Protein AF-A0A4Z0F8N7-F1 (afdb_monomer_lite)

InterPro domains:
  IPR036844 Hint domain superfamily [SSF51294] (497-809)

pLDDT: mean 76.74, std 17.56, range [29.25, 98.38]

Foldseek 3Di:
DDLVVLQVVDQLVRLVVQQVVLVHLVSSCVVSVHDSVVSVVSNVVSVVVVVVPPPQDDAAEAAFDQAFKAKEKEAEEEFPFDADQLLVQLLLLVVLVQVVVPNYAYAYAYAYDDDDDDDDRDSVPTHDDPSCVVRYDQHWYQYNVAAIEHSVDHFHQLDQDSCFPVLPVSPNHAYEYHYQAWKKDWHWDWLPDFTHMYIYFHHSGAQDADPDPSSVLSNLRGFNWGWMWMQHNVRDIWIKIFTAFPSSWTDDQQWTGGSSDIDGNHAFAEWEFAQQQLVQFDQLLCCQAQNWHWDWDQDPVRDTDTDTDHDLVNHSCSRRVHQEYEYENLHLLQLCQPLPVPPVVSNVVCVVVVNNESLVRLLSSLVSLLSSDDPRYAYEYADYPSLVSVVVCLVDDDLVVVVRHNVVSVVLNVVVVVCVVVVPPPDRSSLVSSCVSPVSCVSHHYDDCPDWDFPQDDQQPTETENEQQCAFPPSAFGDLVRNLVRRHFYEHAWHDWWFFPKFFQWQLQFGHGLVPDAFQTWTWFQDLVQQAIDTWTFHGKDKHWDFWKFKWKDFFLQDTGTGHQAFWFAASNGATHRPSVCVVCVLPTHGQLFGAAYPDPADADPDDLLLLLLLLLCLFQWDADPVLLWTKGWDADVLNVVVCCVSQVVQFDPDQPQPDDPPTGIGIRGSPDPSSNVSCVQQVVHSHDRSCLSRGDLVSLVSNVVSQCSGQWVVDDVFQKIKHKDLDPSRLSSNQSSQRNNRWSKFWDQDDPVSSMIMIMTGHDPQSYPPDDDDPPPPPRSPRMDMDMDTDGTGMMIDTQTQLQGGWIQDSHIGGTGGGDIAFMDRNSYGHAFHSGDSCPVSDDTIDSGFRWMWTHRSSSDIIIFTDDRSDRHRDD

Radius of gyration: 33.96 Å; chains: 1; bounding box: 107×48×106 Å

Secondary structure (DSSP, 8-state):
--SSTTTTTS-HHHHHHHHHHTTSHHHHHHHHT--HHHHHHHHHHHHHHHHHT---PPPEEEPPPSSS-EEEEEEEEETT----HHHHHHHHHHHHHHHHHSSEEEEEEEE----SSS----STT----TTTGGGB--SEEEETTTEEEETT----TT-SSTTTT-TTTTTTSEEEE--SS--EEEE-B-TTSPPEEEEE--BSSPP---SSHHHHHHHHT--BEEEEEEE-TT--EEEEEEE--SSS-EEETTEEEETTEEE-SPPPSEEEPPB--GGGB-HHHHHHHH-EEEEEEE-TTS-EEEEEEE--TT-HHHHH--SEEEESS----GGG-TTTTT-HHHHHHHHHTT---HHHHHHHHHHHHHHH-BTTBEEEE---TTHHHHHHHHHH--GGG-TTTHHHHHHHHHHHHHHHHHT-TT--HHHHHHHHH-GGGGGEEE--TT---EESS-TTTSEE-S--SSSBGGGB---HHHHTTSSSEEEE-----EETT-EEEETTTEEEETTT--TT-EEEEE-TTTSBEEEEEEEE--EEEEEEEEEEEEETTTEEEEEETT-EEE-TTS-EEEHHHHHHHGGG----S--BPP---PPPPS--HHHHHHHHHHHHHEEEEGGGTEEEE---SHHHHHHHHHHHTTTB-SS-----BTTB--EEE-TT-HHHHHHHHHTTT-SS--GGGGG--HHHHHHHHHHHTTTTB----SSSEEEEEES-HHHHHHHHHHHHHTT--EEEEEEETTTTEEEEEEE--GGGSTTS---TT-TTSTT-EEEEEEEEEEEEEE--EETTS---EE-TTT----------EEETTEEE--BSB-S--SS--S-B----EEEEE-TTS-EEEEE-BTTBSS---

Sequence (877 aa):
MKSSDTLDRFDDTGLLNFVNKQGGQRAAARVLGVARTTLQSRVYSAQESIRTTAAIRNPLIQESPSKGVKTYIFSSAQDNTSLNERCLRFLENLKAYAAHLGNTEIHISGFTYQKGLFEDHSKEGGYYVPAVQPYLTLARMEIADKIAFCGEMNILPTAVRPLSGLETYTRHMWGVFPHPKIALESVATPKFAPAKQIMTTGCITPQNYVPKKAGLKAQFHHVIGALIVEVDADGDVFCRHLIADKKGDFQDLTTVVEEGVVQTGRRVHAVNWGDIHIEKMDPVSAKTCWGLTSVIETTPTNKPRERWEIDTKGSMLDTLRPYFQFFHDTSDFTPRNHHNISDPHFRFEMFSKDTDSVEDALYKAARFLQVTQRPWCESVVVESNHDLAYLKWLRTSDYRTDPVNALFFLESQQRVYQAIRDGDSDFSIFEWAMHRLVPETQECVFLREDDSFVILGDQATGIECAMHGHLGANGGRPSPASLAKIGPKLNVGHVHCFPAGYKANVRGKGFTDLAEIRKGDLVSAFNPDTQANEWTRVIDTPKGTYSGPLVSIRKADSLHQEVTDRHFLFLKDGSYLPISDAIVYRDSLDVPVCAEPMVCNDVELDISDTKLRQIVAAAADGSLSTTRNSIVFHLKKDRKKQRVVELFGASLTRNPTWQETAKAHKAMVSAYSEEAKYLSSVFADGKRLPSWFVNLSDRQAEVVLDEIRFWDGVYDTGSSGRQFSTSKEPEAYLVASLANRLGYRTTCKKIDSRDNRFHVSWCESDHFRPTRAWNINDKRRIDDWGVRTRQVEDETVFCLTTESQNFWVMSPVTGQVSLTGNSPYIRDGVYAAGIEGLLDQGYNKGASGWAQAEIITYDNSRRTLVTRVGEKWRAAR

Organism: NCBI:txid2305248

Structure (mmCIF, N/CA/C/O backbone):
data_AF-A0A4Z0F8N7-F1
#
_entry.id   AF-A0A4Z0F8N7-F1
#
loop_
_atom_site.group_PDB
_atom_site.id
_atom_site.type_symbol
_atom_site.label_atom_id
_atom_site.label_alt_id
_atom_site.label_comp_id
_atom_site.label_asym_id
_atom_site.label_entity_id
_atom_site.label_seq_id
_atom_site.pdbx_PDB_ins_code
_atom_site.Cartn_x
_atom_site.Cartn_y
_atom_site.Cartn_z
_atom_site.occupancy
_atom_site.B_iso_or_equiv
_atom_site.auth_seq_id
_atom_site.auth_comp_id
_atom_site.auth_asym_id
_atom_site.auth_atom_id
_atom_site.pdbx_PDB_model_num
ATOM 1 N N . MET A 1 1 ? 8.911 -17.892 68.446 1.00 45.28 1 MET A N 1
ATOM 2 C CA . MET A 1 1 ? 8.455 -18.091 67.050 1.00 45.28 1 MET A CA 1
ATOM 3 C C . MET A 1 1 ? 9.323 -17.233 66.151 1.00 45.28 1 MET A C 1
ATOM 5 O O . MET A 1 1 ? 9.747 -16.177 66.614 1.00 45.28 1 MET A O 1
ATOM 9 N N . LYS A 1 2 ? 9.658 -17.691 64.939 1.00 47.28 2 LYS A N 1
ATOM 10 C CA . LYS A 1 2 ? 10.441 -16.871 64.003 1.00 47.28 2 LYS A CA 1
ATOM 11 C C . LYS A 1 2 ? 9.522 -15.803 63.403 1.00 47.28 2 LYS A C 1
ATOM 13 O O . LYS A 1 2 ? 8.316 -16.004 63.312 1.00 47.28 2 LYS A O 1
ATOM 18 N N . SER A 1 3 ? 10.078 -14.656 63.016 1.00 54.56 3 SER A N 1
ATOM 19 C CA . SER A 1 3 ? 9.300 -13.534 62.464 1.00 54.56 3 SER A CA 1
ATOM 20 C C . SER A 1 3 ? 8.690 -13.809 61.080 1.00 54.56 3 SER A C 1
ATOM 22 O O . SER A 1 3 ? 7.823 -13.049 60.656 1.00 54.56 3 SER A O 1
ATOM 24 N N . SER A 1 4 ? 9.113 -14.883 60.402 1.00 56.12 4 SER A N 1
ATOM 25 C CA . SER A 1 4 ? 8.499 -15.435 59.184 1.00 56.12 4 SER A CA 1
ATOM 26 C C . SER A 1 4 ? 7.085 -15.962 59.440 1.00 56.12 4 SER A C 1
ATOM 28 O O . SER A 1 4 ? 6.129 -15.507 58.818 1.00 56.12 4 SER A O 1
ATOM 30 N N . ASP A 1 5 ? 6.939 -16.825 60.450 1.00 62.78 5 ASP A N 1
ATOM 31 C CA . ASP A 1 5 ? 5.770 -17.696 60.673 1.00 62.78 5 ASP A CA 1
ATOM 32 C C . ASP A 1 5 ? 4.462 -16.928 60.986 1.00 62.78 5 ASP A C 1
ATOM 34 O O . ASP A 1 5 ? 3.370 -17.505 61.037 1.00 62.78 5 ASP A O 1
ATOM 38 N N . THR A 1 6 ? 4.569 -15.623 61.253 1.00 74.88 6 THR A N 1
ATOM 39 C CA . THR A 1 6 ? 3.437 -14.709 61.469 1.00 74.88 6 THR A CA 1
ATOM 40 C C . THR A 1 6 ? 2.979 -14.032 60.174 1.00 74.88 6 THR A C 1
ATOM 42 O O . THR A 1 6 ? 1.793 -13.743 60.032 1.00 74.88 6 THR A O 1
ATOM 45 N N . LEU A 1 7 ? 3.898 -13.771 59.237 1.00 75.75 7 LEU A N 1
ATOM 46 C CA . LEU A 1 7 ? 3.608 -13.128 57.951 1.00 75.75 7 LEU A CA 1
ATOM 47 C C . LEU A 1 7 ? 3.074 -14.129 56.925 1.00 75.75 7 LEU A C 1
ATOM 49 O O . LEU A 1 7 ? 2.160 -13.790 56.181 1.00 75.75 7 LEU A O 1
ATOM 53 N N . ASP A 1 8 ? 3.557 -15.371 56.962 1.00 76.19 8 ASP A N 1
ATOM 54 C CA . ASP A 1 8 ? 3.141 -16.452 56.053 1.00 76.19 8 ASP A CA 1
ATOM 55 C C . ASP A 1 8 ? 1.697 -16.949 56.301 1.00 76.19 8 ASP A C 1
ATOM 57 O O . ASP A 1 8 ? 1.199 -17.832 55.610 1.00 76.19 8 ASP A O 1
ATOM 61 N N . ARG A 1 9 ? 0.996 -16.360 57.282 1.00 79.19 9 ARG A N 1
ATOM 62 C CA . ARG A 1 9 ? -0.443 -16.560 57.541 1.00 79.19 9 ARG A CA 1
ATOM 63 C C . ARG A 1 9 ? -1.346 -15.696 56.661 1.00 79.19 9 ARG A C 1
ATOM 65 O O . ARG A 1 9 ? -2.561 -15.870 56.699 1.00 79.19 9 ARG A O 1
ATOM 72 N N . PHE A 1 10 ? -0.768 -14.744 55.935 1.00 78.44 10 PHE A N 1
ATOM 73 C CA . PHE A 1 10 ? -1.468 -13.893 54.984 1.00 78.44 10 PHE A CA 1
ATOM 74 C C . PHE A 1 10 ? -1.047 -14.275 53.565 1.00 78.44 10 PHE A C 1
ATOM 76 O O . PHE A 1 10 ? 0.143 -14.420 53.280 1.00 78.44 10 PHE A O 1
ATOM 83 N N . ASP A 1 11 ? -2.023 -14.377 52.669 1.00 84.69 11 ASP A N 1
ATOM 84 C CA . ASP A 1 11 ? -1.771 -14.271 51.237 1.00 84.69 11 ASP A CA 1
ATOM 85 C C . ASP A 1 11 ? -1.383 -12.823 50.875 1.00 84.69 11 ASP A C 1
ATOM 87 O O . ASP A 1 11 ? -1.532 -11.891 51.674 1.00 84.69 11 ASP A O 1
ATOM 91 N N . ASP A 1 12 ? -0.859 -12.615 49.666 1.00 81.00 12 ASP A N 1
ATOM 92 C CA . ASP A 1 12 ? -0.345 -11.304 49.246 1.00 81.00 12 ASP A CA 1
ATOM 93 C C . ASP A 1 12 ? -1.424 -10.209 49.328 1.00 81.00 12 ASP A C 1
ATOM 95 O O . ASP A 1 12 ? -1.175 -9.110 49.830 1.00 81.00 12 ASP A O 1
ATOM 99 N N . THR A 1 13 ? -2.653 -10.535 48.923 1.00 77.75 13 THR A N 1
ATOM 100 C CA . THR A 1 13 ? -3.812 -9.632 48.960 1.00 77.75 13 THR A CA 1
ATOM 101 C C . THR A 1 13 ? -4.285 -9.358 50.391 1.00 77.75 13 THR A C 1
ATOM 103 O O . THR A 1 13 ? -4.510 -8.200 50.763 1.00 77.75 13 THR A O 1
ATOM 106 N N . GLY A 1 14 ? -4.405 -10.391 51.231 1.00 81.81 14 GLY A N 1
ATOM 107 C CA . GLY A 1 14 ? -4.785 -10.260 52.636 1.00 81.81 14 GLY A CA 1
ATOM 108 C C . GLY A 1 14 ? -3.770 -9.467 53.453 1.00 81.81 14 GLY A C 1
ATOM 109 O O . GLY A 1 14 ? -4.170 -8.680 54.314 1.00 81.81 14 GLY A O 1
ATOM 110 N N . LEU A 1 15 ? -2.473 -9.584 53.146 1.00 86.31 15 LEU A N 1
ATOM 111 C CA . LEU A 1 15 ? -1.419 -8.804 53.796 1.00 86.31 15 LEU A CA 1
ATOM 112 C C . LEU A 1 15 ? -1.556 -7.304 53.494 1.00 86.31 15 LEU A C 1
ATOM 114 O O . LEU A 1 15 ? -1.475 -6.482 54.410 1.00 86.31 15 LEU A O 1
ATOM 118 N N . LEU A 1 16 ? -1.803 -6.931 52.233 1.00 82.75 16 LEU A N 1
ATOM 119 C CA . LEU A 1 16 ? -2.006 -5.529 51.845 1.00 82.75 16 LEU A CA 1
ATOM 120 C C . LEU A 1 16 ? -3.283 -4.947 52.461 1.00 82.75 16 LEU A C 1
ATOM 122 O O . LEU A 1 16 ? -3.252 -3.854 53.034 1.00 82.75 16 LEU A O 1
ATOM 126 N N . ASN A 1 17 ? -4.382 -5.702 52.430 1.00 81.25 17 ASN A N 1
ATOM 127 C CA . ASN A 1 17 ? -5.641 -5.307 53.061 1.00 81.25 17 ASN A CA 1
ATOM 128 C C . ASN A 1 17 ? -5.498 -5.149 54.582 1.00 81.25 17 ASN A C 1
ATOM 130 O O . ASN A 1 17 ? -6.016 -4.187 55.154 1.00 81.25 17 ASN A O 1
ATOM 134 N N . PHE A 1 18 ? -4.742 -6.030 55.243 1.00 84.25 18 PHE A N 1
ATOM 135 C CA . PHE A 1 18 ? -4.417 -5.897 56.661 1.00 84.25 18 PHE A CA 1
ATOM 136 C C . PHE A 1 18 ? -3.593 -4.631 56.939 1.00 84.25 18 PHE A C 1
ATOM 138 O O . PHE A 1 18 ? -3.936 -3.863 57.837 1.00 84.25 18 PHE A O 1
ATOM 145 N N . VAL A 1 19 ? -2.546 -4.362 56.152 1.00 85.31 19 VA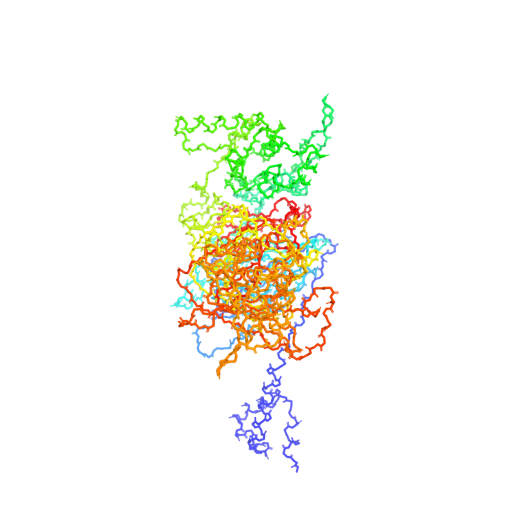L A N 1
ATOM 146 C CA . VAL A 1 19 ? -1.704 -3.162 56.311 1.00 85.31 19 VAL A CA 1
ATOM 147 C C . VAL A 1 19 ? -2.510 -1.871 56.140 1.00 85.31 19 VAL A C 1
ATOM 149 O O . VAL A 1 19 ? -2.334 -0.944 56.934 1.00 85.31 19 VAL A O 1
ATOM 152 N N . ASN A 1 20 ? -3.427 -1.826 55.170 1.00 78.06 20 ASN A N 1
ATOM 153 C CA . ASN A 1 20 ? -4.338 -0.696 54.975 1.00 78.06 20 ASN A CA 1
ATOM 154 C C . ASN A 1 20 ? -5.317 -0.546 56.151 1.00 78.06 20 ASN A C 1
ATOM 156 O O . ASN A 1 20 ? -5.447 0.547 56.702 1.00 78.06 20 ASN A O 1
ATOM 160 N N . LYS A 1 21 ? -5.935 -1.644 56.609 1.00 87.06 21 LYS A N 1
ATOM 161 C CA . LYS A 1 21 ? -6.877 -1.650 57.744 1.00 87.06 21 LYS A CA 1
ATOM 162 C C . LYS A 1 21 ? -6.246 -1.196 59.067 1.00 87.06 21 LYS A C 1
ATOM 164 O O . LYS A 1 21 ? -6.945 -0.645 59.910 1.00 87.06 21 LYS A O 1
ATOM 169 N N . GLN A 1 22 ? -4.939 -1.394 59.249 1.00 86.12 22 GLN A N 1
ATOM 170 C CA . GLN A 1 22 ? -4.195 -0.912 60.421 1.00 86.12 22 GLN A CA 1
ATOM 171 C C . GLN A 1 22 ? -3.707 0.547 60.297 1.00 86.12 22 GLN A C 1
ATOM 173 O O . GLN A 1 22 ? -3.043 1.037 61.206 1.00 86.12 22 GLN A O 1
ATOM 178 N N . GLY A 1 23 ? -3.982 1.254 59.195 1.00 79.25 23 GLY A N 1
ATOM 179 C CA . GLY A 1 23 ? -3.488 2.622 58.983 1.00 79.25 23 GLY A CA 1
ATOM 180 C C . GLY A 1 23 ? -2.003 2.701 58.599 1.00 79.25 23 GLY A C 1
ATOM 181 O O . GLY A 1 23 ? -1.350 3.721 58.823 1.00 79.25 23 GLY A O 1
ATOM 182 N N . GLY A 1 24 ? -1.448 1.628 58.025 1.00 79.44 24 GLY A N 1
ATOM 183 C CA . GLY A 1 24 ? -0.117 1.605 57.418 1.00 79.44 24 GLY A CA 1
ATOM 184 C C . GLY A 1 24 ? 0.922 0.727 58.125 1.00 79.44 24 GLY A C 1
ATOM 185 O O . GLY A 1 24 ? 0.767 0.269 59.260 1.00 79.44 24 GLY A O 1
ATOM 186 N N . GLN A 1 25 ? 2.048 0.513 57.435 1.00 85.44 25 GLN A N 1
ATOM 187 C CA . GLN A 1 25 ? 3.072 -0.489 57.783 1.00 85.44 25 GLN A CA 1
ATOM 188 C C . GLN A 1 25 ? 3.626 -0.377 59.217 1.00 85.44 25 GLN A C 1
ATOM 190 O O . GLN A 1 25 ? 3.983 -1.389 59.812 1.00 85.44 25 GLN A O 1
ATOM 195 N N . ARG A 1 26 ? 3.720 0.832 59.795 1.00 81.06 26 ARG A N 1
ATOM 196 C CA . ARG A 1 26 ? 4.217 1.024 61.175 1.00 81.06 26 ARG A CA 1
ATOM 197 C C . ARG A 1 26 ? 3.260 0.455 62.226 1.00 81.06 26 ARG A C 1
ATOM 199 O O . ARG A 1 26 ? 3.724 -0.144 63.192 1.00 81.06 26 ARG A O 1
ATOM 206 N N . ALA A 1 27 ? 1.956 0.648 62.042 1.00 82.06 27 ALA A N 1
ATOM 207 C CA . ALA A 1 27 ? 0.936 0.126 62.943 1.00 82.06 27 ALA A CA 1
ATOM 208 C C . ALA A 1 27 ? 0.774 -1.389 62.750 1.00 82.06 27 ALA A C 1
ATOM 210 O O . ALA A 1 27 ? 0.857 -2.140 63.719 1.00 82.06 27 ALA A O 1
ATOM 211 N N . ALA A 1 28 ? 0.694 -1.844 61.495 1.00 84.88 28 ALA A N 1
ATOM 212 C CA . ALA A 1 28 ? 0.632 -3.265 61.157 1.00 84.88 28 ALA A CA 1
ATOM 213 C C . ALA A 1 28 ? 1.818 -4.073 61.722 1.00 84.88 28 ALA A C 1
ATOM 215 O O . ALA A 1 28 ? 1.604 -5.118 62.330 1.00 84.88 28 ALA A O 1
ATOM 216 N N . ALA A 1 29 ? 3.057 -3.571 61.612 1.00 86.62 29 ALA A N 1
ATOM 217 C CA . ALA A 1 29 ? 4.238 -4.239 62.173 1.00 86.62 29 ALA A CA 1
ATOM 218 C C . ALA A 1 29 ? 4.166 -4.388 63.704 1.00 86.62 29 ALA A C 1
ATOM 220 O O . ALA A 1 29 ? 4.541 -5.430 64.239 1.00 86.62 29 ALA A O 1
ATOM 221 N N . ARG A 1 30 ? 3.639 -3.372 64.407 1.00 84.12 30 ARG A N 1
ATOM 222 C CA . ARG A 1 30 ? 3.448 -3.404 65.865 1.00 84.12 30 ARG A CA 1
ATOM 223 C C . ARG A 1 30 ? 2.395 -4.435 66.277 1.00 84.12 30 ARG A C 1
ATOM 225 O O . ARG A 1 30 ? 2.625 -5.157 67.238 1.00 84.12 30 ARG A O 1
ATOM 232 N N . VAL A 1 31 ? 1.278 -4.520 65.550 1.00 86.44 31 VAL A N 1
ATOM 233 C CA . VAL A 1 31 ? 0.202 -5.496 65.815 1.00 86.44 31 VAL A CA 1
ATOM 234 C C . VAL A 1 31 ? 0.656 -6.931 65.530 1.00 86.44 31 VAL A C 1
ATOM 236 O O . VAL A 1 31 ? 0.315 -7.840 66.278 1.00 86.44 31 VAL A O 1
ATOM 239 N N . LEU A 1 32 ? 1.463 -7.138 64.485 1.00 84.69 32 LEU A N 1
ATOM 240 C CA . LEU A 1 32 ? 1.993 -8.454 64.107 1.00 84.69 32 LEU A CA 1
ATOM 241 C C . LEU A 1 32 ? 3.237 -8.882 64.909 1.00 84.69 32 LEU A C 1
ATOM 243 O O . LEU A 1 32 ? 3.706 -10.004 64.744 1.00 84.69 32 LEU A O 1
ATOM 247 N N . GLY A 1 33 ? 3.800 -8.010 65.754 1.00 85.44 33 GLY A N 1
ATOM 248 C CA . GLY A 1 33 ? 5.002 -8.311 66.540 1.00 85.44 33 GLY A CA 1
ATOM 249 C C . GLY A 1 33 ? 6.270 -8.537 65.702 1.00 85.44 33 GLY A C 1
ATOM 250 O O . GLY A 1 33 ? 7.196 -9.202 66.164 1.00 85.44 33 GLY A O 1
ATOM 251 N N . VAL A 1 34 ? 6.326 -8.008 64.474 1.00 86.38 34 VAL A N 1
ATOM 252 C CA . VAL A 1 34 ? 7.451 -8.193 63.539 1.00 86.38 34 VAL A CA 1
ATOM 253 C C . VAL A 1 34 ? 8.242 -6.904 63.332 1.00 86.38 34 VAL A C 1
ATOM 255 O O . VAL A 1 34 ? 7.719 -5.794 63.448 1.00 86.38 34 VAL A O 1
ATOM 258 N N . ALA A 1 35 ? 9.519 -7.033 62.967 1.00 85.69 35 ALA A N 1
ATOM 259 C CA . ALA A 1 35 ? 10.324 -5.883 62.576 1.00 85.69 35 ALA A CA 1
ATOM 260 C C . ALA A 1 35 ? 9.722 -5.203 61.333 1.00 85.69 35 ALA A C 1
ATOM 262 O O . ALA A 1 35 ? 9.366 -5.862 60.352 1.00 85.69 35 ALA A O 1
ATOM 263 N N . ARG A 1 36 ? 9.638 -3.864 61.352 1.00 83.88 36 ARG A N 1
ATOM 264 C CA . ARG A 1 36 ? 9.051 -3.077 60.252 1.00 83.88 36 ARG A CA 1
ATOM 265 C C . ARG A 1 36 ? 9.709 -3.384 58.905 1.00 83.88 36 ARG A C 1
ATOM 267 O O . ARG A 1 36 ? 9.008 -3.451 57.906 1.00 83.88 36 ARG A O 1
ATOM 274 N N . THR A 1 37 ? 11.027 -3.566 58.882 1.00 80.88 37 THR A N 1
ATOM 275 C CA . THR A 1 37 ? 11.802 -3.897 57.677 1.00 80.88 37 THR A CA 1
ATOM 276 C C . THR A 1 37 ? 11.401 -5.248 57.081 1.00 80.88 37 THR A C 1
ATOM 278 O O . THR A 1 37 ? 11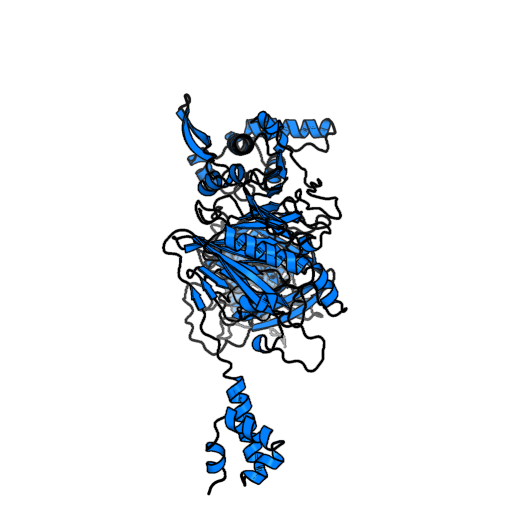.267 -5.353 55.866 1.00 80.88 37 THR A O 1
ATOM 281 N N . THR A 1 38 ? 11.117 -6.252 57.916 1.00 82.69 38 THR A N 1
ATOM 282 C CA . THR A 1 38 ? 10.619 -7.567 57.480 1.00 82.69 38 THR A CA 1
ATOM 283 C C . THR A 1 38 ? 9.224 -7.458 56.862 1.00 82.69 38 THR A C 1
ATOM 285 O O . THR A 1 38 ? 9.010 -7.948 55.755 1.00 82.69 38 THR A O 1
ATOM 288 N N . LEU A 1 39 ? 8.294 -6.744 57.514 1.00 86.69 39 LEU A N 1
ATOM 289 C CA . LEU A 1 39 ? 6.967 -6.484 56.937 1.00 86.69 39 LEU A CA 1
ATOM 290 C C . LEU A 1 39 ? 7.066 -5.672 55.637 1.00 86.69 39 LEU A C 1
ATOM 292 O O . LEU A 1 39 ? 6.385 -5.989 54.672 1.00 86.69 39 LEU A O 1
ATOM 296 N N . GLN A 1 40 ? 7.917 -4.645 55.595 1.00 86.06 40 GLN A N 1
ATOM 297 C CA . GLN A 1 40 ? 8.117 -3.802 54.415 1.00 86.06 40 GLN A CA 1
ATOM 298 C C . GLN A 1 40 ? 8.636 -4.614 53.222 1.00 86.06 40 GLN A C 1
ATOM 300 O O . GLN A 1 40 ? 8.136 -4.429 52.116 1.00 86.06 40 GLN A O 1
ATOM 305 N N . SER A 1 41 ? 9.578 -5.536 53.444 1.00 83.75 41 SER A N 1
ATOM 306 C CA . SER A 1 41 ? 10.067 -6.441 52.401 1.00 83.75 41 SER A CA 1
ATOM 307 C C . SER A 1 41 ? 8.962 -7.380 51.908 1.00 83.75 41 SER A C 1
ATOM 309 O O . SER A 1 41 ? 8.751 -7.466 50.704 1.00 83.75 41 SER A O 1
ATOM 311 N N . ARG A 1 42 ? 8.191 -8.013 52.808 1.00 86.56 42 ARG A N 1
ATOM 312 C CA . ARG A 1 42 ? 7.091 -8.912 52.412 1.00 86.56 42 ARG A CA 1
ATOM 313 C C . ARG A 1 42 ? 5.952 -8.177 51.694 1.00 86.56 42 ARG A C 1
ATOM 315 O O . ARG A 1 42 ? 5.395 -8.729 50.752 1.00 86.56 42 ARG A O 1
ATOM 322 N N . VAL A 1 43 ? 5.643 -6.941 52.100 1.00 85.25 43 VAL A N 1
ATOM 323 C CA . VAL A 1 43 ? 4.681 -6.044 51.431 1.00 85.25 43 VAL A CA 1
ATOM 324 C C . VAL A 1 43 ? 5.170 -5.637 50.044 1.00 85.25 43 VAL A C 1
ATOM 326 O O . VAL A 1 43 ? 4.373 -5.640 49.113 1.00 85.25 43 VAL A O 1
ATOM 329 N N . TYR A 1 44 ? 6.461 -5.331 49.887 1.00 82.62 44 TYR A N 1
ATOM 330 C CA . TYR A 1 44 ? 7.045 -5.042 48.577 1.00 82.62 44 TYR A CA 1
ATOM 331 C C . TYR A 1 44 ? 6.934 -6.262 47.651 1.00 82.62 44 TYR A C 1
ATOM 333 O O . TYR A 1 44 ? 6.379 -6.145 46.564 1.00 82.62 44 TYR A O 1
ATOM 341 N N . SER A 1 45 ? 7.331 -7.452 48.118 1.00 79.38 45 SER A N 1
ATOM 342 C CA . SER A 1 45 ? 7.184 -8.696 47.349 1.00 79.38 45 SER A CA 1
ATOM 343 C C . SER A 1 45 ? 5.723 -9.045 47.041 1.00 79.38 45 SER A C 1
ATOM 345 O O . SER A 1 45 ? 5.443 -9.528 45.953 1.00 79.38 45 SER A O 1
ATOM 347 N N . ALA A 1 46 ? 4.774 -8.760 47.941 1.00 80.19 46 ALA A N 1
ATOM 348 C CA . ALA A 1 46 ? 3.341 -8.934 47.678 1.00 80.19 46 ALA A CA 1
ATOM 349 C C . ALA A 1 46 ? 2.824 -7.958 46.601 1.00 80.19 46 ALA A C 1
ATOM 351 O O . ALA A 1 46 ? 2.062 -8.348 45.721 1.00 80.19 46 ALA A O 1
ATOM 352 N N . GLN A 1 47 ? 3.274 -6.698 46.622 1.00 77.12 47 GLN A N 1
ATOM 353 C CA . GLN A 1 47 ? 2.970 -5.719 45.569 1.00 77.12 47 GLN A CA 1
ATOM 354 C C . GLN A 1 47 ? 3.592 -6.110 44.221 1.00 77.12 47 GLN A C 1
ATOM 356 O O . GLN A 1 47 ? 2.975 -5.896 43.183 1.00 77.12 47 GLN A O 1
ATOM 361 N N . GLU A 1 48 ? 4.795 -6.680 44.226 1.00 65.31 48 GLU A N 1
ATOM 362 C CA . GLU A 1 48 ? 5.518 -7.145 43.036 1.00 65.31 48 GLU A CA 1
ATOM 363 C C . GLU A 1 48 ? 4.897 -8.428 42.445 1.00 65.31 48 GLU A C 1
ATOM 365 O O . GLU A 1 48 ? 4.711 -8.527 41.233 1.00 65.31 48 GLU A O 1
ATOM 370 N N . SER A 1 49 ? 4.461 -9.352 43.305 1.00 64.12 49 SER A N 1
ATOM 371 C CA . SER A 1 49 ? 3.681 -10.557 42.976 1.00 64.12 49 SER A CA 1
ATOM 372 C C . SER A 1 49 ? 2.335 -10.211 42.324 1.00 64.12 49 SER A C 1
ATOM 374 O O . SER A 1 49 ? 2.034 -10.660 41.218 1.00 64.12 49 SER A O 1
ATOM 376 N N . ILE A 1 50 ? 1.559 -9.305 42.932 1.00 61.00 50 ILE A N 1
ATOM 377 C CA . ILE A 1 50 ? 0.272 -8.847 42.379 1.00 61.00 50 ILE A CA 1
ATOM 378 C C . ILE A 1 50 ? 0.472 -8.063 41.069 1.00 61.00 50 ILE A C 1
ATOM 380 O O . ILE A 1 50 ? -0.305 -8.219 40.130 1.00 61.00 50 ILE A O 1
ATOM 384 N N . ARG A 1 51 ? 1.546 -7.268 40.948 1.00 55.06 51 ARG A N 1
ATOM 385 C CA . ARG A 1 51 ? 1.896 -6.580 39.689 1.00 55.06 51 ARG A CA 1
ATOM 386 C C . ARG A 1 51 ? 2.320 -7.531 38.571 1.00 55.06 51 ARG A C 1
ATOM 388 O O . ARG A 1 51 ? 2.092 -7.209 37.410 1.00 55.06 51 ARG A O 1
ATOM 395 N N . THR A 1 52 ? 2.922 -8.674 38.892 1.00 45.72 52 THR A N 1
ATOM 396 C CA . THR A 1 52 ? 3.313 -9.690 37.898 1.00 45.72 52 THR A CA 1
ATOM 397 C C . THR A 1 52 ? 2.186 -10.671 37.552 1.00 45.72 52 THR A C 1
ATOM 399 O O . THR A 1 52 ? 2.329 -11.432 36.599 1.00 45.72 52 THR A O 1
ATOM 402 N N . THR A 1 53 ? 1.040 -10.617 38.246 1.00 41.34 53 THR A N 1
ATOM 403 C CA . THR A 1 53 ? -0.131 -11.491 38.022 1.00 41.34 53 THR A CA 1
ATOM 404 C C . THR A 1 53 ? -1.423 -10.742 37.671 1.00 41.34 53 THR A C 1
ATOM 406 O O . THR A 1 53 ? -2.527 -11.220 37.935 1.00 41.34 53 THR A O 1
ATOM 409 N N . ALA A 1 54 ? -1.314 -9.614 36.961 1.00 45.56 54 ALA A N 1
ATOM 410 C CA . ALA A 1 54 ? -2.420 -9.108 36.146 1.00 45.56 54 ALA A CA 1
ATOM 411 C C . ALA A 1 54 ? -2.676 -10.091 34.985 1.00 45.56 54 ALA A C 1
ATOM 413 O O . ALA A 1 54 ? -2.132 -9.945 33.891 1.00 45.56 54 ALA A O 1
ATOM 414 N N . ALA A 1 55 ? -3.439 -11.151 35.262 1.00 44.75 55 ALA A N 1
ATOM 415 C CA . ALA A 1 55 ? -3.687 -12.229 34.318 1.00 44.75 55 ALA A CA 1
ATOM 416 C C . ALA A 1 55 ? -4.332 -11.685 33.037 1.00 44.75 55 ALA A C 1
ATOM 418 O O . ALA A 1 55 ? -5.415 -11.096 33.076 1.00 44.75 55 ALA A O 1
ATOM 419 N N . ILE A 1 56 ? -3.679 -11.922 31.895 1.00 51.59 56 ILE A N 1
ATOM 420 C CA . ILE A 1 56 ? -4.291 -11.717 30.581 1.00 51.59 56 ILE A CA 1
ATOM 421 C C . ILE A 1 56 ? -5.531 -12.612 30.550 1.00 51.59 56 ILE A C 1
ATOM 423 O O . ILE A 1 56 ? -5.413 -13.836 30.609 1.00 51.59 56 ILE A O 1
ATOM 427 N N . ARG A 1 57 ? -6.721 -12.001 30.530 1.00 60.69 57 ARG A N 1
ATOM 428 C CA . ARG A 1 57 ? -7.982 -12.746 30.479 1.00 60.69 57 ARG A CA 1
ATOM 429 C C . ARG A 1 57 ? -7.986 -13.597 29.209 1.00 60.69 57 ARG A C 1
ATOM 431 O O . ARG A 1 57 ? -7.644 -13.094 28.139 1.00 60.69 57 ARG A O 1
ATOM 438 N N . ASN A 1 58 ? -8.391 -14.862 29.327 1.00 73.06 58 ASN A N 1
ATOM 439 C CA . ASN A 1 58 ? -8.579 -15.722 28.159 1.00 73.06 58 ASN A CA 1
ATOM 440 C C . ASN A 1 58 ? -9.541 -15.041 27.165 1.00 73.06 58 ASN A C 1
ATOM 442 O O . ASN A 1 58 ? -10.517 -14.425 27.611 1.00 73.06 58 ASN A O 1
ATOM 446 N N . PRO A 1 59 ? -9.287 -15.137 25.848 1.00 82.94 59 PRO A N 1
ATOM 447 C CA . PRO A 1 59 ? -10.166 -14.550 24.850 1.00 82.94 59 PRO A CA 1
ATOM 448 C C . PRO A 1 59 ? -11.562 -15.178 24.910 1.00 82.94 59 PRO A C 1
ATOM 450 O O . PRO A 1 59 ? -11.723 -16.376 25.152 1.00 82.94 59 PRO A O 1
ATOM 453 N N . LEU A 1 60 ? -12.577 -14.355 24.667 1.00 88.75 60 LEU A N 1
ATOM 454 C CA . LEU A 1 60 ? -13.944 -14.795 24.428 1.00 88.75 60 LEU A CA 1
ATOM 455 C C . LEU A 1 60 ? -14.020 -15.345 23.000 1.00 88.75 60 LEU A C 1
ATOM 457 O O . LEU A 1 60 ? -14.072 -14.578 22.040 1.00 88.75 60 LEU A O 1
ATOM 461 N N . ILE A 1 61 ? -13.993 -16.668 22.867 1.00 90.19 61 ILE A N 1
ATOM 462 C CA . ILE A 1 61 ? -14.061 -17.344 21.568 1.00 90.19 61 ILE A CA 1
ATOM 463 C C . ILE A 1 61 ? -15.517 -17.368 21.084 1.00 90.19 61 ILE A C 1
ATOM 465 O O . ILE A 1 61 ? -16.428 -17.725 21.832 1.00 90.19 61 ILE A O 1
ATOM 469 N N . GLN A 1 62 ? -15.725 -16.980 19.829 1.00 90.25 62 GLN A N 1
ATOM 470 C CA . GLN A 1 62 ? -16.992 -17.005 19.108 1.00 90.25 62 GLN A CA 1
ATOM 471 C C . GLN A 1 62 ? -16.803 -17.811 17.821 1.00 90.25 62 GLN A C 1
ATOM 473 O O . GLN A 1 62 ? -16.039 -17.418 16.938 1.00 90.25 62 GLN A O 1
ATOM 478 N N . GLU A 1 63 ? -17.494 -18.939 17.703 1.00 88.44 63 GLU A N 1
ATOM 479 C CA . GLU A 1 63 ? -17.456 -19.769 16.496 1.00 88.44 63 GLU A CA 1
ATOM 480 C C . GLU A 1 63 ? -18.242 -19.127 15.336 1.00 88.44 63 GLU A C 1
ATOM 482 O O . GLU A 1 63 ? -19.087 -18.247 15.538 1.00 88.44 63 GLU A O 1
ATOM 487 N N . SER A 1 64 ? -17.962 -19.571 14.107 1.00 87.38 64 SER A N 1
ATOM 488 C CA . SER A 1 64 ? -18.732 -19.190 12.917 1.00 87.38 64 SER A CA 1
ATOM 489 C C . SER A 1 64 ? -20.210 -19.592 13.064 1.00 87.38 64 SER A C 1
ATOM 491 O O . SER A 1 64 ? -20.506 -20.638 13.648 1.00 87.38 64 SER A O 1
ATOM 493 N N . PRO A 1 65 ? -21.167 -18.812 12.532 1.00 88.81 65 PRO A N 1
ATOM 494 C CA . PRO A 1 65 ? -22.573 -19.199 12.557 1.00 88.81 65 PRO A CA 1
ATOM 495 C C . PRO A 1 65 ? -22.806 -20.466 11.726 1.00 88.81 65 PRO A C 1
ATOM 497 O O . PRO A 1 65 ? -22.372 -20.561 10.586 1.00 88.81 65 PRO A O 1
ATOM 500 N N . SER A 1 66 ? -23.573 -21.425 12.246 1.00 84.75 66 SER A N 1
ATOM 501 C CA . SER A 1 66 ? -23.893 -22.662 11.511 1.00 84.75 66 SER A CA 1
ATOM 502 C C . SER A 1 66 ? -24.851 -22.460 10.326 1.00 84.75 66 SER A C 1
ATOM 504 O O . SER A 1 66 ? -25.002 -23.353 9.492 1.00 84.75 66 SER A O 1
ATOM 506 N N . LYS A 1 67 ? -25.527 -21.305 10.251 1.00 86.50 67 LYS A N 1
ATOM 507 C CA . LYS A 1 67 ? -26.373 -20.889 9.126 1.00 86.50 67 LYS A CA 1
ATOM 508 C C . LYS A 1 67 ? -26.572 -19.371 9.123 1.00 86.50 67 LYS A C 1
ATOM 510 O O . LYS A 1 67 ? -26.798 -18.775 10.175 1.00 86.50 67 LYS A O 1
ATOM 515 N N . GLY A 1 68 ? -26.617 -18.782 7.929 1.00 89.12 68 GLY A N 1
ATOM 516 C CA . GLY A 1 68 ? -26.893 -17.357 7.736 1.00 89.12 68 GLY A CA 1
ATOM 517 C C . GLY A 1 68 ? -25.707 -16.483 8.136 1.00 89.12 68 GLY A C 1
ATOM 518 O O . GLY A 1 68 ? -24.559 -16.904 8.023 1.00 89.12 68 GLY A O 1
ATOM 519 N N . VAL A 1 69 ? -25.999 -15.269 8.599 1.00 93.62 69 VAL A N 1
ATOM 520 C CA . VAL A 1 69 ? -24.995 -14.270 8.986 1.00 93.62 69 VAL A CA 1
ATOM 521 C C . VAL A 1 69 ? -25.082 -14.009 10.488 1.00 93.62 69 VAL A C 1
ATOM 523 O O . VAL A 1 69 ? -26.180 -13.878 11.039 1.00 93.62 69 VAL A O 1
ATOM 526 N N . LYS A 1 70 ? -23.932 -13.889 11.154 1.00 95.56 70 LYS A N 1
ATOM 527 C CA . LYS A 1 70 ? -23.812 -13.265 12.475 1.00 95.56 70 LYS A CA 1
ATOM 528 C C . LYS A 1 70 ? -23.088 -11.935 12.321 1.00 95.56 70 LYS A C 1
ATOM 530 O O . LYS A 1 70 ? -22.067 -11.850 11.649 1.00 95.56 70 LYS A O 1
ATOM 535 N N . THR A 1 71 ? -23.647 -10.887 12.908 1.00 96.69 71 THR A N 1
ATOM 536 C CA . THR A 1 71 ? -23.138 -9.520 12.786 1.00 96.69 71 THR A CA 1
ATOM 537 C C . THR A 1 71 ? -22.641 -9.032 14.144 1.00 96.69 71 THR A C 1
ATOM 539 O O . THR A 1 71 ? -23.255 -9.300 15.174 1.00 96.69 71 THR A O 1
ATOM 542 N N . TYR A 1 72 ? -21.555 -8.273 14.150 1.00 97.75 72 TYR A N 1
ATOM 543 C CA . TYR A 1 72 ? -21.040 -7.590 15.329 1.00 97.75 72 TYR A CA 1
ATOM 544 C C . TYR A 1 72 ? -20.809 -6.116 15.001 1.00 97.75 72 TYR A C 1
ATOM 546 O O . TYR A 1 72 ? -20.302 -5.787 13.930 1.00 97.75 72 TYR A O 1
ATOM 554 N N . ILE A 1 73 ? -21.168 -5.221 15.916 1.00 98.38 73 ILE A N 1
ATOM 555 C CA . ILE A 1 73 ? -20.920 -3.781 15.804 1.00 98.38 73 ILE A CA 1
ATOM 556 C C . ILE A 1 73 ? -19.972 -3.380 16.934 1.00 98.38 73 ILE A C 1
ATOM 558 O O . ILE A 1 73 ? -20.360 -3.352 18.101 1.00 98.38 73 ILE A O 1
ATOM 562 N N . PHE A 1 74 ? -18.731 -3.055 16.579 1.00 98.38 74 PHE A N 1
ATOM 563 C CA . PHE A 1 74 ? -17.670 -2.656 17.499 1.00 98.38 74 PHE A CA 1
ATOM 564 C C . PHE A 1 74 ? -17.514 -1.138 17.539 1.00 98.38 74 PHE A C 1
ATOM 566 O O . PHE A 1 74 ? -17.204 -0.510 16.530 1.00 98.38 74 PHE A O 1
ATOM 573 N N . SER A 1 75 ? -17.656 -0.530 18.712 1.00 98.00 75 SER A N 1
ATOM 574 C CA . SER A 1 75 ? -17.315 0.882 18.931 1.00 98.00 75 SER A CA 1
ATOM 575 C C . SER A 1 75 ? -16.375 1.038 20.129 1.00 98.00 75 SER A C 1
ATOM 577 O O . SER A 1 75 ? -16.011 0.070 20.804 1.00 98.00 75 SER A O 1
ATOM 579 N N . SER A 1 76 ? -15.965 2.272 20.401 1.00 96.50 76 SER A N 1
ATOM 580 C CA . SER A 1 76 ? -15.181 2.620 21.582 1.00 96.50 76 SER A CA 1
ATOM 581 C C . SER A 1 76 ? -15.844 3.736 22.387 1.00 96.50 76 SER A C 1
ATOM 583 O O . SER A 1 76 ? -16.647 4.494 21.852 1.00 96.50 76 SER A O 1
ATOM 585 N N . ALA A 1 77 ? -15.548 3.836 23.680 1.00 95.31 77 ALA A N 1
ATOM 586 C CA . ALA A 1 77 ? -16.075 4.887 24.548 1.00 95.31 77 ALA A CA 1
ATOM 587 C C . ALA A 1 77 ? -14.960 5.490 25.401 1.00 95.31 77 ALA A C 1
ATOM 589 O O . ALA A 1 77 ? -14.199 4.761 26.036 1.00 95.31 77 ALA A O 1
ATOM 590 N N . GLN A 1 78 ? -14.893 6.816 25.463 1.00 92.38 78 GLN A N 1
ATOM 591 C CA . GLN A 1 78 ? -14.021 7.492 26.410 1.00 92.38 78 GLN A CA 1
ATOM 592 C C . GLN A 1 78 ? -14.624 7.404 27.818 1.00 92.38 78 GLN A C 1
ATOM 594 O O . GLN A 1 78 ? -15.821 7.633 28.012 1.00 92.38 78 GLN A O 1
ATOM 599 N N . ASP A 1 79 ? -13.791 7.095 28.806 1.00 88.12 79 ASP A N 1
ATOM 600 C CA . ASP A 1 79 ? -14.156 7.199 30.217 1.00 88.12 79 ASP A CA 1
ATOM 601 C C . ASP A 1 79 ? -14.563 8.635 30.597 1.00 88.12 79 ASP A C 1
ATOM 603 O O . ASP A 1 79 ? -14.238 9.607 29.908 1.00 88.12 79 ASP A O 1
ATOM 607 N N . ASN A 1 80 ? -15.299 8.787 31.700 1.00 86.62 80 ASN A N 1
ATOM 608 C CA . ASN A 1 80 ? -15.643 10.086 32.287 1.00 86.62 80 ASN A CA 1
ATOM 609 C C . ASN A 1 80 ? -16.277 11.083 31.283 1.00 86.62 80 ASN A C 1
ATOM 611 O O . ASN A 1 80 ? -16.099 12.301 31.383 1.00 86.62 80 ASN A O 1
ATOM 615 N N . THR A 1 81 ? -17.013 10.561 30.293 1.00 88.56 81 THR A N 1
ATOM 616 C CA . THR A 1 81 ? -17.564 11.328 29.167 1.00 88.56 81 THR A CA 1
ATOM 617 C C . THR A 1 81 ? -19.054 11.035 28.971 1.00 88.56 81 THR A C 1
ATOM 619 O O . THR A 1 81 ? -19.445 9.919 28.632 1.00 88.56 81 THR A O 1
ATOM 622 N N . SER A 1 82 ? -19.898 12.052 29.159 1.00 89.88 82 SER A N 1
ATOM 623 C CA . SER A 1 82 ? -21.340 11.975 28.881 1.00 89.88 82 SER A CA 1
ATOM 624 C C . SER A 1 82 ? -21.627 11.981 27.378 1.00 89.88 82 SER A C 1
ATOM 626 O O . SER A 1 82 ? -20.927 12.641 26.611 1.00 89.88 82 SER A O 1
ATOM 628 N N . LEU A 1 83 ? -22.698 11.306 26.951 1.00 92.88 83 LEU A N 1
ATOM 629 C CA . LEU A 1 83 ? -23.189 11.405 25.574 1.00 92.88 83 LEU A CA 1
ATOM 630 C C . LEU A 1 83 ? -23.895 12.752 25.362 1.00 92.88 83 LEU A C 1
ATOM 632 O O . LEU A 1 83 ? -24.668 13.188 26.214 1.00 92.88 83 LEU A O 1
ATOM 636 N N . ASN A 1 84 ? -23.646 13.394 24.220 1.00 93.81 84 ASN A N 1
ATOM 637 C CA . ASN A 1 84 ? -24.475 14.495 23.728 1.00 93.81 84 ASN A CA 1
ATOM 638 C C . ASN A 1 84 ? -25.571 13.961 22.786 1.00 93.81 84 ASN A C 1
ATOM 640 O O . ASN A 1 84 ? -25.574 12.776 22.456 1.00 93.81 84 ASN A O 1
ATOM 644 N N . GLU A 1 85 ? -26.471 14.832 22.325 1.00 95.06 85 GLU A N 1
ATOM 645 C CA . GLU A 1 85 ? -27.582 14.481 21.424 1.00 95.06 85 GLU A CA 1
ATOM 646 C C . GLU A 1 85 ? -27.133 13.659 20.202 1.00 95.06 85 GLU A C 1
ATOM 648 O O . GLU A 1 85 ? -27.673 12.585 19.953 1.00 95.06 85 GLU A O 1
ATOM 653 N N . ARG A 1 86 ? -26.068 14.090 19.511 1.00 96.12 86 ARG A N 1
ATOM 654 C CA . ARG A 1 86 ? -25.496 13.375 18.355 1.00 96.12 86 ARG A CA 1
ATOM 655 C C . ARG A 1 86 ? -25.050 11.951 18.693 1.00 96.12 86 ARG A C 1
ATOM 657 O O . ARG A 1 86 ? -25.220 11.032 17.898 1.00 96.12 86 ARG A O 1
ATOM 664 N N . CYS A 1 87 ? -24.445 11.777 19.863 1.00 96.69 87 CYS A N 1
ATOM 665 C CA . CYS A 1 87 ? -23.941 10.490 20.334 1.00 96.69 87 CYS A CA 1
ATOM 666 C C . CYS A 1 87 ? -25.070 9.565 20.811 1.00 96.69 87 CYS A C 1
ATOM 668 O O . CYS A 1 87 ? -25.005 8.358 20.588 1.00 96.69 87 CYS A O 1
ATOM 670 N N . LEU A 1 88 ? -26.114 10.130 21.429 1.00 95.94 88 LEU A N 1
ATOM 671 C CA . LEU A 1 88 ? -27.340 9.413 21.787 1.00 95.94 88 LEU A CA 1
ATOM 672 C C . LEU A 1 88 ? -28.059 8.920 20.528 1.00 95.94 88 LEU A C 1
ATOM 674 O O . LEU A 1 88 ? -28.273 7.717 20.402 1.00 95.94 88 LEU A O 1
ATOM 678 N N . ARG A 1 89 ? -28.304 9.813 19.558 1.00 96.75 89 ARG A N 1
ATOM 679 C CA . ARG A 1 89 ? -28.925 9.465 18.275 1.00 96.75 89 ARG A CA 1
ATOM 680 C C . ARG A 1 89 ? -28.136 8.385 17.537 1.00 96.75 89 ARG A C 1
ATOM 682 O O . ARG A 1 89 ? -28.724 7.418 17.068 1.00 96.75 89 ARG A O 1
ATOM 689 N N . PHE A 1 90 ? -26.806 8.492 17.476 1.00 98.06 90 PHE A N 1
ATOM 690 C CA . PHE A 1 90 ? -25.991 7.455 16.839 1.00 98.06 90 PHE A CA 1
ATOM 691 C C . PHE A 1 90 ? -26.109 6.099 17.553 1.00 98.06 90 PHE A C 1
ATOM 693 O O . PHE A 1 90 ? -26.267 5.076 16.893 1.00 98.06 90 PHE A O 1
ATOM 700 N N . LEU A 1 91 ? -26.119 6.073 18.890 1.00 97.56 91 LEU A N 1
ATOM 701 C CA . LEU A 1 91 ? -26.337 4.842 19.656 1.00 97.56 91 LEU A CA 1
ATOM 702 C C . LEU A 1 91 ? -27.746 4.252 19.438 1.00 97.56 91 LEU A C 1
ATOM 704 O O . LEU A 1 91 ? -27.895 3.033 19.387 1.00 97.56 91 LEU A O 1
ATOM 708 N N . GLU A 1 92 ? -28.775 5.085 19.294 1.00 97.75 92 GLU A N 1
ATOM 709 C CA . GLU A 1 92 ? -30.144 4.662 18.963 1.00 97.75 92 GLU A CA 1
ATOM 710 C C . GLU A 1 92 ? -30.235 4.102 17.536 1.00 97.75 92 GLU A C 1
ATOM 712 O O . GLU A 1 92 ? -30.772 3.011 17.340 1.00 97.75 92 GLU A O 1
ATOM 717 N N . ASN A 1 93 ? -29.607 4.772 16.567 1.00 98.38 93 ASN A N 1
ATOM 718 C CA . ASN A 1 93 ? -29.480 4.305 15.188 1.00 98.38 93 ASN A CA 1
ATOM 719 C C . ASN A 1 93 ? -28.747 2.953 15.113 1.00 98.38 93 ASN A C 1
ATOM 721 O O . ASN A 1 93 ? -29.213 2.048 14.427 1.00 98.38 93 ASN A O 1
ATOM 725 N N . LEU A 1 94 ? -27.654 2.751 15.864 1.00 98.19 94 LEU A N 1
ATOM 726 C CA . LEU A 1 94 ? -26.971 1.449 15.921 1.00 98.19 94 LEU A CA 1
ATOM 727 C C . LEU A 1 94 ? -27.874 0.332 16.473 1.00 98.19 94 LEU A C 1
ATOM 729 O O . LEU A 1 94 ? -27.813 -0.790 15.974 1.00 98.19 94 LEU A O 1
ATOM 733 N N . LYS A 1 95 ? -28.742 0.616 17.457 1.00 98.00 95 LYS A N 1
ATOM 734 C CA . LYS A 1 95 ? -29.717 -0.365 17.978 1.00 98.00 95 LYS A CA 1
ATOM 735 C C . LYS A 1 95 ? -30.806 -0.688 16.960 1.00 98.00 95 LYS A C 1
ATOM 737 O O . LYS A 1 95 ? -31.114 -1.861 16.764 1.00 98.00 95 LYS A O 1
ATOM 742 N N . ALA A 1 96 ? -31.369 0.331 16.309 1.00 98.12 96 ALA A N 1
ATOM 743 C CA . ALA A 1 96 ? -32.354 0.152 15.246 1.00 98.12 96 ALA A CA 1
ATOM 744 C C . ALA A 1 96 ? -31.773 -0.669 14.085 1.00 98.12 96 ALA A C 1
ATOM 746 O O . ALA A 1 96 ? -32.422 -1.586 13.579 1.00 98.12 96 ALA A O 1
ATOM 747 N N . TYR A 1 97 ? -30.517 -0.398 13.723 1.00 98.00 97 TYR A N 1
ATOM 748 C CA . TYR A 1 97 ? -29.814 -1.143 12.691 1.00 98.00 97 TYR A CA 1
ATOM 749 C C . TYR A 1 97 ? -29.551 -2.591 13.108 1.00 98.00 97 TYR A C 1
ATOM 751 O O . TYR A 1 97 ? -29.936 -3.499 12.382 1.00 98.00 97 TYR A O 1
ATOM 759 N N . ALA A 1 98 ? -29.009 -2.832 14.306 1.00 97.31 98 ALA A N 1
ATOM 760 C CA . ALA A 1 98 ? -28.807 -4.184 14.831 1.00 97.31 98 ALA A CA 1
ATOM 761 C C . ALA A 1 98 ? -30.107 -5.013 14.841 1.00 97.31 98 ALA A C 1
ATOM 763 O O . ALA A 1 98 ? -30.099 -6.165 14.406 1.00 97.31 98 ALA A O 1
ATOM 764 N N . ALA A 1 99 ? -31.228 -4.408 15.252 1.00 97.06 99 ALA A N 1
ATOM 765 C CA . ALA A 1 99 ? -32.545 -5.042 15.230 1.00 97.06 99 ALA A CA 1
ATOM 766 C C . ALA A 1 99 ? -33.036 -5.358 13.803 1.00 97.06 99 ALA A C 1
ATOM 768 O O . ALA A 1 99 ? -33.586 -6.433 13.575 1.00 97.06 99 ALA A O 1
ATOM 769 N N . HIS A 1 100 ? -32.807 -4.463 12.835 1.00 95.81 100 HIS A N 1
ATOM 770 C CA . HIS A 1 100 ? -33.122 -4.706 11.422 1.00 95.81 100 HIS A CA 1
ATOM 771 C C . HIS A 1 100 ? -32.256 -5.815 10.803 1.00 95.81 100 HIS A C 1
ATOM 773 O O . HIS A 1 100 ? -32.756 -6.637 10.039 1.00 95.81 100 HIS A O 1
ATOM 779 N N . LEU A 1 101 ? -30.963 -5.857 11.138 1.00 93.38 101 LEU A N 1
ATOM 780 C CA . LEU A 1 101 ? -30.023 -6.861 10.634 1.00 93.38 101 LEU A CA 1
ATOM 781 C C . LEU A 1 101 ? -30.215 -8.251 11.263 1.00 93.38 101 LEU A C 1
ATOM 783 O O . LEU A 1 101 ? -29.670 -9.224 10.735 1.00 93.38 101 LEU A O 1
ATOM 787 N N . GLY A 1 102 ? -30.974 -8.353 12.359 1.00 90.50 102 GLY A N 1
ATOM 788 C CA . GLY A 1 102 ? -31.312 -9.604 13.032 1.00 90.50 102 GLY A CA 1
ATOM 789 C C . GLY A 1 102 ? -30.243 -10.049 14.028 1.00 90.50 102 GLY A C 1
ATOM 790 O O . GLY A 1 102 ? -30.110 -9.466 15.100 1.00 90.50 102 GLY A O 1
ATOM 791 N N . ASN A 1 103 ? -29.511 -11.114 13.691 1.00 92.06 103 ASN A N 1
ATOM 792 C CA . ASN A 1 103 ? -28.508 -11.780 14.533 1.00 92.06 103 ASN A CA 1
ATOM 793 C C . ASN A 1 103 ? -27.255 -10.901 14.744 1.00 92.06 103 ASN A C 1
ATOM 795 O O . ASN A 1 103 ? -26.205 -11.147 14.144 1.00 92.06 103 ASN A O 1
ATOM 799 N N . THR A 1 104 ? -27.400 -9.844 15.550 1.00 96.31 104 THR A N 1
ATOM 800 C CA . THR A 1 104 ? -26.427 -8.754 15.688 1.00 96.31 104 THR A CA 1
ATOM 801 C C . THR A 1 104 ? -26.119 -8.436 17.147 1.00 96.31 104 THR A C 1
ATOM 803 O O . THR A 1 104 ? -27.023 -8.115 17.917 1.00 96.31 104 THR A O 1
ATOM 806 N N . GLU A 1 105 ? -24.838 -8.438 17.512 1.00 96.19 105 GLU A N 1
ATOM 807 C CA . GLU A 1 105 ? -24.358 -8.016 18.833 1.00 96.19 105 GLU A CA 1
ATOM 808 C C . GLU A 1 105 ? -23.668 -6.640 18.750 1.00 96.19 105 GLU A C 1
ATOM 810 O O . GLU A 1 105 ? -22.994 -6.327 17.768 1.00 96.19 105 GLU A O 1
ATOM 815 N N . ILE A 1 106 ? -23.833 -5.794 19.774 1.00 97.88 106 ILE A N 1
ATOM 816 C CA . ILE A 1 106 ? -23.149 -4.493 19.881 1.00 97.88 106 ILE A CA 1
ATOM 817 C C . ILE A 1 106 ? -22.151 -4.573 21.037 1.00 97.88 106 ILE A C 1
ATOM 819 O O . ILE A 1 106 ? -22.546 -4.816 22.177 1.00 97.88 106 ILE A O 1
ATOM 823 N N . HIS A 1 107 ? -20.880 -4.300 20.749 1.00 97.62 107 HIS A N 1
ATOM 824 C CA . HIS A 1 107 ? -19.791 -4.300 21.720 1.00 97.62 107 HIS A CA 1
ATOM 825 C C . HIS A 1 107 ? -19.081 -2.950 21.714 1.00 97.62 107 HIS A C 1
ATOM 827 O O . HIS A 1 107 ? -18.681 -2.428 20.673 1.00 97.62 107 HIS A O 1
ATOM 833 N N . ILE A 1 108 ? -18.894 -2.376 22.896 1.00 96.62 108 ILE A N 1
ATOM 834 C CA . ILE A 1 108 ? -18.239 -1.086 23.075 1.00 96.62 108 ILE A CA 1
ATOM 835 C C . ILE A 1 108 ? -17.100 -1.279 24.069 1.00 96.62 108 ILE A C 1
ATOM 837 O O . ILE A 1 108 ? -17.325 -1.688 25.204 1.00 96.62 108 ILE A O 1
ATOM 841 N N . SER A 1 109 ? -15.865 -0.997 23.662 1.00 93.12 109 SER A N 1
ATOM 842 C CA . SER A 1 109 ? -14.722 -1.050 24.579 1.00 93.12 109 SER A CA 1
ATOM 843 C C . SER A 1 109 ? -14.347 0.342 25.074 1.00 93.12 109 SER A C 1
ATOM 845 O O . SER A 1 109 ? -14.273 1.306 24.311 1.00 93.12 109 SER A O 1
ATOM 847 N N . GLY A 1 110 ? -14.093 0.448 26.373 1.00 84.44 110 GLY A N 1
ATOM 848 C CA . GLY A 1 110 ? -13.618 1.678 26.982 1.00 84.44 110 GLY A CA 1
ATOM 849 C C . GLY A 1 110 ? -12.168 2.011 26.614 1.00 84.44 110 GLY A C 1
ATOM 850 O O . GLY A 1 110 ? -11.355 1.110 26.419 1.00 84.44 110 GLY A O 1
ATOM 851 N N . PHE A 1 111 ? -11.808 3.291 26.599 1.00 86.19 111 PHE A N 1
ATOM 852 C CA . PHE A 1 111 ? -10.421 3.762 26.701 1.00 86.19 111 PHE A CA 1
ATOM 853 C C . PHE A 1 111 ? -10.330 4.897 27.723 1.00 86.19 111 PHE A C 1
ATOM 855 O O . PHE A 1 111 ? -11.295 5.637 27.918 1.00 86.19 111 PHE A O 1
ATOM 862 N N . THR A 1 112 ? -9.183 5.021 28.392 1.00 82.75 112 THR A N 1
ATOM 863 C CA . THR A 1 112 ? -8.985 6.009 29.466 1.00 82.75 112 THR A CA 1
ATOM 864 C C . THR A 1 112 ? -8.252 7.255 28.974 1.00 82.75 112 THR A C 1
ATOM 866 O O . THR A 1 112 ? -7.202 7.140 28.333 1.00 82.75 112 THR A O 1
ATOM 869 N N . TYR A 1 113 ? -8.726 8.447 29.335 1.00 78.06 113 TYR A N 1
ATOM 870 C CA . TYR A 1 113 ? -8.051 9.714 29.057 1.00 78.06 113 TYR A CA 1
ATOM 871 C C . TYR A 1 113 ? -8.169 10.696 30.226 1.00 78.06 113 TYR A C 1
ATOM 873 O O . TYR A 1 113 ? -9.047 11.559 30.294 1.00 78.06 113 TYR A O 1
ATOM 881 N N . GLN A 1 114 ? -7.212 10.558 31.137 1.00 70.06 114 GLN A N 1
ATOM 882 C CA . GLN A 1 114 ? -7.107 11.346 32.355 1.00 70.06 114 GLN A CA 1
ATOM 883 C C . GLN A 1 114 ? -6.808 12.821 32.099 1.00 70.06 114 GLN A C 1
ATOM 885 O O . GLN A 1 114 ? -6.094 13.196 31.160 1.00 70.06 114 GLN A O 1
ATOM 890 N N . LYS A 1 115 ? -7.312 13.661 33.004 1.00 58.19 115 LYS A N 1
ATOM 891 C CA . LYS A 1 115 ? -7.056 15.110 33.009 1.00 58.19 115 LYS A CA 1
ATOM 892 C C . LYS A 1 115 ? -6.324 15.570 34.273 1.00 58.19 115 LYS A C 1
ATOM 894 O O . LYS A 1 115 ? -5.783 16.678 34.272 1.00 58.19 115 LYS A O 1
ATOM 899 N N . GLY A 1 116 ? -6.300 14.739 35.320 1.00 48.16 116 GLY A N 1
ATOM 900 C CA . GLY A 1 116 ? -5.587 14.971 36.576 1.00 48.16 116 GLY A CA 1
ATOM 901 C C . GLY A 1 116 ? -4.178 14.360 36.627 1.00 48.16 116 GLY A C 1
ATOM 902 O O . GLY A 1 116 ? -3.689 13.777 35.666 1.00 48.16 116 GLY A O 1
ATOM 903 N N . LEU A 1 117 ? -3.514 14.518 37.778 1.00 40.44 117 LEU A N 1
ATOM 904 C CA . LEU A 1 117 ? -2.159 14.002 38.060 1.00 40.44 117 LEU A CA 1
ATOM 905 C C . LEU A 1 117 ? -2.142 12.696 38.885 1.00 40.44 117 LEU A C 1
ATOM 907 O O . LEU A 1 117 ? -1.065 12.156 39.123 1.00 40.44 117 LEU A O 1
ATOM 911 N N . PHE A 1 118 ? -3.304 12.219 39.353 1.00 40.19 118 PHE A N 1
ATOM 912 C CA . PHE A 1 118 ? -3.435 11.119 40.325 1.00 40.19 118 PHE A CA 1
ATOM 913 C C . PHE A 1 118 ? -4.719 10.287 40.115 1.00 40.19 118 PHE A C 1
ATOM 915 O O . PHE A 1 118 ? -5.448 10.009 41.065 1.00 40.19 118 PHE A O 1
ATOM 922 N N . GLU A 1 119 ? -5.029 9.923 38.872 1.00 46.62 119 GLU A N 1
ATOM 923 C CA . GLU A 1 119 ? -6.168 9.056 38.526 1.00 46.62 119 GLU A CA 1
ATOM 924 C C . GLU A 1 119 ? -5.669 7.623 38.222 1.00 46.62 119 GLU A C 1
ATOM 926 O O . GLU A 1 119 ? -4.513 7.433 37.837 1.00 46.62 119 GLU A O 1
ATOM 931 N N . ASP A 1 120 ? -6.513 6.598 38.390 1.00 49.09 120 ASP A N 1
ATOM 932 C CA . ASP A 1 120 ? -6.171 5.221 37.990 1.00 49.09 120 ASP A CA 1
ATOM 933 C C . ASP A 1 120 ? -6.273 5.059 36.461 1.00 49.09 120 ASP A C 1
ATOM 935 O O . ASP A 1 120 ? -7.193 5.575 35.825 1.00 49.09 120 ASP A O 1
ATOM 939 N N . HIS A 1 121 ? -5.294 4.384 35.854 1.00 58.09 121 HIS A N 1
ATOM 940 C CA . HIS A 1 121 ? -5.207 4.154 34.406 1.00 58.09 121 HIS A CA 1
ATOM 941 C C . HIS A 1 121 ? -5.940 2.874 33.958 1.00 58.09 121 HIS A C 1
ATOM 943 O O . HIS A 1 121 ? -5.894 2.517 32.777 1.00 58.09 121 HIS A O 1
ATOM 949 N N . SER A 1 122 ? -6.574 2.143 34.880 1.00 62.38 122 SER A N 1
ATOM 950 C CA . SER A 1 122 ? -7.294 0.911 34.562 1.00 62.38 122 SER A CA 1
ATOM 951 C C . SER A 1 122 ? -8.592 1.187 33.784 1.00 62.38 122 SER A C 1
ATOM 953 O O . SER A 1 122 ? -9.422 2.002 34.184 1.00 62.38 122 SER A O 1
ATOM 955 N N . LYS A 1 123 ? -8.815 0.460 32.675 1.00 64.88 123 LYS A N 1
ATOM 956 C CA . LYS A 1 123 ? -10.126 0.456 31.991 1.00 64.88 123 LYS A CA 1
ATOM 957 C C . LYS A 1 123 ? -11.242 -0.033 32.917 1.00 64.88 123 LYS A C 1
ATOM 959 O O . LYS A 1 123 ? -12.373 0.419 32.817 1.00 64.88 123 LYS A O 1
ATOM 964 N N . GLU A 1 124 ? -10.917 -0.980 33.795 1.00 61.19 124 GLU A N 1
ATOM 965 C CA . GLU A 1 124 ? -11.868 -1.639 34.693 1.00 61.19 124 GLU A CA 1
ATOM 966 C C . GLU A 1 124 ? -12.358 -0.710 35.819 1.00 61.19 124 GLU A C 1
ATOM 968 O O . GLU A 1 124 ? -13.496 -0.847 36.260 1.00 61.19 124 GLU A O 1
ATOM 973 N N . GLY A 1 125 ? -11.538 0.260 36.246 1.00 58.88 125 GLY A N 1
ATOM 974 C CA . GLY A 1 125 ? -11.921 1.322 37.183 1.00 58.88 125 GLY A CA 1
ATOM 975 C C . GLY A 1 125 ? -12.537 2.566 36.526 1.00 58.88 125 GLY A C 1
ATOM 976 O O . GLY A 1 125 ? -12.943 3.490 37.232 1.00 58.88 125 GLY A O 1
ATOM 977 N N . GLY A 1 126 ? -12.609 2.618 35.191 1.00 69.44 126 GLY A N 1
ATOM 978 C CA . GLY A 1 126 ? -13.143 3.756 34.443 1.00 69.44 126 GLY A CA 1
ATOM 979 C C . GLY A 1 126 ? -14.664 3.899 34.568 1.00 69.44 126 GLY A C 1
ATOM 980 O O . GLY A 1 126 ? -15.412 2.931 34.428 1.00 69.44 126 GLY A O 1
ATOM 981 N N . TYR A 1 127 ? -15.151 5.126 34.779 1.00 80.06 127 TYR A N 1
ATOM 982 C CA . TYR A 1 127 ? -16.587 5.408 34.737 1.00 80.06 127 TYR A CA 1
ATOM 983 C C . TYR A 1 127 ? -17.066 5.561 33.289 1.00 80.06 127 TYR A C 1
ATOM 985 O O . TYR A 1 127 ? -16.662 6.490 32.588 1.00 80.06 127 TYR A O 1
ATOM 993 N N . TYR A 1 128 ? -17.984 4.693 32.866 1.00 85.38 128 TYR A N 1
ATOM 994 C CA . TYR A 1 128 ? -18.674 4.789 31.579 1.00 85.38 128 TYR A CA 1
ATOM 995 C C . TYR A 1 128 ? -20.160 5.085 31.786 1.00 85.38 128 TYR A C 1
ATOM 997 O O . TYR A 1 128 ? -20.805 4.543 32.688 1.00 85.38 128 TYR A O 1
ATOM 1005 N N . VAL A 1 129 ? -20.705 5.943 30.923 1.00 86.12 129 VAL A N 1
ATOM 1006 C CA . VAL A 1 129 ? -22.102 6.398 30.955 1.00 86.12 129 VAL A CA 1
ATOM 1007 C C . VAL A 1 129 ? -23.097 5.216 30.932 1.00 86.12 129 VAL A C 1
ATOM 1009 O O . VAL A 1 129 ? -22.917 4.297 30.128 1.00 86.12 129 VAL A O 1
ATOM 1012 N N . PRO A 1 130 ? -24.177 5.221 31.748 1.00 89.62 130 PRO A N 1
ATOM 1013 C CA . PRO A 1 130 ? -25.103 4.085 31.864 1.00 89.62 130 PRO A CA 1
ATOM 1014 C C . PRO A 1 130 ? -25.695 3.575 30.544 1.00 89.62 130 PRO A C 1
ATOM 1016 O O . PRO A 1 130 ? -25.926 2.381 30.404 1.00 89.62 130 PRO A O 1
ATOM 1019 N N . ALA A 1 131 ? -25.882 4.447 29.547 1.00 89.81 131 ALA A N 1
ATOM 1020 C CA . ALA A 1 131 ? -26.384 4.069 28.223 1.00 89.81 131 ALA A CA 1
ATOM 1021 C C . ALA A 1 131 ? -25.451 3.118 27.438 1.00 89.81 131 ALA A C 1
ATOM 1023 O O . ALA A 1 131 ? -25.921 2.400 26.557 1.00 89.81 131 ALA A O 1
ATOM 1024 N N . VAL A 1 132 ? -24.149 3.116 27.754 1.00 91.31 132 VAL A N 1
ATOM 1025 C CA . VAL A 1 132 ? -23.115 2.277 27.120 1.00 91.31 132 VAL A CA 1
ATOM 1026 C C . VAL A 1 132 ? -22.846 0.996 27.918 1.00 91.31 132 VAL A C 1
ATOM 1028 O O . VAL A 1 132 ? -22.443 -0.004 27.330 1.00 91.31 132 VAL A O 1
ATOM 1031 N N . GLN A 1 133 ? -23.111 0.989 29.230 1.00 89.69 133 GLN A N 1
ATOM 1032 C CA . GLN A 1 133 ? -22.807 -0.141 30.122 1.00 89.69 133 GLN A CA 1
ATOM 1033 C C . GLN A 1 133 ? -23.336 -1.513 29.650 1.00 89.69 133 GLN A C 1
ATOM 1035 O O . GLN A 1 133 ? -22.564 -2.467 29.739 1.00 89.69 133 GLN A O 1
ATOM 1040 N N . PRO A 1 134 ? -24.559 -1.652 29.086 1.00 93.94 134 PRO A N 1
ATOM 1041 C CA . PRO A 1 134 ? -25.058 -2.936 28.575 1.00 93.94 134 PRO A CA 1
ATOM 1042 C C . PRO A 1 134 ? -24.239 -3.545 27.428 1.00 93.94 134 PRO A C 1
ATOM 1044 O O . PRO A 1 134 ? -24.394 -4.725 27.138 1.00 93.94 134 PRO A O 1
ATOM 1047 N N . TYR A 1 135 ? -23.393 -2.747 26.773 1.00 95.50 135 TYR A N 1
ATOM 1048 C CA . TYR A 1 135 ? -22.588 -3.138 25.614 1.00 95.50 135 TYR A CA 1
ATOM 1049 C C . TYR A 1 135 ? -21.090 -3.239 25.948 1.00 95.50 135 TYR A C 1
ATOM 1051 O O . TYR A 1 135 ? -20.278 -3.514 25.063 1.00 95.50 135 TYR A O 1
ATOM 1059 N N . LEU A 1 136 ? -20.685 -2.983 27.201 1.00 93.00 136 LEU A N 1
ATOM 1060 C CA . LEU A 1 136 ? -19.269 -2.905 27.562 1.00 93.00 136 LEU A CA 1
ATOM 1061 C C . LEU A 1 136 ? -18.555 -4.248 27.405 1.00 93.00 136 LEU A C 1
ATOM 1063 O O . LEU A 1 136 ? -18.872 -5.225 28.077 1.00 93.00 136 LEU A O 1
ATOM 1067 N N . THR A 1 137 ? -17.526 -4.266 26.560 1.00 92.38 137 THR A N 1
ATOM 1068 C CA . THR A 1 137 ? -16.668 -5.433 26.331 1.00 92.38 137 THR A CA 1
ATOM 1069 C C . THR A 1 137 ? -15.204 -5.026 26.485 1.00 92.38 137 THR A C 1
ATOM 1071 O O . THR A 1 137 ? -14.624 -4.380 25.614 1.00 92.38 137 THR A O 1
ATOM 1074 N N . LEU A 1 138 ? -14.613 -5.376 27.633 1.00 88.44 138 LEU A N 1
ATOM 1075 C CA . LEU A 1 138 ? -13.231 -5.030 28.009 1.00 88.44 138 LEU A CA 1
ATOM 1076 C C . LEU A 1 138 ? -12.233 -6.189 27.835 1.00 88.44 138 LEU A C 1
ATOM 1078 O O . LEU A 1 138 ? -11.060 -6.038 28.160 1.00 88.44 138 LEU A O 1
ATOM 1082 N N . ALA A 1 139 ? -12.694 -7.348 27.365 1.00 89.00 139 ALA A N 1
ATOM 1083 C CA . ALA A 1 139 ? -11.860 -8.507 27.065 1.00 89.00 139 ALA A CA 1
ATOM 1084 C C . ALA A 1 139 ? -11.664 -8.655 25.550 1.00 89.00 139 ALA A C 1
ATOM 1086 O O . ALA A 1 139 ? -12.459 -8.134 24.763 1.00 89.00 139 ALA A O 1
ATOM 1087 N N . ARG A 1 140 ? -10.639 -9.417 25.165 1.00 92.69 140 ARG A N 1
ATOM 1088 C CA . ARG A 1 140 ? -10.433 -9.868 23.788 1.00 92.69 140 ARG A CA 1
ATOM 1089 C C . ARG A 1 140 ? -11.596 -10.754 23.358 1.00 92.69 140 ARG A C 1
ATOM 1091 O O . ARG A 1 140 ? -11.964 -11.660 24.104 1.00 92.69 140 ARG A O 1
ATOM 1098 N N . MET A 1 141 ? -12.131 -10.539 22.163 1.00 95.12 141 MET A N 1
ATOM 1099 C CA . MET A 1 141 ? -12.996 -11.507 21.483 1.00 95.12 141 MET A CA 1
ATOM 1100 C C . MET A 1 141 ? -12.269 -12.044 20.256 1.00 95.12 141 MET A C 1
ATOM 1102 O O . MET A 1 141 ? -11.698 -11.258 19.507 1.00 95.12 141 MET A O 1
ATOM 1106 N N . GLU A 1 142 ? -12.311 -13.353 20.039 1.00 95.12 142 GLU A N 1
ATOM 1107 C CA . GLU A 1 142 ? -11.789 -14.011 18.835 1.00 95.12 142 GLU A CA 1
ATOM 1108 C C . GLU A 1 142 ? -12.962 -14.652 18.102 1.00 95.12 142 GLU A C 1
ATOM 1110 O O . GLU A 1 142 ? -13.733 -15.395 18.704 1.00 95.12 142 GLU A O 1
ATOM 1115 N N . ILE A 1 143 ? -13.142 -14.309 16.829 1.00 93.75 143 ILE A N 1
ATOM 1116 C CA . ILE A 1 143 ? -14.371 -14.564 16.080 1.00 93.75 143 ILE A CA 1
ATOM 1117 C C . ILE A 1 143 ? -14.018 -15.308 14.793 1.00 93.75 143 ILE A C 1
ATOM 1119 O O . ILE A 1 143 ? -13.211 -14.831 13.989 1.00 93.75 143 ILE A O 1
ATOM 1123 N N . ALA A 1 144 ? -14.623 -16.486 14.623 1.00 89.81 144 ALA A N 1
ATOM 1124 C CA . ALA A 1 144 ? -14.447 -17.384 13.478 1.00 89.81 144 ALA A CA 1
ATOM 1125 C C . ALA A 1 144 ? -12.981 -17.760 13.155 1.00 89.81 144 ALA A C 1
ATOM 1127 O O . ALA A 1 144 ? -12.682 -18.121 12.022 1.00 89.81 144 ALA A O 1
ATOM 1128 N N . ASP A 1 145 ? -12.058 -17.625 14.121 1.00 88.12 145 ASP A N 1
ATOM 1129 C CA . ASP A 1 145 ? -10.593 -17.732 13.937 1.00 88.12 145 ASP A CA 1
ATOM 1130 C C . ASP A 1 145 ? -10.021 -16.840 12.802 1.00 88.12 145 ASP A C 1
ATOM 1132 O O . ASP A 1 145 ? -8.894 -17.022 12.342 1.00 88.12 145 ASP A O 1
ATOM 1136 N N . LYS A 1 146 ? -10.783 -15.828 12.355 1.00 88.25 146 LYS A N 1
ATOM 1137 C CA . LYS A 1 146 ? -10.381 -14.888 11.292 1.00 88.25 146 LYS A CA 1
ATOM 1138 C C . LYS A 1 146 ? -10.260 -13.441 11.767 1.00 88.25 146 LYS A C 1
ATOM 1140 O O . LYS A 1 146 ? -9.493 -12.691 11.166 1.00 88.25 146 LYS A O 1
ATOM 1145 N N . ILE A 1 147 ? -10.942 -13.026 12.840 1.00 94.31 147 ILE A N 1
ATOM 1146 C CA . ILE A 1 147 ? -10.871 -11.646 13.352 1.00 94.31 147 ILE A CA 1
ATOM 1147 C C . ILE A 1 147 ? -10.900 -11.574 14.881 1.00 94.31 147 ILE A C 1
ATOM 1149 O O . ILE A 1 147 ? -11.655 -12.288 15.536 1.00 94.31 147 ILE A O 1
ATOM 1153 N N . ALA A 1 148 ? -10.094 -10.679 15.454 1.00 96.31 148 ALA A N 1
ATOM 1154 C CA . ALA A 1 148 ? -10.060 -10.415 16.887 1.00 96.31 148 ALA A CA 1
ATOM 1155 C C . ALA A 1 148 ? -10.454 -8.963 17.208 1.00 96.31 148 ALA A C 1
ATOM 1157 O O . ALA A 1 148 ? -9.855 -8.016 16.692 1.00 96.31 148 ALA A O 1
ATOM 1158 N N . PHE A 1 149 ? -11.429 -8.786 18.103 1.00 97.19 149 PHE A N 1
ATOM 1159 C CA . PHE A 1 149 ? -11.726 -7.499 18.732 1.00 97.19 149 PHE A CA 1
ATOM 1160 C C . PHE A 1 149 ? -10.924 -7.369 20.023 1.00 97.19 149 PHE A C 1
ATOM 1162 O O . PHE A 1 149 ? -11.180 -8.061 21.009 1.00 97.19 149 PHE A O 1
ATOM 1169 N N . CYS A 1 150 ? -9.951 -6.463 20.016 1.00 95.25 150 CYS A N 1
ATOM 1170 C CA . CYS A 1 150 ? -8.985 -6.273 21.092 1.00 95.25 150 CYS A CA 1
ATOM 1171 C C . CYS A 1 150 ? -9.548 -5.328 22.171 1.00 95.25 150 CYS A C 1
ATOM 1173 O O . CYS A 1 150 ? -9.001 -4.249 22.428 1.00 95.25 150 CYS A O 1
ATOM 1175 N N . GLY A 1 151 ? -10.685 -5.701 22.775 1.00 91.31 151 GLY A N 1
ATOM 1176 C CA . GLY A 1 151 ? -11.396 -4.916 23.791 1.00 91.31 151 GLY A CA 1
ATOM 1177 C C . GLY A 1 151 ? -10.560 -4.580 25.036 1.00 91.31 151 GLY A C 1
ATOM 1178 O O . GLY A 1 151 ? -10.806 -3.570 25.697 1.00 91.31 151 GLY A O 1
ATOM 1179 N N . GLU A 1 152 ? -9.518 -5.354 25.314 1.00 89.00 152 GLU A N 1
ATOM 1180 C CA . GLU A 1 152 ? -8.506 -5.146 26.350 1.00 89.00 152 GLU A CA 1
ATOM 1181 C C . GLU A 1 152 ? -7.576 -3.950 26.068 1.00 89.00 152 GLU A C 1
ATOM 1183 O O . GLU A 1 152 ? -7.085 -3.303 26.995 1.00 89.00 152 GLU A O 1
ATOM 1188 N N . MET A 1 153 ? -7.358 -3.596 24.796 1.00 87.19 153 MET A N 1
ATOM 1189 C CA . MET A 1 153 ? -6.290 -2.680 24.383 1.00 87.19 153 MET A CA 1
ATOM 1190 C C . MET A 1 153 ? -6.586 -1.220 24.762 1.00 87.19 153 MET A C 1
ATOM 1192 O O . MET A 1 153 ? -7.514 -0.609 24.228 1.00 87.19 153 MET A O 1
ATOM 1196 N N . ASN A 1 154 ? -5.811 -0.629 25.680 1.00 87.38 154 ASN A N 1
ATOM 1197 C CA . ASN A 1 154 ? -6.016 0.749 26.157 1.00 87.38 154 ASN A CA 1
ATOM 1198 C C . ASN A 1 154 ? -5.146 1.765 25.393 1.00 87.38 154 ASN A C 1
ATOM 1200 O O . ASN A 1 154 ? -4.133 2.247 25.898 1.00 87.38 154 ASN A O 1
ATOM 1204 N N . ILE A 1 155 ? -5.528 2.064 24.149 1.00 88.50 155 ILE A N 1
ATOM 1205 C CA . ILE A 1 155 ? -4.812 3.021 23.293 1.00 88.50 155 ILE A CA 1
ATOM 1206 C C . ILE A 1 155 ? -5.184 4.453 23.698 1.00 88.50 155 ILE A C 1
ATOM 1208 O O . ILE A 1 155 ? -6.362 4.808 23.738 1.00 88.50 155 ILE A O 1
ATOM 1212 N N . LEU A 1 156 ? -4.184 5.306 23.949 1.00 88.75 156 LEU A N 1
ATOM 1213 C CA . LEU A 1 156 ? -4.418 6.726 24.229 1.00 88.75 156 LEU A CA 1
ATOM 1214 C C . LEU A 1 156 ? -5.135 7.399 23.043 1.00 88.75 156 LEU A C 1
ATOM 1216 O O . LEU A 1 156 ? -4.582 7.396 21.943 1.00 88.75 156 LEU A O 1
ATOM 1220 N N . PRO A 1 157 ? -6.267 8.101 23.244 1.00 88.25 157 PRO A N 1
ATOM 1221 C CA . PRO A 1 157 ? -7.038 8.709 22.153 1.00 88.25 157 PRO A CA 1
ATOM 1222 C C . PRO A 1 157 ? -6.346 9.904 21.480 1.00 88.25 157 PRO A C 1
ATOM 1224 O O . PRO A 1 157 ? -6.900 10.504 20.560 1.00 88.25 157 PRO A O 1
ATOM 1227 N N . THR A 1 158 ? -5.155 10.282 21.955 1.00 87.56 158 THR A N 1
ATOM 1228 C CA . THR A 1 158 ? -4.257 11.265 21.336 1.00 87.56 158 THR A CA 1
ATOM 1229 C C . THR A 1 158 ? -3.123 10.626 20.525 1.00 87.56 158 THR A C 1
ATOM 1231 O O . THR A 1 158 ? -2.203 11.336 20.113 1.00 87.56 158 THR A O 1
ATOM 1234 N N . ALA A 1 159 ? -3.142 9.306 20.307 1.00 83.25 159 ALA A N 1
ATOM 1235 C CA . ALA A 1 159 ? -2.156 8.612 19.487 1.00 83.25 159 ALA A CA 1
ATOM 1236 C C . ALA A 1 159 ? -2.190 9.117 18.033 1.00 83.25 159 ALA A C 1
ATOM 1238 O O . ALA A 1 159 ? -3.242 9.192 17.393 1.00 83.25 159 ALA A O 1
ATOM 1239 N N . VAL A 1 160 ? -1.018 9.465 17.490 1.00 75.00 160 VAL A N 1
ATOM 1240 C CA . VAL A 1 160 ? -0.908 9.952 16.104 1.00 75.00 160 VAL A CA 1
ATOM 1241 C C . VAL A 1 160 ? -1.151 8.808 15.115 1.00 75.00 160 VAL A C 1
ATOM 1243 O O . VAL A 1 160 ? -1.948 8.977 14.196 1.00 75.00 160 VAL A O 1
ATOM 1246 N N . ARG A 1 161 ? -0.536 7.640 15.343 1.00 77.19 161 ARG A N 1
ATOM 1247 C CA . ARG A 1 161 ? -0.853 6.367 14.675 1.00 77.19 161 ARG A CA 1
ATOM 1248 C C . ARG A 1 161 ? -1.340 5.372 15.738 1.00 77.19 161 ARG A C 1
ATOM 1250 O O . ARG A 1 161 ? -0.502 4.904 16.503 1.00 77.19 161 ARG A O 1
ATOM 1257 N N . PRO A 1 162 ? -2.646 5.067 15.832 1.00 82.31 162 PRO A N 1
ATOM 1258 C CA . PRO A 1 162 ? -3.154 4.132 16.839 1.00 82.31 162 PRO A CA 1
ATOM 1259 C C . PRO A 1 162 ? -2.807 2.665 16.547 1.00 82.31 162 PRO A C 1
ATOM 1261 O O . PRO A 1 162 ? -2.776 1.869 17.473 1.00 82.31 162 PRO A O 1
ATOM 1264 N N . LEU A 1 163 ? -2.532 2.314 15.286 1.00 80.94 163 LEU A N 1
ATOM 1265 C CA . LEU A 1 163 ? -2.252 0.941 14.844 1.00 80.94 163 LEU A CA 1
ATOM 1266 C C . LEU A 1 163 ? -0.764 0.546 14.888 1.00 80.94 163 LEU A C 1
ATOM 1268 O O . LEU A 1 163 ? -0.439 -0.615 14.676 1.00 80.94 163 LEU A O 1
ATOM 1272 N N . SER A 1 164 ? 0.133 1.496 15.168 1.00 74.44 164 SER A N 1
ATOM 1273 C CA . SER A 1 164 ? 1.583 1.284 15.086 1.00 74.44 164 SER A CA 1
ATOM 1274 C C . SER A 1 164 ? 2.067 0.261 16.119 1.00 74.44 164 SER A C 1
ATOM 1276 O O . SER A 1 164 ? 1.900 0.486 17.319 1.00 74.44 164 SER A O 1
ATOM 1278 N N . GLY A 1 165 ? 2.735 -0.802 15.671 1.00 63.78 165 GLY A N 1
ATOM 1279 C CA . GLY A 1 165 ? 3.225 -1.885 16.532 1.00 63.78 165 GLY A CA 1
ATOM 1280 C C . GLY A 1 165 ? 2.166 -2.940 16.887 1.00 63.78 165 GLY A C 1
ATOM 1281 O O . GLY A 1 165 ? 2.389 -3.734 17.803 1.00 63.78 165 GLY A O 1
ATOM 1282 N N . LEU A 1 166 ? 1.007 -2.936 16.216 1.00 75.56 166 LEU A N 1
ATOM 1283 C CA . LEU A 1 166 ? -0.088 -3.901 16.395 1.00 75.56 166 LEU A CA 1
ATOM 1284 C C . LEU A 1 166 ? -0.229 -4.884 15.217 1.00 75.56 166 LEU A C 1
ATOM 1286 O O . LEU A 1 166 ? -1.077 -5.778 15.257 1.00 75.56 166 LEU A O 1
ATOM 1290 N N . GLU A 1 167 ? 0.633 -4.764 14.207 1.00 74.50 167 GLU A N 1
ATOM 1291 C CA . GLU A 1 167 ? 0.673 -5.527 12.956 1.00 74.50 167 GLU A CA 1
ATOM 1292 C C . GLU A 1 167 ? 0.694 -7.044 13.214 1.00 74.50 167 GLU A C 1
ATOM 1294 O O . GLU A 1 167 ? 0.021 -7.810 12.525 1.00 74.50 167 GLU A O 1
ATOM 1299 N N . THR A 1 168 ? 1.364 -7.502 14.274 1.00 71.19 168 THR A N 1
ATOM 1300 C CA . THR A 1 168 ? 1.466 -8.923 14.660 1.00 71.19 168 THR A CA 1
ATOM 1301 C C . THR A 1 168 ? 0.556 -9.334 15.827 1.00 71.19 168 THR A C 1
ATOM 1303 O O . THR A 1 168 ? 0.427 -10.528 16.104 1.00 71.19 168 THR A O 1
ATOM 1306 N N . TYR A 1 169 ? -0.114 -8.390 16.502 1.00 83.38 169 TYR A N 1
ATOM 1307 C CA . TYR A 1 169 ? -0.814 -8.615 17.782 1.00 83.38 169 TYR A CA 1
ATOM 1308 C C . TYR A 1 169 ? -1.921 -9.684 17.712 1.00 83.38 169 TYR A C 1
ATOM 1310 O O . TYR A 1 169 ? -2.173 -10.438 18.658 1.00 83.38 169 TYR A O 1
ATOM 1318 N N . THR A 1 170 ? -2.580 -9.768 16.560 1.00 85.12 170 THR A N 1
ATOM 1319 C CA . THR A 1 170 ? -3.659 -10.719 16.268 1.00 85.12 170 THR A CA 1
ATOM 1320 C C . THR A 1 170 ? -3.187 -11.958 15.502 1.00 85.12 170 THR A C 1
ATOM 1322 O O . THR A 1 170 ? -4.005 -12.789 15.126 1.00 85.12 170 THR A O 1
ATOM 1325 N N . ARG A 1 171 ? -1.869 -12.136 15.314 1.00 83.12 171 ARG A N 1
ATOM 1326 C CA . ARG A 1 171 ? -1.256 -13.240 14.550 1.00 83.12 171 ARG A CA 1
ATOM 1327 C C . ARG A 1 171 ? -1.793 -13.305 13.116 1.00 83.12 171 ARG A C 1
ATOM 1329 O O . ARG A 1 171 ? -1.587 -12.342 12.385 1.00 83.12 171 ARG A O 1
ATOM 1336 N N . HIS A 1 172 ? -2.452 -14.390 12.714 1.00 78.75 172 HIS A N 1
ATOM 1337 C CA . HIS A 1 172 ? -3.086 -14.556 11.402 1.00 78.75 172 HIS A CA 1
ATOM 1338 C C . HIS A 1 172 ? -4.418 -13.805 11.281 1.00 78.75 172 HIS A C 1
ATOM 1340 O O . HIS A 1 172 ? -4.774 -13.381 10.185 1.00 78.75 172 HIS A O 1
ATOM 1346 N N . MET A 1 173 ? -5.125 -13.588 12.394 1.00 89.12 173 MET A N 1
ATOM 1347 C CA . MET A 1 173 ? -6.415 -12.901 12.398 1.00 89.12 173 MET A CA 1
ATOM 1348 C C . MET A 1 173 ? -6.287 -11.414 12.057 1.00 89.12 173 MET A C 1
ATOM 1350 O O . MET A 1 173 ? -5.306 -10.744 12.401 1.00 89.12 173 MET A O 1
ATOM 1354 N N . TRP A 1 174 ? -7.345 -10.873 11.466 1.00 92.44 174 TRP A N 1
ATOM 1355 C CA . TRP A 1 174 ? -7.602 -9.439 11.382 1.00 92.44 174 TRP A CA 1
ATOM 1356 C C . TRP A 1 174 ? -7.744 -8.843 12.792 1.00 92.44 174 TRP A C 1
ATOM 1358 O O . TRP A 1 174 ? -8.088 -9.553 13.741 1.00 92.44 174 TRP A O 1
ATOM 1368 N N . GLY A 1 175 ? -7.463 -7.549 12.957 1.00 95.44 175 GLY A N 1
ATOM 1369 C CA . GLY A 1 175 ? -7.445 -6.909 14.277 1.00 95.44 175 GLY A CA 1
ATOM 1370 C C . GLY A 1 175 ? -8.271 -5.638 14.362 1.00 95.44 175 GLY A C 1
ATOM 1371 O O . GLY A 1 175 ? -8.038 -4.698 13.609 1.00 95.44 175 GLY A O 1
ATOM 1372 N N . VAL A 1 176 ? -9.199 -5.590 15.318 1.00 97.44 176 VAL A N 1
ATOM 1373 C CA . VAL A 1 176 ? -10.069 -4.436 15.573 1.00 97.44 176 VAL A CA 1
ATOM 1374 C C . VAL A 1 176 ? -9.705 -3.805 16.912 1.00 97.44 176 VAL A C 1
ATOM 1376 O O . VAL A 1 176 ? -9.858 -4.421 17.968 1.00 97.44 176 VAL A O 1
ATOM 1379 N N . PHE A 1 177 ? -9.239 -2.558 16.871 1.00 96.81 177 PHE A N 1
ATOM 1380 C CA . PHE A 1 177 ? -8.700 -1.849 18.029 1.00 96.81 177 PHE A CA 1
ATOM 1381 C C . PHE A 1 177 ? -9.603 -0.674 18.462 1.00 96.81 177 PHE A C 1
ATOM 1383 O O . PHE A 1 177 ? -9.885 0.217 17.653 1.00 96.81 177 PHE A O 1
ATOM 1390 N N . PRO A 1 178 ? -10.052 -0.620 19.732 1.00 96.56 178 PRO A N 1
ATOM 1391 C CA . PRO A 1 178 ? -10.901 0.463 20.233 1.00 96.56 178 PRO A CA 1
ATOM 1392 C C . PRO A 1 178 ? -10.174 1.814 20.214 1.00 96.56 178 PRO A C 1
ATOM 1394 O O . PRO A 1 178 ? -9.227 2.022 20.974 1.00 96.56 178 PRO A O 1
ATOM 1397 N N . HIS A 1 179 ? -10.594 2.741 19.347 1.00 96.19 179 HIS A N 1
ATOM 1398 C CA . HIS A 1 179 ? -9.971 4.066 19.245 1.00 96.19 179 HIS A CA 1
ATOM 1399 C C . HIS A 1 179 ? -10.861 5.080 18.488 1.00 96.19 179 HIS A C 1
ATOM 1401 O O . HIS A 1 179 ? -11.482 4.704 17.491 1.00 96.19 179 HIS A O 1
ATOM 1407 N N . PRO A 1 180 ? -10.891 6.378 18.871 1.00 94.06 180 PRO A N 1
ATOM 1408 C CA . PRO A 1 180 ? -11.755 7.385 18.239 1.00 94.06 180 PRO A CA 1
ATOM 1409 C C . PRO A 1 180 ? -11.314 7.867 16.850 1.00 94.06 180 PRO A C 1
ATOM 1411 O O . PRO A 1 180 ? -12.144 8.360 16.092 1.00 94.06 180 PRO A O 1
ATOM 1414 N N . LYS A 1 181 ? -10.028 7.755 16.497 1.00 93.31 181 LYS A N 1
ATOM 1415 C CA . LYS A 1 181 ? -9.557 7.983 15.117 1.00 93.31 181 LYS A CA 1
ATOM 1416 C C . LYS A 1 181 ? -9.778 6.723 14.287 1.00 93.31 181 LYS A C 1
ATOM 1418 O O . LYS A 1 181 ? -9.295 5.674 14.711 1.00 93.31 181 LYS A O 1
ATOM 1423 N N . ILE A 1 182 ? -10.385 6.860 13.105 1.00 92.38 182 ILE A N 1
ATOM 1424 C CA . ILE A 1 182 ? -10.450 5.815 12.066 1.00 92.38 182 ILE A CA 1
ATOM 1425 C C . ILE A 1 182 ? -9.086 5.663 11.382 1.00 92.38 182 ILE A C 1
ATOM 1427 O O . ILE A 1 182 ? -8.512 6.642 10.900 1.00 92.38 182 ILE A O 1
ATOM 1431 N N . ALA A 1 183 ? -8.586 4.435 11.345 1.00 88.56 183 ALA A N 1
ATOM 1432 C CA . ALA A 1 183 ? -7.390 4.013 10.637 1.00 88.56 183 ALA A CA 1
ATOM 1433 C C . ALA A 1 183 ? -7.558 2.553 10.196 1.00 88.56 183 ALA A C 1
ATOM 1435 O O . ALA A 1 183 ? -8.273 1.787 10.848 1.00 88.56 183 ALA A O 1
ATOM 1436 N N . LEU A 1 184 ? -6.881 2.182 9.113 1.00 88.44 184 LEU A N 1
ATOM 1437 C CA . LEU A 1 184 ? -6.772 0.812 8.617 1.00 88.44 184 LEU A CA 1
ATOM 1438 C C . LEU A 1 184 ? -5.397 0.659 7.972 1.00 88.44 184 LEU A C 1
ATOM 1440 O O . LEU A 1 184 ? -4.975 1.533 7.217 1.00 88.44 184 LEU A O 1
ATOM 1444 N N . GLU A 1 185 ? -4.699 -0.427 8.272 1.00 78.56 185 GLU A N 1
ATOM 1445 C CA . GLU A 1 185 ? -3.427 -0.776 7.644 1.00 78.56 185 GLU A CA 1
ATOM 1446 C C . GLU A 1 185 ? -3.491 -2.257 7.231 1.00 78.56 185 GLU A C 1
ATOM 1448 O O . GLU A 1 185 ? -3.882 -3.118 8.027 1.00 78.56 185 GLU A O 1
ATOM 1453 N N . SER A 1 186 ? -3.169 -2.548 5.967 1.00 67.62 186 SER A N 1
ATOM 1454 C CA . SER A 1 186 ? -3.041 -3.922 5.475 1.00 67.62 186 SER A CA 1
ATOM 1455 C C . SER A 1 186 ? -1.666 -4.476 5.847 1.00 67.62 186 SER A C 1
ATOM 1457 O O . SER A 1 186 ? -0.651 -3.800 5.672 1.00 67.62 186 SER A O 1
ATOM 1459 N N . VAL A 1 187 ? -1.625 -5.692 6.388 1.00 60.47 187 VAL A N 1
ATOM 1460 C CA . VAL A 1 187 ? -0.411 -6.342 6.893 1.00 60.47 187 VAL A CA 1
ATOM 1461 C C . VAL A 1 187 ? -0.040 -7.490 5.965 1.00 60.47 187 VAL A C 1
ATOM 1463 O O . VAL A 1 187 ? -0.874 -8.344 5.658 1.00 60.47 187 VAL A O 1
ATOM 1466 N N . ALA A 1 188 ? 1.225 -7.514 5.546 1.00 52.69 188 ALA A N 1
ATOM 1467 C CA . ALA A 1 188 ? 1.713 -8.483 4.580 1.00 52.69 188 ALA A CA 1
ATOM 1468 C C . ALA A 1 188 ? 1.626 -9.934 5.078 1.00 52.69 188 ALA A C 1
ATOM 1470 O O . ALA A 1 188 ? 2.009 -10.258 6.205 1.00 52.69 188 ALA A O 1
ATOM 1471 N N . THR A 1 189 ? 1.162 -10.811 4.194 1.00 47.38 189 THR A N 1
ATOM 1472 C CA . THR A 1 189 ? 1.050 -12.264 4.378 1.00 47.38 189 THR A CA 1
ATOM 1473 C C . THR A 1 189 ? 1.829 -12.989 3.273 1.00 47.38 189 THR A C 1
ATOM 1475 O O . THR A 1 189 ? 2.178 -12.369 2.266 1.00 47.38 189 THR A O 1
ATOM 1478 N N . PRO A 1 190 ? 2.156 -14.290 3.422 1.00 49.94 190 PRO A N 1
ATOM 1479 C CA . PRO A 1 190 ? 2.812 -15.065 2.362 1.00 49.94 190 PRO A CA 1
ATOM 1480 C C . PRO A 1 190 ? 2.081 -14.939 1.017 1.00 49.94 190 PRO A C 1
ATOM 1482 O O . PRO A 1 190 ? 0.859 -14.877 1.016 1.00 49.94 190 PRO A O 1
ATOM 1485 N N . LYS A 1 191 ? 2.805 -14.945 -0.116 1.00 47.41 191 LYS A N 1
ATOM 1486 C CA . LYS A 1 191 ? 2.316 -14.511 -1.449 1.00 47.41 191 LYS A CA 1
ATOM 1487 C C . LYS A 1 191 ? 0.900 -14.969 -1.851 1.00 47.41 191 LYS A C 1
ATOM 1489 O O . LYS A 1 191 ? 0.183 -14.212 -2.491 1.00 47.41 191 LYS A O 1
ATOM 1494 N N . PHE A 1 192 ? 0.515 -16.200 -1.507 1.00 53.28 192 PHE A N 1
ATOM 1495 C CA . PHE A 1 192 ? -0.773 -16.804 -1.884 1.00 53.28 192 PHE A CA 1
ATOM 1496 C C . PHE A 1 192 ? -1.814 -16.836 -0.748 1.00 53.28 192 PHE A C 1
ATOM 1498 O O . PHE A 1 192 ? -2.897 -17.387 -0.920 1.00 53.28 192 PHE A O 1
ATOM 1505 N N . ALA A 1 193 ? -1.493 -16.279 0.421 1.00 55.69 193 ALA A N 1
ATOM 1506 C CA . ALA A 1 193 ? -2.413 -16.108 1.538 1.00 55.69 193 ALA A CA 1
ATOM 1507 C C . ALA A 1 193 ? -2.999 -14.683 1.506 1.00 55.69 193 ALA A C 1
ATOM 1509 O O . ALA A 1 193 ? -2.219 -13.738 1.368 1.00 55.69 193 ALA A O 1
ATOM 1510 N N . PRO A 1 194 ? -4.322 -14.494 1.682 1.00 63.34 194 PRO A N 1
ATOM 1511 C CA . PRO A 1 194 ? -4.932 -13.165 1.703 1.00 63.34 194 PRO A CA 1
ATOM 1512 C C . PRO A 1 194 ? -4.291 -12.250 2.750 1.00 63.34 194 PRO A C 1
ATOM 1514 O O . PRO A 1 194 ? -4.100 -12.672 3.894 1.00 63.34 194 PRO A O 1
ATOM 1517 N N . ALA A 1 195 ? -4.002 -11.002 2.372 1.00 63.28 195 ALA A N 1
ATOM 1518 C CA . ALA A 1 195 ? -3.511 -9.993 3.303 1.00 63.28 195 ALA A CA 1
ATOM 1519 C C . ALA A 1 195 ? -4.504 -9.799 4.454 1.00 63.28 195 ALA A C 1
ATOM 1521 O O . ALA A 1 195 ? -5.721 -9.717 4.252 1.00 63.28 195 ALA A O 1
ATOM 1522 N N . LYS A 1 196 ? -3.987 -9.722 5.682 1.00 79.81 196 LYS A N 1
ATOM 1523 C CA . LYS A 1 196 ? -4.818 -9.462 6.860 1.00 79.81 196 LYS A CA 1
ATOM 1524 C C . LYS A 1 196 ? -4.885 -7.963 7.125 1.00 79.81 196 LYS A C 1
ATOM 1526 O O . LYS A 1 196 ? -3.906 -7.252 6.911 1.00 79.81 196 LYS A O 1
ATOM 1531 N N . GLN A 1 197 ? -5.995 -7.481 7.668 1.00 84.31 197 GLN A N 1
ATOM 1532 C CA . GLN A 1 197 ? -6.155 -6.055 7.960 1.00 84.31 197 GLN A CA 1
ATOM 1533 C C . GLN A 1 197 ? -6.221 -5.791 9.463 1.00 84.31 197 GLN A C 1
ATOM 1535 O O . GLN A 1 197 ? -6.864 -6.524 10.221 1.00 84.31 197 GLN A O 1
ATOM 1540 N N . ILE A 1 198 ? -5.565 -4.716 9.899 1.00 90.44 198 ILE A N 1
ATOM 1541 C CA . ILE A 1 198 ? -5.754 -4.139 11.231 1.00 90.44 198 ILE A CA 1
ATOM 1542 C C . ILE A 1 198 ? -6.434 -2.778 11.105 1.00 90.44 198 ILE A C 1
ATOM 1544 O O . ILE A 1 198 ? -6.132 -2.002 10.203 1.00 90.44 198 ILE A O 1
ATOM 1548 N N . MET A 1 199 ? -7.381 -2.486 11.990 1.00 96.12 199 MET A N 1
ATOM 1549 C CA . MET A 1 199 ? -8.250 -1.316 11.885 1.00 96.12 199 MET A CA 1
ATOM 1550 C C . MET A 1 199 ? -8.754 -0.842 13.245 1.00 96.12 199 MET A C 1
ATOM 1552 O O . MET A 1 199 ? -8.765 -1.587 14.225 1.00 96.12 199 MET A O 1
ATOM 1556 N N . THR A 1 200 ? -9.184 0.414 13.315 1.00 96.94 200 THR A N 1
ATOM 1557 C CA . THR A 1 200 ? -9.807 0.989 14.514 1.00 96.94 200 THR A CA 1
ATOM 1558 C C . THR A 1 200 ? -11.313 1.172 14.358 1.00 96.94 200 THR A C 1
ATOM 1560 O O . THR A 1 200 ? -11.834 1.203 13.247 1.00 96.94 200 THR A O 1
ATOM 1563 N N . THR A 1 201 ? -12.030 1.304 15.476 1.00 96.81 201 THR A N 1
ATOM 1564 C CA . THR A 1 201 ? -13.504 1.333 15.491 1.00 96.81 201 THR A CA 1
ATOM 1565 C C . THR A 1 201 ? -14.150 2.686 15.181 1.00 96.81 201 THR A C 1
ATOM 1567 O O . THR A 1 201 ? -15.220 2.725 14.585 1.00 96.81 201 THR A O 1
ATOM 1570 N N . GLY A 1 202 ? -13.574 3.799 15.646 1.00 95.12 202 GLY A N 1
ATOM 1571 C CA . GLY A 1 202 ? -14.353 5.014 15.932 1.00 95.12 202 GLY A CA 1
ATOM 1572 C C . GLY A 1 202 ? -14.982 4.968 17.332 1.00 95.12 202 GLY A C 1
ATOM 1573 O O . GLY A 1 202 ? -14.777 4.006 18.081 1.00 95.12 202 GLY A O 1
ATOM 1574 N N . CYS A 1 203 ? -15.692 6.028 17.724 1.00 96.06 203 CYS A N 1
ATOM 1575 C CA . CYS A 1 203 ? -16.153 6.248 19.101 1.00 96.06 203 CYS A CA 1
ATOM 1576 C C . CYS A 1 203 ? -17.661 6.533 19.210 1.00 96.06 203 CYS A C 1
ATOM 1578 O O . CYS A 1 203 ? -18.245 7.145 18.319 1.00 96.06 203 CYS A O 1
ATOM 1580 N N . ILE A 1 204 ? -18.281 6.156 20.330 1.00 96.25 204 ILE A N 1
ATOM 1581 C CA . ILE A 1 204 ? -19.668 6.494 20.679 1.00 96.25 204 ILE A CA 1
ATOM 1582 C C . ILE A 1 204 ? -19.770 7.767 21.534 1.00 96.25 204 ILE A C 1
ATOM 1584 O O . ILE A 1 204 ? -20.812 8.409 21.549 1.00 96.25 204 ILE A O 1
ATOM 1588 N N . THR A 1 205 ? -18.719 8.146 22.268 1.00 95.31 205 THR A N 1
ATOM 1589 C CA . THR A 1 205 ? -18.713 9.334 23.144 1.00 95.31 205 THR A CA 1
ATOM 1590 C C . THR A 1 205 ? -18.159 10.561 22.414 1.00 95.31 205 THR A C 1
ATOM 1592 O O . THR A 1 205 ? -17.275 10.395 21.578 1.00 95.31 205 THR A O 1
ATOM 1595 N N . PRO A 1 206 ? -18.583 11.794 22.752 1.00 93.81 206 PRO A N 1
ATOM 1596 C CA . PRO A 1 206 ? -18.084 13.009 22.110 1.00 93.81 206 PRO A CA 1
ATOM 1597 C C . PRO A 1 206 ? -16.602 13.303 22.399 1.00 93.81 206 PRO A C 1
ATOM 1599 O O . PRO A 1 206 ? -15.990 12.762 23.319 1.00 93.81 206 PRO A O 1
ATOM 1602 N N . GLN A 1 207 ? -16.046 14.244 21.631 1.00 90.88 207 GLN A N 1
ATOM 1603 C CA . GLN A 1 207 ? -14.714 14.820 21.837 1.00 90.88 207 GLN A CA 1
ATOM 1604 C C . GLN A 1 207 ? -14.543 15.351 23.270 1.00 90.88 207 GLN A C 1
ATOM 1606 O O . GLN A 1 207 ? -15.230 16.294 23.661 1.00 90.88 207 GLN A O 1
ATOM 1611 N N . ASN A 1 208 ? -13.587 14.808 24.030 1.00 89.44 208 ASN A N 1
ATOM 1612 C CA . ASN A 1 208 ? -13.376 15.197 25.426 1.00 89.44 208 ASN A CA 1
ATOM 1613 C C . ASN A 1 208 ? -11.878 15.325 25.783 1.00 89.44 208 ASN A C 1
ATOM 1615 O O . ASN A 1 208 ? -11.340 14.604 26.625 1.00 89.44 208 ASN A O 1
ATOM 1619 N N . TYR A 1 209 ? -11.190 16.261 25.123 1.00 87.94 209 TYR A N 1
ATOM 1620 C CA . TYR A 1 209 ? -9.729 16.405 25.161 1.00 87.94 209 TYR A CA 1
ATOM 1621 C C . TYR A 1 209 ? -9.223 17.541 26.068 1.00 87.94 209 TYR A C 1
ATOM 1623 O O . TYR A 1 209 ? -9.923 18.520 26.320 1.00 87.94 209 TYR A O 1
ATOM 1631 N N . VAL A 1 210 ? -7.971 17.444 26.535 1.00 84.56 210 VAL A N 1
ATOM 1632 C CA . VAL A 1 210 ? -7.272 18.563 27.195 1.00 84.56 210 VAL A CA 1
ATOM 1633 C C . VAL A 1 210 ? -6.855 19.588 26.124 1.00 84.56 210 VAL A C 1
ATOM 1635 O O . VAL A 1 210 ? -6.288 19.170 25.110 1.00 84.56 210 VAL A O 1
ATOM 1638 N N . PRO A 1 211 ? -7.042 20.912 26.327 1.00 82.94 211 PRO A N 1
ATOM 1639 C CA . PRO A 1 211 ? -6.691 21.961 25.356 1.00 82.94 211 PRO A CA 1
ATOM 1640 C C . PRO A 1 211 ? -5.169 22.210 25.272 1.00 82.94 211 PRO A C 1
ATOM 1642 O O . PRO A 1 211 ? -4.652 23.285 25.559 1.00 82.94 211 PRO A O 1
ATOM 1645 N N . LYS A 1 212 ? -4.425 21.173 24.881 1.00 81.94 212 LYS A N 1
ATOM 1646 C CA . LYS A 1 212 ? -2.989 21.170 24.564 1.00 81.94 212 LYS A CA 1
ATOM 1647 C C . LYS A 1 212 ? -2.811 20.656 23.134 1.00 81.94 212 LYS A C 1
ATOM 1649 O O . LYS A 1 212 ? -3.676 19.947 22.628 1.00 81.94 212 LYS A O 1
ATOM 1654 N N . LYS A 1 213 ? -1.662 20.929 22.499 1.00 78.81 213 LYS A N 1
ATOM 1655 C CA . LYS A 1 213 ? -1.348 20.550 21.098 1.00 78.81 213 LYS A CA 1
ATOM 1656 C C . LYS A 1 213 ? -1.769 19.119 20.714 1.00 78.81 213 LYS A C 1
ATOM 1658 O O . LYS A 1 213 ? -2.325 18.928 19.639 1.00 78.81 213 LYS A O 1
ATOM 1663 N N . ALA A 1 214 ? -1.530 18.131 21.581 1.00 77.88 214 ALA A N 1
ATOM 1664 C CA . ALA A 1 214 ? -1.923 16.739 21.340 1.00 77.88 214 ALA A CA 1
ATOM 1665 C C . ALA A 1 214 ? -3.451 16.529 21.362 1.00 77.88 214 ALA A C 1
ATOM 1667 O O . ALA A 1 214 ? -3.984 15.887 20.464 1.00 77.88 214 ALA A O 1
ATOM 1668 N N . GLY A 1 215 ? -4.155 17.107 22.341 1.00 81.19 215 GLY A N 1
ATOM 1669 C CA . GLY A 1 215 ? -5.614 17.025 22.446 1.00 81.19 215 GLY A CA 1
ATOM 1670 C C . GLY A 1 215 ? -6.338 17.790 21.337 1.00 81.19 215 GLY A C 1
ATOM 1671 O O . GLY A 1 215 ? -7.261 17.251 20.745 1.00 81.19 215 GLY A O 1
ATOM 1672 N N . LEU A 1 216 ? -5.860 18.986 20.972 1.00 81.38 216 LEU A N 1
ATOM 1673 C CA . LEU A 1 216 ? -6.408 19.769 19.854 1.00 81.38 216 LEU A CA 1
ATOM 1674 C C . LEU A 1 216 ? -6.243 19.048 18.505 1.00 81.38 216 LEU A C 1
ATOM 1676 O O . LEU A 1 216 ? -7.167 19.028 17.697 1.00 81.38 216 LEU A O 1
ATOM 1680 N N . LYS A 1 217 ? -5.093 18.397 18.267 1.00 78.00 217 LYS A N 1
ATOM 1681 C CA . LYS A 1 217 ? -4.909 17.542 17.082 1.00 78.00 217 LYS A CA 1
ATOM 1682 C C . LYS A 1 217 ? -5.820 16.314 17.110 1.00 78.00 217 LYS A C 1
ATOM 1684 O O . LYS A 1 217 ? -6.418 15.979 16.095 1.00 78.00 217 LYS A O 1
ATOM 1689 N N . ALA A 1 218 ? -5.933 15.645 18.255 1.00 82.00 218 ALA A N 1
ATOM 1690 C CA . ALA A 1 218 ? -6.789 14.472 18.402 1.00 82.00 218 ALA A CA 1
ATOM 1691 C C . ALA A 1 218 ? -8.274 14.801 18.194 1.00 82.00 218 ALA A C 1
ATOM 1693 O O . ALA A 1 218 ? -8.982 14.034 17.551 1.00 82.00 218 ALA A O 1
ATOM 1694 N N . GLN A 1 219 ? -8.713 15.972 18.661 1.00 81.81 219 GLN A N 1
ATOM 1695 C CA . GLN A 1 219 ? -10.071 16.477 18.494 1.00 81.81 219 GLN A CA 1
ATOM 1696 C C . GLN A 1 219 ? -10.500 16.522 17.020 1.00 81.81 219 GLN A C 1
ATOM 1698 O O . GLN A 1 219 ? -11.595 16.069 16.698 1.00 81.81 219 GLN A O 1
ATOM 1703 N N . PHE A 1 220 ? -9.631 17.003 16.123 1.00 77.88 220 PHE A N 1
ATOM 1704 C CA . PHE A 1 220 ? -9.908 17.059 14.682 1.00 77.88 220 PHE A CA 1
ATOM 1705 C C . PHE A 1 220 ? -10.126 15.669 14.059 1.00 77.88 220 PHE A C 1
ATOM 1707 O O . PHE A 1 220 ? -11.006 15.497 13.220 1.00 77.88 220 PHE A O 1
ATOM 1714 N N . HIS A 1 221 ? -9.369 14.662 14.505 1.00 81.69 221 HIS A N 1
ATOM 1715 C CA . HIS A 1 221 ? -9.462 13.289 13.998 1.00 81.69 221 HIS A CA 1
ATOM 1716 C C . HIS A 1 221 ? -10.419 12.385 14.798 1.00 81.69 221 HIS A C 1
ATOM 1718 O O . HIS A 1 221 ? -10.450 11.179 14.562 1.00 81.69 221 HIS A O 1
ATOM 1724 N N . HIS A 1 222 ? -11.176 12.927 15.754 1.00 91.06 222 HIS A N 1
ATOM 1725 C CA . HIS A 1 222 ? -12.127 12.159 16.553 1.00 91.06 222 HIS A CA 1
ATOM 1726 C C . HIS A 1 222 ? -13.419 11.929 15.762 1.00 91.06 222 HIS A C 1
ATOM 1728 O O . HIS A 1 222 ? -14.166 12.870 15.475 1.00 91.06 222 HIS A O 1
ATOM 1734 N N . VAL A 1 223 ? -13.706 10.668 15.451 1.00 93.81 223 VAL A N 1
ATOM 1735 C CA . VAL A 1 223 ? -14.843 10.255 14.630 1.00 93.81 223 VAL A CA 1
ATOM 1736 C C . VAL A 1 223 ? -15.887 9.552 15.490 1.00 93.81 223 VAL A C 1
ATOM 1738 O O . VAL A 1 223 ? -15.599 8.552 16.147 1.00 93.81 223 VAL A O 1
ATOM 1741 N N . ILE A 1 224 ? -17.120 10.065 15.440 1.00 97.38 224 ILE A N 1
ATOM 1742 C CA . ILE A 1 224 ? -18.284 9.347 15.963 1.00 97.38 224 ILE A CA 1
ATOM 1743 C C . ILE A 1 224 ? -18.610 8.224 14.979 1.00 97.38 224 ILE A C 1
ATOM 1745 O O . ILE A 1 224 ? -18.916 8.504 13.816 1.00 97.38 224 ILE A O 1
ATOM 1749 N N . GLY A 1 225 ? -18.465 6.978 15.418 1.00 97.00 225 GLY A N 1
ATOM 1750 C CA . GLY A 1 225 ? -18.521 5.821 14.535 1.00 97.00 225 GLY A CA 1
ATOM 1751 C C . GLY A 1 225 ? -18.347 4.469 15.228 1.00 97.00 225 GLY A C 1
ATOM 1752 O O . GLY A 1 225 ? -18.073 4.374 16.428 1.00 97.00 225 GLY A O 1
ATOM 1753 N N . ALA A 1 226 ? -18.522 3.421 14.437 1.00 98.06 226 ALA A N 1
ATOM 1754 C CA . ALA A 1 226 ? -18.315 2.026 14.790 1.00 98.06 226 ALA A CA 1
ATOM 1755 C C . ALA A 1 226 ? -17.733 1.268 13.583 1.00 98.06 226 ALA A C 1
ATOM 1757 O O . ALA A 1 226 ? -17.749 1.762 12.456 1.00 98.06 226 ALA A O 1
ATOM 1758 N N . LEU A 1 227 ? -17.264 0.047 13.805 1.00 98.00 227 LEU A N 1
ATOM 1759 C CA . LEU A 1 227 ? -16.957 -0.931 12.770 1.00 98.00 227 LEU A CA 1
ATOM 1760 C C . LEU A 1 227 ? -18.031 -2.021 12.815 1.00 98.00 227 LEU A C 1
ATOM 1762 O O . LEU A 1 227 ? -18.233 -2.625 13.867 1.00 98.00 227 LEU A O 1
ATOM 1766 N N . ILE A 1 228 ? -18.698 -2.287 11.696 1.00 97.75 228 ILE A N 1
ATOM 1767 C CA . ILE A 1 228 ? -19.532 -3.482 11.546 1.00 97.75 228 ILE A CA 1
ATOM 1768 C C . ILE A 1 228 ? -18.690 -4.610 10.950 1.00 97.75 228 ILE A C 1
ATOM 1770 O O . ILE A 1 228 ? -17.889 -4.395 10.038 1.00 97.75 228 ILE A O 1
ATOM 1774 N N . VAL A 1 229 ? -18.867 -5.802 11.508 1.00 97.06 229 VAL A N 1
ATOM 1775 C CA . VAL A 1 229 ? -18.207 -7.046 11.123 1.00 97.06 229 VAL A CA 1
ATOM 1776 C C . VAL A 1 229 ? -19.302 -8.074 10.881 1.00 97.06 229 VAL A C 1
ATOM 1778 O O . VAL A 1 229 ? -20.003 -8.473 11.810 1.00 97.06 229 VAL A O 1
ATOM 1781 N N . GLU A 1 230 ? -19.473 -8.489 9.634 1.00 96.31 230 GLU A N 1
ATOM 1782 C CA . GLU A 1 230 ? -20.357 -9.596 9.274 1.00 96.31 230 GLU A CA 1
ATOM 1783 C C . GLU A 1 230 ? -19.531 -10.869 9.116 1.00 96.31 230 GLU A C 1
ATOM 1785 O O . GLU A 1 230 ? -18.478 -10.847 8.482 1.00 96.31 230 GLU A O 1
ATOM 1790 N N . VAL A 1 231 ? -20.026 -11.966 9.683 1.00 94.94 231 VAL A N 1
ATOM 1791 C CA . VAL A 1 231 ? -19.461 -13.309 9.557 1.00 94.94 231 VAL A CA 1
ATOM 1792 C C . VAL A 1 231 ? -20.531 -14.209 8.958 1.00 94.94 231 VAL A C 1
ATOM 1794 O O . VAL A 1 231 ? -21.630 -14.302 9.513 1.00 94.94 231 VAL A O 1
ATOM 1797 N N . ASP A 1 232 ? -20.243 -14.847 7.828 1.00 92.88 232 ASP A N 1
ATOM 1798 C CA . ASP A 1 232 ? -21.158 -15.808 7.205 1.00 92.88 232 ASP A CA 1
ATOM 1799 C C . ASP A 1 232 ? -20.895 -17.258 7.652 1.00 92.88 232 ASP A C 1
ATOM 1801 O O . ASP A 1 232 ? -20.039 -17.529 8.498 1.00 92.88 232 ASP A O 1
ATOM 1805 N N . ALA A 1 233 ? -21.672 -18.201 7.115 1.00 89.62 233 ALA A N 1
ATOM 1806 C CA . ALA A 1 233 ? -21.585 -19.613 7.484 1.00 89.62 233 ALA A CA 1
ATOM 1807 C C . ALA A 1 233 ? -20.293 -20.314 7.019 1.00 89.62 233 ALA A C 1
ATOM 1809 O O . ALA A 1 233 ? -19.917 -21.329 7.604 1.00 89.62 233 ALA A O 1
ATOM 1810 N N . ASP A 1 234 ? -19.582 -19.753 6.035 1.00 87.12 234 ASP A N 1
ATOM 1811 C CA . ASP A 1 234 ? -18.247 -20.211 5.621 1.00 87.12 234 ASP A CA 1
ATOM 1812 C C . ASP A 1 234 ? -17.144 -19.604 6.522 1.00 87.12 234 ASP A C 1
ATOM 1814 O O . ASP A 1 234 ? -15.944 -19.854 6.362 1.00 87.12 234 ASP A O 1
ATOM 1818 N N . GLY A 1 235 ? -17.553 -18.783 7.497 1.00 87.19 235 GLY A N 1
ATOM 1819 C CA . GLY A 1 235 ? -16.684 -18.017 8.375 1.00 87.19 235 GLY A CA 1
ATOM 1820 C C . GLY A 1 235 ? -15.983 -16.868 7.660 1.00 87.19 235 GLY A C 1
ATOM 1821 O O . GLY A 1 235 ? -14.962 -16.406 8.159 1.00 87.19 235 GLY A O 1
ATOM 1822 N N . ASP A 1 236 ? -16.417 -16.444 6.469 1.00 90.75 236 ASP A N 1
ATOM 1823 C CA . ASP A 1 236 ? -15.842 -15.275 5.796 1.00 90.75 236 ASP A CA 1
ATOM 1824 C C . ASP A 1 236 ? -16.250 -13.991 6.516 1.00 90.75 236 ASP A C 1
ATOM 1826 O O . ASP A 1 236 ? -17.364 -13.876 7.028 1.00 90.75 236 ASP A O 1
ATOM 1830 N N . VAL A 1 237 ? -15.310 -13.045 6.595 1.00 92.19 237 VAL A N 1
ATOM 1831 C CA . VAL A 1 237 ? -15.421 -11.849 7.434 1.00 92.19 237 VAL A CA 1
ATOM 1832 C C . VAL A 1 237 ? -15.426 -10.599 6.565 1.00 92.19 237 VAL A C 1
ATOM 1834 O O . VAL A 1 237 ? -14.481 -10.353 5.820 1.00 92.19 237 VAL A O 1
ATOM 1837 N N . PHE A 1 238 ? -16.455 -9.770 6.727 1.00 94.44 238 PHE A N 1
ATOM 1838 C CA . PHE A 1 238 ? -16.633 -8.523 5.985 1.00 94.44 238 PHE A CA 1
ATOM 1839 C C . PHE A 1 238 ? -16.675 -7.349 6.962 1.00 94.44 238 PHE A C 1
ATOM 1841 O O . PHE A 1 238 ? -17.603 -7.232 7.765 1.00 94.44 238 PHE A O 1
ATOM 1848 N N . CYS A 1 239 ? -15.664 -6.482 6.899 1.00 94.75 239 CYS A N 1
ATOM 1849 C CA . CYS A 1 239 ? -15.508 -5.332 7.792 1.00 94.75 239 CYS A CA 1
ATOM 1850 C C . CYS A 1 239 ? -15.771 -4.020 7.050 1.00 94.75 239 CYS A C 1
ATOM 1852 O O . CYS A 1 239 ? -15.298 -3.850 5.927 1.00 94.75 239 CYS A O 1
ATOM 1854 N N . ARG A 1 240 ? -16.476 -3.079 7.686 1.00 95.25 240 ARG A N 1
ATOM 1855 C CA . ARG A 1 240 ? -16.687 -1.714 7.165 1.00 95.25 240 ARG A CA 1
ATOM 1856 C C . ARG A 1 240 ? -17.021 -0.725 8.285 1.00 95.25 240 ARG A C 1
ATOM 1858 O O . ARG A 1 240 ? -17.534 -1.107 9.338 1.00 95.25 240 ARG A O 1
ATOM 1865 N N . HIS A 1 241 ? -16.713 0.554 8.088 1.00 97.12 241 HIS A N 1
ATOM 1866 C CA . HIS A 1 241 ? -16.930 1.607 9.086 1.00 97.12 241 HIS A CA 1
ATOM 1867 C C . HIS A 1 241 ? -18.322 2.235 8.970 1.00 97.12 241 HIS A C 1
ATOM 1869 O O . HIS A 1 241 ? -18.672 2.831 7.954 1.00 97.12 241 HIS A O 1
ATOM 1875 N N . LEU A 1 242 ? -19.083 2.184 10.064 1.00 97.69 242 LEU A N 1
ATOM 1876 C CA . LEU A 1 242 ? -20.321 2.931 10.267 1.00 97.69 242 LEU A CA 1
ATOM 1877 C C . LEU A 1 242 ? -19.972 4.304 10.848 1.00 97.69 242 LEU A C 1
ATOM 1879 O O . LEU A 1 242 ? -19.680 4.420 12.039 1.00 97.69 242 LEU A O 1
ATOM 1883 N N . ILE A 1 243 ? -19.970 5.355 10.028 1.00 96.69 243 ILE A N 1
ATOM 1884 C CA . ILE A 1 243 ? -19.573 6.702 10.467 1.00 96.69 243 ILE A CA 1
ATOM 1885 C C . ILE A 1 243 ? -20.789 7.629 10.519 1.00 96.69 243 ILE A C 1
ATOM 1887 O O . ILE A 1 243 ? -21.477 7.825 9.519 1.00 96.69 243 ILE A O 1
ATOM 1891 N N . ALA A 1 244 ? -21.005 8.266 11.671 1.00 94.94 244 ALA A N 1
ATOM 1892 C CA . ALA A 1 244 ? -22.114 9.189 11.876 1.00 94.94 244 ALA A CA 1
ATOM 1893 C C . ALA A 1 244 ? -21.903 10.534 11.159 1.00 94.94 244 ALA A C 1
ATOM 1895 O O . ALA A 1 244 ? -20.815 11.130 11.201 1.00 94.94 244 ALA A O 1
ATOM 1896 N N . ASP A 1 245 ? -22.963 11.076 10.570 1.00 92.25 245 ASP A N 1
ATOM 1897 C CA . ASP A 1 245 ? -23.066 12.441 10.048 1.00 92.25 245 ASP A CA 1
ATOM 1898 C C . ASP A 1 245 ? -23.014 13.491 11.195 1.00 92.25 245 ASP A C 1
ATOM 1900 O O . ASP A 1 245 ? -22.549 13.196 12.300 1.00 92.25 245 ASP A O 1
ATOM 1904 N N . LYS A 1 246 ? -23.431 14.743 10.962 1.00 89.56 246 LYS A N 1
ATOM 1905 C CA . LYS A 1 246 ? -23.495 15.781 12.008 1.00 89.56 246 LYS A CA 1
ATOM 1906 C C . LYS A 1 246 ? -24.627 15.560 13.025 1.00 89.56 246 LYS A C 1
ATOM 1908 O O . LYS A 1 246 ? -24.451 15.978 14.167 1.00 89.56 246 LYS A O 1
ATOM 1913 N N . LYS A 1 247 ? -25.734 14.915 12.647 1.00 91.75 247 LYS A N 1
ATOM 1914 C CA . LYS A 1 247 ? -26.884 14.623 13.519 1.00 91.75 247 LYS A CA 1
ATOM 1915 C C . LYS A 1 247 ? -26.694 13.366 14.368 1.00 91.75 247 LYS A C 1
ATOM 1917 O O . LYS A 1 247 ? -27.160 13.338 15.497 1.00 91.75 247 LYS A O 1
ATOM 1922 N N . GLY A 1 248 ? -25.985 12.361 13.856 1.00 93.81 248 GLY A N 1
ATOM 1923 C CA . GLY A 1 248 ? -25.898 11.013 14.440 1.00 93.81 248 GLY A CA 1
ATOM 1924 C C . GLY A 1 248 ? -26.387 9.910 13.493 1.00 93.81 248 GLY A C 1
ATOM 1925 O O . GLY A 1 248 ? -26.376 8.737 13.855 1.00 93.81 248 GLY A O 1
ATOM 1926 N N . ASP A 1 249 ? -26.805 10.280 12.288 1.00 97.44 249 ASP A N 1
ATOM 1927 C CA . ASP A 1 249 ? -27.375 9.412 11.265 1.00 97.44 249 ASP A CA 1
ATOM 1928 C C . ASP A 1 249 ? -26.261 8.832 10.378 1.00 97.44 249 ASP A C 1
ATOM 1930 O O . ASP A 1 249 ? -25.193 9.435 10.223 1.00 97.44 249 ASP A O 1
ATOM 1934 N N . PHE A 1 250 ? -26.449 7.632 9.829 1.00 97.56 250 PHE A N 1
ATOM 1935 C CA . PHE A 1 250 ? -25.413 6.973 9.026 1.00 97.56 250 PHE A CA 1
ATOM 1936 C C . PHE A 1 250 ? -25.984 6.181 7.852 1.00 97.56 250 PHE A C 1
ATOM 1938 O O . PHE A 1 250 ? -27.164 5.843 7.809 1.00 97.56 250 PHE A O 1
ATOM 1945 N N . GLN A 1 251 ? -25.107 5.878 6.901 1.00 97.00 251 GLN A N 1
ATOM 1946 C CA . GLN A 1 251 ? -25.379 4.978 5.793 1.00 97.00 251 GLN A CA 1
ATOM 1947 C C . GLN A 1 251 ? -24.415 3.797 5.870 1.00 97.00 251 GLN A C 1
ATOM 1949 O O . GLN A 1 251 ? -23.244 3.965 6.213 1.00 97.00 251 GLN A O 1
ATOM 1954 N N . ASP A 1 252 ? -24.928 2.617 5.550 1.00 96.75 252 ASP A N 1
ATOM 1955 C CA . ASP A 1 252 ? -24.166 1.400 5.350 1.00 96.75 252 ASP A CA 1
ATOM 1956 C C . ASP A 1 252 ? -24.613 0.724 4.052 1.00 96.75 252 ASP A C 1
ATOM 1958 O O . ASP A 1 252 ? -25.731 0.209 3.950 1.00 96.75 252 ASP A O 1
ATOM 1962 N N . LEU A 1 253 ? -23.749 0.757 3.037 1.00 95.94 253 LEU A N 1
ATOM 1963 C CA . LEU A 1 253 ? -24.040 0.278 1.686 1.00 95.94 253 LEU A CA 1
ATOM 1964 C C . LEU A 1 253 ? -25.369 0.870 1.165 1.00 95.94 253 LEU A C 1
ATOM 1966 O O . LEU A 1 253 ? -25.507 2.086 1.029 1.00 95.94 253 LEU A O 1
ATOM 1970 N N . THR A 1 254 ? -26.366 0.022 0.905 1.00 96.12 254 THR A N 1
ATOM 1971 C CA . THR A 1 254 ? -27.699 0.407 0.415 1.00 96.12 254 THR A CA 1
ATOM 1972 C C . THR A 1 254 ? -28.696 0.785 1.514 1.00 96.12 254 THR A C 1
ATOM 1974 O O . THR A 1 254 ? -29.892 0.906 1.235 1.00 96.12 254 THR A O 1
ATOM 1977 N N . THR A 1 255 ? -28.257 0.898 2.768 1.00 97.00 255 THR A N 1
ATOM 1978 C CA . THR A 1 255 ? -29.140 1.081 3.923 1.00 97.00 255 THR A CA 1
ATOM 1979 C C . THR A 1 255 ? -28.803 2.361 4.674 1.00 97.00 255 THR A C 1
ATOM 1981 O O . THR A 1 255 ? -27.688 2.535 5.151 1.00 97.00 255 THR A O 1
ATOM 1984 N N . VAL A 1 256 ? -29.775 3.259 4.796 1.00 98.00 256 VAL A N 1
ATOM 1985 C CA . VAL A 1 256 ? -29.675 4.502 5.573 1.00 98.00 256 VAL A CA 1
ATOM 1986 C C . VAL A 1 256 ? -30.407 4.319 6.899 1.00 98.00 256 VAL A C 1
ATOM 1988 O O . VAL A 1 256 ? -31.465 3.687 6.944 1.00 98.00 256 VAL A O 1
ATOM 1991 N N . VAL A 1 257 ? -29.833 4.856 7.974 1.00 98.06 257 VAL A N 1
ATOM 1992 C CA . VAL A 1 257 ? -30.402 4.823 9.322 1.00 98.06 257 VAL A CA 1
ATOM 1993 C C . VAL A 1 257 ? -30.470 6.243 9.871 1.00 98.06 257 VAL A C 1
ATOM 1995 O O . VAL A 1 257 ? -29.441 6.863 10.151 1.00 98.06 257 VAL A O 1
ATOM 1998 N N . GLU A 1 258 ? -31.698 6.737 10.004 1.00 97.06 258 GLU A N 1
ATOM 1999 C CA . GLU A 1 258 ? -32.033 8.104 10.404 1.00 97.06 258 GLU A CA 1
ATOM 2000 C C . GLU A 1 258 ? -33.097 8.073 11.503 1.00 97.06 258 GLU A C 1
ATOM 2002 O O . GLU A 1 258 ? -34.151 7.472 11.317 1.00 97.06 258 GLU A O 1
ATOM 2007 N N . GLU A 1 259 ? -32.847 8.721 12.643 1.00 95.56 259 GLU A N 1
ATOM 2008 C CA . GLU A 1 259 ? -33.830 8.862 13.742 1.00 95.56 259 GLU A CA 1
ATOM 2009 C C . GLU A 1 259 ? -34.466 7.531 14.212 1.00 95.56 259 GLU A C 1
ATOM 2011 O O . GLU A 1 259 ? -35.648 7.455 14.546 1.00 95.56 259 GLU A O 1
ATOM 2016 N N . GLY A 1 260 ? -33.675 6.454 14.231 1.00 94.88 260 GLY A N 1
ATOM 2017 C CA . GLY A 1 260 ? -34.113 5.098 14.576 1.00 94.88 260 GLY A CA 1
ATOM 2018 C C . GLY A 1 260 ? -34.886 4.370 13.467 1.00 94.88 260 GLY A C 1
ATOM 2019 O O . GLY A 1 260 ? -35.316 3.235 13.669 1.00 94.88 260 GLY A O 1
ATOM 2020 N N . VAL A 1 261 ? -35.054 4.982 12.292 1.00 97.19 261 VAL A N 1
ATOM 2021 C CA . VAL A 1 261 ? -35.726 4.403 11.122 1.00 97.19 261 VAL A CA 1
ATOM 2022 C C . VAL A 1 261 ? -34.687 3.849 10.152 1.00 97.19 261 VAL A C 1
ATOM 2024 O O . VAL A 1 261 ? -33.769 4.551 9.735 1.00 97.19 261 VAL A O 1
ATOM 2027 N N . VAL A 1 262 ? -34.852 2.585 9.754 1.00 97.88 262 VAL A N 1
ATOM 2028 C CA . VAL A 1 262 ? -33.968 1.909 8.794 1.00 97.88 262 VAL A CA 1
ATOM 2029 C C . VAL A 1 262 ? -34.624 1.868 7.414 1.00 97.88 262 VAL A C 1
ATOM 2031 O O . VAL A 1 262 ? -35.753 1.401 7.271 1.00 97.88 262 VAL A O 1
ATOM 2034 N N . GLN A 1 263 ? -33.911 2.341 6.392 1.00 97.31 263 GLN A N 1
ATOM 2035 C CA . GLN A 1 263 ? -34.389 2.442 5.012 1.00 97.31 263 GLN A CA 1
ATOM 2036 C C . GLN A 1 263 ? -33.414 1.754 4.053 1.00 97.31 263 GLN A C 1
ATOM 2038 O O . GLN A 1 263 ? -32.269 2.178 3.921 1.00 97.31 263 GLN A O 1
ATOM 2043 N N . THR A 1 264 ? -33.864 0.712 3.358 1.00 96.00 264 THR A N 1
ATOM 2044 C CA . THR A 1 264 ? -33.054 -0.055 2.398 1.00 96.00 264 THR A CA 1
ATOM 2045 C C . THR A 1 264 ? -33.257 0.428 0.955 1.00 96.00 264 THR A C 1
ATOM 2047 O O . THR A 1 264 ? -34.129 1.250 0.673 1.00 96.00 264 THR A O 1
ATOM 2050 N N . GLY A 1 265 ? -32.435 -0.064 0.020 1.00 92.75 265 GLY A N 1
ATOM 2051 C CA . GLY A 1 265 ? -32.521 0.292 -1.403 1.00 92.75 265 GLY A CA 1
ATOM 2052 C C . GLY A 1 265 ? -32.054 1.717 -1.729 1.00 92.75 265 GLY A C 1
ATOM 2053 O O . GLY A 1 265 ? -32.391 2.251 -2.786 1.00 92.75 265 GLY A O 1
ATOM 2054 N N . ARG A 1 266 ? -31.298 2.351 -0.826 1.00 95.44 266 ARG A N 1
ATOM 2055 C CA . ARG A 1 266 ? -30.654 3.646 -1.063 1.00 95.44 266 ARG A CA 1
ATOM 2056 C C . ARG A 1 266 ? -29.402 3.471 -1.925 1.00 95.44 266 ARG A C 1
ATOM 2058 O O . ARG A 1 266 ? -28.761 2.423 -1.894 1.00 95.44 266 ARG A O 1
ATOM 2065 N N . ARG A 1 267 ? -29.080 4.498 -2.711 1.00 96.50 267 ARG A N 1
ATOM 2066 C CA . ARG A 1 267 ? -27.872 4.556 -3.545 1.00 96.50 267 ARG A CA 1
ATOM 2067 C C . ARG A 1 267 ? -26.674 4.958 -2.686 1.00 96.50 267 ARG A C 1
ATOM 2069 O O . ARG A 1 267 ? -26.858 5.639 -1.680 1.00 96.50 267 ARG A O 1
ATOM 2076 N N . VAL A 1 268 ? -25.464 4.572 -3.077 1.00 96.88 268 VAL A N 1
ATOM 2077 C CA . VAL A 1 268 ? -24.236 5.215 -2.568 1.00 96.88 268 VAL A CA 1
ATOM 2078 C C . VAL A 1 268 ? -23.895 6.433 -3.428 1.00 96.88 268 VAL A C 1
ATOM 2080 O O . VAL A 1 268 ? -24.431 6.579 -4.527 1.00 96.88 268 VAL A O 1
ATOM 2083 N N . HIS A 1 269 ? -22.996 7.297 -2.958 1.00 96.88 269 HIS A N 1
ATOM 2084 C CA . HIS A 1 269 ? -22.592 8.454 -3.746 1.00 96.88 269 HIS A CA 1
ATOM 2085 C C . HIS A 1 269 ? -21.624 8.071 -4.864 1.00 96.88 269 HIS A C 1
ATOM 2087 O O . HIS A 1 269 ? -21.870 8.351 -6.037 1.00 96.88 269 HIS A O 1
ATOM 2093 N N . ALA A 1 270 ? -20.536 7.394 -4.495 1.00 97.12 270 ALA A N 1
ATOM 2094 C CA . ALA A 1 270 ? -19.494 6.999 -5.429 1.00 97.12 270 ALA A CA 1
ATOM 2095 C C . ALA A 1 270 ? -18.768 5.716 -5.013 1.00 97.12 270 ALA A C 1
ATOM 2097 O O . ALA A 1 270 ? -18.779 5.346 -3.835 1.00 97.12 270 ALA A O 1
ATOM 2098 N N . VAL A 1 271 ? -18.098 5.090 -5.979 1.00 97.12 271 VAL A N 1
ATOM 2099 C CA . VAL A 1 271 ? -17.120 4.014 -5.765 1.00 97.12 271 VAL A CA 1
ATOM 2100 C C . VAL A 1 271 ? -15.803 4.409 -6.432 1.00 97.12 271 VAL A C 1
ATOM 2102 O O . VAL A 1 271 ? -15.804 4.735 -7.616 1.00 97.12 271 VAL A O 1
ATOM 2105 N N . ASN A 1 272 ? -14.688 4.382 -5.700 1.00 94.00 272 ASN A N 1
ATOM 2106 C CA . ASN A 1 272 ? -13.360 4.325 -6.313 1.00 94.00 272 ASN A CA 1
ATOM 2107 C C . ASN A 1 272 ? -12.918 2.868 -6.309 1.00 94.00 272 ASN A C 1
ATOM 2109 O O . ASN A 1 272 ? -12.791 2.273 -5.232 1.00 94.00 272 ASN A O 1
ATOM 2113 N N . TRP A 1 273 ? -12.717 2.330 -7.506 1.00 93.00 273 TRP A N 1
ATOM 2114 C CA . TRP A 1 273 ? -12.209 0.984 -7.710 1.00 93.00 273 TRP A CA 1
ATOM 2115 C C . TRP A 1 273 ? -10.701 0.935 -7.409 1.00 93.00 273 TRP A C 1
ATOM 2117 O O . TRP A 1 273 ? -10.009 1.948 -7.553 1.00 93.00 273 TRP A O 1
ATOM 2127 N N . GLY A 1 274 ? -10.193 -0.221 -6.983 1.00 81.62 274 GLY A N 1
ATOM 2128 C CA . GLY A 1 274 ? -8.751 -0.489 -6.945 1.00 81.62 274 GLY A CA 1
ATOM 2129 C C . GLY A 1 274 ? -8.095 -0.453 -8.331 1.00 81.62 274 GLY A C 1
ATOM 2130 O O . GLY A 1 274 ? -8.784 -0.420 -9.353 1.00 81.62 274 GLY A O 1
ATOM 2131 N N . ASP A 1 275 ? -6.759 -0.482 -8.365 1.00 79.31 275 ASP A N 1
ATOM 2132 C CA . ASP A 1 275 ? -5.981 -0.437 -9.613 1.00 79.31 275 ASP A CA 1
ATOM 2133 C C . ASP A 1 275 ? -6.421 -1.582 -10.552 1.00 79.31 275 ASP A C 1
ATOM 2135 O O . ASP A 1 275 ? -6.365 -2.768 -10.201 1.00 79.31 275 ASP A O 1
ATOM 2139 N N . ILE A 1 276 ? -6.948 -1.220 -11.725 1.00 86.38 276 ILE A N 1
ATOM 2140 C CA . ILE A 1 276 ? -7.783 -2.107 -12.554 1.00 86.38 276 ILE A CA 1
ATOM 2141 C C . ILE A 1 276 ? -6.946 -3.153 -13.290 1.00 86.38 276 ILE A C 1
ATOM 2143 O O . ILE A 1 276 ? -7.290 -4.335 -13.271 1.00 86.38 276 ILE A O 1
ATOM 2147 N N . HIS A 1 277 ? -5.866 -2.716 -13.947 1.00 78.12 277 HIS A N 1
ATOM 2148 C CA . HIS A 1 277 ? -4.914 -3.556 -14.678 1.00 78.12 277 HIS A CA 1
ATOM 2149 C C . HIS A 1 277 ? -5.622 -4.584 -15.584 1.00 78.12 277 HIS A C 1
ATOM 2151 O O . HIS A 1 277 ? -5.452 -5.790 -15.402 1.00 78.12 277 HIS A O 1
ATOM 2157 N N . ILE A 1 278 ? -6.454 -4.132 -16.535 1.00 88.31 278 ILE A N 1
ATOM 2158 C CA . ILE A 1 278 ? -7.407 -4.998 -17.265 1.00 88.31 278 ILE A CA 1
ATOM 2159 C C . ILE A 1 278 ? -6.769 -6.229 -17.936 1.00 88.31 278 ILE A C 1
ATOM 2161 O O . ILE A 1 278 ? -7.385 -7.291 -18.006 1.00 88.31 278 ILE A O 1
ATOM 2165 N N . GLU A 1 279 ? -5.518 -6.132 -18.387 1.00 82.00 279 GLU A N 1
ATOM 2166 C CA . GLU A 1 279 ? -4.746 -7.233 -18.979 1.00 82.00 279 GLU A CA 1
ATOM 2167 C C . GLU A 1 279 ? -4.417 -8.363 -17.986 1.00 82.00 279 GLU A C 1
ATOM 2169 O O . GLU A 1 279 ? -4.090 -9.478 -18.395 1.00 82.00 279 GLU A O 1
ATOM 2174 N N . LYS A 1 280 ? -4.503 -8.066 -16.687 1.00 79.62 280 LYS A N 1
ATOM 2175 C CA . LYS A 1 280 ? -4.269 -8.946 -15.535 1.00 79.62 280 LYS A CA 1
ATOM 2176 C C . LYS A 1 280 ? -5.467 -8.929 -14.572 1.00 79.62 280 LYS A C 1
ATOM 2178 O O . LYS A 1 280 ? -5.298 -9.215 -13.386 1.00 79.62 280 LYS A O 1
ATOM 2183 N N . MET A 1 281 ? -6.658 -8.578 -15.065 1.00 86.12 281 MET A N 1
ATOM 2184 C CA . MET A 1 281 ? -7.908 -8.571 -14.304 1.00 86.12 281 MET A CA 1
ATOM 2185 C C . MET A 1 281 ? -8.156 -9.941 -13.665 1.00 86.12 281 MET A C 1
ATOM 2187 O O . MET A 1 281 ? -8.085 -10.965 -14.346 1.00 86.12 281 MET A O 1
ATOM 2191 N N . ASP A 1 282 ? -8.482 -9.973 -12.372 1.00 83.62 282 ASP A N 1
ATOM 2192 C CA . ASP A 1 282 ? -8.998 -11.195 -11.756 1.00 83.62 282 ASP A CA 1
ATOM 2193 C C . ASP A 1 282 ? -10.470 -11.388 -12.197 1.00 83.62 282 ASP A C 1
ATOM 2195 O O . ASP A 1 282 ? -11.299 -10.498 -11.984 1.00 83.62 282 ASP A O 1
ATOM 2199 N N . PRO A 1 283 ? -10.841 -12.526 -12.822 1.00 86.88 283 PRO A N 1
ATOM 2200 C CA . PRO A 1 283 ? -12.219 -12.780 -13.245 1.00 86.88 283 PRO A CA 1
ATOM 2201 C C . PRO A 1 283 ? -13.237 -12.705 -12.100 1.00 86.88 283 PRO A C 1
ATOM 2203 O O . PRO A 1 283 ? -14.398 -12.360 -12.330 1.00 86.88 283 PRO A O 1
ATOM 2206 N N . VAL A 1 284 ? -12.813 -12.998 -10.865 1.00 88.75 284 VAL A N 1
ATOM 2207 C CA . VAL A 1 284 ? -13.666 -12.864 -9.682 1.00 88.75 284 VAL A CA 1
ATOM 2208 C C . VAL A 1 284 ? -13.957 -11.391 -9.397 1.00 88.75 284 VAL A C 1
ATOM 2210 O O . VAL A 1 284 ? -15.108 -11.066 -9.108 1.00 88.75 284 VAL A O 1
ATOM 2213 N N . SER A 1 285 ? -12.985 -10.489 -9.554 1.00 89.25 285 SER A N 1
ATOM 2214 C CA . SER A 1 285 ? -13.183 -9.030 -9.518 1.00 89.25 285 SER A CA 1
ATOM 2215 C C . SER A 1 285 ? -14.189 -8.574 -10.569 1.00 89.25 285 SER A C 1
ATOM 2217 O O . SER A 1 285 ? -15.213 -7.980 -10.232 1.00 89.25 285 SER A O 1
ATOM 2219 N N . ALA A 1 286 ? -13.954 -8.935 -11.836 1.00 91.50 286 ALA A N 1
ATOM 2220 C CA . ALA A 1 286 ? -14.800 -8.547 -12.966 1.00 91.50 286 ALA A CA 1
ATOM 2221 C C . ALA A 1 286 ? -16.284 -8.894 -12.723 1.00 91.50 286 ALA A C 1
ATOM 2223 O O . ALA A 1 286 ? -17.177 -8.050 -12.879 1.00 91.50 286 ALA A O 1
ATOM 2224 N N . LYS A 1 287 ? -16.535 -10.119 -12.246 1.00 91.81 287 LYS A N 1
ATOM 2225 C CA . LYS A 1 287 ? -17.865 -10.627 -11.892 1.00 91.81 287 LYS A CA 1
ATOM 2226 C C . LYS A 1 287 ? -18.437 -9.952 -10.641 1.00 91.81 287 LYS A C 1
ATOM 2228 O O . LYS A 1 287 ? -19.580 -9.502 -10.659 1.00 91.81 287 LYS A O 1
ATOM 2233 N N . THR A 1 288 ? -17.660 -9.858 -9.563 1.00 91.38 288 THR A N 1
ATOM 2234 C CA . THR A 1 288 ? -18.133 -9.367 -8.255 1.00 91.38 288 THR A CA 1
ATOM 2235 C C . THR A 1 288 ? -18.428 -7.868 -8.274 1.00 91.38 288 THR A C 1
ATOM 2237 O O . THR A 1 288 ? -19.424 -7.427 -7.698 1.00 91.38 288 THR A O 1
ATOM 2240 N N . CYS A 1 289 ? -17.603 -7.077 -8.958 1.00 94.31 289 CYS A N 1
ATOM 2241 C CA . CYS A 1 289 ? -17.703 -5.622 -8.961 1.00 94.31 289 CYS A CA 1
ATOM 2242 C C . CYS A 1 289 ? -18.664 -5.112 -10.046 1.00 94.31 289 CYS A C 1
ATOM 2244 O O . CYS A 1 289 ? -19.563 -4.327 -9.733 1.00 94.31 289 CYS A O 1
ATOM 2246 N N . TRP A 1 290 ? -18.581 -5.636 -11.277 1.00 95.31 290 TRP A N 1
ATOM 2247 C CA . TRP A 1 290 ? -19.344 -5.132 -12.436 1.00 95.31 290 TRP A CA 1
ATOM 2248 C C . TRP A 1 290 ? -20.330 -6.126 -13.069 1.00 95.31 290 TRP A C 1
ATOM 2250 O O . TRP A 1 290 ? -21.061 -5.749 -13.990 1.00 95.31 290 TRP A O 1
ATOM 2260 N N . GLY A 1 291 ? -20.376 -7.377 -12.598 1.00 93.38 291 GLY A N 1
ATOM 2261 C CA . GLY A 1 291 ? -21.221 -8.427 -13.180 1.00 93.38 291 GLY A CA 1
ATOM 2262 C C . GLY A 1 291 ? -20.662 -9.029 -14.472 1.00 93.38 291 GLY A C 1
ATOM 2263 O O . GLY A 1 291 ? -21.412 -9.604 -15.254 1.00 93.38 291 GLY A O 1
ATOM 2264 N N . LEU A 1 292 ? -19.365 -8.862 -14.742 1.00 92.31 292 LEU A N 1
ATOM 2265 C CA . LEU A 1 292 ? -18.748 -9.227 -16.015 1.00 92.31 292 LEU A CA 1
ATOM 2266 C C . LEU A 1 292 ? -18.140 -10.633 -15.974 1.00 92.31 292 LEU A C 1
ATOM 2268 O O . LEU A 1 292 ? -17.286 -10.924 -15.141 1.00 92.31 292 LEU A O 1
ATOM 2272 N N . THR A 1 293 ? -18.532 -11.490 -16.916 1.00 89.00 293 THR A N 1
ATOM 2273 C CA . THR A 1 293 ? -17.914 -12.807 -17.142 1.00 89.00 293 THR A CA 1
ATOM 2274 C C . THR A 1 293 ? -17.271 -12.845 -18.524 1.00 89.00 293 THR A C 1
ATOM 2276 O O . THR A 1 293 ? -17.912 -12.501 -19.517 1.00 89.00 293 THR A O 1
ATOM 2279 N N . SER A 1 294 ? -15.999 -13.244 -18.593 1.00 82.69 294 SER A N 1
ATOM 2280 C CA . SER A 1 294 ? -15.271 -13.400 -19.857 1.00 82.69 294 SER A CA 1
ATOM 2281 C C . SER A 1 294 ? -15.667 -14.710 -20.543 1.00 82.69 294 SER A C 1
ATOM 2283 O O . SER A 1 294 ? -15.632 -15.781 -19.933 1.00 82.69 294 SER A O 1
ATOM 2285 N N . VAL A 1 295 ? -16.042 -14.620 -21.818 1.00 80.38 295 VAL A N 1
ATOM 2286 C CA . VAL A 1 295 ? -16.390 -15.747 -22.688 1.00 80.38 295 VAL A CA 1
ATOM 2287 C C . VAL A 1 295 ? -15.568 -15.647 -23.969 1.00 80.38 295 VAL A C 1
ATOM 2289 O O . VAL A 1 295 ? -15.479 -14.588 -24.591 1.00 80.38 295 VAL A O 1
ATOM 2292 N N . ILE A 1 296 ? -14.955 -16.757 -24.380 1.00 76.56 296 ILE A N 1
ATOM 2293 C CA . ILE A 1 296 ? -14.161 -16.822 -25.609 1.00 76.56 296 ILE A CA 1
ATOM 2294 C C . ILE A 1 296 ? -15.078 -17.207 -26.774 1.00 76.56 296 ILE A C 1
ATOM 2296 O O . ILE A 1 296 ? -15.579 -18.328 -26.830 1.00 76.56 296 ILE A O 1
ATOM 2300 N N . GLU A 1 297 ? -15.267 -16.289 -27.721 1.00 67.38 297 GLU A N 1
ATOM 2301 C CA . GLU A 1 297 ? -16.039 -16.515 -28.945 1.00 67.38 297 GLU A CA 1
ATOM 2302 C C . GLU A 1 297 ? -15.098 -16.775 -30.137 1.00 67.38 297 GLU A C 1
ATOM 2304 O O . GLU A 1 297 ? -14.126 -16.044 -30.367 1.00 67.38 297 GLU A O 1
ATOM 2309 N N . THR A 1 298 ? -15.375 -17.825 -30.917 1.00 59.75 298 THR A N 1
ATOM 2310 C CA . THR A 1 298 ? -14.621 -18.134 -32.142 1.00 59.75 298 THR A CA 1
ATOM 2311 C C . THR A 1 298 ? -15.108 -17.243 -33.278 1.00 59.75 298 THR A C 1
ATOM 2313 O O . THR A 1 298 ? -16.210 -17.420 -33.794 1.00 59.75 298 THR A O 1
ATOM 2316 N N . THR A 1 299 ? -14.288 -16.277 -33.688 1.00 57.56 299 THR A N 1
ATOM 2317 C CA . THR A 1 299 ? -14.662 -15.342 -34.760 1.00 57.56 299 THR A CA 1
ATOM 2318 C C . THR A 1 299 ? -14.514 -15.955 -36.163 1.00 57.56 299 THR A C 1
ATOM 2320 O O . THR A 1 299 ? -13.756 -16.912 -36.336 1.00 57.56 299 THR A O 1
ATOM 2323 N N . PRO A 1 300 ? -15.145 -15.381 -37.212 1.00 49.44 300 PRO A N 1
ATOM 2324 C CA . PRO A 1 300 ? -14.983 -15.839 -38.599 1.00 49.44 300 PRO A CA 1
ATOM 2325 C C . PRO A 1 300 ? -13.542 -15.806 -39.140 1.00 49.44 300 PRO A C 1
ATOM 2327 O O . PRO A 1 300 ? -13.269 -16.395 -40.182 1.00 49.44 300 PRO A O 1
ATOM 2330 N N . THR A 1 301 ? -12.616 -15.125 -38.457 1.00 56.19 301 THR A N 1
ATOM 2331 C CA . THR A 1 301 ? -11.179 -15.108 -38.781 1.00 56.19 301 THR A CA 1
ATOM 2332 C C . THR A 1 301 ? -10.382 -16.187 -38.034 1.00 56.19 301 THR A C 1
ATOM 2334 O O . THR A 1 301 ? -9.153 -16.169 -38.070 1.00 56.19 301 THR A O 1
ATOM 2337 N N . ASN A 1 302 ? -11.059 -17.120 -37.350 1.00 56.75 302 ASN A N 1
ATOM 2338 C CA . ASN A 1 302 ? -10.487 -18.170 -36.495 1.00 56.75 302 ASN A CA 1
ATOM 2339 C C . ASN A 1 302 ? -9.610 -17.671 -35.329 1.00 56.75 302 ASN A C 1
ATOM 2341 O O . ASN A 1 302 ? -8.976 -18.484 -34.657 1.00 56.75 302 ASN A O 1
ATOM 2345 N N . LYS A 1 303 ? -9.603 -16.365 -35.032 1.00 56.81 303 LYS A N 1
ATOM 2346 C CA . LYS A 1 303 ? -8.999 -15.846 -33.800 1.00 56.81 303 LYS A CA 1
ATOM 2347 C C . LYS A 1 303 ? -10.016 -15.908 -32.650 1.00 56.81 303 LYS A C 1
ATOM 2349 O O . LYS A 1 303 ? -11.147 -15.438 -32.841 1.00 56.81 303 LYS A O 1
ATOM 2354 N N . PRO A 1 304 ? -9.655 -16.450 -31.473 1.00 60.22 304 PRO A N 1
ATOM 2355 C CA . PRO A 1 304 ? -10.485 -16.322 -30.282 1.00 60.22 304 PRO A CA 1
ATOM 2356 C C . PRO A 1 304 ? -10.594 -14.840 -29.912 1.00 60.22 304 PRO A C 1
ATOM 2358 O O . PRO A 1 304 ? -9.583 -14.140 -29.853 1.00 60.22 304 PRO A O 1
ATOM 2361 N N . ARG A 1 305 ? -11.812 -14.347 -29.672 1.00 66.38 305 ARG A N 1
ATOM 2362 C CA . ARG A 1 305 ? -12.021 -13.025 -29.073 1.00 66.38 305 ARG A CA 1
ATOM 2363 C C . ARG A 1 305 ? -12.719 -13.156 -27.735 1.00 66.38 305 ARG A C 1
ATOM 2365 O O . ARG A 1 305 ? -13.699 -13.879 -27.595 1.00 66.38 305 ARG A O 1
ATOM 2372 N N . GLU A 1 306 ? -12.196 -12.415 -26.775 1.00 71.50 306 GLU A N 1
ATOM 2373 C CA . GLU A 1 306 ? -12.806 -12.220 -25.472 1.00 71.50 306 GLU A CA 1
ATOM 2374 C C . GLU A 1 306 ? -14.030 -11.312 -25.606 1.00 71.50 306 GLU A C 1
ATOM 2376 O O . GLU A 1 306 ? -13.952 -10.193 -26.123 1.00 71.50 306 GLU A O 1
ATOM 2381 N N . ARG A 1 307 ? -15.170 -11.818 -25.146 1.00 81.06 307 ARG A N 1
ATOM 2382 C CA . ARG A 1 307 ? -16.441 -11.116 -25.061 1.00 81.06 307 ARG A CA 1
ATOM 2383 C C . ARG A 1 307 ? -16.901 -11.136 -23.612 1.00 81.06 307 ARG A C 1
ATOM 2385 O O . ARG A 1 307 ? -16.886 -12.177 -22.968 1.00 81.06 307 ARG A O 1
ATOM 2392 N N . TRP A 1 308 ? -17.357 -9.991 -23.125 1.00 85.19 308 TRP A N 1
ATOM 2393 C CA . TRP A 1 308 ? -17.956 -9.891 -21.801 1.00 85.19 308 TRP A CA 1
ATOM 2394 C C . TRP A 1 308 ? -19.456 -10.172 -21.874 1.00 85.19 308 TRP A C 1
ATOM 2396 O O . TRP A 1 308 ? -20.190 -9.493 -22.598 1.00 85.19 308 TRP A O 1
ATOM 2406 N N . GLU A 1 309 ? -19.906 -11.169 -21.120 1.00 87.88 309 GLU A N 1
ATOM 2407 C CA . GLU A 1 309 ? -21.307 -11.334 -20.743 1.00 87.88 309 GLU A CA 1
ATOM 2408 C C . GLU A 1 309 ? -21.569 -10.581 -19.436 1.00 87.88 309 GLU A C 1
ATOM 2410 O O . GLU A 1 309 ? -20.699 -10.516 -18.566 1.00 87.88 309 GLU A O 1
ATOM 2415 N N . ILE A 1 310 ? -22.757 -9.982 -19.315 1.00 89.81 310 ILE A N 1
ATOM 2416 C CA . ILE A 1 310 ? -23.129 -9.141 -18.173 1.00 89.81 310 ILE A CA 1
ATOM 2417 C C . ILE A 1 310 ? -24.265 -9.824 -17.405 1.00 89.81 310 ILE A C 1
ATOM 2419 O O . ILE A 1 310 ? -25.409 -9.821 -17.862 1.00 89.81 310 ILE A O 1
ATOM 2423 N N . ASP A 1 311 ? -23.958 -10.364 -16.226 1.00 89.81 311 ASP A N 1
ATOM 2424 C CA . ASP A 1 311 ? -24.943 -10.724 -15.203 1.00 89.81 311 ASP A CA 1
ATOM 2425 C C . ASP A 1 311 ? -24.855 -9.716 -14.051 1.00 89.81 311 ASP A C 1
ATOM 2427 O O . ASP A 1 311 ? -23.998 -9.790 -13.171 1.00 89.81 311 ASP A O 1
ATOM 2431 N N . THR A 1 312 ? -25.767 -8.746 -14.052 1.00 87.38 312 THR A N 1
ATOM 2432 C CA . THR A 1 312 ? -25.838 -7.689 -13.033 1.00 87.38 312 THR A CA 1
ATOM 2433 C C . THR A 1 312 ? -26.341 -8.187 -11.672 1.00 87.38 312 THR A C 1
ATOM 2435 O O . THR A 1 312 ? -26.430 -7.413 -10.714 1.00 87.38 312 THR A O 1
ATOM 2438 N N . LYS A 1 313 ? -26.710 -9.468 -11.540 1.00 86.06 313 LYS A N 1
ATOM 2439 C CA . LYS A 1 313 ? -27.347 -10.003 -10.336 1.00 86.06 313 LYS A CA 1
ATOM 2440 C C . LYS A 1 313 ? -26.362 -10.143 -9.171 1.00 86.06 313 LYS A C 1
ATOM 2442 O O . LYS A 1 313 ? -25.710 -11.165 -8.990 1.00 86.06 313 LYS A O 1
ATOM 2447 N N . GLY A 1 314 ? -26.355 -9.136 -8.301 1.00 82.12 314 GLY A N 1
ATOM 2448 C CA . GLY A 1 314 ? -25.559 -9.129 -7.068 1.00 82.12 314 GLY A CA 1
ATOM 2449 C C . GLY A 1 314 ? -24.163 -8.522 -7.218 1.00 82.12 314 GLY A C 1
ATOM 2450 O O . GLY A 1 314 ? -23.429 -8.475 -6.227 1.00 82.12 314 GLY A O 1
ATOM 2451 N N . SER A 1 315 ? -23.830 -8.000 -8.406 1.00 93.50 315 SER A N 1
ATOM 2452 C CA . SER A 1 315 ? -22.630 -7.183 -8.608 1.00 93.50 315 SER A CA 1
ATOM 2453 C C . SER A 1 315 ? -22.646 -5.971 -7.670 1.00 93.50 315 SER A C 1
ATOM 2455 O O . SER A 1 315 ? -23.713 -5.464 -7.290 1.00 93.50 315 SER A O 1
ATOM 2457 N N . MET A 1 316 ? -21.469 -5.486 -7.280 1.00 95.44 316 MET A N 1
ATOM 2458 C CA . MET A 1 316 ? -21.359 -4.315 -6.416 1.00 95.44 316 MET A CA 1
ATOM 2459 C C . MET A 1 316 ? -21.944 -3.067 -7.095 1.00 95.44 316 MET A C 1
ATOM 2461 O O . MET A 1 316 ? -22.760 -2.375 -6.483 1.00 95.44 316 MET A O 1
ATOM 2465 N N . LEU A 1 317 ? -21.609 -2.815 -8.365 1.00 96.62 317 LEU A N 1
ATOM 2466 C CA . LEU A 1 317 ? -22.077 -1.652 -9.125 1.00 96.62 317 LEU A CA 1
ATOM 2467 C C . LEU A 1 317 ? -23.610 -1.602 -9.244 1.00 96.62 317 LEU A C 1
ATOM 2469 O O . LEU A 1 317 ? -24.223 -0.570 -8.957 1.00 96.62 317 LEU A O 1
ATOM 2473 N N . ASP A 1 318 ? -24.249 -2.709 -9.629 1.00 95.81 318 ASP A N 1
ATOM 2474 C CA . ASP A 1 318 ? -25.701 -2.748 -9.839 1.00 95.81 318 ASP A CA 1
ATOM 2475 C C . ASP A 1 318 ? -26.486 -2.850 -8.518 1.00 95.81 318 ASP A C 1
ATOM 2477 O O . ASP A 1 318 ? -27.643 -2.424 -8.455 1.00 95.81 318 ASP A O 1
ATOM 2481 N N . THR A 1 319 ? -25.850 -3.324 -7.438 1.00 95.44 319 THR A N 1
ATOM 2482 C CA . THR A 1 319 ? -26.414 -3.290 -6.078 1.00 95.44 319 THR A CA 1
ATOM 2483 C C . THR A 1 319 ? -26.345 -1.893 -5.459 1.00 95.44 319 THR A C 1
ATOM 2485 O O . THR A 1 319 ? -27.350 -1.397 -4.954 1.00 95.44 319 THR A O 1
ATOM 2488 N N . LEU A 1 320 ? -25.163 -1.267 -5.450 1.00 96.62 320 LEU A N 1
ATOM 2489 C CA . LEU A 1 320 ? -24.926 0.016 -4.778 1.00 96.62 320 LEU A CA 1
ATOM 2490 C C . LEU A 1 320 ? -25.447 1.211 -5.583 1.00 96.62 320 LEU A C 1
ATOM 2492 O O . LEU A 1 320 ? -25.772 2.249 -5.001 1.00 96.62 320 LEU A O 1
ATOM 2496 N N . ARG A 1 321 ? -25.523 1.066 -6.913 1.00 97.06 321 ARG A N 1
ATOM 2497 C CA . ARG A 1 321 ? -25.973 2.087 -7.869 1.00 97.06 321 ARG A CA 1
ATOM 2498 C C . ARG A 1 321 ? -25.370 3.480 -7.594 1.00 97.06 321 ARG A C 1
ATOM 2500 O O . ARG A 1 321 ? -26.149 4.427 -7.456 1.00 97.06 321 ARG A O 1
ATOM 2507 N N . PRO A 1 322 ? -24.034 3.632 -7.503 1.00 97.62 322 PRO A N 1
ATOM 2508 C CA . PRO A 1 322 ? -23.377 4.930 -7.316 1.00 97.62 322 PRO A CA 1
ATOM 2509 C C . PRO A 1 322 ? -23.831 5.987 -8.334 1.00 97.62 322 PRO A C 1
ATOM 2511 O O . PRO A 1 322 ? -24.346 5.632 -9.397 1.00 97.62 322 PRO A O 1
ATOM 2514 N N . TYR A 1 323 ? -23.671 7.277 -8.016 1.00 96.38 323 TYR A N 1
ATOM 2515 C CA . TYR A 1 323 ? -23.751 8.351 -9.019 1.00 96.38 323 TYR A CA 1
ATOM 2516 C C . TYR A 1 323 ? -22.447 8.463 -9.820 1.00 96.38 323 TYR A C 1
ATOM 2518 O O . TYR A 1 323 ? -22.520 8.751 -11.008 1.00 96.38 323 TYR A O 1
ATOM 2526 N N . PHE A 1 324 ? -21.295 8.183 -9.196 1.00 96.94 324 PHE A N 1
ATOM 2527 C CA . PHE A 1 324 ? -19.972 8.212 -9.833 1.00 96.94 324 PHE A CA 1
ATOM 2528 C C . PHE A 1 324 ? -19.192 6.915 -9.599 1.00 96.94 324 PHE A C 1
ATOM 2530 O O . PHE A 1 324 ? -19.180 6.383 -8.486 1.00 96.94 324 PHE A O 1
ATOM 2537 N N . GLN A 1 325 ? -18.472 6.441 -10.611 1.00 97.38 325 GLN A N 1
ATOM 2538 C CA . GLN A 1 325 ? -17.448 5.412 -10.449 1.00 97.38 325 GLN A CA 1
ATOM 2539 C C . GLN A 1 325 ? -16.101 5.913 -10.971 1.00 97.38 325 GLN A C 1
ATOM 2541 O O . GLN A 1 325 ? -16.054 6.491 -12.052 1.00 97.38 325 GLN A O 1
ATOM 2546 N N . PHE A 1 326 ? -15.032 5.698 -10.204 1.00 95.62 326 PHE A N 1
ATOM 2547 C CA . PHE A 1 326 ? -13.678 6.146 -10.534 1.00 95.62 326 PHE A CA 1
ATOM 2548 C C . PHE A 1 326 ? -12.777 4.952 -10.854 1.00 95.62 326 PHE A C 1
ATOM 2550 O O . PHE A 1 326 ? -12.672 4.028 -10.044 1.00 95.62 326 PHE A O 1
ATOM 2557 N N . PHE A 1 327 ? -12.124 4.991 -12.014 1.00 94.00 327 PHE A N 1
ATOM 2558 C CA . PHE A 1 327 ? -11.160 3.991 -12.476 1.00 94.00 327 PHE A CA 1
ATOM 2559 C C . PHE A 1 327 ? -9.728 4.528 -12.361 1.00 94.00 327 PHE A C 1
ATOM 2561 O O . PHE A 1 327 ? -9.459 5.653 -12.785 1.00 94.00 327 PHE A O 1
ATOM 2568 N N . HIS A 1 328 ? -8.824 3.709 -11.823 1.00 84.25 328 HIS A N 1
ATOM 2569 C CA . HIS A 1 328 ? -7.395 3.990 -11.654 1.00 84.25 328 HIS A CA 1
ATOM 2570 C C . HIS A 1 328 ? -6.570 2.870 -12.321 1.00 84.25 328 HIS A C 1
ATOM 2572 O O . HIS A 1 328 ? -6.991 1.714 -12.273 1.00 84.25 328 HIS A O 1
ATOM 2578 N N . ASP A 1 329 ? -5.441 3.206 -12.966 1.00 81.50 329 ASP A N 1
ATOM 2579 C CA . ASP A 1 329 ? -4.592 2.279 -13.745 1.00 81.50 329 ASP A CA 1
ATOM 2580 C C . ASP A 1 329 ? -5.434 1.306 -14.612 1.00 81.50 329 ASP A C 1
ATOM 2582 O O . ASP A 1 329 ? -5.393 0.081 -14.464 1.00 81.50 329 ASP A O 1
ATOM 2586 N N . THR A 1 330 ? -6.266 1.862 -15.508 1.00 86.62 330 THR A N 1
ATOM 2587 C CA . THR A 1 330 ? -7.254 1.091 -16.303 1.00 86.62 330 THR A CA 1
ATOM 2588 C C . THR A 1 330 ? -6.585 -0.011 -17.137 1.00 86.62 330 THR A C 1
ATOM 2590 O O . THR A 1 330 ? -7.112 -1.117 -17.270 1.00 86.62 330 THR A O 1
ATOM 2593 N N . SER A 1 331 ? -5.402 0.286 -17.674 1.00 86.19 331 SER A N 1
ATOM 2594 C CA . SER A 1 331 ? -4.519 -0.637 -18.386 1.00 86.19 331 SER A CA 1
ATOM 2595 C C . SER A 1 331 ? -3.183 -0.687 -17.650 1.00 86.19 331 SER A C 1
ATOM 2597 O O . SER A 1 331 ? -2.620 0.358 -17.361 1.00 86.19 331 SER A O 1
ATOM 2599 N N . ASP A 1 332 ? -2.628 -1.880 -17.411 1.00 75.94 332 ASP A N 1
ATOM 2600 C CA . ASP A 1 332 ? -1.233 -2.050 -16.954 1.00 75.94 332 ASP A CA 1
ATOM 2601 C C . ASP A 1 332 ? -0.232 -1.705 -18.082 1.00 75.94 332 ASP A C 1
ATOM 2603 O O . ASP A 1 332 ? 0.982 -1.649 -17.870 1.00 75.94 332 ASP A O 1
ATOM 2607 N N . PHE A 1 333 ? -0.729 -1.476 -19.300 1.00 86.19 333 PHE A N 1
ATOM 2608 C CA . PHE A 1 333 ? 0.023 -1.308 -20.540 1.00 86.19 333 PHE A CA 1
ATOM 2609 C C . PHE A 1 333 ? 0.891 -2.537 -20.873 1.00 86.19 333 PHE A C 1
ATOM 2611 O O . PHE A 1 333 ? 1.933 -2.437 -21.527 1.00 86.19 333 PHE A O 1
ATOM 2618 N N . THR A 1 334 ? 0.474 -3.725 -20.414 1.00 80.50 334 THR A N 1
ATOM 2619 C CA . THR A 1 334 ? 1.285 -4.954 -20.320 1.00 80.50 334 THR A CA 1
ATOM 2620 C C . THR A 1 334 ? 2.107 -5.304 -21.572 1.00 80.50 334 THR A C 1
ATOM 2622 O O . THR A 1 334 ? 3.286 -5.627 -21.402 1.00 80.50 334 THR A O 1
ATOM 2625 N N . PRO A 1 335 ? 1.591 -5.219 -22.822 1.00 84.00 335 PRO A N 1
ATOM 2626 C CA . PRO A 1 335 ? 2.348 -5.619 -24.013 1.00 84.00 335 PRO A CA 1
ATOM 2627 C C . PRO A 1 335 ? 3.664 -4.871 -24.189 1.00 84.00 335 PRO A C 1
ATOM 2629 O O . PRO A 1 335 ? 4.645 -5.453 -24.654 1.00 84.00 335 PRO A O 1
ATOM 2632 N N . ARG A 1 336 ? 3.703 -3.585 -23.830 1.00 85.44 336 ARG A N 1
ATOM 2633 C CA . ARG A 1 336 ? 4.891 -2.731 -23.957 1.00 85.44 336 ARG A CA 1
ATOM 2634 C C . ARG A 1 336 ? 5.148 -1.935 -22.675 1.00 85.44 336 ARG A C 1
ATOM 2636 O O . ARG A 1 336 ? 5.759 -0.865 -22.718 1.00 85.44 336 ARG A O 1
ATOM 2643 N N . ASN A 1 337 ? 4.739 -2.485 -21.526 1.00 72.44 337 ASN A N 1
ATOM 2644 C CA . ASN A 1 337 ? 5.013 -1.895 -20.224 1.00 72.44 337 ASN A CA 1
ATOM 2645 C C . ASN A 1 337 ? 6.533 -1.784 -20.057 1.00 72.44 337 ASN A C 1
ATOM 2647 O O . ASN A 1 337 ? 7.291 -2.733 -20.261 1.00 72.44 337 ASN A O 1
ATOM 2651 N N . HIS A 1 338 ? 6.972 -0.590 -19.687 1.00 61.44 338 HIS A N 1
ATOM 2652 C CA . HIS A 1 338 ? 8.361 -0.226 -19.479 1.00 61.44 338 HIS A CA 1
ATOM 2653 C C . HIS A 1 338 ? 9.139 -1.089 -18.467 1.00 61.44 338 HIS A C 1
ATOM 2655 O O . HIS A 1 338 ? 10.366 -1.019 -18.481 1.00 61.44 338 HIS A O 1
ATOM 2661 N N . HIS A 1 339 ? 8.467 -1.874 -17.618 1.00 57.44 339 HIS A N 1
ATOM 2662 C CA . HIS A 1 339 ? 9.100 -2.898 -16.778 1.00 57.44 339 HIS A CA 1
ATOM 2663 C C . HIS A 1 339 ? 9.616 -4.093 -17.598 1.00 57.44 339 HIS A C 1
ATOM 2665 O O . HIS A 1 339 ? 10.708 -4.588 -17.343 1.00 57.44 339 HIS A O 1
ATOM 2671 N N . ASN A 1 340 ? 8.863 -4.529 -18.615 1.00 63.59 340 ASN A N 1
ATOM 2672 C CA . ASN A 1 340 ? 9.085 -5.815 -19.285 1.00 63.59 340 ASN A CA 1
ATOM 2673 C C . ASN A 1 340 ? 9.394 -5.683 -20.790 1.00 63.59 340 ASN A C 1
ATOM 2675 O O . ASN A 1 340 ? 9.807 -6.650 -21.423 1.00 63.59 340 ASN A O 1
ATOM 2679 N N . ILE A 1 341 ? 9.257 -4.491 -21.386 1.00 73.88 341 ILE A N 1
ATOM 2680 C CA . ILE A 1 341 ? 9.507 -4.235 -22.821 1.00 73.88 341 ILE A CA 1
ATOM 2681 C C . ILE A 1 341 ? 10.921 -4.636 -23.288 1.00 73.88 341 ILE A C 1
ATOM 2683 O O . ILE A 1 341 ? 11.134 -4.902 -24.473 1.00 73.88 341 ILE A O 1
ATOM 2687 N N . SER A 1 342 ? 11.889 -4.681 -22.366 1.00 73.00 342 SER A N 1
ATOM 2688 C CA . SER A 1 342 ? 13.278 -5.068 -22.643 1.00 73.00 342 SER A CA 1
ATOM 2689 C C . SER A 1 342 ? 13.601 -6.545 -22.378 1.00 73.00 342 SER A C 1
ATOM 2691 O O . SER A 1 342 ? 14.701 -6.978 -22.714 1.00 73.00 342 SER A O 1
ATOM 2693 N N . ASP A 1 343 ? 12.664 -7.315 -21.815 1.00 74.56 343 ASP A N 1
ATOM 2694 C CA . ASP A 1 343 ? 12.831 -8.744 -21.546 1.00 74.56 343 ASP A CA 1
ATOM 2695 C C . ASP A 1 343 ? 12.432 -9.573 -22.789 1.00 74.56 343 ASP A C 1
ATOM 2697 O O . ASP A 1 343 ? 11.261 -9.576 -23.190 1.00 74.56 343 ASP A O 1
ATOM 2701 N N . PRO A 1 344 ? 13.378 -10.289 -23.432 1.00 76.81 344 PRO A N 1
ATOM 2702 C CA . PRO A 1 344 ? 13.082 -11.106 -24.603 1.00 76.81 344 PRO A CA 1
ATOM 2703 C C . PRO A 1 344 ? 12.235 -12.343 -24.276 1.00 76.81 344 PRO A C 1
ATOM 2705 O O . PRO A 1 344 ? 11.507 -12.801 -25.154 1.00 76.81 344 PRO A O 1
ATOM 2708 N N . HIS A 1 345 ? 12.295 -12.882 -23.053 1.00 78.88 345 HIS A N 1
ATOM 2709 C CA . HIS A 1 345 ? 11.476 -14.024 -22.648 1.00 78.88 345 HIS A CA 1
ATOM 2710 C C . HIS A 1 345 ? 10.025 -13.598 -22.453 1.00 78.88 345 HIS A C 1
ATOM 2712 O O . HIS A 1 345 ? 9.142 -14.221 -23.034 1.00 78.88 345 HIS A O 1
ATOM 2718 N N . PHE A 1 346 ? 9.783 -12.489 -21.748 1.00 79.06 346 PHE A N 1
ATOM 2719 C CA . PHE A 1 346 ? 8.446 -11.903 -21.645 1.00 79.06 346 PHE A CA 1
ATOM 2720 C C . PHE A 1 346 ? 7.881 -11.526 -23.023 1.00 79.06 346 PHE A C 1
ATOM 2722 O O . PHE A 1 346 ? 6.741 -11.859 -23.343 1.00 79.06 346 PHE A O 1
ATOM 2729 N N . ARG A 1 347 ? 8.680 -10.892 -23.895 1.00 82.44 347 ARG A N 1
ATOM 2730 C CA . ARG A 1 347 ? 8.247 -10.598 -25.274 1.00 82.44 347 ARG A CA 1
ATOM 2731 C C . ARG A 1 347 ? 7.909 -11.858 -26.072 1.00 82.44 347 ARG A C 1
ATOM 2733 O O . ARG A 1 347 ? 6.941 -11.838 -26.827 1.00 82.44 347 ARG A O 1
ATOM 2740 N N . PHE A 1 348 ? 8.680 -12.935 -25.920 1.00 84.31 348 PHE A N 1
ATOM 2741 C CA . PHE A 1 348 ? 8.409 -14.205 -26.594 1.00 84.31 348 PHE A CA 1
ATOM 2742 C C . PHE A 1 348 ? 7.182 -14.925 -26.015 1.00 84.31 348 PHE A C 1
ATOM 2744 O O . PHE A 1 348 ? 6.406 -15.505 -26.769 1.00 84.31 348 PHE A O 1
ATOM 2751 N N . GLU A 1 349 ? 6.961 -14.843 -24.703 1.00 82.75 349 GLU A N 1
ATOM 2752 C CA . GLU A 1 349 ? 5.753 -15.340 -24.043 1.00 82.75 349 GLU A CA 1
ATOM 2753 C C . GLU A 1 349 ? 4.504 -14.615 -24.561 1.00 82.75 349 GLU A C 1
ATOM 2755 O O . GLU A 1 349 ? 3.537 -15.269 -24.943 1.00 82.75 349 GLU A O 1
ATOM 2760 N N . MET A 1 350 ? 4.546 -13.281 -24.643 1.00 83.75 350 MET A N 1
ATOM 2761 C CA . MET A 1 350 ? 3.448 -12.470 -25.178 1.00 83.75 350 MET A CA 1
ATOM 2762 C C . MET A 1 350 ? 3.184 -12.776 -26.660 1.00 83.75 350 MET A C 1
ATOM 2764 O O . MET A 1 350 ? 2.033 -12.936 -27.054 1.00 83.75 350 MET A O 1
ATOM 2768 N N . PHE A 1 351 ? 4.236 -12.939 -27.472 1.00 86.06 351 PHE A N 1
ATOM 2769 C CA . PHE A 1 351 ? 4.115 -13.386 -28.865 1.00 86.06 351 PHE A CA 1
ATOM 2770 C C . PHE A 1 351 ? 3.477 -14.785 -28.970 1.00 86.06 351 PHE A C 1
ATOM 2772 O O . PHE A 1 351 ? 2.547 -14.987 -29.742 1.00 86.06 351 PHE A O 1
ATOM 2779 N N . SER A 1 352 ? 3.916 -15.747 -28.150 1.00 84.31 352 SER A N 1
ATOM 2780 C CA . SER A 1 352 ? 3.372 -17.114 -28.135 1.00 84.31 352 SER A CA 1
ATOM 2781 C C . SER A 1 352 ? 1.942 -17.215 -27.587 1.00 84.31 352 SER A C 1
ATOM 2783 O O . SER A 1 352 ? 1.329 -18.278 -27.709 1.00 84.31 352 SER A O 1
ATOM 2785 N N . LYS A 1 353 ? 1.433 -16.153 -26.955 1.00 81.25 353 LYS A N 1
ATOM 2786 C CA . LYS A 1 353 ? 0.064 -16.029 -26.438 1.00 81.25 353 LYS A CA 1
ATOM 2787 C C . LYS A 1 353 ? -0.833 -15.141 -27.314 1.00 81.25 353 LYS A C 1
ATOM 2789 O O . LYS A 1 353 ? -1.988 -14.949 -26.949 1.00 81.25 353 LYS A O 1
ATOM 2794 N N . ASP A 1 354 ? -0.326 -14.601 -28.430 1.00 83.94 354 ASP A N 1
ATOM 2795 C CA . ASP A 1 354 ? -1.000 -13.582 -29.257 1.00 83.94 354 ASP A CA 1
ATOM 2796 C C . ASP A 1 354 ? -1.427 -12.322 -28.453 1.00 83.94 354 ASP A C 1
ATOM 2798 O O . ASP A 1 354 ? -2.433 -11.680 -28.759 1.00 83.94 354 ASP A O 1
ATOM 2802 N N . THR A 1 355 ? -0.672 -11.947 -27.410 1.00 86.06 355 THR A N 1
ATOM 2803 C CA . THR A 1 355 ? -0.962 -10.799 -26.520 1.00 86.06 355 THR A CA 1
ATOM 2804 C C . THR A 1 355 ? 0.024 -9.635 -26.662 1.00 86.06 355 THR A C 1
ATOM 2806 O O . THR A 1 355 ? 0.004 -8.710 -25.854 1.00 86.06 355 THR A O 1
ATOM 2809 N N . ASP A 1 356 ? 0.904 -9.633 -27.665 1.00 89.19 356 ASP A N 1
ATOM 2810 C CA . ASP A 1 356 ? 1.966 -8.628 -27.824 1.00 89.19 356 ASP A CA 1
ATOM 2811 C C . ASP A 1 356 ? 1.541 -7.327 -28.546 1.00 89.19 356 ASP A C 1
ATOM 2813 O O . ASP A 1 356 ? 2.379 -6.443 -28.769 1.00 89.19 356 ASP A O 1
ATOM 2817 N N . SER A 1 357 ? 0.246 -7.197 -28.843 1.00 92.00 357 SER A N 1
ATOM 2818 C CA . SER A 1 357 ? -0.416 -6.044 -29.466 1.00 92.00 357 SER A CA 1
ATOM 2819 C C . SER A 1 357 ? -0.899 -5.016 -28.430 1.00 92.00 357 SER A C 1
ATOM 2821 O O . SER A 1 357 ? -1.728 -5.308 -27.566 1.00 92.00 357 SER A O 1
ATOM 2823 N N . VAL A 1 358 ? -0.392 -3.785 -28.534 1.00 92.88 358 VAL A N 1
ATOM 2824 C CA . VAL A 1 358 ? -0.816 -2.610 -27.753 1.00 92.88 358 VAL A CA 1
ATOM 2825 C C . VAL A 1 358 ? -2.216 -2.159 -28.166 1.00 92.88 358 VAL A C 1
ATOM 2827 O O . VAL A 1 358 ? -3.002 -1.783 -27.301 1.00 92.88 358 VAL A O 1
ATOM 2830 N N . GLU A 1 359 ? -2.547 -2.227 -29.460 1.00 94.12 359 GLU A N 1
ATOM 2831 C CA . GLU A 1 359 ? -3.879 -1.860 -29.960 1.00 94.12 359 GLU A CA 1
ATOM 2832 C C . GLU A 1 359 ? -4.955 -2.775 -29.361 1.00 94.12 359 GLU A C 1
ATOM 2834 O O . GLU A 1 359 ? -5.963 -2.285 -28.858 1.00 94.12 359 GLU A O 1
ATOM 2839 N N . ASP A 1 360 ? -4.712 -4.091 -29.313 1.00 90.00 360 ASP A N 1
ATOM 2840 C CA . ASP A 1 360 ? -5.652 -5.044 -28.710 1.00 90.00 360 ASP A CA 1
ATOM 2841 C C . ASP A 1 360 ? -5.759 -4.872 -27.181 1.00 90.00 360 ASP A C 1
ATOM 2843 O O . ASP A 1 360 ? -6.853 -4.995 -26.630 1.00 90.00 360 ASP A O 1
ATOM 2847 N N . ALA A 1 361 ? -4.667 -4.544 -26.478 1.00 89.88 361 ALA A N 1
ATOM 2848 C CA . ALA A 1 361 ? -4.707 -4.280 -25.034 1.00 89.88 361 ALA A CA 1
ATOM 2849 C C . ALA A 1 361 ? -5.468 -2.987 -24.688 1.00 89.88 361 ALA A C 1
ATOM 2851 O O . ALA A 1 361 ? -6.338 -2.999 -23.815 1.00 89.88 361 ALA A O 1
ATOM 2852 N N . LEU A 1 362 ? -5.225 -1.893 -25.417 1.00 93.81 362 LEU A N 1
ATOM 2853 C CA . LEU A 1 362 ? -6.000 -0.659 -25.256 1.00 93.81 362 LEU A CA 1
ATOM 2854 C C . LEU A 1 362 ? -7.454 -0.836 -25.716 1.00 93.81 362 LEU A C 1
ATOM 2856 O O . LEU A 1 362 ? -8.353 -0.250 -25.120 1.00 93.81 362 LEU A O 1
ATOM 2860 N N . TYR A 1 363 ? -7.722 -1.696 -26.704 1.00 92.44 363 TYR A N 1
ATOM 2861 C CA . TYR A 1 363 ? -9.088 -2.063 -27.082 1.00 92.44 363 TYR A CA 1
ATOM 2862 C C . TYR A 1 363 ? -9.792 -2.826 -25.952 1.00 92.44 363 TYR A C 1
ATOM 2864 O O . TYR A 1 363 ? -10.959 -2.551 -25.680 1.00 92.44 363 TYR A O 1
ATOM 2872 N N . LYS A 1 364 ? -9.101 -3.726 -25.231 1.00 89.75 364 LYS A N 1
ATOM 2873 C CA . LYS A 1 364 ? -9.652 -4.361 -24.018 1.00 89.75 364 LYS A CA 1
ATOM 2874 C C . LYS A 1 364 ? -9.989 -3.332 -22.937 1.00 89.75 364 LYS A C 1
ATOM 2876 O O . LYS A 1 364 ? -11.083 -3.411 -22.384 1.00 89.75 364 LYS A O 1
ATOM 2881 N N . ALA A 1 365 ? -9.114 -2.356 -22.682 1.00 92.44 365 ALA A N 1
ATOM 2882 C CA . ALA A 1 365 ? -9.379 -1.263 -21.739 1.00 92.44 365 ALA A CA 1
ATOM 2883 C C . ALA A 1 365 ? -10.601 -0.422 -22.156 1.00 92.44 365 ALA A C 1
ATOM 2885 O O . ALA A 1 365 ? -11.533 -0.244 -21.373 1.00 92.44 365 ALA A O 1
ATOM 2886 N N . ALA A 1 366 ? -10.662 0.000 -23.420 1.00 94.44 366 ALA A N 1
ATOM 2887 C CA . ALA A 1 366 ? -11.774 0.777 -23.965 1.00 94.44 366 ALA A CA 1
ATOM 2888 C C . ALA A 1 366 ? -13.106 0.000 -23.923 1.00 94.44 366 ALA A C 1
ATOM 2890 O O . ALA A 1 366 ? -14.149 0.540 -23.550 1.00 94.44 366 ALA A O 1
ATOM 2891 N N . ARG A 1 367 ? -13.076 -1.302 -24.241 1.00 92.06 367 ARG A N 1
ATOM 2892 C CA . ARG A 1 367 ? -14.241 -2.192 -24.134 1.00 92.06 367 ARG A CA 1
ATOM 2893 C C . ARG A 1 367 ? -14.662 -2.426 -22.690 1.00 92.06 367 ARG A C 1
ATOM 2895 O O . ARG A 1 367 ? -15.863 -2.505 -22.453 1.00 92.06 367 ARG A O 1
ATOM 2902 N N . PHE A 1 368 ? -13.723 -2.531 -21.751 1.00 93.44 368 PHE A N 1
ATOM 2903 C CA . PHE A 1 368 ? -14.022 -2.624 -20.323 1.00 93.44 368 PHE A CA 1
ATOM 2904 C C . PHE A 1 368 ? -14.750 -1.367 -19.839 1.00 93.44 368 PHE A C 1
ATOM 2906 O O . PHE A 1 368 ? -15.842 -1.489 -19.290 1.00 93.44 368 PHE A O 1
ATOM 2913 N N . LEU A 1 369 ? -14.225 -0.172 -20.137 1.00 95.00 369 LEU A N 1
ATOM 2914 C CA . LEU A 1 369 ? -14.894 1.097 -19.826 1.00 95.00 369 LEU A CA 1
ATOM 2915 C C . LEU A 1 369 ? -16.314 1.154 -20.411 1.00 95.00 369 LEU A C 1
ATOM 2917 O O . LEU A 1 369 ? -17.247 1.537 -19.715 1.00 95.00 369 LEU A O 1
ATOM 2921 N N . GLN A 1 370 ? -16.517 0.701 -21.652 1.00 94.81 370 GLN A N 1
ATOM 2922 C CA . GLN A 1 370 ? -17.854 0.639 -22.249 1.00 94.81 370 GLN A CA 1
ATOM 2923 C C . GLN A 1 370 ? -18.812 -0.313 -21.508 1.00 94.81 370 GLN A C 1
ATOM 2925 O O . GLN A 1 370 ? -19.956 0.055 -21.251 1.00 94.81 370 GLN A O 1
ATOM 2930 N N . VAL A 1 371 ? -18.405 -1.550 -21.189 1.00 92.50 371 VAL A N 1
ATOM 2931 C CA . VAL A 1 371 ? -19.326 -2.539 -20.579 1.00 92.50 371 VAL A CA 1
ATOM 2932 C C . VAL A 1 371 ? -19.573 -2.302 -19.082 1.00 92.50 371 VAL A C 1
ATOM 2934 O O . VAL A 1 371 ? -20.544 -2.828 -18.527 1.00 92.50 371 VAL A O 1
ATOM 2937 N N . THR A 1 372 ? -18.733 -1.500 -18.422 1.00 93.75 372 THR A N 1
ATOM 2938 C CA . THR A 1 372 ? -18.921 -1.074 -17.026 1.00 93.75 372 THR A CA 1
ATOM 2939 C C . THR A 1 372 ? -19.792 0.176 -16.876 1.00 93.75 372 THR A C 1
ATOM 2941 O O . THR A 1 372 ? -20.289 0.420 -15.775 1.00 93.75 372 THR A O 1
ATOM 2944 N N . GLN A 1 373 ? -20.056 0.937 -17.946 1.00 94.25 373 GLN A N 1
ATOM 2945 C CA . GLN A 1 373 ? -21.006 2.057 -17.913 1.00 94.25 373 GLN A CA 1
ATOM 2946 C C . GLN A 1 373 ? -22.419 1.608 -17.507 1.00 94.25 373 GLN A C 1
ATOM 2948 O O . GLN A 1 373 ? -22.855 0.479 -17.770 1.00 94.25 373 GLN A O 1
ATOM 2953 N N . ARG A 1 374 ? -23.171 2.527 -16.887 1.00 94.12 374 ARG A N 1
ATOM 2954 C CA . ARG A 1 374 ? -24.597 2.375 -16.563 1.00 94.12 374 ARG A CA 1
ATOM 2955 C C . ARG A 1 374 ? -25.311 3.729 -16.693 1.00 94.12 374 ARG A C 1
ATOM 2957 O O . ARG A 1 374 ? -24.802 4.696 -16.142 1.00 94.12 374 ARG A O 1
ATOM 2964 N N . PRO A 1 375 ? -26.535 3.816 -17.256 1.00 94.56 375 PRO A N 1
ATOM 2965 C CA . PRO A 1 375 ? -27.291 5.076 -17.403 1.00 94.56 375 PRO A CA 1
ATOM 2966 C C . PRO A 1 375 ? -27.589 5.888 -16.125 1.00 94.56 375 PRO A C 1
ATOM 2968 O O . PRO A 1 375 ? -28.204 6.946 -16.201 1.00 94.56 375 PRO A O 1
ATOM 2971 N N . TRP A 1 376 ? -27.247 5.376 -14.941 1.00 95.19 376 TRP A N 1
ATOM 2972 C CA . TRP A 1 376 ? -27.404 6.062 -13.655 1.00 95.19 376 TRP A CA 1
ATOM 2973 C C . TRP A 1 376 ? -26.071 6.408 -12.979 1.00 95.19 376 TRP A C 1
ATOM 2975 O O . TRP A 1 376 ? -26.119 7.047 -11.928 1.00 95.19 376 TRP A O 1
ATOM 2985 N N . CYS A 1 377 ? -24.931 5.982 -13.531 1.00 97.12 377 CYS A N 1
ATOM 2986 C CA . CYS A 1 377 ? -23.601 6.193 -12.966 1.00 97.12 377 CYS A CA 1
ATOM 2987 C C . CYS A 1 377 ? -22.669 6.816 -14.008 1.00 97.12 377 CYS A C 1
ATOM 2989 O O . CYS A 1 377 ? -22.330 6.185 -15.009 1.00 97.12 377 CYS A O 1
ATOM 2991 N N . GLU A 1 378 ? -22.213 8.029 -13.726 1.00 97.38 378 GLU A N 1
ATOM 2992 C CA . GLU A 1 378 ? -21.133 8.671 -14.460 1.00 97.38 378 GLU A CA 1
ATOM 2993 C C . GLU A 1 378 ? -19.833 7.886 -14.236 1.00 97.38 378 GLU A C 1
ATOM 2995 O O . GLU A 1 378 ? -19.571 7.378 -13.140 1.00 97.38 378 GLU A O 1
ATOM 3000 N N . SER A 1 379 ? -19.055 7.714 -15.301 1.00 97.44 379 SER A N 1
ATOM 3001 C CA . SER A 1 379 ? -17.854 6.876 -15.310 1.00 97.44 379 SER A CA 1
ATOM 3002 C C . SER A 1 379 ? -16.639 7.767 -15.519 1.00 97.44 379 SER A C 1
ATOM 3004 O O . SER A 1 379 ? -16.493 8.363 -16.582 1.00 97.44 379 SER A O 1
ATOM 3006 N N . VAL A 1 380 ? -15.802 7.883 -14.491 1.00 96.38 380 VAL A N 1
ATOM 3007 C CA . VAL A 1 380 ? -14.681 8.822 -14.427 1.00 96.38 380 VAL A CA 1
ATOM 3008 C C . VAL A 1 380 ? -13.369 8.041 -14.463 1.00 96.38 380 VAL A C 1
ATOM 3010 O O . VAL A 1 380 ? -13.129 7.172 -13.626 1.00 96.38 380 VAL A O 1
ATOM 3013 N N . VAL A 1 381 ? -12.511 8.335 -15.432 1.00 95.19 381 VAL A N 1
ATOM 3014 C CA . VAL A 1 381 ? -11.177 7.746 -15.571 1.00 95.19 381 VAL A CA 1
ATOM 3015 C C . VAL A 1 381 ? -10.160 8.737 -15.023 1.00 95.19 381 VAL A C 1
ATOM 3017 O O . VAL A 1 381 ? -10.097 9.884 -15.470 1.00 95.19 381 VAL A O 1
ATOM 3020 N N . VAL A 1 382 ? -9.389 8.301 -14.030 1.00 87.81 382 VAL A N 1
ATOM 3021 C CA . VAL A 1 382 ? -8.409 9.130 -13.328 1.00 87.81 382 VAL A CA 1
ATOM 3022 C C . VAL A 1 382 ? -7.019 8.844 -13.883 1.00 87.81 382 VAL A C 1
ATOM 3024 O O . VAL A 1 382 ? -6.518 7.733 -13.714 1.00 87.81 382 VAL A O 1
ATOM 3027 N N . GLU A 1 383 ? -6.394 9.848 -14.506 1.00 82.38 383 GLU A N 1
ATOM 3028 C CA . GLU A 1 383 ? -5.084 9.698 -15.149 1.00 82.38 383 GLU A CA 1
ATOM 3029 C C . GLU A 1 383 ? -4.017 9.202 -14.159 1.00 82.38 383 GLU A C 1
ATOM 3031 O O . GLU A 1 383 ? -3.821 9.725 -13.054 1.00 82.38 383 GLU A O 1
ATOM 3036 N N . SER A 1 384 ? -3.357 8.121 -14.559 1.00 74.06 384 SER A N 1
ATOM 3037 C CA . SER A 1 384 ? -2.517 7.294 -13.698 1.00 74.06 384 SER A CA 1
ATOM 3038 C C . SER A 1 384 ? -1.146 7.019 -14.320 1.00 74.06 384 SER A C 1
ATOM 3040 O O . SER A 1 384 ? -0.891 7.303 -15.496 1.00 74.06 384 SER A O 1
ATOM 3042 N N . ASN A 1 385 ? -0.213 6.467 -13.538 1.00 60.94 385 ASN A N 1
ATOM 3043 C CA . ASN A 1 385 ? 1.144 6.246 -14.042 1.00 60.94 385 ASN A CA 1
ATOM 3044 C C . ASN A 1 385 ? 1.231 5.148 -15.114 1.00 60.94 385 ASN A C 1
ATOM 3046 O O . ASN A 1 385 ? 2.200 5.167 -15.886 1.00 60.94 385 ASN A O 1
ATOM 3050 N N . HIS A 1 386 ? 0.266 4.222 -15.198 1.00 66.06 386 HIS A N 1
ATOM 3051 C CA . HIS A 1 386 ? 0.192 3.298 -16.330 1.00 66.06 386 HIS A CA 1
ATOM 3052 C C . HIS A 1 386 ? -0.467 3.928 -17.571 1.00 66.06 386 HIS A C 1
ATOM 3054 O O . HIS A 1 386 ? 0.032 3.694 -18.673 1.00 66.06 386 HIS A O 1
ATOM 3060 N N . ASP A 1 387 ? -1.445 4.833 -17.441 1.00 74.25 387 ASP A N 1
ATOM 3061 C CA . ASP A 1 387 ? -1.977 5.581 -18.600 1.00 74.25 387 ASP A CA 1
ATOM 3062 C C . ASP A 1 387 ? -0.864 6.429 -19.260 1.00 74.25 387 ASP A C 1
ATOM 3064 O O . ASP A 1 387 ? -0.638 6.387 -20.476 1.00 74.25 387 ASP A O 1
ATOM 3068 N N . LEU A 1 388 ? -0.050 7.104 -18.438 1.00 78.06 388 LEU A N 1
ATOM 3069 C CA . LEU A 1 388 ? 1.144 7.841 -18.876 1.00 78.06 388 LEU A CA 1
ATOM 3070 C C . LEU A 1 388 ? 2.242 6.931 -19.469 1.00 78.06 388 LEU A C 1
ATOM 3072 O O . LEU A 1 388 ? 3.129 7.412 -20.193 1.00 78.06 388 LEU A O 1
ATOM 3076 N N . ALA A 1 389 ? 2.209 5.615 -19.216 1.00 76.94 389 ALA A N 1
ATOM 3077 C CA . ALA A 1 389 ? 3.147 4.668 -19.820 1.00 76.94 389 ALA A CA 1
ATOM 3078 C C . ALA A 1 389 ? 2.956 4.564 -21.343 1.00 76.94 389 ALA A C 1
ATOM 3080 O O . ALA A 1 389 ? 3.946 4.385 -22.057 1.00 76.94 389 ALA A O 1
ATOM 3081 N N . TYR A 1 390 ? 1.738 4.777 -21.847 1.00 90.12 390 TYR A N 1
ATOM 3082 C CA . TYR A 1 390 ? 1.443 4.816 -23.279 1.00 90.12 390 TYR A CA 1
ATOM 3083 C C . TYR A 1 390 ? 2.104 6.021 -23.970 1.00 90.12 390 TYR A C 1
ATOM 3085 O O . TYR A 1 390 ? 2.832 5.863 -24.954 1.00 90.12 390 TYR A O 1
ATOM 3093 N N . LEU A 1 391 ? 1.969 7.224 -23.399 1.00 87.31 391 LEU A N 1
ATOM 3094 C CA . LEU A 1 391 ? 2.649 8.424 -23.905 1.00 87.31 391 LEU A CA 1
ATOM 3095 C C . LEU A 1 391 ? 4.182 8.289 -23.831 1.00 87.31 391 LEU A C 1
ATOM 3097 O O . LEU A 1 391 ? 4.912 8.729 -24.723 1.00 87.31 391 LEU A O 1
ATOM 3101 N N . LYS A 1 392 ? 4.685 7.640 -22.778 1.00 83.31 392 LYS A N 1
ATOM 3102 C CA . LYS A 1 392 ? 6.102 7.290 -22.605 1.00 83.31 392 LYS A CA 1
ATOM 3103 C C . LYS A 1 392 ? 6.583 6.282 -23.654 1.00 83.31 392 LYS A C 1
ATOM 3105 O O . LYS A 1 392 ? 7.677 6.476 -24.172 1.00 83.31 392 LYS A O 1
ATOM 3110 N N . TRP A 1 393 ? 5.780 5.283 -24.025 1.00 91.50 393 TRP A N 1
ATOM 3111 C CA . TRP A 1 393 ? 6.102 4.322 -25.088 1.00 91.50 393 TRP A CA 1
ATOM 3112 C C . TRP A 1 393 ? 6.305 5.008 -26.441 1.00 91.50 393 TRP A C 1
ATOM 3114 O O . TRP A 1 393 ? 7.338 4.764 -27.070 1.00 91.50 393 TRP A O 1
ATOM 3124 N N . LEU A 1 394 ? 5.405 5.924 -26.824 1.00 92.19 394 LEU A N 1
ATOM 3125 C CA . LEU A 1 394 ? 5.536 6.744 -28.039 1.00 92.19 394 LEU A CA 1
ATOM 3126 C C . LEU A 1 394 ? 6.830 7.579 -28.035 1.00 92.19 394 LEU A C 1
ATOM 3128 O O . LEU A 1 394 ? 7.542 7.645 -29.032 1.00 92.19 394 LEU A O 1
ATOM 3132 N N . ARG A 1 395 ? 7.199 8.155 -26.883 1.00 88.62 395 ARG A N 1
ATOM 3133 C CA . ARG A 1 395 ? 8.431 8.954 -26.734 1.00 88.62 395 ARG A CA 1
ATOM 3134 C C . ARG A 1 395 ? 9.734 8.145 -26.787 1.00 88.62 395 ARG A C 1
ATOM 3136 O O . ARG A 1 395 ? 10.778 8.750 -27.023 1.00 88.62 395 ARG A O 1
ATOM 3143 N N . THR A 1 396 ? 9.723 6.839 -26.496 1.00 86.50 396 THR A N 1
ATOM 3144 C CA . THR A 1 396 ? 10.966 6.072 -26.245 1.00 86.50 396 THR A CA 1
ATOM 3145 C C . THR A 1 396 ? 11.167 4.809 -27.079 1.00 86.50 396 THR A C 1
ATOM 3147 O O . THR A 1 396 ? 12.246 4.225 -26.999 1.00 86.50 396 THR A O 1
ATOM 3150 N N . SER A 1 397 ? 10.171 4.356 -27.841 1.00 87.75 397 SER A N 1
ATOM 3151 C CA . SER A 1 397 ? 10.222 3.069 -28.558 1.00 87.75 397 SER A CA 1
ATOM 3152 C C . SER A 1 397 ? 10.364 3.253 -30.069 1.00 87.75 397 SER A C 1
ATOM 3154 O O . SER A 1 397 ? 9.936 4.261 -30.623 1.00 87.75 397 SER A O 1
ATOM 3156 N N . ASP A 1 398 ? 10.957 2.269 -30.751 1.00 88.75 398 ASP A N 1
ATOM 3157 C CA . ASP A 1 398 ? 11.160 2.298 -32.204 1.00 88.75 398 ASP A CA 1
ATOM 3158 C C . ASP A 1 398 ? 10.235 1.299 -32.910 1.00 88.75 398 ASP A C 1
ATOM 3160 O O . ASP A 1 398 ? 10.495 0.091 -32.923 1.00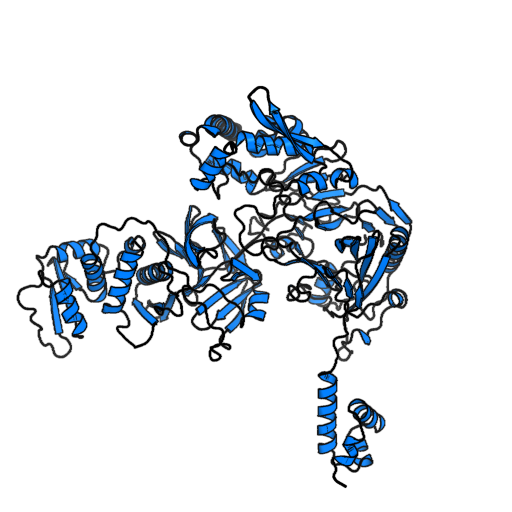 88.75 398 ASP A O 1
ATOM 3164 N N . TYR A 1 399 ? 9.180 1.819 -33.540 1.00 91.19 399 TYR A N 1
ATOM 3165 C CA . TYR A 1 399 ? 8.179 1.049 -34.285 1.00 91.19 399 TYR A CA 1
ATOM 3166 C C . TYR A 1 399 ? 8.775 0.124 -35.360 1.00 91.19 399 TYR A C 1
ATOM 3168 O O . TYR A 1 399 ? 8.200 -0.915 -35.672 1.00 91.19 399 TYR A O 1
ATOM 3176 N N . ARG A 1 400 ? 9.958 0.440 -35.907 1.00 92.19 400 ARG A N 1
ATOM 3177 C CA . ARG A 1 400 ? 10.634 -0.390 -36.924 1.00 92.19 400 ARG A CA 1
ATOM 3178 C C . ARG A 1 400 ? 11.122 -1.725 -36.357 1.00 92.19 400 ARG A C 1
ATOM 3180 O O . ARG A 1 400 ? 11.352 -2.664 -37.111 1.00 92.19 400 ARG A O 1
ATOM 3187 N N . THR A 1 401 ? 11.281 -1.802 -35.035 1.00 88.50 401 THR A N 1
ATOM 3188 C CA . THR A 1 401 ? 11.669 -3.011 -34.285 1.00 88.50 401 THR A CA 1
ATOM 3189 C C . THR A 1 401 ? 10.471 -3.750 -33.677 1.00 88.50 401 THR A C 1
ATOM 3191 O O . THR A 1 401 ? 10.637 -4.757 -32.982 1.00 88.50 401 THR A O 1
ATOM 3194 N N . ASP A 1 402 ? 9.260 -3.253 -33.937 1.00 89.25 402 ASP A N 1
ATOM 3195 C CA . ASP A 1 402 ? 8.014 -3.743 -33.362 1.00 89.25 402 ASP A CA 1
ATOM 3196 C C . ASP A 1 402 ? 6.889 -3.771 -34.418 1.00 89.25 402 ASP A C 1
ATOM 3198 O O . ASP A 1 402 ? 5.936 -2.991 -34.347 1.00 89.25 402 ASP A O 1
ATOM 3202 N N . PRO A 1 403 ? 7.002 -4.645 -35.440 1.00 91.25 403 PRO A N 1
ATOM 3203 C CA . PRO A 1 403 ? 6.118 -4.629 -36.606 1.00 91.25 403 PRO A CA 1
ATOM 3204 C C . PRO A 1 403 ? 4.645 -4.892 -36.269 1.00 91.25 403 PRO A C 1
ATOM 3206 O O . PRO A 1 403 ? 3.781 -4.416 -36.998 1.00 91.25 403 PRO A O 1
ATOM 3209 N N . VAL A 1 404 ? 4.358 -5.596 -35.166 1.00 92.00 404 VAL A N 1
ATOM 3210 C CA . VAL A 1 404 ? 2.991 -5.848 -34.674 1.00 92.00 404 VAL A CA 1
ATOM 3211 C C . VAL A 1 404 ? 2.294 -4.539 -34.300 1.00 92.00 404 VAL A C 1
ATOM 3213 O O . VAL A 1 404 ? 1.141 -4.334 -34.658 1.00 92.00 404 VAL A O 1
ATOM 3216 N N . ASN A 1 405 ? 3.013 -3.617 -33.656 1.00 94.81 405 ASN A N 1
ATOM 3217 C CA . ASN A 1 405 ? 2.457 -2.348 -33.183 1.00 94.81 405 ASN A CA 1
ATOM 3218 C C . ASN A 1 405 ? 2.732 -1.163 -34.117 1.00 94.81 405 ASN A C 1
ATOM 3220 O O . ASN A 1 405 ? 2.306 -0.045 -33.829 1.00 94.81 405 ASN A O 1
ATOM 3224 N N . ALA A 1 406 ? 3.460 -1.368 -35.218 1.00 94.94 406 ALA A N 1
ATOM 3225 C CA . ALA A 1 406 ? 4.046 -0.273 -35.983 1.00 94.94 406 ALA A CA 1
ATOM 3226 C C . ALA A 1 406 ? 3.020 0.698 -36.590 1.00 94.94 406 ALA A C 1
ATOM 3228 O O . ALA A 1 406 ? 3.251 1.906 -36.591 1.00 94.94 406 ALA A O 1
ATOM 3229 N N . LEU A 1 407 ? 1.886 0.190 -37.084 1.00 96.25 407 LEU A N 1
ATOM 3230 C CA . LEU A 1 407 ? 0.831 1.028 -37.667 1.00 96.25 407 LEU A CA 1
ATOM 3231 C C . LEU A 1 407 ? 0.119 1.858 -36.592 1.00 96.25 407 LEU A C 1
ATOM 3233 O O . LEU A 1 407 ? 0.033 3.078 -36.722 1.00 96.25 407 LEU A O 1
ATOM 3237 N N . PHE A 1 408 ? -0.305 1.212 -35.503 1.00 96.06 408 PHE A N 1
ATOM 3238 C CA . PHE A 1 408 ? -0.967 1.875 -34.381 1.00 96.06 408 PHE A CA 1
ATOM 3239 C C . PHE A 1 408 ? -0.050 2.895 -33.685 1.00 96.06 408 PHE A C 1
ATOM 3241 O O . PHE A 1 408 ? -0.484 4.002 -33.367 1.00 96.06 408 PHE A O 1
ATOM 3248 N N . PHE A 1 409 ? 1.245 2.584 -33.532 1.00 96.94 409 PHE A N 1
ATOM 3249 C CA . PHE A 1 409 ? 2.257 3.533 -33.053 1.00 96.94 409 PHE A CA 1
ATOM 3250 C C . PHE A 1 409 ? 2.304 4.787 -33.932 1.00 96.94 409 PHE A C 1
ATOM 3252 O O . PHE A 1 409 ? 2.287 5.899 -33.411 1.00 96.94 409 PHE A O 1
ATOM 3259 N N . LEU A 1 410 ? 2.360 4.628 -35.260 1.00 97.44 410 LEU A N 1
ATOM 3260 C CA . LEU A 1 410 ? 2.456 5.754 -36.194 1.00 97.44 410 LEU A CA 1
ATOM 3261 C C . LEU A 1 410 ? 1.184 6.614 -36.206 1.00 97.44 410 LEU A C 1
ATOM 3263 O O . LEU A 1 410 ? 1.301 7.839 -36.203 1.00 97.44 410 LEU A O 1
ATOM 3267 N N . GLU A 1 411 ? -0.004 6.002 -36.157 1.00 97.50 411 GLU A N 1
ATOM 3268 C CA . GLU A 1 411 ? -1.282 6.720 -36.031 1.00 97.50 411 GLU A CA 1
ATOM 3269 C C . GLU A 1 411 ? -1.318 7.558 -34.740 1.00 97.50 411 GLU A C 1
ATOM 3271 O O . GLU A 1 411 ? -1.550 8.770 -34.768 1.00 97.50 411 GLU A O 1
ATOM 3276 N N . SER A 1 412 ? -0.981 6.929 -33.613 1.00 96.88 412 SER A N 1
ATOM 3277 C CA . SER A 1 412 ? -0.943 7.560 -32.290 1.00 96.88 412 SER A CA 1
ATOM 3278 C C . SER A 1 412 ? 0.085 8.692 -32.225 1.00 96.88 412 SER A C 1
ATOM 3280 O O . SER A 1 412 ? -0.207 9.797 -31.765 1.00 96.88 412 SER A O 1
ATOM 3282 N N . GLN A 1 413 ? 1.288 8.454 -32.752 1.00 96.69 413 GLN A N 1
ATOM 3283 C CA . GLN A 1 413 ? 2.369 9.435 -32.783 1.00 96.69 413 GLN A CA 1
ATOM 3284 C C . GLN A 1 413 ? 2.025 10.639 -33.671 1.00 96.69 413 GLN A C 1
ATOM 3286 O O . GLN A 1 413 ? 2.339 11.777 -33.306 1.00 96.69 413 GLN A O 1
ATOM 3291 N N . GLN A 1 414 ? 1.346 10.409 -34.800 1.00 97.19 414 GLN A N 1
ATOM 3292 C CA . GLN A 1 414 ? 0.815 11.473 -35.648 1.00 97.19 414 GLN A CA 1
ATOM 3293 C C . GLN A 1 414 ? -0.231 12.308 -34.899 1.00 97.19 414 GLN A C 1
ATOM 3295 O O . GLN A 1 414 ? -0.168 13.537 -34.972 1.00 97.19 414 GLN A O 1
ATOM 3300 N N . ARG A 1 415 ? -1.155 11.682 -34.155 1.00 96.75 415 ARG A N 1
ATOM 3301 C CA . ARG A 1 415 ? -2.178 12.414 -33.391 1.00 96.75 415 ARG A CA 1
ATOM 3302 C C . ARG A 1 415 ? -1.570 13.308 -32.306 1.00 96.75 415 ARG A C 1
ATOM 3304 O O . ARG A 1 415 ? -2.006 14.454 -32.177 1.00 96.75 415 ARG A O 1
ATOM 3311 N N . VAL A 1 416 ? -0.538 12.832 -31.597 1.00 95.88 416 VAL A N 1
ATOM 3312 C CA . VAL A 1 416 ? 0.241 13.641 -30.634 1.00 95.88 416 VAL A CA 1
ATOM 3313 C C . VAL A 1 416 ? 0.889 14.846 -31.326 1.00 95.88 416 VAL A C 1
ATOM 3315 O O . VAL A 1 416 ? 0.795 15.967 -30.832 1.00 95.88 416 VAL A O 1
ATOM 3318 N N . TYR A 1 417 ? 1.523 14.659 -32.489 1.00 96.56 417 TYR A N 1
ATOM 3319 C CA . TYR A 1 417 ? 2.139 15.774 -33.221 1.00 96.56 417 TYR A CA 1
ATOM 3320 C C . TYR A 1 417 ? 1.118 16.768 -33.788 1.00 96.56 417 TYR A C 1
ATOM 3322 O O . TYR A 1 417 ? 1.423 17.956 -33.871 1.00 96.56 417 TYR A O 1
ATOM 3330 N N . GLN A 1 418 ? -0.084 16.314 -34.151 1.00 96.75 418 GLN A N 1
ATOM 3331 C CA . GLN A 1 418 ? -1.188 17.201 -34.523 1.00 96.75 418 GLN A CA 1
ATOM 3332 C C . GLN A 1 418 ? -1.613 18.065 -33.331 1.00 96.75 418 GLN A C 1
ATOM 3334 O O . GLN A 1 418 ? -1.602 19.280 -33.468 1.00 96.75 418 GLN A O 1
ATOM 3339 N N . ALA A 1 419 ? -1.857 17.476 -32.152 1.00 95.19 419 ALA A N 1
ATOM 3340 C CA . ALA A 1 419 ? -2.191 18.233 -30.939 1.00 95.19 419 ALA A CA 1
ATOM 3341 C C . ALA A 1 419 ? -1.134 19.308 -30.611 1.00 95.19 419 ALA A C 1
ATOM 3343 O O . ALA A 1 419 ? -1.465 20.481 -30.458 1.00 95.19 419 ALA A O 1
ATOM 3344 N N . ILE A 1 420 ? 0.155 18.940 -30.633 1.00 93.75 420 ILE A N 1
ATOM 3345 C CA . ILE A 1 420 ? 1.272 19.876 -30.402 1.00 93.75 420 ILE A CA 1
ATOM 3346 C C . ILE A 1 420 ? 1.297 21.014 -31.435 1.00 93.75 420 ILE A C 1
ATOM 3348 O O . ILE A 1 420 ? 1.520 22.168 -31.074 1.00 93.75 420 ILE A O 1
ATOM 3352 N N . ARG A 1 421 ? 1.095 20.708 -32.723 1.00 95.62 421 ARG A N 1
ATOM 3353 C CA . ARG A 1 421 ? 1.081 21.713 -33.802 1.00 95.62 421 ARG A CA 1
ATOM 3354 C C . ARG A 1 421 ? -0.120 22.651 -33.687 1.00 95.62 421 ARG A C 1
ATOM 3356 O O . ARG A 1 421 ? 0.007 23.835 -33.989 1.00 95.62 421 ARG A O 1
ATOM 3363 N N . ASP A 1 422 ? -1.261 22.106 -33.288 1.00 95.94 422 ASP A N 1
ATOM 3364 C CA . ASP A 1 422 ? -2.539 22.808 -33.228 1.00 95.94 422 ASP A CA 1
ATOM 3365 C C . ASP A 1 422 ? -2.697 23.583 -31.894 1.00 95.94 422 ASP A C 1
ATOM 3367 O O . ASP A 1 422 ? -3.616 24.387 -31.756 1.00 95.94 422 ASP A O 1
ATOM 3371 N N . GLY A 1 423 ? -1.751 23.421 -30.955 1.00 92.00 423 GLY A N 1
ATOM 3372 C CA . GLY A 1 423 ? -1.671 24.162 -29.688 1.00 92.00 423 GLY A CA 1
ATOM 3373 C C . GLY A 1 423 ? -2.529 23.588 -28.558 1.00 92.00 423 GLY A C 1
ATOM 3374 O O . GLY A 1 423 ? -2.780 24.282 -27.577 1.00 92.00 423 GLY A O 1
ATOM 3375 N N . ASP A 1 424 ? -2.979 22.344 -28.706 1.00 91.56 424 ASP A N 1
ATOM 3376 C CA . ASP A 1 424 ? -3.880 21.636 -27.797 1.00 91.56 424 ASP A CA 1
ATOM 3377 C C . ASP A 1 424 ? -3.101 21.118 -26.572 1.00 91.56 424 ASP A C 1
ATOM 3379 O O . ASP A 1 424 ? -2.441 20.075 -26.630 1.00 91.56 424 ASP A O 1
ATOM 3383 N N . SER A 1 425 ? -3.107 21.901 -25.485 1.00 82.12 425 SER A N 1
ATOM 3384 C CA . SER A 1 425 ? -2.410 21.588 -24.226 1.00 82.12 425 SER A CA 1
ATOM 3385 C C . SER A 1 425 ? -3.074 20.481 -23.415 1.00 82.12 425 SER A C 1
ATOM 3387 O O . SER A 1 425 ? -2.395 19.826 -22.627 1.00 82.12 425 SER A O 1
ATOM 3389 N N . ASP A 1 426 ? -4.370 20.265 -23.627 1.00 85.12 426 ASP A N 1
ATOM 3390 C CA . ASP A 1 426 ? -5.218 19.443 -22.761 1.00 85.12 426 ASP A CA 1
ATOM 3391 C C . ASP A 1 426 ? -5.438 18.043 -23.374 1.00 85.12 426 ASP A C 1
ATOM 3393 O O . ASP A 1 426 ? -6.206 17.223 -22.863 1.00 85.12 426 ASP A O 1
ATOM 3397 N N . PHE A 1 427 ? -4.748 17.745 -24.480 1.00 90.56 427 PHE A N 1
ATOM 3398 C CA . PHE A 1 427 ? -4.822 16.487 -25.213 1.00 90.56 427 PHE A CA 1
ATOM 3399 C C . PHE A 1 427 ? -4.214 15.302 -24.441 1.00 90.56 427 PHE A C 1
ATOM 3401 O O . PHE A 1 427 ? -2.989 15.168 -24.358 1.00 90.56 427 PHE A O 1
ATOM 3408 N N . SER A 1 428 ? -5.055 14.362 -23.989 1.00 91.88 428 SER A N 1
ATOM 3409 C CA . SER A 1 428 ? -4.597 13.039 -23.542 1.00 91.88 428 SER A CA 1
ATOM 3410 C C . SER A 1 428 ? -4.633 12.024 -24.690 1.00 91.88 428 SER A C 1
ATOM 3412 O O . SER A 1 428 ? -5.660 11.791 -25.334 1.00 91.88 428 SER A O 1
ATOM 3414 N N . ILE A 1 429 ? -3.492 11.371 -24.939 1.00 94.19 429 ILE A N 1
ATOM 3415 C CA . ILE A 1 429 ? -3.391 10.306 -25.949 1.00 94.19 429 ILE A CA 1
ATOM 3416 C C . ILE A 1 429 ? -4.144 9.037 -25.527 1.00 94.19 429 ILE A C 1
ATOM 3418 O O . ILE A 1 429 ? -4.586 8.277 -26.390 1.00 94.19 429 ILE A O 1
ATOM 3422 N N . PHE A 1 430 ? -4.309 8.817 -24.218 1.00 93.38 430 PHE A N 1
ATOM 3423 C CA . PHE A 1 430 ? -5.034 7.670 -23.679 1.00 93.38 430 PHE A CA 1
ATOM 3424 C C . PHE A 1 430 ? -6.538 7.806 -23.939 1.00 93.38 430 PHE A C 1
ATOM 3426 O O . PHE A 1 430 ? -7.114 6.930 -24.581 1.00 93.38 430 PHE A O 1
ATOM 3433 N N . GLU A 1 431 ? -7.140 8.944 -23.572 1.00 95.12 431 GLU A N 1
ATOM 3434 C CA . GLU A 1 431 ? -8.533 9.293 -23.905 1.00 95.12 431 GLU A CA 1
ATOM 3435 C C . GLU A 1 431 ? -8.806 9.159 -25.410 1.00 95.12 431 GLU A C 1
ATOM 3437 O O . GLU A 1 431 ? -9.736 8.460 -25.821 1.00 95.12 431 GLU A O 1
ATOM 3442 N N . TRP A 1 432 ? -7.947 9.755 -26.250 1.00 96.06 432 TRP A N 1
ATOM 3443 C CA . TRP A 1 432 ? -8.085 9.640 -27.701 1.00 96.06 432 TRP A CA 1
ATOM 3444 C C . TRP A 1 432 ? -8.103 8.181 -28.166 1.00 96.06 432 TRP A C 1
ATOM 3446 O O . TRP A 1 432 ? -8.935 7.829 -29.001 1.00 96.06 432 TRP A O 1
ATOM 3456 N N . ALA A 1 433 ? -7.220 7.331 -27.631 1.00 95.56 433 ALA A N 1
ATOM 3457 C CA . ALA A 1 433 ? -7.183 5.919 -27.992 1.00 95.56 433 ALA A CA 1
ATOM 3458 C C . ALA A 1 433 ? -8.446 5.180 -27.530 1.00 95.56 433 ALA A C 1
ATOM 3460 O O . ALA A 1 433 ? -8.983 4.390 -28.306 1.00 95.56 433 ALA A O 1
ATOM 3461 N N . MET A 1 434 ? -8.969 5.471 -26.333 1.00 96.50 434 MET A N 1
ATOM 3462 C CA . MET A 1 434 ? -10.230 4.886 -25.863 1.00 96.50 434 MET A CA 1
ATOM 3463 C C . MET A 1 434 ? -11.373 5.207 -26.836 1.00 96.50 434 MET A C 1
ATOM 3465 O O . MET A 1 434 ? -12.020 4.287 -27.337 1.00 96.50 434 MET A O 1
ATOM 3469 N N . HIS A 1 435 ? -11.554 6.480 -27.204 1.00 96.12 435 HIS A N 1
ATOM 3470 C CA . HIS A 1 435 ? -12.594 6.909 -28.151 1.00 96.12 435 HIS A CA 1
ATOM 3471 C C . HIS A 1 435 ? -12.381 6.370 -29.573 1.00 96.12 435 HIS A C 1
ATOM 3473 O O . HIS A 1 435 ? -13.336 6.023 -30.269 1.00 96.12 435 HIS A O 1
ATOM 3479 N N . ARG A 1 436 ? -11.125 6.298 -30.027 1.00 95.12 436 ARG A N 1
ATOM 3480 C CA . ARG A 1 436 ? -10.739 5.802 -31.357 1.00 95.12 436 ARG A CA 1
ATOM 3481 C C . ARG A 1 436 ? -10.961 4.295 -31.513 1.00 95.12 436 ARG A C 1
ATOM 3483 O O . ARG A 1 436 ? -11.183 3.832 -32.636 1.00 95.12 436 ARG A O 1
ATOM 3490 N N . LEU A 1 437 ? -10.868 3.538 -30.422 1.00 94.56 437 LEU A N 1
ATOM 3491 C CA . LEU A 1 437 ? -11.052 2.087 -30.397 1.00 94.56 437 LEU A CA 1
ATOM 3492 C C . LEU A 1 437 ? -12.502 1.697 -30.075 1.00 94.56 437 LEU A C 1
ATOM 3494 O O . LEU A 1 437 ? -13.005 0.720 -30.632 1.00 94.56 437 LEU A O 1
ATOM 3498 N N . VAL A 1 438 ? -13.178 2.466 -29.216 1.00 95.62 438 VAL A N 1
ATOM 3499 C CA . VAL A 1 438 ? -14.571 2.266 -28.793 1.00 95.62 438 VAL A CA 1
ATOM 3500 C C . VAL A 1 438 ? -15.248 3.638 -28.609 1.00 95.62 438 VAL A C 1
ATOM 3502 O O . VAL A 1 438 ? -15.101 4.252 -27.547 1.00 95.62 438 VAL A O 1
ATOM 3505 N N . PRO A 1 439 ? -15.987 4.148 -29.615 1.00 95.25 439 PRO A N 1
ATOM 3506 C CA . PRO A 1 439 ? -16.593 5.485 -29.578 1.00 95.25 439 PRO A CA 1
ATOM 3507 C C . PRO A 1 439 ? -17.514 5.738 -28.381 1.00 95.25 439 PRO A C 1
ATOM 3509 O O . PRO A 1 439 ? -17.583 6.856 -27.886 1.00 95.25 439 PRO A O 1
ATOM 3512 N N . GLU A 1 440 ? -18.172 4.703 -27.862 1.00 94.12 440 GLU A N 1
ATOM 3513 C CA . GLU A 1 440 ? -19.067 4.774 -26.701 1.00 94.12 440 GLU A CA 1
ATOM 3514 C C . GLU A 1 440 ? -18.342 5.137 -25.389 1.00 94.12 440 GLU A C 1
ATOM 3516 O O . GLU A 1 440 ? -18.981 5.452 -24.388 1.00 94.12 440 GLU A O 1
ATOM 3521 N N . THR A 1 441 ? -17.005 5.152 -25.374 1.00 93.81 441 THR A N 1
ATOM 3522 C CA . THR A 1 441 ? -16.230 5.719 -24.257 1.00 93.81 441 THR A CA 1
ATOM 3523 C C . THR A 1 441 ? -16.304 7.248 -24.177 1.00 93.81 441 THR A C 1
ATOM 3525 O O . THR A 1 441 ? -15.861 7.798 -23.176 1.00 93.81 441 THR A O 1
ATOM 3528 N N . GLN A 1 442 ? -16.886 7.940 -25.167 1.00 90.75 442 GLN A N 1
ATOM 3529 C CA . GLN A 1 442 ? -17.175 9.387 -25.112 1.00 90.75 442 GLN A CA 1
ATOM 3530 C C . GLN A 1 442 ? -18.173 9.775 -24.006 1.00 90.75 442 GLN A C 1
ATOM 3532 O O . GLN A 1 442 ? -18.236 10.937 -23.623 1.00 90.75 442 GLN A O 1
ATOM 3537 N N . GLU A 1 443 ? -18.916 8.806 -23.464 1.00 91.31 443 GLU A N 1
ATOM 3538 C CA . GLU A 1 443 ? -19.779 8.981 -22.288 1.00 91.31 443 GLU A CA 1
ATOM 3539 C C . GLU A 1 443 ? -18.995 8.903 -20.953 1.00 91.31 443 GLU A C 1
ATOM 3541 O O . GLU A 1 443 ? -19.572 9.089 -19.880 1.00 91.31 443 GLU A O 1
ATOM 3546 N N . CYS A 1 444 ? -17.689 8.600 -20.988 1.00 94.50 444 CYS A N 1
ATOM 3547 C CA . CYS A 1 444 ? -16.811 8.640 -19.816 1.00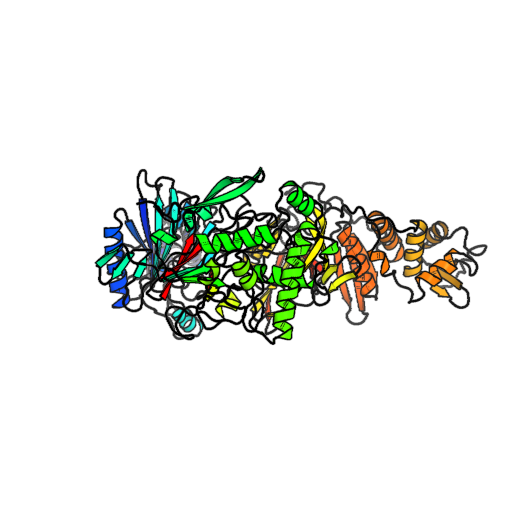 94.50 444 CYS A CA 1
ATOM 3548 C C . CYS A 1 444 ? -16.128 10.010 -19.684 1.00 94.50 444 CYS A C 1
ATOM 3550 O O . CYS A 1 444 ? -15.676 10.591 -20.669 1.00 94.50 444 CYS A O 1
ATOM 3552 N N . VAL A 1 445 ? -15.963 10.478 -18.448 1.00 95.00 445 VAL A N 1
ATOM 3553 C CA . VAL A 1 445 ? -15.161 11.664 -18.121 1.00 95.00 445 VAL A CA 1
ATOM 3554 C C . VAL A 1 445 ? -13.709 11.231 -17.927 1.00 95.00 445 VAL A C 1
ATOM 3556 O O . VAL A 1 445 ? -13.434 10.387 -17.080 1.00 95.00 445 VAL A O 1
ATOM 3559 N N . PHE A 1 446 ? -12.774 11.809 -18.676 1.00 94.12 446 PHE A N 1
ATOM 3560 C CA . PHE A 1 446 ? -11.338 11.574 -18.509 1.00 94.12 446 PHE A CA 1
ATOM 3561 C C . PHE A 1 446 ? -10.697 12.793 -17.850 1.00 94.12 446 PHE A C 1
ATOM 3563 O O . PHE A 1 446 ? -10.770 13.894 -18.388 1.00 94.12 446 PHE A O 1
ATOM 3570 N N . LEU A 1 447 ? -10.073 12.591 -16.691 1.00 89.56 447 LEU A N 1
ATOM 3571 C CA . LEU A 1 447 ? -9.351 13.639 -15.966 1.00 89.56 447 LEU A CA 1
ATOM 3572 C C . LEU A 1 447 ? -7.885 13.715 -16.423 1.00 89.56 447 LEU A C 1
ATOM 3574 O O . LEU A 1 447 ? -7.397 12.812 -17.105 1.00 89.56 447 LEU A O 1
ATOM 3578 N N . ARG A 1 448 ? -7.191 14.789 -16.047 1.00 86.94 448 ARG A N 1
ATOM 3579 C CA . ARG A 1 448 ? -5.746 15.014 -16.227 1.00 86.94 448 ARG A CA 1
ATOM 3580 C C . ARG A 1 448 ? -4.987 14.975 -14.899 1.00 86.94 448 ARG A C 1
ATOM 3582 O O . ARG A 1 448 ? -5.593 15.145 -13.845 1.00 86.94 448 ARG A O 1
ATOM 3589 N N . GLU A 1 449 ? -3.659 14.831 -14.946 1.00 71.44 449 GLU A N 1
ATOM 3590 C CA . GLU A 1 449 ? -2.770 14.872 -13.759 1.00 71.44 449 GLU A CA 1
ATOM 3591 C C . GLU A 1 449 ? -3.023 16.063 -12.799 1.00 71.44 449 GLU A C 1
ATOM 3593 O O . GLU A 1 449 ? -2.909 15.895 -11.583 1.00 71.44 449 GLU A O 1
ATOM 3598 N N . ASP A 1 450 ? -3.360 17.247 -13.332 1.00 73.38 450 ASP A N 1
ATOM 3599 C CA . ASP A 1 450 ? -3.605 18.491 -12.573 1.00 73.38 450 ASP A CA 1
ATOM 3600 C C . ASP A 1 450 ? -5.106 18.805 -12.346 1.00 73.38 450 ASP A C 1
ATOM 3602 O O . ASP A 1 450 ? -5.437 19.825 -11.729 1.00 73.38 450 ASP A O 1
ATOM 3606 N N . ASP A 1 451 ? -6.027 17.959 -12.824 1.00 79.81 451 ASP A N 1
ATOM 3607 C CA . ASP A 1 451 ? -7.467 18.159 -12.619 1.00 79.81 451 ASP A CA 1
ATOM 3608 C C . ASP A 1 451 ? -7.888 17.901 -11.164 1.00 79.81 451 ASP A C 1
ATOM 3610 O O . ASP A 1 451 ? -7.222 17.227 -10.378 1.00 79.81 451 ASP A O 1
ATOM 3614 N N . SER A 1 452 ? -9.060 18.426 -10.805 1.00 81.00 452 SER A N 1
ATOM 3615 C CA . SER A 1 452 ? -9.673 18.233 -9.492 1.00 81.00 452 SER A CA 1
ATOM 3616 C C . SER A 1 452 ? -11.141 17.854 -9.645 1.00 81.00 452 SER A C 1
ATOM 3618 O O . SER A 1 452 ? -11.899 18.527 -10.345 1.00 81.00 452 SER A O 1
ATOM 3620 N N . PHE A 1 453 ? -11.554 16.786 -8.962 1.00 83.25 453 PHE A N 1
ATOM 3621 C CA . PHE A 1 453 ? -12.909 16.250 -9.018 1.00 83.25 453 PHE A CA 1
ATOM 3622 C C . PHE A 1 453 ? -13.425 16.050 -7.595 1.00 83.25 453 PHE A C 1
ATOM 3624 O O . PHE A 1 453 ? -13.319 14.975 -6.996 1.00 83.25 453 PHE A O 1
ATOM 3631 N N . VAL A 1 454 ? -13.973 17.131 -7.034 1.00 85.56 454 VAL A N 1
ATOM 3632 C CA . VAL A 1 454 ? -14.471 17.151 -5.658 1.00 85.56 454 VAL A CA 1
ATOM 3633 C C . VAL A 1 454 ? -15.956 16.814 -5.595 1.00 85.56 454 VAL A C 1
ATOM 3635 O O . VAL A 1 454 ? -16.801 17.547 -6.106 1.00 85.56 454 VAL A O 1
ATOM 3638 N N . ILE A 1 455 ? -16.278 15.737 -4.880 1.00 86.75 455 ILE A N 1
ATOM 3639 C CA . ILE A 1 455 ? -17.652 15.309 -4.590 1.00 86.75 455 ILE A CA 1
ATOM 3640 C C . ILE A 1 455 ? -18.100 15.739 -3.184 1.00 86.75 455 ILE A C 1
ATOM 3642 O O . ILE A 1 455 ? -17.297 15.877 -2.255 1.00 86.75 455 ILE A O 1
ATOM 3646 N N . LEU A 1 456 ? -19.418 15.900 -3.010 1.00 83.00 456 LEU A N 1
ATOM 3647 C CA . LEU A 1 456 ? -20.089 16.150 -1.722 1.00 83.00 456 LEU A CA 1
ATOM 3648 C C . LEU A 1 456 ? -19.558 17.352 -0.913 1.00 83.00 456 LEU A C 1
ATOM 3650 O O . LEU A 1 456 ? -19.503 17.309 0.320 1.00 83.00 456 LEU A O 1
ATOM 3654 N N . GLY A 1 457 ? -19.188 18.434 -1.596 1.00 80.12 457 GLY A N 1
ATOM 3655 C CA . GLY A 1 457 ? -18.788 19.696 -0.981 1.00 80.12 457 GLY A CA 1
ATOM 3656 C C . GLY A 1 457 ? -18.031 20.593 -1.954 1.00 80.12 457 GLY A C 1
ATOM 3657 O O . GLY A 1 457 ? -18.070 20.388 -3.161 1.00 80.12 457 GLY A O 1
ATOM 3658 N N . ASP A 1 458 ? -17.330 21.576 -1.401 1.00 73.19 458 ASP A N 1
ATOM 3659 C CA . ASP A 1 458 ? -16.313 22.365 -2.100 1.00 73.19 458 ASP A CA 1
ATOM 3660 C C . ASP A 1 458 ? -14.897 21.860 -1.758 1.00 73.19 458 ASP A C 1
ATOM 3662 O O . ASP A 1 458 ? -14.726 20.955 -0.938 1.00 73.19 458 ASP A O 1
ATOM 3666 N N . GLN A 1 459 ? -13.867 22.493 -2.325 1.00 64.69 459 GLN A N 1
ATOM 3667 C CA . GLN A 1 459 ? -12.449 22.211 -2.041 1.00 64.69 459 GLN A CA 1
ATOM 3668 C C . GLN A 1 459 ? -12.082 22.212 -0.542 1.00 64.69 459 GLN A C 1
ATOM 3670 O O . GLN A 1 459 ? -11.114 21.575 -0.136 1.00 64.69 459 GLN A O 1
ATOM 3675 N N . ALA A 1 460 ? -12.833 22.918 0.309 1.00 59.91 460 ALA A N 1
ATOM 3676 C CA . ALA A 1 460 ? -12.564 22.991 1.743 1.00 59.91 460 ALA A CA 1
ATOM 3677 C C . ALA A 1 460 ? -13.302 21.912 2.561 1.00 59.91 460 ALA A C 1
ATOM 3679 O O . ALA A 1 460 ? -12.959 21.681 3.725 1.00 59.91 460 ALA A O 1
ATOM 3680 N N . THR A 1 461 ? -14.333 21.269 2.000 1.00 67.31 461 THR A N 1
ATOM 3681 C CA . THR A 1 461 ? -15.292 20.448 2.766 1.00 67.31 461 THR A CA 1
ATOM 3682 C C . THR A 1 461 ? -15.600 19.071 2.170 1.00 67.31 461 THR A C 1
ATOM 3684 O O . THR A 1 461 ? -15.906 18.143 2.939 1.00 67.31 461 THR A O 1
ATOM 3687 N N . GLY A 1 462 ? -15.487 18.923 0.849 1.00 77.75 462 GLY A N 1
ATOM 3688 C CA . GLY A 1 462 ? -15.785 17.715 0.081 1.00 77.75 462 GLY A CA 1
ATOM 3689 C C . GLY A 1 462 ? -14.712 16.625 0.169 1.00 77.75 462 GLY A C 1
ATOM 3690 O O . GLY A 1 462 ? -14.007 16.487 1.180 1.00 77.75 462 GLY A O 1
ATOM 3691 N N . ILE A 1 463 ? -14.656 15.798 -0.874 1.00 85.75 463 ILE A N 1
ATOM 3692 C CA . ILE A 1 463 ? -13.703 14.697 -1.064 1.00 85.75 463 ILE A CA 1
ATOM 3693 C C . ILE A 1 463 ? -13.136 14.801 -2.481 1.00 85.75 463 ILE A C 1
ATOM 3695 O O . ILE A 1 463 ? -13.909 14.804 -3.430 1.00 85.75 463 ILE A O 1
ATOM 3699 N N . GLU A 1 464 ? -11.814 14.875 -2.597 1.00 86.50 464 GLU A N 1
ATOM 3700 C CA . GLU A 1 464 ? -11.072 14.837 -3.858 1.00 86.50 464 GLU A CA 1
ATOM 3701 C C . GLU A 1 464 ? -10.910 13.392 -4.348 1.00 86.50 464 GLU A C 1
ATOM 3703 O O . GLU A 1 464 ? -10.515 12.506 -3.576 1.00 86.50 464 GLU A O 1
ATOM 3708 N N . CYS A 1 465 ? -11.192 13.187 -5.635 1.00 83.19 465 CYS A N 1
ATOM 3709 C CA . CYS A 1 465 ? -11.174 11.895 -6.318 1.00 83.19 465 CYS A CA 1
ATOM 3710 C C . CYS A 1 465 ? -10.324 11.881 -7.605 1.00 83.19 465 CYS A C 1
ATOM 3712 O O . CYS A 1 465 ? -10.118 10.804 -8.157 1.00 83.19 465 CYS A O 1
ATOM 3714 N N . ALA A 1 466 ? -9.802 13.024 -8.069 1.00 80.06 466 ALA A N 1
ATOM 3715 C CA . ALA A 1 466 ? -8.952 13.116 -9.265 1.00 80.06 466 ALA A CA 1
ATOM 3716 C C . ALA A 1 466 ? -7.499 12.654 -9.048 1.00 80.06 466 ALA A C 1
ATOM 3718 O O . ALA A 1 466 ? -6.713 12.579 -9.986 1.00 80.06 466 ALA A O 1
ATOM 3719 N N . MET A 1 467 ? -7.104 12.335 -7.814 1.00 73.44 467 MET A N 1
ATOM 3720 C CA . MET A 1 467 ? -5.731 11.936 -7.511 1.00 73.44 467 MET A CA 1
ATOM 3721 C C . MET A 1 467 ? -5.570 10.412 -7.537 1.00 73.44 467 MET A C 1
ATOM 3723 O O . MET A 1 467 ? -5.902 9.747 -6.562 1.00 73.44 467 MET A O 1
ATOM 3727 N N . HIS A 1 468 ? -4.918 9.843 -8.557 1.00 66.31 468 HIS A N 1
ATOM 3728 C CA . HIS A 1 468 ? -4.423 8.456 -8.452 1.00 66.31 468 HIS A CA 1
ATOM 3729 C C . HIS A 1 468 ? -3.380 8.302 -7.314 1.00 66.31 468 HIS A C 1
ATOM 3731 O O . HIS A 1 468 ? -3.216 7.236 -6.729 1.00 66.31 468 HIS A O 1
ATOM 3737 N N . GLY A 1 469 ? -2.710 9.388 -6.906 1.00 57.00 469 GLY A N 1
ATOM 3738 C CA . GLY A 1 469 ? -1.805 9.378 -5.748 1.00 57.00 469 GLY A CA 1
ATOM 3739 C C . GLY A 1 469 ? -0.401 8.849 -6.045 1.00 57.00 469 GLY A C 1
ATOM 3740 O O . GLY A 1 469 ? 0.354 8.581 -5.115 1.00 57.00 469 GLY A O 1
ATOM 3741 N N . HIS A 1 470 ? -0.028 8.772 -7.324 1.00 53.75 470 HIS A N 1
ATOM 3742 C CA . HIS A 1 470 ? 1.359 8.648 -7.783 1.00 53.75 470 HIS A CA 1
ATOM 3743 C C . HIS A 1 470 ? 2.167 9.954 -7.606 1.00 53.75 470 HIS A C 1
ATOM 3745 O O . HIS A 1 470 ? 3.399 9.934 -7.595 1.00 53.75 470 HIS A O 1
ATOM 3751 N N . LEU A 1 471 ? 1.475 11.072 -7.347 1.00 50.03 471 LEU A N 1
ATOM 3752 C CA . LEU A 1 471 ? 2.029 12.361 -6.933 1.00 50.03 471 LEU A CA 1
ATOM 3753 C C . LEU A 1 471 ? 1.514 12.759 -5.541 1.00 50.03 471 LEU A C 1
ATOM 3755 O O . LEU A 1 471 ? 0.374 12.490 -5.160 1.00 50.03 471 LEU A O 1
ATOM 3759 N N . GLY A 1 472 ? 2.380 13.398 -4.758 1.00 46.16 472 GLY A N 1
ATOM 3760 C CA . GLY A 1 472 ? 2.066 14.040 -3.484 1.00 46.16 472 GLY A CA 1
ATOM 3761 C C . GLY A 1 472 ? 2.069 15.568 -3.599 1.00 46.16 472 GLY A C 1
ATOM 3762 O O . GLY A 1 472 ? 2.276 16.131 -4.670 1.00 46.16 472 GLY A O 1
ATOM 3763 N N . ALA A 1 473 ? 1.874 16.255 -2.469 1.00 45.09 473 ALA A N 1
ATOM 3764 C CA . ALA A 1 473 ? 1.777 17.717 -2.423 1.00 45.09 473 ALA A CA 1
ATOM 3765 C C . ALA A 1 473 ? 2.929 18.424 -3.175 1.00 45.09 473 ALA A C 1
ATOM 3767 O O . ALA A 1 473 ? 4.100 18.098 -2.961 1.00 45.09 473 ALA A O 1
ATOM 3768 N N . ASN A 1 474 ? 2.584 19.418 -4.004 1.00 44.28 474 ASN A N 1
ATOM 3769 C CA . ASN A 1 474 ? 3.496 20.195 -4.860 1.00 44.28 474 ASN A CA 1
ATOM 3770 C C . ASN A 1 474 ? 4.298 19.349 -5.876 1.00 44.28 474 ASN A C 1
ATOM 3772 O O . ASN A 1 474 ? 5.488 19.600 -6.068 1.00 44.28 474 ASN A O 1
ATOM 3776 N N . GLY A 1 475 ? 3.697 18.299 -6.452 1.00 38.50 475 GLY A N 1
ATOM 3777 C CA . GLY A 1 475 ? 4.405 17.334 -7.313 1.00 38.50 475 GLY A CA 1
ATOM 3778 C C . GLY A 1 475 ? 5.484 16.534 -6.569 1.00 38.50 475 GLY A C 1
ATOM 3779 O O . GLY A 1 475 ? 6.348 15.901 -7.174 1.00 38.50 475 GLY A O 1
ATOM 3780 N N . GLY A 1 476 ? 5.478 16.595 -5.234 1.00 32.41 476 GLY A N 1
ATOM 3781 C CA . GLY A 1 476 ? 6.384 15.844 -4.383 1.00 32.41 476 GLY A CA 1
ATOM 3782 C C . GLY A 1 476 ? 6.040 14.360 -4.376 1.00 32.41 476 GLY A C 1
ATOM 3783 O O . GLY A 1 476 ? 5.075 13.902 -4.980 1.00 32.41 476 GLY A O 1
ATOM 3784 N N . ARG A 1 477 ? 6.808 13.572 -3.628 1.00 39.72 477 ARG A N 1
ATOM 3785 C CA . ARG A 1 477 ? 6.523 12.140 -3.524 1.00 39.72 477 ARG A CA 1
ATOM 3786 C C . ARG A 1 477 ? 5.283 11.869 -2.681 1.00 39.72 477 ARG A C 1
ATOM 3788 O O . ARG A 1 477 ? 5.167 12.406 -1.565 1.00 39.72 477 ARG A O 1
ATOM 3795 N N . PRO A 1 478 ? 4.390 10.993 -3.148 1.00 44.25 478 PRO A N 1
ATOM 3796 C CA . PRO A 1 478 ? 3.280 10.556 -2.331 1.00 44.25 478 PRO A CA 1
ATOM 3797 C C . PRO A 1 478 ? 3.785 9.708 -1.144 1.00 44.25 478 PRO A C 1
ATOM 3799 O O . PRO A 1 478 ? 4.933 9.261 -1.087 1.00 44.25 478 PRO A O 1
ATOM 3802 N N . SER A 1 479 ? 2.920 9.527 -0.150 1.00 44.44 479 SER A N 1
ATOM 3803 C CA . SER A 1 479 ? 2.991 8.565 0.965 1.00 44.44 479 SER A CA 1
ATOM 3804 C C . SER A 1 479 ? 1.708 8.744 1.783 1.00 44.44 479 SER A C 1
ATOM 3806 O O . SER A 1 479 ? 1.154 9.850 1.761 1.00 44.44 479 SER A O 1
ATOM 3808 N N . PRO A 1 480 ? 1.277 7.779 2.617 1.00 51.66 480 PRO A N 1
ATOM 3809 C CA . PRO A 1 480 ? 0.051 7.928 3.407 1.00 51.66 480 PRO A CA 1
ATOM 3810 C C . PRO A 1 480 ? 0.047 9.204 4.265 1.00 51.66 480 PRO A C 1
ATOM 3812 O O . PRO A 1 480 ? -0.985 9.831 4.474 1.00 51.66 480 PRO A O 1
ATOM 3815 N N . ALA A 1 481 ? 1.225 9.628 4.740 1.00 52.31 481 ALA A N 1
ATOM 3816 C CA . ALA A 1 481 ? 1.419 10.815 5.577 1.00 52.31 481 ALA A CA 1
ATOM 3817 C C . ALA A 1 481 ? 1.994 12.054 4.860 1.00 52.31 481 ALA A C 1
ATOM 3819 O O . ALA A 1 481 ? 2.336 13.027 5.537 1.00 52.31 481 ALA A O 1
ATOM 3820 N N . SER A 1 482 ? 2.153 12.042 3.535 1.00 48.03 482 SER A N 1
ATOM 3821 C CA . SER A 1 482 ? 2.258 13.281 2.740 1.00 48.03 482 SER A CA 1
ATOM 3822 C C . SER A 1 482 ? 0.929 13.596 2.065 1.00 48.03 482 SER A C 1
ATOM 3824 O O . SER A 1 482 ? 0.519 14.750 2.090 1.00 48.03 482 SER A O 1
ATOM 3826 N N . LEU A 1 483 ? 0.204 12.576 1.603 1.00 52.53 483 LEU A N 1
ATOM 3827 C CA . LEU A 1 483 ? -1.175 12.703 1.137 1.00 52.53 483 LEU A CA 1
ATOM 3828 C C . LEU A 1 483 ? -2.090 13.197 2.273 1.00 52.53 483 LEU A C 1
ATOM 3830 O O . LEU A 1 483 ? -2.818 14.159 2.086 1.00 52.53 483 LEU A O 1
ATOM 3834 N N . ALA A 1 484 ? -1.941 12.696 3.507 1.00 58.84 484 ALA A N 1
ATOM 3835 C CA . ALA A 1 484 ? -2.678 13.224 4.668 1.00 58.84 484 ALA A CA 1
ATOM 3836 C C . ALA A 1 484 ? -2.243 14.626 5.159 1.00 58.84 484 ALA A C 1
ATOM 3838 O O . ALA A 1 484 ? -2.699 15.083 6.208 1.00 58.84 484 ALA A O 1
ATOM 3839 N N . LYS A 1 485 ? -1.322 15.298 4.454 1.00 58.72 485 LYS A N 1
ATOM 3840 C CA . LYS A 1 485 ? -1.004 16.724 4.661 1.00 58.72 485 LYS A CA 1
ATOM 3841 C C . LYS A 1 485 ? -1.624 17.625 3.588 1.00 58.72 485 LYS A C 1
ATOM 3843 O O . LYS A 1 485 ? -1.539 18.842 3.724 1.00 58.72 485 LYS A O 1
ATOM 3848 N N . ILE A 1 486 ? -2.206 17.046 2.538 1.00 56.12 486 ILE A N 1
ATOM 3849 C CA . ILE A 1 486 ? -3.028 17.764 1.564 1.00 56.12 486 ILE A CA 1
ATOM 3850 C C . ILE A 1 486 ? -4.339 18.150 2.274 1.00 56.12 486 ILE A C 1
ATOM 3852 O O . ILE A 1 486 ? -4.814 17.418 3.141 1.00 56.12 486 ILE A O 1
ATOM 3856 N N . GLY A 1 487 ? -4.849 19.354 2.001 1.00 56.69 487 GLY A N 1
ATOM 3857 C CA . GLY A 1 487 ? -5.952 19.954 2.764 1.00 56.69 487 GLY A CA 1
ATOM 3858 C C . GLY A 1 487 ? -7.292 19.211 2.633 1.00 56.69 487 GLY A C 1
ATOM 3859 O O . GLY A 1 487 ? -7.904 18.910 3.663 1.00 56.69 487 GLY A O 1
ATOM 3860 N N . PRO A 1 488 ? -7.750 18.914 1.401 1.00 62.91 488 PRO A N 1
ATOM 3861 C CA . PRO A 1 488 ? -8.914 18.067 1.154 1.00 62.91 488 PRO A CA 1
ATOM 3862 C C . PRO A 1 488 ? -8.785 16.638 1.702 1.00 62.91 488 PRO A C 1
ATOM 3864 O O . PRO A 1 488 ? -7.697 16.094 1.888 1.00 62.91 488 PRO A O 1
ATOM 3867 N N . LYS A 1 489 ? -9.933 15.981 1.894 1.00 77.88 489 LYS A N 1
ATOM 3868 C CA . LYS A 1 489 ? -10.000 14.520 2.052 1.00 77.88 489 LYS A CA 1
ATOM 3869 C C . LYS A 1 489 ? -9.726 13.865 0.698 1.00 77.88 489 LYS A C 1
ATOM 3871 O O . LYS A 1 489 ? -10.316 14.309 -0.276 1.00 77.88 489 LYS A O 1
ATOM 3876 N N . LEU A 1 490 ? -8.937 12.790 0.651 1.00 75.06 490 LEU A N 1
ATOM 3877 C CA . LEU A 1 490 ? -8.537 12.147 -0.614 1.00 75.06 490 LEU A CA 1
ATOM 3878 C C . LEU A 1 490 ? -8.982 10.681 -0.715 1.00 75.06 490 LEU A C 1
ATOM 3880 O O . LEU A 1 490 ? -8.987 9.986 0.312 1.00 75.06 490 LEU A O 1
ATOM 3884 N N . ASN A 1 491 ? -9.258 10.230 -1.940 1.00 77.56 491 ASN A N 1
ATOM 3885 C CA . ASN A 1 491 ? -9.287 8.830 -2.392 1.00 77.56 491 ASN A CA 1
ATOM 3886 C C . ASN A 1 491 ? -8.114 8.619 -3.396 1.00 77.56 491 ASN A C 1
ATOM 3888 O O . ASN A 1 491 ? -7.924 9.500 -4.227 1.00 77.56 491 ASN A O 1
ATOM 3892 N N . VAL A 1 492 ? -7.296 7.548 -3.284 1.00 63.66 492 VAL A N 1
ATOM 3893 C CA . VAL A 1 492 ? -6.008 7.336 -4.032 1.00 63.66 492 VAL A CA 1
ATOM 3894 C C . VAL A 1 492 ? -5.610 5.839 -4.220 1.00 63.66 492 VAL A C 1
ATOM 3896 O O . VAL A 1 492 ? -6.322 4.986 -3.693 1.00 63.66 492 VAL A O 1
ATOM 3899 N N . GLY A 1 493 ? -4.453 5.517 -4.855 1.00 43.47 493 GLY A N 1
ATOM 3900 C CA . GLY A 1 493 ? -3.957 4.134 -5.123 1.00 43.47 493 GLY A CA 1
ATOM 3901 C C . GLY A 1 493 ? -2.486 3.676 -4.805 1.00 43.47 493 GLY A C 1
ATOM 3902 O O . GLY A 1 493 ? -2.284 2.477 -4.675 1.00 43.47 493 GLY A O 1
ATOM 3903 N N . HIS A 1 494 ? -1.437 4.513 -4.606 1.00 42.25 494 HIS A N 1
ATOM 3904 C CA . HIS A 1 494 ? 0.015 4.079 -4.701 1.00 42.25 494 HIS A CA 1
ATOM 3905 C C . HIS A 1 494 ? 1.005 4.559 -3.554 1.00 42.25 494 HIS A C 1
ATOM 3907 O O . HIS A 1 494 ? 0.502 5.424 -2.839 1.00 42.25 494 HIS A O 1
ATOM 3913 N N . VAL A 1 495 ? 2.319 4.089 -3.333 1.00 40.56 495 VAL A N 1
ATOM 3914 C CA . VAL A 1 495 ? 3.542 4.813 -2.663 1.00 40.56 495 VAL A CA 1
ATOM 3915 C C . VAL A 1 495 ? 4.922 4.193 -2.093 1.00 40.56 495 VAL A C 1
ATOM 3917 O O . VAL A 1 495 ? 4.845 3.282 -1.278 1.00 40.56 495 VAL A O 1
ATOM 3920 N N . HIS A 1 496 ? 6.148 4.865 -2.220 1.00 37.91 496 HIS A N 1
ATOM 3921 C CA . HIS A 1 496 ? 7.519 4.622 -1.514 1.00 37.91 496 HIS A CA 1
ATOM 3922 C C . HIS A 1 496 ? 8.631 5.774 -1.316 1.00 37.91 496 HIS A C 1
ATOM 3924 O O . HIS A 1 496 ? 8.604 6.745 -2.068 1.00 37.91 496 HIS A O 1
ATOM 3930 N N . CYS A 1 497 ? 9.670 5.688 -0.389 1.00 37.53 497 CYS A N 1
ATOM 3931 C CA . CYS A 1 497 ? 10.901 6.609 -0.273 1.00 37.53 497 CYS A CA 1
ATOM 3932 C C . CYS A 1 497 ? 12.189 6.259 0.640 1.00 37.53 497 CYS A C 1
ATOM 3934 O O . CYS A 1 497 ? 12.093 5.410 1.527 1.00 37.53 497 CYS A O 1
ATOM 3936 N N . PHE A 1 498 ? 13.373 6.958 0.490 1.00 38.62 498 PHE A N 1
ATOM 3937 C CA . PHE A 1 498 ? 14.698 6.915 1.262 1.00 38.62 498 PHE A CA 1
ATOM 3938 C C . PHE A 1 498 ? 15.447 8.305 1.421 1.00 38.62 498 PHE A C 1
ATOM 3940 O O . PHE A 1 498 ? 15.133 9.192 0.646 1.00 38.62 498 PHE A O 1
ATOM 3947 N N . PRO A 1 499 ? 16.475 8.549 2.293 1.00 44.12 499 PRO A N 1
ATOM 3948 C CA . PRO A 1 499 ? 17.255 9.828 2.407 1.00 44.12 499 PRO A CA 1
ATOM 3949 C C . PRO A 1 499 ? 18.555 9.989 1.557 1.00 44.12 499 PRO A C 1
ATOM 3951 O O . PRO A 1 499 ? 18.932 9.107 0.789 1.00 44.12 499 PRO A O 1
ATOM 3954 N N . ALA A 1 500 ? 19.226 11.153 1.664 1.00 55.22 500 ALA A N 1
ATOM 3955 C CA . ALA A 1 500 ? 20.405 11.587 0.885 1.00 55.22 500 ALA A CA 1
ATOM 3956 C C . ALA A 1 500 ? 21.751 10.896 1.194 1.00 55.22 500 ALA A C 1
ATOM 3958 O O . ALA A 1 500 ? 21.984 10.384 2.287 1.00 55.22 500 ALA A O 1
ATOM 3959 N N . GLY A 1 501 ? 22.662 10.920 0.208 1.00 63.69 501 GLY A N 1
ATOM 3960 C CA . GLY A 1 501 ? 24.045 10.421 0.297 1.00 63.69 501 GLY A CA 1
ATOM 3961 C C . GLY A 1 501 ? 24.203 8.900 0.177 1.00 63.69 501 GLY A C 1
ATOM 3962 O O . GLY A 1 501 ? 25.327 8.398 0.127 1.00 63.69 501 GLY A O 1
ATOM 3963 N N . TYR A 1 502 ? 23.096 8.158 0.126 1.00 72.06 502 TYR A N 1
ATOM 3964 C CA . TYR A 1 502 ? 23.104 6.738 -0.215 1.00 72.06 502 TYR A CA 1
ATOM 3965 C C . TYR A 1 502 ? 23.656 6.522 -1.623 1.00 72.06 502 TYR A C 1
ATOM 3967 O O . TYR A 1 502 ? 23.538 7.387 -2.492 1.00 72.06 502 TYR A O 1
ATOM 3975 N N . LYS A 1 503 ? 24.253 5.353 -1.858 1.00 84.00 503 LYS A N 1
ATOM 3976 C CA . LYS A 1 503 ? 24.805 4.969 -3.163 1.00 84.00 503 LYS A CA 1
ATOM 3977 C C . LYS A 1 503 ? 24.308 3.586 -3.555 1.00 84.00 503 LYS A C 1
ATOM 3979 O O . LYS A 1 503 ? 24.309 2.709 -2.702 1.00 84.00 503 LYS A O 1
ATOM 3984 N N . ALA A 1 504 ? 23.940 3.341 -4.808 1.00 84.38 504 ALA A N 1
ATOM 3985 C CA . ALA A 1 504 ? 23.694 1.973 -5.281 1.00 84.38 504 ALA A CA 1
ATOM 3986 C C . ALA A 1 504 ? 24.857 1.489 -6.147 1.00 84.38 504 ALA A C 1
ATOM 3988 O O . ALA A 1 504 ? 25.548 2.291 -6.777 1.00 84.38 504 ALA A O 1
ATOM 3989 N N . ASN A 1 505 ? 25.091 0.178 -6.175 1.00 88.19 505 ASN A N 1
ATOM 3990 C CA . ASN A 1 505 ? 26.096 -0.407 -7.056 1.00 88.19 505 ASN A CA 1
ATOM 3991 C C . ASN A 1 505 ? 25.551 -0.425 -8.492 1.00 88.19 505 ASN A C 1
ATOM 3993 O O . ASN A 1 505 ? 24.666 -1.223 -8.779 1.00 88.19 505 ASN A O 1
ATOM 3997 N N . VAL A 1 506 ? 26.036 0.459 -9.366 1.00 88.56 506 VAL A N 1
ATOM 3998 C CA . VAL A 1 506 ? 25.581 0.608 -10.758 1.00 88.56 506 VAL A CA 1
ATOM 3999 C C . VAL A 1 506 ? 26.550 -0.088 -11.717 1.00 88.56 506 VAL A C 1
ATOM 4001 O O . VAL A 1 506 ? 27.762 0.147 -11.676 1.00 88.56 506 VAL A O 1
ATOM 4004 N N . ARG A 1 507 ? 26.031 -0.899 -12.643 1.00 85.31 507 ARG A N 1
ATOM 4005 C CA . ARG A 1 507 ? 26.817 -1.553 -13.697 1.00 85.31 507 ARG A CA 1
ATOM 4006 C C . ARG A 1 507 ? 27.555 -0.508 -14.534 1.00 85.31 507 ARG A C 1
ATOM 4008 O O . ARG A 1 507 ? 26.966 0.477 -14.972 1.00 85.31 507 ARG A O 1
ATOM 4015 N N . GLY A 1 508 ? 28.855 -0.698 -14.743 1.00 81.12 508 GLY A N 1
ATOM 4016 C CA . GLY A 1 508 ? 29.680 0.248 -15.501 1.00 81.12 508 GLY A CA 1
ATOM 4017 C C . GLY A 1 508 ? 30.099 1.525 -14.761 1.00 81.12 508 GLY A C 1
ATOM 4018 O O . GLY A 1 508 ? 30.923 2.263 -15.297 1.00 81.12 508 GLY A O 1
ATOM 4019 N N . LYS A 1 509 ? 29.588 1.791 -13.547 1.00 83.38 509 LYS A N 1
ATOM 4020 C CA . LYS A 1 509 ? 29.914 3.005 -12.762 1.00 83.38 509 LYS A CA 1
ATOM 4021 C C . LYS A 1 509 ? 30.390 2.714 -11.330 1.00 83.38 509 LYS A C 1
ATOM 4023 O O . LYS A 1 509 ? 31.140 3.501 -10.763 1.00 83.38 509 LYS A O 1
ATOM 4028 N N . GLY A 1 510 ? 30.009 1.570 -10.762 1.00 86.00 510 GLY A N 1
ATOM 4029 C CA . GLY A 1 510 ? 30.314 1.174 -9.388 1.00 86.00 510 GLY A CA 1
ATOM 4030 C C . GLY A 1 510 ? 29.332 1.794 -8.397 1.00 86.00 510 GLY A C 1
ATOM 4031 O O . GLY A 1 510 ? 28.232 2.199 -8.782 1.00 86.00 510 GLY A O 1
ATOM 4032 N N . PHE A 1 511 ? 29.703 1.884 -7.116 1.00 87.94 511 PHE A N 1
ATOM 4033 C CA . PHE A 1 511 ? 28.858 2.557 -6.123 1.00 87.94 511 PHE A CA 1
ATOM 4034 C C . PHE A 1 511 ? 28.707 4.051 -6.447 1.00 87.94 511 PHE A C 1
ATOM 4036 O O . PHE A 1 511 ? 29.615 4.849 -6.224 1.00 87.94 511 PHE A O 1
ATOM 4043 N N . THR A 1 512 ? 27.535 4.399 -6.975 1.00 87.44 512 THR A N 1
ATOM 4044 C CA . THR A 1 512 ? 27.160 5.708 -7.527 1.00 87.44 512 THR A CA 1
ATOM 4045 C C . THR A 1 512 ? 26.105 6.341 -6.626 1.00 87.44 512 THR A C 1
ATOM 4047 O O . THR A 1 512 ? 25.226 5.628 -6.140 1.00 87.44 512 THR A O 1
ATOM 4050 N N . ASP A 1 513 ? 26.175 7.651 -6.373 1.00 85.25 513 ASP A N 1
ATOM 4051 C CA . ASP A 1 513 ? 25.201 8.327 -5.503 1.00 85.25 513 ASP A CA 1
ATOM 4052 C C . ASP A 1 513 ? 23.773 8.195 -6.041 1.00 85.25 513 ASP A C 1
ATOM 4054 O O . ASP A 1 513 ? 23.577 8.352 -7.243 1.00 85.25 513 ASP A O 1
ATOM 4058 N N . LEU A 1 514 ? 22.763 7.963 -5.189 1.00 70.94 514 LEU A N 1
ATOM 4059 C CA . LEU A 1 514 ? 21.365 7.885 -5.643 1.00 70.94 514 LEU A CA 1
ATOM 4060 C C . LEU A 1 514 ? 20.923 9.167 -6.380 1.00 70.94 514 LEU A C 1
ATOM 4062 O O . LEU A 1 514 ? 20.028 9.104 -7.218 1.00 70.94 514 LEU A O 1
ATOM 4066 N N . ALA A 1 515 ? 21.569 10.312 -6.121 1.00 76.69 515 ALA A N 1
ATOM 4067 C CA . ALA A 1 515 ? 21.364 11.561 -6.858 1.00 76.69 515 ALA A CA 1
ATOM 4068 C C . ALA A 1 515 ? 21.917 11.560 -8.301 1.00 76.69 515 ALA A C 1
ATOM 4070 O O . ALA A 1 515 ? 21.519 12.386 -9.130 1.00 76.69 515 ALA A O 1
ATOM 4071 N N . GLU A 1 516 ? 22.851 10.665 -8.614 1.00 82.88 516 GLU A N 1
ATOM 4072 C CA . GLU A 1 516 ? 23.578 10.563 -9.887 1.00 82.88 516 GLU A CA 1
ATOM 4073 C C . GLU A 1 516 ? 23.073 9.422 -10.778 1.00 82.88 516 GLU A C 1
ATOM 4075 O O . GLU A 1 516 ? 23.251 9.476 -11.997 1.00 82.88 516 GLU A O 1
ATOM 4080 N N . ILE A 1 517 ? 22.394 8.429 -10.197 1.00 81.19 517 ILE A N 1
ATOM 4081 C CA . ILE A 1 517 ? 21.759 7.340 -10.945 1.00 81.19 517 ILE A CA 1
ATOM 4082 C C . ILE A 1 517 ? 20.644 7.894 -11.833 1.00 81.19 517 ILE A C 1
ATOM 4084 O O . ILE A 1 517 ? 19.951 8.852 -11.477 1.00 81.19 517 ILE A O 1
ATOM 4088 N N . ARG A 1 518 ? 20.474 7.302 -13.013 1.00 82.56 518 ARG A N 1
ATOM 4089 C CA . ARG A 1 518 ? 19.415 7.644 -13.963 1.00 82.56 518 ARG A CA 1
ATOM 4090 C C . ARG A 1 518 ? 18.591 6.407 -14.293 1.00 82.56 518 ARG A C 1
ATOM 4092 O O . ARG A 1 518 ? 19.105 5.293 -14.327 1.00 82.56 518 ARG A O 1
ATOM 4099 N N . LYS A 1 519 ? 17.315 6.620 -14.605 1.00 74.00 519 LYS A N 1
ATOM 4100 C CA . LYS A 1 519 ? 16.461 5.623 -15.257 1.00 74.00 519 LYS A CA 1
ATOM 4101 C C . LYS A 1 519 ? 17.188 4.973 -16.443 1.00 74.00 519 LYS A C 1
ATOM 4103 O O . LYS A 1 519 ? 17.766 5.672 -17.273 1.00 74.00 519 LYS A O 1
ATOM 4108 N N . GLY A 1 520 ? 17.132 3.648 -16.521 1.00 75.00 520 GLY A N 1
ATOM 4109 C CA . GLY A 1 520 ? 17.845 2.836 -17.507 1.00 75.00 520 GLY A CA 1
ATOM 4110 C C . GLY A 1 520 ? 19.209 2.316 -17.042 1.00 75.00 520 GLY A C 1
ATOM 4111 O O . GLY A 1 520 ? 19.668 1.318 -17.602 1.00 75.00 520 GLY A O 1
ATOM 4112 N N . ASP A 1 521 ? 19.820 2.910 -16.007 1.00 87.12 521 ASP A N 1
ATOM 4113 C CA . ASP A 1 521 ? 20.991 2.324 -15.345 1.00 87.12 521 ASP A CA 1
ATOM 4114 C C . ASP A 1 521 ? 20.637 0.936 -14.785 1.00 87.12 521 ASP A C 1
ATOM 4116 O O . ASP A 1 521 ? 19.520 0.704 -14.324 1.00 87.12 521 ASP A O 1
ATOM 4120 N N . LEU A 1 522 ? 21.591 0.006 -14.805 1.00 87.38 522 LEU A N 1
ATOM 4121 C CA . LEU A 1 522 ? 21.454 -1.291 -14.139 1.00 87.38 522 LEU A CA 1
ATOM 4122 C C . LEU A 1 522 ? 22.080 -1.194 -12.746 1.00 87.38 522 LEU A C 1
ATOM 4124 O O . LEU A 1 522 ? 23.238 -0.794 -12.637 1.00 87.38 522 LEU A O 1
ATOM 4128 N N . VAL A 1 523 ? 21.354 -1.570 -11.695 1.00 86.12 523 VAL A N 1
ATOM 4129 C CA . VAL A 1 523 ? 21.864 -1.648 -10.317 1.00 86.12 523 VAL A CA 1
ATOM 4130 C C . VAL A 1 523 ? 21.896 -3.086 -9.818 1.00 86.12 523 VAL A C 1
ATOM 4132 O O . VAL 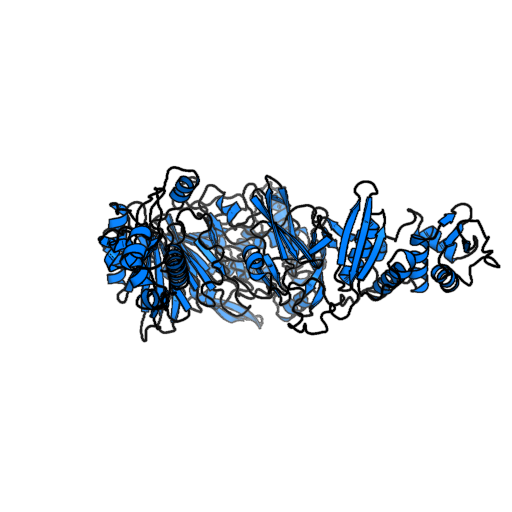A 1 523 ? 21.157 -3.939 -10.301 1.00 86.12 523 VAL A O 1
ATOM 4135 N N . SER A 1 524 ? 22.793 -3.364 -8.875 1.00 84.94 524 SER A N 1
ATOM 4136 C CA . SER A 1 524 ? 22.902 -4.679 -8.244 1.00 84.94 524 SER A CA 1
ATOM 4137 C C . SER A 1 524 ? 21.705 -4.912 -7.320 1.00 84.94 524 SER A C 1
ATOM 4139 O O . SER A 1 524 ? 21.365 -4.036 -6.518 1.00 84.94 524 SER A O 1
ATOM 4141 N N . ALA A 1 525 ? 21.110 -6.094 -7.414 1.00 78.75 525 ALA A N 1
ATOM 4142 C CA . ALA A 1 525 ? 19.946 -6.573 -6.675 1.00 78.75 525 ALA A CA 1
ATOM 4143 C C . ALA A 1 525 ? 20.229 -7.918 -5.998 1.00 78.75 525 ALA A C 1
ATOM 4145 O O . ALA A 1 525 ? 21.195 -8.598 -6.342 1.00 78.75 525 ALA A O 1
ATOM 4146 N N . PHE A 1 526 ? 19.392 -8.289 -5.030 1.00 74.81 526 PHE A N 1
ATOM 4147 C CA . PHE A 1 526 ? 19.402 -9.601 -4.391 1.00 74.81 526 PHE A CA 1
ATOM 4148 C C . PHE A 1 526 ? 18.217 -10.416 -4.894 1.00 74.81 526 PHE A C 1
ATOM 4150 O O . PHE A 1 526 ? 17.063 -10.054 -4.676 1.00 74.81 526 PHE A O 1
ATOM 4157 N N . ASN A 1 527 ? 18.486 -11.547 -5.527 1.00 76.31 527 ASN A N 1
ATOM 4158 C CA . ASN A 1 527 ? 17.443 -12.463 -5.948 1.00 76.31 527 ASN A CA 1
ATOM 4159 C C . ASN A 1 527 ? 17.118 -13.431 -4.788 1.00 76.31 527 ASN A C 1
ATOM 4161 O O . ASN A 1 527 ? 17.978 -14.236 -4.424 1.00 76.31 527 ASN A O 1
ATOM 4165 N N . PRO A 1 528 ? 15.910 -13.392 -4.189 1.00 65.38 528 PRO A N 1
ATOM 4166 C CA . PRO A 1 528 ? 15.569 -14.274 -3.073 1.00 65.38 528 PRO A CA 1
ATOM 4167 C C . PRO A 1 528 ? 15.408 -15.741 -3.493 1.00 65.38 528 PRO A C 1
ATOM 4169 O O . PRO A 1 528 ? 15.665 -16.628 -2.680 1.00 65.38 528 PRO A O 1
ATOM 4172 N N . ASP A 1 529 ? 15.059 -16.003 -4.756 1.00 70.94 529 ASP A N 1
ATOM 4173 C CA . ASP A 1 529 ? 14.857 -17.354 -5.288 1.00 70.94 529 ASP A CA 1
ATOM 4174 C C . ASP A 1 529 ? 16.201 -18.096 -5.440 1.00 70.94 529 ASP A C 1
ATOM 4176 O O . ASP A 1 529 ? 16.307 -19.282 -5.129 1.00 70.94 529 ASP A O 1
ATOM 4180 N N . THR A 1 530 ? 17.249 -17.396 -5.894 1.00 75.19 530 THR A N 1
ATOM 4181 C CA . THR A 1 530 ? 18.595 -17.965 -6.119 1.00 75.19 530 THR A CA 1
ATOM 4182 C C . THR A 1 530 ? 19.595 -17.658 -5.004 1.00 75.19 530 THR A C 1
ATOM 4184 O O . THR A 1 530 ? 20.680 -18.236 -4.988 1.00 75.19 530 THR A O 1
ATOM 4187 N N . GLN A 1 531 ? 19.253 -16.745 -4.088 1.00 73.38 531 GLN A N 1
ATOM 4188 C CA . GLN A 1 531 ? 20.139 -16.156 -3.073 1.00 73.38 531 GLN A CA 1
ATOM 4189 C C . GLN A 1 531 ? 21.359 -15.411 -3.656 1.00 73.38 531 GLN A C 1
ATOM 4191 O O . GLN A 1 531 ? 22.284 -15.071 -2.913 1.00 73.38 531 GLN A O 1
ATOM 4196 N N . ALA A 1 532 ? 21.381 -15.154 -4.968 1.00 80.19 532 ALA A N 1
ATOM 4197 C CA . ALA A 1 532 ? 22.498 -14.555 -5.695 1.00 80.19 532 ALA A CA 1
ATOM 4198 C C . ALA A 1 532 ? 22.287 -13.065 -5.992 1.00 80.19 532 ALA A C 1
ATOM 4200 O O . ALA A 1 532 ? 21.174 -12.539 -5.929 1.00 80.19 532 ALA A O 1
ATOM 4201 N N . ASN A 1 533 ? 23.373 -12.381 -6.352 1.00 83.00 533 ASN A N 1
ATOM 4202 C CA . ASN A 1 533 ? 23.274 -11.058 -6.960 1.00 83.00 533 ASN A CA 1
ATOM 4203 C C . ASN A 1 533 ? 22.740 -11.138 -8.396 1.00 83.00 533 ASN A C 1
ATOM 4205 O O . ASN A 1 533 ? 23.097 -12.044 -9.151 1.00 83.00 533 ASN A O 1
ATOM 4209 N N . GLU A 1 534 ? 21.987 -10.123 -8.811 1.00 85.12 534 GLU A N 1
ATOM 4210 C CA . GLU A 1 534 ? 21.586 -9.915 -10.206 1.00 85.12 534 GLU A CA 1
ATOM 4211 C C . GLU A 1 534 ? 21.668 -8.434 -10.607 1.00 85.12 534 GLU A C 1
ATOM 4213 O O . GLU A 1 534 ? 21.685 -7.545 -9.755 1.00 85.12 534 GLU A O 1
ATOM 4218 N N . TRP A 1 535 ? 21.716 -8.152 -11.912 1.00 86.81 535 TRP A N 1
ATOM 4219 C CA . TRP A 1 535 ? 21.537 -6.793 -12.428 1.00 86.81 535 TRP A CA 1
ATOM 4220 C C . TRP A 1 535 ? 20.058 -6.544 -12.707 1.00 86.81 535 TRP A C 1
ATOM 4222 O O . TRP A 1 535 ? 19.476 -7.197 -13.568 1.00 86.81 535 TRP A O 1
ATOM 4232 N N . THR A 1 536 ? 19.478 -5.551 -12.042 1.00 74.75 536 THR A N 1
ATOM 4233 C CA . THR A 1 536 ? 18.106 -5.088 -12.278 1.00 74.75 536 THR A CA 1
ATOM 4234 C C . THR A 1 536 ? 18.121 -3.684 -12.875 1.00 74.75 536 THR A C 1
ATOM 4236 O O . THR A 1 536 ? 19.003 -2.884 -12.548 1.00 74.75 536 THR A O 1
ATOM 4239 N N . ARG A 1 537 ? 17.176 -3.333 -13.752 1.00 78.00 537 ARG A N 1
ATOM 4240 C CA . ARG A 1 537 ? 17.106 -1.965 -14.278 1.00 78.00 537 ARG A CA 1
ATOM 4241 C C . ARG A 1 537 ? 16.445 -1.022 -13.297 1.00 78.00 537 ARG A C 1
ATOM 4243 O O . ARG A 1 537 ? 15.426 -1.335 -12.689 1.00 78.00 537 ARG A O 1
ATOM 4250 N N . VAL A 1 538 ? 16.990 0.182 -13.229 1.00 53.25 538 VAL A N 1
ATOM 4251 C CA . VAL A 1 538 ? 16.363 1.335 -12.599 1.00 53.25 538 VAL A CA 1
ATOM 4252 C C . VAL A 1 538 ? 15.245 1.850 -13.501 1.00 53.25 538 VAL A C 1
ATOM 4254 O O . VAL A 1 538 ? 15.486 2.392 -14.581 1.00 53.25 538 VAL A O 1
ATOM 4257 N N . ILE A 1 539 ? 14.014 1.680 -13.036 1.00 49.34 539 ILE A N 1
ATOM 4258 C CA . ILE A 1 539 ? 12.782 2.157 -13.663 1.00 49.34 539 ILE A CA 1
ATOM 4259 C C . ILE A 1 539 ? 12.631 3.668 -13.486 1.00 49.34 539 ILE A C 1
ATOM 4261 O O . ILE A 1 539 ? 12.246 4.363 -14.429 1.00 49.34 539 ILE A O 1
ATOM 4265 N N . ASP A 1 540 ? 12.923 4.164 -12.282 1.00 47.94 540 ASP A N 1
ATOM 4266 C CA . ASP A 1 540 ? 12.767 5.570 -11.922 1.00 47.94 540 ASP A CA 1
ATOM 4267 C C . ASP A 1 540 ? 13.703 5.985 -10.773 1.00 47.94 540 ASP A C 1
ATOM 4269 O O . ASP A 1 540 ? 14.133 5.158 -9.965 1.00 47.94 540 ASP A O 1
ATOM 4273 N N . THR A 1 541 ? 14.023 7.280 -10.716 1.00 51.19 541 THR A N 1
ATOM 4274 C CA . THR A 1 541 ? 14.947 7.899 -9.752 1.00 51.19 541 THR A CA 1
ATOM 4275 C C . THR A 1 541 ? 14.407 9.229 -9.203 1.00 51.19 541 THR A C 1
ATOM 4277 O O . THR A 1 541 ? 15.043 10.270 -9.416 1.00 51.19 541 THR A O 1
ATOM 4280 N N . PRO A 1 542 ? 13.236 9.279 -8.532 1.00 47.88 542 PRO A N 1
ATOM 4281 C CA . PRO A 1 542 ? 12.689 10.568 -8.130 1.00 47.88 542 PRO A CA 1
ATOM 4282 C C . PRO A 1 542 ? 13.514 11.214 -6.993 1.00 47.88 542 PRO A C 1
ATOM 4284 O O . PRO A 1 542 ? 14.427 10.614 -6.416 1.00 47.88 542 PRO A O 1
ATOM 4287 N N . LYS A 1 543 ? 13.160 12.441 -6.608 1.00 47.59 543 LYS A N 1
ATOM 4288 C CA . LYS A 1 543 ? 13.779 13.183 -5.497 1.00 47.59 543 LYS A CA 1
ATOM 4289 C C . LYS A 1 543 ? 12.701 13.971 -4.750 1.00 47.59 543 LYS A C 1
ATOM 4291 O O . LYS A 1 543 ? 11.719 14.380 -5.354 1.00 47.59 543 LYS A O 1
ATOM 4296 N N . GLY A 1 544 ? 12.865 14.185 -3.450 1.00 44.94 544 GLY A N 1
ATOM 4297 C CA . GLY A 1 544 ? 11.960 15.005 -2.643 1.00 44.94 544 GLY A CA 1
ATOM 4298 C C . GLY A 1 544 ? 12.617 15.530 -1.369 1.00 44.94 544 GLY A C 1
ATOM 4299 O O . GLY A 1 544 ? 13.830 15.414 -1.198 1.00 44.94 544 GLY A O 1
ATOM 4300 N N . THR A 1 545 ? 11.793 16.052 -0.464 1.00 45.44 545 THR A N 1
ATOM 4301 C CA . THR A 1 545 ? 12.205 16.669 0.807 1.00 45.44 545 THR A CA 1
ATOM 4302 C C . THR A 1 545 ? 11.395 16.065 1.962 1.00 45.44 545 THR A C 1
ATOM 4304 O O . THR A 1 545 ? 10.198 15.813 1.810 1.00 45.44 545 THR A O 1
ATOM 4307 N N . TYR A 1 546 ? 12.033 15.789 3.102 1.00 44.84 546 TYR A N 1
ATOM 4308 C CA . TYR A 1 546 ? 11.451 15.075 4.242 1.00 44.84 546 TYR A CA 1
ATOM 4309 C C . TYR A 1 546 ? 11.763 15.752 5.577 1.00 44.84 546 TYR A C 1
ATOM 4311 O O . TYR A 1 546 ? 12.911 16.057 5.896 1.00 44.84 546 TYR A O 1
ATOM 4319 N N . SER A 1 547 ? 10.721 15.886 6.396 1.00 50.00 547 SER A N 1
ATOM 4320 C CA . SER A 1 547 ? 10.786 16.502 7.723 1.00 50.00 547 SER A CA 1
ATOM 4321 C C . SER A 1 547 ? 10.073 15.565 8.708 1.00 50.00 547 SER A C 1
ATOM 4323 O O . SER A 1 547 ? 8.867 15.307 8.569 1.00 50.00 547 SER A O 1
ATOM 4325 N N . GLY A 1 548 ? 10.829 14.997 9.651 1.00 52.41 548 GLY A N 1
ATOM 4326 C CA . GLY A 1 548 ? 10.406 13.910 10.539 1.00 52.41 548 GLY A CA 1
ATOM 4327 C C . GLY A 1 548 ? 11.573 13.079 11.106 1.00 52.41 548 GLY A C 1
ATOM 4328 O O . GLY A 1 548 ? 12.736 13.452 10.954 1.00 52.41 548 GLY A O 1
ATOM 4329 N N . PRO A 1 549 ? 11.288 11.953 11.783 1.00 54.75 549 PRO A N 1
ATOM 4330 C CA . PRO A 1 549 ? 12.313 11.049 12.303 1.00 54.75 549 PRO A CA 1
ATOM 4331 C C . PRO A 1 549 ? 13.008 10.223 11.208 1.00 54.75 549 PRO A C 1
ATOM 4333 O O . PRO A 1 549 ? 12.385 9.394 10.546 1.00 54.75 549 PRO A O 1
ATOM 4336 N N . LEU A 1 550 ? 14.331 10.351 11.110 1.00 60.12 550 LEU A N 1
ATOM 4337 C CA . LEU A 1 550 ? 15.177 9.337 10.483 1.00 60.12 550 LEU A CA 1
ATOM 4338 C C . LEU A 1 550 ? 15.590 8.286 11.511 1.00 60.12 550 LEU A C 1
ATOM 4340 O O . LEU A 1 550 ? 16.104 8.606 12.587 1.00 60.12 550 LEU A O 1
ATOM 4344 N N . VAL A 1 551 ? 15.381 7.027 11.149 1.00 60.19 551 VAL A N 1
ATOM 4345 C CA . VAL A 1 551 ? 15.690 5.829 11.922 1.00 60.19 551 VAL A CA 1
ATOM 4346 C C . VAL A 1 551 ? 16.993 5.233 11.397 1.00 60.19 551 VAL A C 1
ATOM 4348 O O . VAL A 1 551 ? 17.038 4.696 10.294 1.00 60.19 551 VAL A O 1
ATOM 4351 N N . SER A 1 552 ? 18.053 5.303 12.202 1.00 69.06 552 SER A N 1
ATOM 4352 C CA . SER A 1 552 ? 19.302 4.570 11.999 1.00 69.06 552 SER A CA 1
ATOM 4353 C C . SER A 1 552 ? 19.206 3.196 12.667 1.00 69.06 552 SER A C 1
ATOM 4355 O O . SER A 1 552 ? 19.309 3.093 13.890 1.00 69.06 552 SER A O 1
ATOM 4357 N N . ILE A 1 553 ? 19.020 2.145 11.869 1.00 65.25 553 ILE A N 1
ATOM 4358 C CA . ILE A 1 553 ? 19.171 0.744 12.276 1.00 65.25 553 ILE A CA 1
ATOM 4359 C C . ILE A 1 553 ? 20.619 0.317 12.039 1.00 65.25 553 ILE A C 1
ATOM 4361 O O . ILE A 1 553 ? 21.175 0.577 10.973 1.00 65.25 553 ILE A O 1
ATOM 4365 N N . ARG A 1 554 ? 21.226 -0.367 13.013 1.00 66.38 554 ARG A N 1
ATOM 4366 C CA . ARG A 1 554 ? 22.592 -0.908 12.946 1.00 66.38 554 ARG A CA 1
ATOM 4367 C C . ARG A 1 554 ? 22.610 -2.346 13.467 1.00 66.38 554 ARG A C 1
ATOM 4369 O O . ARG A 1 554 ? 22.051 -2.580 14.531 1.00 66.38 554 ARG A O 1
ATOM 4376 N N . LYS A 1 555 ? 23.287 -3.273 12.783 1.00 61.09 555 LYS A N 1
ATOM 4377 C CA . LYS A 1 555 ? 23.583 -4.645 13.254 1.00 61.09 555 LYS A CA 1
ATOM 4378 C C . LYS A 1 555 ? 25.088 -4.870 13.177 1.00 61.09 555 LYS A C 1
ATOM 4380 O O . LYS A 1 555 ? 25.594 -5.121 12.080 1.00 61.09 555 LYS A O 1
ATOM 4385 N N . ALA A 1 556 ? 25.795 -4.785 14.303 1.00 58.62 556 ALA A N 1
ATOM 4386 C CA . ALA A 1 556 ? 27.243 -5.009 14.388 1.00 58.62 556 ALA A CA 1
ATOM 4387 C C . ALA A 1 556 ? 28.052 -4.336 13.243 1.00 58.62 556 ALA A C 1
ATOM 4389 O O . ALA A 1 556 ? 27.815 -3.201 12.825 1.00 58.62 556 ALA A O 1
ATOM 4390 N N . ASP A 1 557 ? 28.989 -5.097 12.688 1.00 52.06 557 ASP A N 1
ATOM 4391 C CA . ASP A 1 557 ? 29.761 -4.864 11.476 1.00 52.06 557 ASP A CA 1
ATOM 4392 C C . ASP A 1 557 ? 28.993 -5.218 10.175 1.00 52.06 557 ASP A C 1
ATOM 4394 O O . ASP A 1 557 ? 29.590 -5.237 9.094 1.00 52.06 557 ASP A O 1
ATOM 4398 N N . SER A 1 558 ? 27.685 -5.517 10.231 1.00 52.56 558 SER A N 1
ATOM 4399 C CA . SER A 1 558 ? 26.929 -6.176 9.142 1.00 52.56 558 SER A CA 1
ATOM 4400 C C . SER A 1 558 ? 25.862 -5.350 8.419 1.00 52.56 558 SER A C 1
ATOM 4402 O O . SER A 1 558 ? 25.747 -5.480 7.205 1.00 52.56 558 SER A O 1
ATOM 4404 N N . LEU A 1 559 ? 25.123 -4.485 9.116 1.00 61.72 559 LEU A N 1
ATOM 4405 C CA . LEU A 1 559 ? 24.038 -3.691 8.531 1.00 61.72 559 LEU A CA 1
ATOM 4406 C C . LEU A 1 559 ? 24.047 -2.285 9.120 1.00 61.72 559 LEU A C 1
ATOM 4408 O O . LEU A 1 559 ? 24.179 -2.127 10.334 1.00 61.72 559 LEU A O 1
ATOM 4412 N N . HIS A 1 560 ? 23.836 -1.277 8.281 1.00 63.62 560 HIS A N 1
ATOM 4413 C CA . HIS A 1 560 ? 23.487 0.063 8.729 1.00 63.62 560 HIS A CA 1
ATOM 4414 C C . HIS A 1 560 ? 22.641 0.747 7.676 1.00 63.62 560 HIS A C 1
ATOM 4416 O O . HIS A 1 560 ? 23.090 0.985 6.556 1.00 63.62 560 HIS A O 1
ATOM 4422 N N . GLN A 1 561 ? 21.444 1.116 8.089 1.00 63.69 561 GLN A N 1
ATOM 4423 C CA . GLN A 1 561 ? 20.506 1.886 7.302 1.00 63.69 561 GLN A CA 1
ATOM 4424 C C . GLN A 1 561 ? 20.069 3.070 8.128 1.00 63.69 561 GLN A C 1
ATOM 4426 O O . GLN A 1 561 ? 19.828 2.942 9.320 1.00 63.69 561 GLN A O 1
ATOM 4431 N N . GLU A 1 562 ? 19.960 4.215 7.486 1.00 62.66 562 GLU A N 1
ATOM 4432 C CA . GLU A 1 562 ? 19.325 5.409 8.004 1.00 62.66 562 GLU A CA 1
ATOM 4433 C C . GLU A 1 562 ? 18.241 5.758 7.002 1.00 62.66 562 GLU A C 1
ATOM 4435 O O . GLU A 1 562 ? 18.538 6.087 5.856 1.00 62.66 562 GLU A O 1
ATOM 4440 N N . VAL A 1 563 ? 16.998 5.573 7.421 1.00 55.75 563 VAL A N 1
ATOM 4441 C CA . VAL A 1 563 ? 15.813 5.598 6.565 1.00 55.75 563 VAL A CA 1
ATOM 4442 C C . VAL A 1 563 ? 14.701 6.369 7.266 1.00 55.75 563 VAL A C 1
ATOM 4444 O O . VAL A 1 563 ? 14.807 6.674 8.453 1.00 55.75 563 VAL A O 1
ATOM 4447 N N . THR A 1 564 ? 13.639 6.733 6.553 1.00 54.59 564 THR A N 1
ATOM 4448 C CA . THR A 1 564 ? 12.481 7.371 7.196 1.00 54.59 564 THR A CA 1
ATOM 4449 C C . THR A 1 564 ? 11.750 6.368 8.093 1.00 54.59 564 THR A C 1
ATOM 4451 O O . THR A 1 564 ? 11.849 5.156 7.904 1.00 54.59 564 THR A O 1
ATOM 4454 N N . ASP A 1 565 ? 10.934 6.861 9.022 1.00 51.12 565 ASP A N 1
ATOM 4455 C CA . ASP A 1 565 ? 10.008 6.059 9.841 1.00 51.12 565 ASP A CA 1
ATOM 4456 C C . ASP A 1 565 ? 8.921 5.281 9.066 1.00 51.12 565 ASP A C 1
ATOM 4458 O O . ASP A 1 565 ? 8.031 4.690 9.675 1.00 51.12 565 ASP A O 1
ATOM 4462 N N . ARG A 1 566 ? 8.969 5.299 7.729 1.00 46.91 566 ARG A N 1
ATOM 4463 C CA . ARG A 1 566 ? 7.992 4.705 6.797 1.00 46.91 566 ARG A CA 1
ATOM 4464 C C . ARG A 1 566 ? 8.629 3.700 5.839 1.00 46.91 566 ARG A C 1
ATOM 4466 O O . ARG A 1 566 ? 8.005 3.312 4.858 1.00 46.91 566 ARG A O 1
ATOM 4473 N N . HIS A 1 567 ? 9.891 3.362 6.069 1.00 47.59 567 HIS A N 1
ATOM 4474 C CA . HIS A 1 567 ? 10.633 2.443 5.222 1.00 47.59 567 HIS A CA 1
ATOM 4475 C C . HIS A 1 567 ? 10.289 0.982 5.537 1.00 47.59 567 HIS A C 1
ATOM 4477 O O . HIS A 1 567 ? 9.851 0.677 6.649 1.00 47.59 567 HIS A O 1
ATOM 4483 N N . PHE A 1 568 ? 10.531 0.080 4.587 1.00 50.44 568 PHE A N 1
ATOM 4484 C CA . PHE A 1 568 ? 10.416 -1.363 4.793 1.00 50.44 568 PHE A CA 1
ATOM 4485 C C . PHE A 1 568 ? 11.793 -2.001 4.652 1.00 50.44 568 PHE A C 1
ATOM 4487 O O . PHE A 1 568 ? 12.518 -1.710 3.711 1.00 50.44 568 PHE A O 1
ATOM 4494 N N . LEU A 1 569 ? 12.147 -2.864 5.596 1.00 54.00 569 LEU A N 1
ATOM 4495 C CA . LEU A 1 569 ? 13.349 -3.678 5.591 1.00 54.00 569 LEU A CA 1
ATOM 4496 C C . LEU A 1 569 ? 13.051 -5.018 4.920 1.00 54.00 569 LEU A C 1
ATOM 4498 O O . LEU A 1 569 ? 12.238 -5.796 5.411 1.00 54.00 569 LEU A O 1
ATOM 4502 N N . PHE A 1 570 ? 13.735 -5.303 3.824 1.00 56.88 570 PHE A N 1
ATOM 4503 C CA . PHE A 1 570 ? 13.644 -6.592 3.148 1.00 56.88 570 PHE A CA 1
ATOM 4504 C C . PHE A 1 570 ? 14.447 -7.698 3.834 1.00 56.88 570 PHE A C 1
ATOM 4506 O O . PHE A 1 570 ? 15.530 -7.462 4.380 1.00 56.88 570 PHE A O 1
ATOM 4513 N N . LEU A 1 571 ? 13.899 -8.908 3.785 1.00 62.62 571 LEU A N 1
ATOM 4514 C CA . LEU A 1 571 ? 14.417 -10.119 4.402 1.00 62.62 571 LEU A CA 1
ATOM 4515 C C . LEU A 1 571 ? 14.857 -11.128 3.335 1.00 62.62 571 LEU A C 1
ATOM 4517 O O . LEU A 1 571 ? 14.509 -11.049 2.158 1.00 62.62 571 LEU A O 1
ATOM 4521 N N . LYS A 1 572 ? 15.692 -12.077 3.752 1.00 61.84 572 LYS A N 1
ATOM 4522 C CA . LYS A 1 572 ? 16.440 -12.970 2.858 1.00 61.84 572 LYS A CA 1
ATOM 4523 C C . LYS A 1 572 ? 15.560 -14.006 2.146 1.00 61.84 572 LYS A C 1
ATOM 4525 O O . LYS A 1 572 ? 15.969 -14.568 1.134 1.00 61.84 572 LYS A O 1
ATOM 4530 N N . ASP A 1 573 ? 14.354 -14.227 2.659 1.00 58.59 573 ASP A N 1
ATOM 4531 C CA . ASP A 1 573 ? 13.293 -15.050 2.070 1.00 58.59 573 ASP A CA 1
ATOM 4532 C C . ASP A 1 573 ? 12.452 -14.308 1.009 1.00 58.59 573 ASP A C 1
ATOM 4534 O O . ASP A 1 573 ? 11.517 -14.880 0.450 1.00 58.59 573 ASP A O 1
ATOM 4538 N N . GLY A 1 574 ? 12.766 -13.039 0.727 1.00 46.34 574 GLY A N 1
ATOM 4539 C CA . GLY A 1 574 ? 12.028 -12.204 -0.217 1.00 46.34 574 GLY A CA 1
ATOM 4540 C C . GLY A 1 574 ? 10.866 -11.416 0.397 1.00 46.34 574 GLY A C 1
ATOM 4541 O O . GLY A 1 574 ? 10.149 -10.744 -0.341 1.00 46.34 574 GLY A O 1
ATOM 4542 N N . SER A 1 575 ? 10.643 -11.492 1.712 1.00 46.69 575 SER A N 1
ATOM 4543 C CA . SER A 1 575 ? 9.604 -10.717 2.401 1.00 46.69 575 SER A CA 1
ATOM 4544 C C . SER A 1 575 ? 10.071 -9.308 2.801 1.00 46.69 575 SER A C 1
ATOM 4546 O O . SER A 1 575 ? 11.262 -8.998 2.809 1.00 46.69 575 SER A O 1
ATOM 4548 N N . TYR A 1 576 ? 9.120 -8.434 3.144 1.00 50.38 576 TYR A N 1
ATOM 4549 C CA . TYR A 1 576 ? 9.371 -7.066 3.607 1.00 50.38 576 TYR A CA 1
ATOM 4550 C C . TYR A 1 576 ? 8.748 -6.842 4.987 1.00 50.38 576 TYR A C 1
ATOM 4552 O O . TYR A 1 576 ? 7.618 -7.255 5.239 1.00 50.38 576 TYR A O 1
ATOM 4560 N N . LEU A 1 577 ? 9.466 -6.141 5.865 1.00 47.31 577 LEU A N 1
ATOM 4561 C CA . LEU A 1 577 ? 9.068 -5.866 7.244 1.00 47.31 577 LEU A CA 1
ATOM 4562 C C . LEU A 1 577 ? 9.141 -4.354 7.530 1.00 47.31 577 LEU A C 1
ATOM 4564 O O . LEU A 1 577 ? 10.192 -3.762 7.283 1.00 47.31 577 LEU A O 1
ATOM 4568 N N . PRO A 1 578 ? 8.095 -3.690 8.059 1.00 52.41 578 PRO A N 1
ATOM 4569 C CA . PRO A 1 578 ? 8.156 -2.266 8.396 1.00 52.41 578 PRO A CA 1
ATOM 4570 C C . PRO A 1 578 ? 9.341 -1.923 9.309 1.00 52.41 578 PRO A C 1
ATOM 4572 O O . PRO A 1 578 ? 9.703 -2.698 10.195 1.00 52.41 578 PRO A O 1
ATOM 4575 N N . ILE A 1 579 ? 9.938 -0.739 9.145 1.00 52.53 579 ILE A N 1
ATOM 4576 C CA . ILE A 1 579 ? 11.110 -0.338 9.941 1.00 52.53 579 ILE A CA 1
ATOM 4577 C C . ILE A 1 579 ? 10.810 -0.264 11.450 1.00 52.53 579 ILE A C 1
ATOM 4579 O O . ILE A 1 579 ? 11.702 -0.497 12.263 1.00 52.53 579 ILE A O 1
ATOM 4583 N N . SER A 1 580 ? 9.557 0.012 11.833 1.00 51.56 580 SER A N 1
ATOM 4584 C CA . SER A 1 580 ? 9.060 -0.069 13.215 1.00 51.56 580 SER A CA 1
ATOM 4585 C C . SER A 1 580 ? 9.207 -1.471 13.798 1.00 51.56 580 SER A C 1
ATOM 4587 O O . SER A 1 580 ? 9.659 -1.640 14.929 1.00 51.56 580 SER A O 1
ATOM 4589 N N . ASP A 1 581 ? 8.872 -2.473 13.001 1.00 51.72 581 ASP A N 1
ATOM 4590 C CA . ASP A 1 581 ? 8.757 -3.866 13.410 1.00 51.72 581 ASP A CA 1
ATOM 4591 C C . ASP A 1 581 ? 10.144 -4.505 13.363 1.00 51.72 581 ASP A C 1
ATOM 4593 O O . ASP A 1 581 ? 10.527 -5.257 14.258 1.00 51.72 581 ASP A O 1
ATOM 4597 N N . ALA A 1 582 ? 10.964 -4.093 12.392 1.00 56.09 582 ALA A N 1
ATOM 4598 C CA . ALA A 1 582 ? 12.373 -4.435 12.322 1.00 56.09 582 ALA A CA 1
ATOM 4599 C C . ALA A 1 582 ? 13.157 -4.011 13.580 1.00 56.09 582 ALA A C 1
ATOM 4601 O O . ALA A 1 582 ? 14.077 -4.712 13.990 1.00 56.09 582 ALA A O 1
ATOM 4602 N N . ILE A 1 583 ? 12.789 -2.898 14.231 1.00 60.03 583 ILE A N 1
ATOM 4603 C CA . ILE A 1 583 ? 13.369 -2.478 15.523 1.00 60.03 583 ILE A CA 1
ATOM 4604 C C . ILE A 1 583 ? 12.958 -3.422 16.661 1.00 60.03 583 ILE A C 1
ATOM 4606 O O . ILE A 1 583 ? 13.754 -3.661 17.574 1.00 60.03 583 ILE A O 1
ATOM 4610 N N . VAL A 1 584 ? 11.727 -3.936 16.637 1.00 57.81 584 VAL A N 1
ATOM 4611 C CA . VAL A 1 584 ? 11.179 -4.819 17.679 1.00 57.81 584 VAL A CA 1
ATOM 4612 C C . VAL A 1 584 ? 11.747 -6.231 17.546 1.00 57.81 584 VAL A C 1
ATOM 4614 O O . VAL A 1 584 ? 12.230 -6.786 18.529 1.00 57.81 584 VAL A O 1
ATOM 4617 N N . TYR A 1 585 ? 11.751 -6.781 16.332 1.00 55.50 585 TYR A N 1
ATOM 4618 C CA . TYR A 1 585 ? 12.139 -8.165 16.038 1.00 55.50 585 TYR A CA 1
ATOM 4619 C C . TYR A 1 585 ? 13.610 -8.351 15.669 1.00 55.50 585 TYR A C 1
ATOM 4621 O O . TYR A 1 585 ? 14.007 -9.459 15.325 1.00 55.50 585 TYR A O 1
ATOM 4629 N N . ARG A 1 586 ? 14.421 -7.288 15.733 1.00 57.62 586 ARG A N 1
ATOM 4630 C CA . ARG A 1 586 ? 15.828 -7.231 15.295 1.00 57.62 586 ARG A CA 1
ATOM 4631 C C . ARG A 1 586 ? 16.643 -8.504 15.587 1.00 57.62 586 ARG A C 1
ATOM 4633 O O . ARG A 1 586 ? 17.297 -9.037 14.690 1.00 57.62 586 ARG A O 1
ATOM 4640 N N . ASP A 1 587 ? 16.530 -9.058 16.791 1.00 54.28 587 ASP A N 1
ATOM 4641 C CA . ASP A 1 587 ? 17.311 -10.215 17.250 1.00 54.28 587 ASP A CA 1
ATOM 4642 C C . ASP A 1 587 ? 16.961 -11.535 16.514 1.00 54.28 587 ASP A C 1
ATOM 4644 O O . ASP A 1 587 ? 17.736 -12.489 16.566 1.00 54.28 587 ASP A O 1
ATOM 4648 N N . SER A 1 588 ? 15.846 -11.579 15.769 1.00 55.31 588 SER A N 1
ATOM 4649 C CA . SER A 1 588 ? 15.379 -12.724 14.969 1.00 55.31 588 SER A CA 1
ATOM 4650 C C . SER A 1 588 ? 15.349 -12.494 13.446 1.00 55.31 588 SER A C 1
ATOM 4652 O O . SER A 1 588 ? 14.840 -13.349 12.726 1.00 55.31 588 SER A O 1
ATOM 4654 N N . LEU A 1 589 ? 15.863 -11.369 12.926 1.00 59.44 589 LEU A N 1
ATOM 4655 C CA . LEU A 1 589 ? 15.786 -11.050 11.487 1.00 59.44 589 LEU A CA 1
ATOM 4656 C C . LEU A 1 589 ? 16.957 -11.615 10.669 1.00 59.44 589 LEU A C 1
ATOM 4658 O O . LEU A 1 589 ? 18.122 -11.246 10.894 1.00 59.44 589 LEU A O 1
ATOM 4662 N N . ASP A 1 590 ? 16.623 -12.410 9.647 1.00 66.69 590 ASP A N 1
ATOM 4663 C CA . ASP A 1 590 ? 17.535 -12.808 8.567 1.00 66.69 590 ASP A CA 1
ATOM 4664 C C . ASP A 1 590 ? 17.429 -11.811 7.397 1.00 66.69 590 ASP A C 1
ATOM 4666 O O . ASP A 1 590 ? 16.618 -11.943 6.481 1.00 66.69 590 ASP A O 1
ATOM 4670 N N . VAL A 1 591 ? 18.223 -10.743 7.487 1.00 63.25 591 VAL A N 1
ATOM 4671 C CA . VAL A 1 591 ? 18.357 -9.697 6.460 1.00 63.25 591 VAL A CA 1
ATOM 4672 C C . VAL A 1 591 ? 19.495 -10.092 5.515 1.00 63.25 591 VAL A C 1
ATOM 4674 O O . VAL A 1 591 ? 20.575 -10.431 6.016 1.00 63.25 591 VAL A O 1
ATOM 4677 N N . PRO A 1 592 ? 19.338 -9.997 4.182 1.00 64.25 592 PRO A N 1
ATOM 4678 C CA . PRO A 1 592 ? 20.434 -10.264 3.266 1.00 64.25 592 PRO A CA 1
ATOM 4679 C C . PRO A 1 592 ? 21.502 -9.174 3.439 1.00 64.25 592 PRO A C 1
ATOM 4681 O O . PRO A 1 592 ? 21.273 -7.996 3.181 1.00 64.25 592 PRO A O 1
ATOM 4684 N N . VAL A 1 593 ? 22.682 -9.574 3.919 1.00 65.75 593 VAL A N 1
ATOM 4685 C CA . VAL A 1 593 ? 23.885 -8.720 4.078 1.00 65.75 593 VAL A CA 1
ATOM 4686 C C . VAL A 1 593 ? 25.022 -9.128 3.126 1.00 65.75 593 VAL A C 1
ATOM 4688 O O . VAL A 1 593 ? 26.117 -8.562 3.155 1.00 65.75 593 VAL A O 1
ATOM 4691 N N . CYS A 1 594 ? 24.759 -10.152 2.319 1.00 68.94 594 CYS A N 1
ATOM 4692 C CA . CYS A 1 594 ? 25.591 -10.775 1.297 1.00 68.94 594 CYS A CA 1
ATOM 4693 C C . CYS A 1 594 ? 24.684 -11.613 0.382 1.00 68.94 594 CYS A C 1
ATOM 4695 O O . CYS A 1 594 ? 23.516 -11.840 0.708 1.00 68.94 594 CYS A O 1
ATOM 4697 N N . ALA A 1 595 ? 25.237 -12.078 -0.733 1.00 74.38 595 ALA A N 1
ATOM 4698 C CA . ALA A 1 595 ? 24.575 -12.947 -1.702 1.00 74.38 595 ALA A CA 1
ATOM 4699 C C . ALA A 1 595 ? 25.557 -14.028 -2.180 1.00 74.38 595 ALA A C 1
ATOM 4701 O O . ALA A 1 595 ? 26.741 -13.977 -1.846 1.00 74.38 595 ALA A O 1
ATOM 4702 N N . GLU A 1 596 ? 25.099 -14.978 -2.989 1.00 80.38 596 GLU A N 1
ATOM 4703 C CA . GLU A 1 596 ? 25.999 -15.717 -3.873 1.00 80.38 596 GLU A CA 1
ATOM 4704 C C . GLU A 1 596 ? 26.550 -14.775 -4.963 1.00 80.38 596 GLU A C 1
ATOM 4706 O O . GLU A 1 596 ? 25.904 -13.769 -5.300 1.00 80.38 596 GLU A O 1
ATOM 4711 N N . PRO A 1 597 ? 27.740 -15.067 -5.523 1.00 74.00 597 PRO A N 1
ATOM 4712 C CA . PRO A 1 597 ? 28.271 -14.335 -6.663 1.00 74.00 597 PRO A CA 1
ATOM 4713 C C . PRO A 1 597 ? 27.252 -14.254 -7.797 1.00 74.00 597 PRO A C 1
ATOM 4715 O O . PRO A 1 597 ? 26.495 -15.191 -8.053 1.00 74.00 597 PRO A O 1
ATOM 4718 N N . MET A 1 598 ? 27.253 -13.121 -8.489 1.00 71.75 598 MET A N 1
ATOM 4719 C CA . MET A 1 598 ? 26.390 -12.900 -9.639 1.00 71.75 598 MET A CA 1
ATOM 4720 C C . MET A 1 598 ? 26.637 -13.958 -10.725 1.00 71.75 598 MET A C 1
ATOM 4722 O O . MET A 1 598 ? 27.776 -14.186 -11.133 1.00 71.75 598 MET A O 1
ATOM 4726 N N . VAL A 1 599 ? 25.575 -14.592 -11.230 1.00 61.59 599 VAL A N 1
ATOM 4727 C CA . VAL A 1 599 ? 25.679 -15.544 -12.350 1.00 61.59 599 VAL A CA 1
ATOM 4728 C C . VAL A 1 599 ? 25.675 -14.754 -13.659 1.00 61.59 599 VAL A C 1
ATOM 4730 O O . VAL A 1 599 ? 24.668 -14.666 -14.360 1.00 61.59 599 VAL A O 1
ATOM 4733 N N . CYS A 1 600 ? 26.798 -14.099 -13.956 1.00 57.00 600 CYS A N 1
ATOM 4734 C CA . CYS A 1 600 ? 26.932 -13.232 -15.121 1.00 57.00 600 CYS A CA 1
ATOM 4735 C C . CYS A 1 600 ? 27.592 -13.964 -16.300 1.00 57.00 600 CYS A C 1
ATOM 4737 O O . CYS A 1 600 ? 28.754 -14.355 -16.223 1.00 57.00 600 CYS A O 1
ATOM 4739 N N . ASN A 1 601 ? 26.887 -14.062 -17.432 1.00 54.09 601 ASN A N 1
ATOM 4740 C CA . ASN A 1 601 ? 27.441 -14.525 -18.716 1.00 54.09 601 ASN A CA 1
ATOM 4741 C C . ASN A 1 601 ? 28.279 -13.429 -19.418 1.00 54.09 601 ASN A C 1
ATOM 4743 O O . ASN A 1 601 ? 28.289 -13.336 -20.647 1.00 54.09 601 ASN A O 1
ATOM 4747 N N . ASP A 1 602 ? 28.934 -12.559 -18.647 1.00 62.50 602 ASP A N 1
ATOM 4748 C CA . ASP A 1 602 ? 29.693 -11.431 -19.181 1.00 62.50 602 ASP A CA 1
ATOM 4749 C C . ASP A 1 602 ? 30.983 -11.919 -19.848 1.00 62.50 602 ASP A C 1
ATOM 4751 O O . ASP A 1 602 ? 31.759 -12.686 -19.275 1.00 62.50 602 ASP A O 1
ATOM 4755 N N . VAL A 1 603 ? 31.205 -11.456 -21.080 1.00 67.69 603 VAL A N 1
ATOM 4756 C CA . VAL A 1 603 ? 32.392 -11.786 -21.873 1.00 67.69 603 VAL A CA 1
ATOM 4757 C C . VAL A 1 603 ? 33.634 -11.282 -21.140 1.00 67.69 603 VAL A C 1
ATOM 4759 O O . VAL A 1 603 ? 33.741 -10.090 -20.849 1.00 67.69 603 VAL A O 1
ATOM 4762 N N . GLU A 1 604 ? 34.580 -12.180 -20.856 1.00 79.25 604 GLU A N 1
ATOM 4763 C CA . GLU A 1 604 ? 35.867 -11.789 -20.277 1.00 79.25 604 GLU A CA 1
ATOM 4764 C C . GLU A 1 604 ? 36.562 -10.772 -21.185 1.00 79.25 604 GLU A C 1
ATOM 4766 O O . GLU A 1 604 ? 36.648 -10.962 -22.401 1.00 79.25 604 GLU A O 1
ATOM 4771 N N . LEU A 1 605 ? 37.096 -9.699 -20.599 1.00 83.62 605 LEU A N 1
ATOM 4772 C CA . LEU A 1 605 ? 37.939 -8.775 -21.354 1.00 83.62 605 LEU A CA 1
ATOM 4773 C C . LEU A 1 605 ? 39.187 -9.526 -21.841 1.00 83.62 605 LEU A C 1
ATOM 4775 O O . LEU A 1 605 ? 39.722 -10.345 -21.092 1.00 83.62 605 LEU A O 1
ATOM 4779 N N . ASP A 1 606 ? 39.679 -9.221 -23.049 1.00 88.19 606 ASP A N 1
ATOM 4780 C CA . ASP A 1 606 ? 40.909 -9.807 -23.613 1.00 88.19 606 ASP A CA 1
ATOM 4781 C C . ASP A 1 606 ? 42.164 -9.281 -22.888 1.00 88.19 606 ASP A C 1
ATOM 4783 O O . ASP A 1 606 ? 42.929 -8.431 -23.354 1.00 88.19 606 ASP A O 1
ATOM 4787 N N . ILE A 1 607 ? 42.323 -9.749 -21.654 1.00 87.69 607 ILE A N 1
ATOM 4788 C CA . ILE A 1 607 ? 43.413 -9.433 -20.751 1.00 87.69 607 ILE A CA 1
ATOM 4789 C C . ILE A 1 607 ? 43.689 -10.650 -19.869 1.00 87.69 607 ILE A C 1
ATOM 4791 O O . ILE A 1 607 ? 42.806 -11.189 -19.205 1.00 87.69 607 ILE A O 1
ATOM 4795 N N . SER A 1 608 ? 44.945 -11.092 -19.856 1.00 89.69 608 SER A N 1
ATOM 4796 C CA . SER A 1 608 ? 45.353 -12.222 -19.029 1.00 89.69 608 SER A CA 1
ATOM 4797 C C . SER A 1 608 ? 45.393 -11.855 -17.547 1.00 89.69 608 SER A C 1
ATOM 4799 O O . SER A 1 608 ? 45.713 -10.723 -17.175 1.00 89.69 608 SER A O 1
ATOM 4801 N N . ASP A 1 609 ? 45.175 -12.851 -16.689 1.00 91.44 609 ASP A N 1
ATOM 4802 C CA . ASP A 1 609 ? 45.308 -12.730 -15.235 1.00 91.44 609 ASP A CA 1
ATOM 4803 C C . ASP A 1 609 ? 46.646 -12.099 -14.836 1.00 91.44 609 ASP A C 1
ATOM 4805 O O . ASP A 1 609 ? 46.689 -11.224 -13.976 1.00 91.44 609 ASP A O 1
ATOM 4809 N N . THR A 1 610 ? 47.741 -12.473 -15.506 1.00 89.50 610 THR A N 1
ATOM 4810 C CA . THR A 1 610 ? 49.062 -11.871 -15.288 1.00 89.50 610 THR A CA 1
ATOM 4811 C C . THR A 1 610 ? 49.043 -10.361 -15.526 1.00 89.50 610 THR A C 1
ATOM 4813 O O . THR A 1 610 ? 49.558 -9.626 -14.690 1.00 89.50 610 THR A O 1
ATOM 4816 N N . LYS A 1 611 ? 48.411 -9.873 -16.604 1.00 89.31 611 LYS A N 1
ATOM 4817 C CA . LYS A 1 611 ? 48.290 -8.430 -16.881 1.00 89.31 611 LYS A CA 1
ATOM 4818 C C . LYS A 1 611 ? 47.402 -7.722 -15.853 1.00 89.31 611 LYS A C 1
ATOM 4820 O O . LYS A 1 611 ? 47.788 -6.663 -15.366 1.00 89.31 611 LYS A O 1
ATOM 4825 N N . LEU A 1 612 ? 46.266 -8.309 -15.458 1.00 91.94 612 LEU A N 1
ATOM 4826 C CA . LEU A 1 612 ? 45.422 -7.766 -14.377 1.00 91.94 612 LEU A CA 1
ATOM 4827 C C . LEU A 1 612 ? 46.213 -7.631 -13.067 1.00 91.94 612 LEU A C 1
ATOM 4829 O O . LEU A 1 612 ? 46.206 -6.575 -12.431 1.00 91.94 612 LEU A O 1
ATOM 4833 N N . ARG A 1 613 ? 46.971 -8.671 -12.704 1.00 92.56 613 ARG A N 1
ATOM 4834 C CA . ARG A 1 613 ? 47.815 -8.695 -11.503 1.00 92.56 613 ARG A CA 1
ATOM 4835 C C . ARG A 1 613 ? 48.977 -7.696 -11.583 1.00 92.56 613 ARG A C 1
ATOM 4837 O O . ARG A 1 613 ? 49.251 -6.996 -10.611 1.00 92.56 613 ARG A O 1
ATOM 4844 N N . GLN A 1 614 ? 49.614 -7.554 -12.748 1.00 90.19 614 GLN A N 1
ATOM 4845 C CA . GLN A 1 614 ? 50.628 -6.525 -13.017 1.00 90.19 614 GLN A CA 1
ATOM 4846 C C . GLN A 1 614 ? 50.066 -5.100 -12.856 1.00 90.19 614 GLN A C 1
ATOM 4848 O O . GLN A 1 614 ? 50.743 -4.254 -12.266 1.00 90.19 614 GLN A O 1
ATOM 4853 N N . ILE A 1 615 ? 48.839 -4.831 -13.327 1.00 91.31 615 ILE A N 1
ATOM 4854 C CA . ILE A 1 615 ? 48.160 -3.536 -13.141 1.00 91.31 615 ILE A CA 1
ATOM 4855 C C . ILE A 1 615 ? 47.935 -3.267 -11.651 1.00 91.31 615 ILE A C 1
ATOM 4857 O O . ILE A 1 615 ? 48.319 -2.203 -11.171 1.00 91.31 615 ILE A O 1
ATOM 4861 N N . VAL A 1 616 ? 47.382 -4.219 -10.892 1.00 90.69 616 VAL A N 1
ATOM 4862 C CA . VAL A 1 616 ? 47.170 -4.048 -9.441 1.00 90.69 616 VAL A CA 1
ATOM 4863 C C . VAL A 1 616 ? 48.493 -3.800 -8.706 1.00 90.69 616 VAL A C 1
ATOM 4865 O O . VAL A 1 616 ? 48.593 -2.850 -7.929 1.00 90.69 616 VAL A O 1
ATOM 4868 N N . ALA A 1 617 ? 49.532 -4.589 -8.995 1.00 88.31 617 ALA A N 1
ATOM 4869 C CA . ALA A 1 617 ? 50.860 -4.418 -8.410 1.00 88.31 617 ALA A CA 1
ATOM 4870 C C . ALA A 1 617 ? 51.433 -3.015 -8.675 1.00 88.31 617 ALA A C 1
ATOM 4872 O O . ALA A 1 617 ? 51.916 -2.341 -7.759 1.00 88.31 617 ALA A O 1
ATOM 4873 N N . ALA A 1 618 ? 51.358 -2.553 -9.927 1.00 87.06 618 ALA A N 1
ATOM 4874 C CA . ALA A 1 618 ? 51.851 -1.244 -10.336 1.00 87.06 618 ALA A CA 1
ATOM 4875 C C . ALA A 1 618 ? 51.017 -0.086 -9.756 1.00 87.06 618 ALA A C 1
ATOM 4877 O O . ALA A 1 618 ? 51.595 0.922 -9.343 1.00 87.06 618 ALA A O 1
ATOM 4878 N N . ALA A 1 619 ? 49.691 -0.238 -9.658 1.00 86.94 619 ALA A N 1
ATOM 4879 C CA . ALA A 1 619 ? 48.787 0.733 -9.039 1.00 86.94 619 ALA A CA 1
ATOM 4880 C C . ALA A 1 619 ? 49.030 0.890 -7.527 1.00 86.94 619 ALA A C 1
ATOM 4882 O O . ALA A 1 619 ? 48.872 1.994 -7.005 1.00 86.94 619 ALA A O 1
ATOM 4883 N N . ALA A 1 620 ? 49.472 -0.174 -6.852 1.00 83.94 620 ALA A N 1
ATOM 4884 C CA . ALA A 1 620 ? 49.854 -0.169 -5.443 1.00 83.94 620 ALA A CA 1
ATOM 4885 C C . ALA A 1 620 ? 51.264 0.418 -5.210 1.00 83.94 620 ALA A C 1
ATOM 4887 O O . ALA A 1 620 ? 51.419 1.600 -4.895 1.00 83.94 620 ALA A O 1
ATOM 4888 N N . ASP A 1 621 ? 52.325 -0.362 -5.450 1.00 81.00 621 ASP A N 1
ATOM 4889 C CA . ASP A 1 621 ? 53.713 -0.017 -5.077 1.00 81.00 621 ASP A CA 1
ATOM 4890 C C . ASP A 1 621 ? 54.602 0.443 -6.252 1.00 81.00 621 ASP A C 1
ATOM 4892 O O . ASP A 1 621 ? 55.764 0.812 -6.048 1.00 81.00 621 ASP A O 1
ATOM 4896 N N . GLY A 1 622 ? 54.093 0.423 -7.487 1.00 81.56 622 GLY A N 1
ATOM 4897 C CA . GLY A 1 622 ? 54.850 0.841 -8.672 1.00 81.56 622 GLY A CA 1
ATOM 4898 C C . GLY A 1 622 ? 55.027 2.360 -8.770 1.00 81.56 622 GLY A C 1
ATOM 4899 O O . GLY A 1 622 ? 54.152 3.132 -8.387 1.00 81.56 622 GLY A O 1
ATOM 4900 N N . SER A 1 623 ? 56.154 2.817 -9.307 1.00 80.50 623 SER A N 1
ATOM 4901 C CA . SER A 1 623 ? 56.429 4.230 -9.588 1.00 80.50 623 SER A CA 1
ATOM 4902 C C . SER A 1 623 ? 56.825 4.392 -11.051 1.00 80.50 623 SER A C 1
ATOM 4904 O O . SER A 1 623 ? 57.859 3.875 -11.476 1.00 80.50 623 SER A O 1
ATOM 4906 N N . LEU A 1 624 ? 55.974 5.066 -11.824 1.00 74.38 624 LEU A N 1
ATOM 4907 C CA . LEU A 1 624 ? 56.141 5.268 -13.263 1.00 74.38 624 LEU A CA 1
ATOM 4908 C C . LEU A 1 624 ? 57.103 6.423 -13.547 1.00 74.38 624 LEU A C 1
ATOM 4910 O O . LEU A 1 624 ? 56.958 7.517 -13.004 1.00 74.38 624 LEU A O 1
ATOM 4914 N N . SER A 1 625 ? 58.048 6.204 -14.458 1.00 71.50 625 SER A N 1
ATOM 4915 C CA . SER A 1 625 ? 58.887 7.255 -15.029 1.00 71.50 625 SER A CA 1
ATOM 4916 C C . SER A 1 625 ? 58.510 7.459 -16.491 1.00 71.50 625 SER A C 1
ATOM 4918 O O . SER A 1 625 ? 58.952 6.707 -17.354 1.00 71.50 625 SER A O 1
ATOM 4920 N N . THR A 1 626 ? 57.723 8.497 -16.783 1.00 61.84 626 THR A N 1
ATOM 4921 C CA . THR A 1 626 ? 57.296 8.846 -18.153 1.00 61.84 626 THR A CA 1
ATOM 4922 C C . THR A 1 626 ? 58.478 9.156 -19.074 1.00 61.84 626 THR A C 1
ATOM 4924 O O . THR A 1 626 ? 58.499 8.729 -20.221 1.00 61.84 626 THR A O 1
ATOM 4927 N N . THR A 1 627 ? 59.520 9.815 -18.559 1.00 64.50 627 THR A N 1
ATOM 4928 C CA . THR A 1 627 ? 60.752 10.137 -19.305 1.00 64.50 627 THR A CA 1
ATOM 4929 C C . THR A 1 627 ? 61.658 8.937 -19.577 1.00 64.50 627 THR A C 1
ATOM 4931 O O . THR A 1 627 ? 62.576 9.042 -20.387 1.00 64.50 627 THR A O 1
ATOM 4934 N N . ARG A 1 628 ? 61.443 7.805 -18.895 1.00 61.84 628 ARG A N 1
ATOM 4935 C CA . ARG A 1 628 ? 62.240 6.577 -19.052 1.00 61.84 628 ARG A CA 1
ATOM 4936 C C . ARG A 1 628 ? 61.388 5.346 -19.360 1.00 61.84 628 ARG A C 1
ATOM 4938 O O . ARG A 1 628 ? 61.933 4.253 -19.309 1.00 61.84 628 ARG A O 1
ATOM 4945 N N . ASN A 1 629 ? 60.090 5.507 -19.627 1.00 67.62 629 ASN A N 1
ATOM 4946 C CA . ASN A 1 629 ? 59.122 4.433 -19.880 1.00 67.62 629 ASN A CA 1
ATOM 4947 C C . ASN A 1 629 ? 59.288 3.209 -18.941 1.00 67.62 629 ASN A C 1
ATOM 4949 O O . ASN A 1 629 ? 59.281 2.063 -19.378 1.00 67.62 629 ASN A O 1
ATOM 4953 N N . SER A 1 630 ? 59.544 3.443 -17.649 1.00 72.69 630 SER A N 1
ATOM 4954 C CA . SER A 1 630 ? 59.954 2.400 -16.693 1.00 72.69 630 SER A CA 1
ATOM 4955 C C . SER A 1 630 ? 59.127 2.415 -15.413 1.00 72.69 630 SER A C 1
ATOM 4957 O O . SER A 1 630 ? 58.534 3.436 -15.058 1.00 72.69 630 SER A O 1
ATOM 4959 N N . ILE A 1 631 ? 59.105 1.279 -14.705 1.00 76.00 631 ILE A N 1
ATOM 4960 C CA . ILE A 1 631 ? 58.343 1.108 -13.461 1.00 76.00 631 ILE A CA 1
ATOM 4961 C C . ILE A 1 631 ? 59.274 0.646 -12.344 1.00 76.00 631 ILE A C 1
ATOM 4963 O O . ILE A 1 631 ? 59.898 -0.413 -12.403 1.00 76.00 631 ILE A O 1
ATOM 4967 N N . VAL A 1 632 ? 59.371 1.459 -11.298 1.00 77.31 632 VAL A N 1
ATOM 4968 C CA . VAL A 1 632 ? 60.257 1.238 -10.153 1.00 77.31 632 VAL A CA 1
ATOM 4969 C C . VAL A 1 632 ? 59.432 0.801 -8.947 1.00 77.31 632 VAL A C 1
ATOM 4971 O O . VAL A 1 632 ? 58.487 1.486 -8.573 1.00 77.31 632 VAL A O 1
ATOM 4974 N N . PHE A 1 633 ? 59.807 -0.304 -8.305 1.00 78.12 633 PHE A N 1
ATOM 4975 C CA . PHE A 1 633 ? 59.130 -0.832 -7.120 1.00 78.12 633 PHE A CA 1
ATOM 4976 C C . PHE A 1 633 ? 60.015 -0.652 -5.878 1.00 78.12 633 PHE A C 1
ATOM 4978 O O . PHE A 1 633 ? 61.141 -1.153 -5.809 1.00 78.12 633 PHE A O 1
ATOM 4985 N N . HIS A 1 634 ? 59.512 0.057 -4.869 1.00 74.38 634 HIS A N 1
ATOM 4986 C CA . HIS A 1 634 ? 60.255 0.370 -3.642 1.00 74.38 634 HIS A CA 1
ATOM 4987 C C . HIS A 1 634 ? 59.806 -0.538 -2.486 1.00 74.38 634 HIS A C 1
ATOM 4989 O O . HIS A 1 634 ? 58.940 -0.179 -1.692 1.00 74.38 634 HIS A O 1
ATOM 4995 N N . LEU A 1 635 ? 60.379 -1.744 -2.401 1.00 74.75 635 LEU A N 1
ATOM 4996 C CA . LEU A 1 635 ? 59.808 -2.847 -1.621 1.00 74.75 635 LEU A CA 1
ATOM 4997 C C . LEU A 1 635 ? 60.646 -3.241 -0.403 1.00 74.75 635 LEU A C 1
ATOM 4999 O O . LEU A 1 635 ? 61.806 -3.636 -0.511 1.00 74.75 635 LEU A O 1
ATOM 5003 N N . LYS A 1 636 ? 60.005 -3.222 0.771 1.00 71.19 636 LYS A N 1
ATOM 5004 C CA . LYS A 1 636 ? 60.604 -3.682 2.036 1.00 71.19 636 LYS A CA 1
ATOM 5005 C C . LYS A 1 636 ? 60.353 -5.163 2.342 1.00 71.19 636 LYS A C 1
ATOM 5007 O O . LYS A 1 636 ? 61.213 -5.792 2.939 1.00 71.19 636 LYS A O 1
ATOM 5012 N N . LYS A 1 637 ? 59.194 -5.714 1.957 1.00 77.75 637 LYS A N 1
ATOM 5013 C CA . LYS A 1 637 ? 58.758 -7.080 2.318 1.00 77.75 637 LYS A CA 1
ATOM 5014 C C . LYS A 1 637 ? 59.172 -8.097 1.249 1.00 77.75 637 LYS A C 1
ATOM 5016 O O . LYS A 1 637 ? 58.789 -7.924 0.094 1.00 77.75 637 LYS A O 1
ATOM 5021 N N . ASP A 1 638 ? 59.850 -9.180 1.628 1.00 75.69 638 ASP A N 1
ATOM 5022 C CA . ASP A 1 638 ? 60.371 -10.180 0.676 1.00 75.69 638 ASP A CA 1
ATOM 5023 C C . ASP A 1 638 ? 59.288 -10.866 -0.163 1.00 75.69 638 ASP A C 1
ATOM 5025 O O . ASP A 1 638 ? 59.471 -11.038 -1.364 1.00 75.69 638 ASP A O 1
ATOM 5029 N N . ARG A 1 639 ? 58.101 -11.110 0.403 1.00 82.69 639 ARG A N 1
ATOM 5030 C CA . ARG A 1 639 ? 56.938 -11.592 -0.363 1.00 82.69 639 ARG A CA 1
ATOM 5031 C C . ARG A 1 639 ? 56.574 -10.690 -1.554 1.00 82.69 639 ARG A C 1
ATOM 5033 O O . ARG A 1 639 ? 56.261 -11.183 -2.629 1.00 82.69 639 ARG A O 1
ATOM 5040 N N . LYS A 1 640 ? 56.662 -9.358 -1.400 1.00 83.75 640 LYS A N 1
ATOM 5041 C CA . LYS A 1 640 ? 56.422 -8.408 -2.503 1.00 83.75 640 LYS A CA 1
ATOM 5042 C C . LYS A 1 640 ? 57.568 -8.452 -3.517 1.00 83.75 640 LYS A C 1
ATOM 5044 O O . LYS A 1 640 ? 57.315 -8.355 -4.710 1.00 83.75 640 LYS A O 1
ATOM 5049 N N . LYS A 1 641 ? 58.812 -8.654 -3.061 1.00 77.38 641 LYS A N 1
ATOM 5050 C CA . LYS A 1 641 ? 59.981 -8.850 -3.937 1.00 77.38 641 LYS A CA 1
ATOM 5051 C C . LYS A 1 641 ? 59.806 -10.088 -4.827 1.00 77.38 641 LYS A C 1
ATOM 5053 O O . LYS A 1 641 ? 59.970 -9.980 -6.037 1.00 77.38 641 LYS A O 1
ATOM 5058 N N . GLN A 1 642 ? 59.423 -11.223 -4.237 1.00 80.25 642 GLN A N 1
ATOM 5059 C CA . GLN A 1 642 ? 59.122 -12.471 -4.950 1.00 80.25 642 GLN A CA 1
ATOM 5060 C C . GLN A 1 642 ? 57.986 -12.272 -5.959 1.00 80.25 642 GLN A C 1
ATOM 5062 O O . GLN A 1 642 ? 58.161 -12.591 -7.130 1.00 80.25 642 GLN A O 1
ATOM 5067 N N . ARG A 1 643 ? 56.891 -11.609 -5.562 1.00 85.25 643 ARG A N 1
ATOM 5068 C CA . ARG A 1 643 ? 55.769 -11.323 -6.466 1.00 85.25 643 ARG A CA 1
ATOM 5069 C C . ARG A 1 643 ? 56.129 -10.429 -7.657 1.00 85.25 643 ARG A C 1
ATOM 5071 O O . ARG A 1 643 ? 55.612 -10.655 -8.744 1.00 85.25 643 ARG A O 1
ATOM 5078 N N . VAL A 1 644 ? 57.048 -9.463 -7.511 1.00 82.25 644 VAL A N 1
ATOM 5079 C CA . VAL A 1 644 ? 57.589 -8.733 -8.683 1.00 82.25 644 VAL A CA 1
ATOM 5080 C C . VAL A 1 644 ? 58.318 -9.685 -9.631 1.00 82.25 644 VAL A C 1
ATOM 5082 O O . VAL A 1 644 ? 58.167 -9.558 -10.840 1.00 82.25 644 VAL A O 1
ATOM 5085 N N . VAL A 1 645 ? 59.105 -10.631 -9.114 1.00 80.62 645 VAL A N 1
ATOM 5086 C CA . VAL A 1 645 ? 59.828 -11.600 -9.955 1.00 80.62 645 VAL A CA 1
ATOM 5087 C C . VAL A 1 645 ? 58.859 -12.568 -10.645 1.00 80.62 645 VAL A C 1
ATOM 5089 O O . VAL A 1 645 ? 59.036 -12.842 -11.826 1.00 80.62 645 VAL A O 1
ATOM 5092 N N . GLU A 1 646 ? 57.804 -13.018 -9.963 1.00 83.69 646 GLU A N 1
ATOM 5093 C CA . GLU A 1 646 ? 56.733 -13.832 -10.560 1.00 83.69 646 GLU A CA 1
ATOM 5094 C C . GLU A 1 646 ? 55.987 -13.088 -11.680 1.00 83.69 646 GLU A C 1
ATOM 5096 O O . GLU A 1 646 ? 55.763 -13.648 -12.749 1.00 83.69 646 GLU A O 1
ATOM 5101 N N . LEU A 1 647 ? 55.618 -11.820 -11.455 1.00 85.19 647 LEU A N 1
ATOM 5102 C CA . LEU A 1 647 ? 54.813 -11.039 -12.402 1.00 85.19 647 LEU A CA 1
ATOM 5103 C C . LEU A 1 647 ? 55.625 -10.400 -13.539 1.00 85.19 647 LEU A C 1
ATOM 5105 O O . LEU A 1 647 ? 55.069 -10.163 -14.607 1.00 85.19 647 LEU A O 1
ATOM 5109 N N . PHE A 1 648 ? 56.908 -10.088 -13.332 1.00 82.00 648 PHE A N 1
ATOM 5110 C CA . PHE A 1 648 ? 57.731 -9.298 -14.265 1.00 82.00 648 PHE A CA 1
ATOM 5111 C C . PHE A 1 648 ? 59.086 -9.941 -14.609 1.00 82.00 648 PHE A C 1
ATOM 5113 O O . PHE A 1 648 ? 59.929 -9.282 -15.219 1.00 82.00 648 PHE A O 1
ATOM 5120 N N . GLY A 1 649 ? 59.333 -11.198 -14.226 1.00 74.00 649 GLY A N 1
ATOM 5121 C CA . GLY A 1 649 ? 60.659 -11.837 -14.250 1.00 74.00 649 GLY A CA 1
ATOM 5122 C C . GLY A 1 649 ? 61.436 -11.731 -15.568 1.00 74.00 649 GLY A C 1
ATOM 5123 O O . GLY A 1 649 ? 62.637 -11.470 -15.540 1.00 74.00 649 GLY A O 1
ATOM 5124 N N . ALA A 1 650 ? 60.758 -11.859 -16.712 1.00 68.38 650 ALA A N 1
ATOM 5125 C CA . ALA A 1 650 ? 61.365 -11.743 -18.045 1.00 68.38 650 ALA A CA 1
ATOM 5126 C C . ALA A 1 650 ? 61.744 -10.298 -18.446 1.00 68.38 650 ALA A C 1
ATOM 5128 O O . ALA A 1 650 ? 62.579 -10.101 -19.327 1.00 68.38 650 ALA A O 1
ATOM 5129 N N . SER A 1 651 ? 61.159 -9.297 -17.782 1.00 68.25 651 SER A N 1
ATOM 5130 C CA . SER A 1 651 ? 61.184 -7.871 -18.160 1.00 68.25 651 SER A CA 1
ATOM 5131 C C . SER A 1 651 ? 61.968 -6.984 -17.177 1.00 68.25 651 SER A C 1
ATOM 5133 O O . SER A 1 651 ? 62.161 -5.776 -17.393 1.00 68.25 651 SER A O 1
ATOM 5135 N N . LEU A 1 652 ? 62.456 -7.583 -16.086 1.00 67.50 652 LEU A N 1
ATOM 5136 C CA . LEU A 1 652 ? 63.381 -6.969 -15.138 1.00 67.50 652 LEU A CA 1
ATOM 5137 C C . LEU A 1 652 ? 64.748 -6.723 -15.793 1.00 67.50 652 LEU A C 1
ATOM 5139 O O . LEU A 1 652 ? 65.356 -7.619 -16.378 1.00 67.50 652 LEU A O 1
ATOM 5143 N N . THR A 1 653 ? 65.279 -5.507 -15.646 1.00 56.59 653 THR A N 1
ATOM 5144 C CA . THR A 1 653 ? 66.659 -5.207 -16.065 1.00 56.59 653 THR A CA 1
ATOM 5145 C C . THR A 1 653 ? 67.647 -6.104 -15.318 1.00 56.59 653 THR A C 1
ATOM 5147 O O . THR A 1 653 ? 67.547 -6.225 -14.098 1.00 56.59 653 THR A O 1
ATOM 5150 N N . ARG A 1 654 ? 68.602 -6.695 -16.058 1.00 48.53 654 ARG A N 1
ATOM 5151 C CA . ARG A 1 654 ? 69.647 -7.625 -15.578 1.00 48.53 654 ARG A CA 1
ATOM 5152 C C . ARG A 1 654 ? 70.104 -7.346 -14.142 1.00 48.53 654 ARG A C 1
ATOM 5154 O O . ARG A 1 654 ? 70.669 -6.289 -13.882 1.00 48.53 654 ARG A O 1
ATOM 5161 N N . ASN A 1 655 ? 69.940 -8.358 -13.286 1.00 48.09 655 ASN A N 1
ATOM 5162 C CA . ASN A 1 655 ? 70.151 -8.338 -11.837 1.00 48.09 655 ASN A CA 1
ATOM 5163 C C . ASN A 1 655 ? 69.393 -7.198 -11.130 1.00 48.09 655 ASN A C 1
ATOM 5165 O O . ASN A 1 655 ? 69.849 -6.052 -11.176 1.00 48.09 655 ASN A O 1
ATOM 5169 N N . PRO A 1 656 ? 68.303 -7.486 -10.383 1.00 49.31 656 PRO A N 1
ATOM 5170 C CA . PRO A 1 656 ? 67.764 -6.518 -9.440 1.00 49.31 656 PRO A CA 1
ATOM 5171 C C . PRO A 1 656 ? 68.849 -6.229 -8.401 1.00 49.31 656 PRO A C 1
ATOM 5173 O O . PRO A 1 656 ? 69.066 -6.987 -7.456 1.00 49.31 656 PRO A O 1
ATOM 5176 N N . THR A 1 657 ? 69.568 -5.127 -8.604 1.00 46.97 657 THR A N 1
ATOM 5177 C CA . THR A 1 657 ? 70.490 -4.580 -7.622 1.00 46.97 657 THR A CA 1
ATOM 5178 C C . THR A 1 657 ? 69.628 -4.052 -6.491 1.00 46.97 657 THR A C 1
ATOM 5180 O O . THR A 1 657 ? 69.189 -2.903 -6.502 1.00 46.97 657 THR A O 1
ATOM 5183 N N . TRP A 1 658 ? 69.365 -4.936 -5.526 1.00 52.78 658 TRP A N 1
ATOM 5184 C CA . TRP A 1 658 ? 68.780 -4.630 -4.228 1.00 52.78 658 TRP A CA 1
ATOM 5185 C C . TRP A 1 658 ? 69.739 -3.712 -3.467 1.00 52.78 658 TRP A C 1
ATOM 5187 O O . TRP A 1 658 ? 70.395 -4.135 -2.523 1.00 52.78 658 TRP A O 1
ATOM 5197 N N . GLN A 1 659 ? 69.867 -2.463 -3.920 1.00 44.31 659 GLN A N 1
ATOM 5198 C CA . GLN A 1 659 ? 70.750 -1.478 -3.315 1.00 44.31 659 GLN A CA 1
ATOM 5199 C C . GLN A 1 659 ? 70.322 -1.303 -1.862 1.00 44.31 659 GLN A C 1
ATOM 5201 O O . GLN A 1 659 ? 69.223 -0.811 -1.586 1.00 44.31 659 GLN A O 1
ATOM 5206 N N . GLU A 1 660 ? 71.182 -1.740 -0.945 1.00 43.84 660 GLU A N 1
ATOM 5207 C CA . GLU A 1 660 ? 71.010 -1.480 0.472 1.00 43.84 660 GLU A CA 1
ATOM 5208 C C . GLU A 1 660 ? 71.144 0.022 0.694 1.00 43.84 660 GLU A C 1
ATOM 5210 O O . GLU A 1 660 ? 72.227 0.601 0.666 1.00 43.84 660 GLU A O 1
ATOM 5215 N N . THR A 1 661 ? 70.003 0.669 0.901 1.00 49.19 661 THR A N 1
ATOM 5216 C CA . THR A 1 661 ? 69.955 1.998 1.500 1.00 49.19 661 THR A CA 1
ATOM 5217 C C . THR A 1 661 ? 69.380 1.835 2.894 1.00 49.19 661 THR A C 1
ATOM 5219 O O . THR A 1 661 ? 68.473 1.028 3.098 1.00 49.19 661 THR A O 1
ATOM 5222 N N . ALA A 1 662 ? 69.888 2.601 3.861 1.00 47.31 662 ALA A N 1
ATOM 5223 C CA . ALA A 1 662 ? 69.739 2.341 5.298 1.00 47.31 662 ALA A CA 1
ATOM 5224 C C . ALA A 1 662 ? 68.293 2.260 5.857 1.00 47.31 662 ALA A C 1
ATOM 5226 O O . ALA A 1 662 ? 68.127 2.077 7.061 1.00 47.31 662 ALA A O 1
ATOM 5227 N N . LYS A 1 663 ? 67.242 2.418 5.031 1.00 46.06 663 LYS A N 1
ATOM 5228 C CA . LYS A 1 663 ? 65.823 2.251 5.412 1.00 46.06 663 LYS A CA 1
ATOM 5229 C C . LYS A 1 663 ? 64.916 1.538 4.375 1.00 46.06 663 LYS A C 1
ATOM 5231 O O . LYS A 1 663 ? 63.711 1.445 4.645 1.00 46.06 663 LYS A O 1
ATOM 5236 N N . ALA A 1 664 ? 65.415 1.046 3.225 1.00 46.09 664 ALA A N 1
ATOM 5237 C CA . ALA A 1 664 ? 64.630 0.273 2.232 1.00 46.09 664 ALA A CA 1
ATOM 5238 C C . ALA A 1 664 ? 65.485 -0.445 1.155 1.00 46.09 664 ALA A C 1
ATOM 5240 O O . ALA A 1 664 ? 66.562 0.033 0.801 1.00 46.09 664 ALA A O 1
ATOM 5241 N N . HIS A 1 665 ? 64.942 -1.515 0.550 1.00 50.75 665 HIS A N 1
ATOM 5242 C CA . HIS A 1 665 ? 65.456 -2.098 -0.702 1.00 50.75 665 HIS A CA 1
ATOM 5243 C C . HIS A 1 665 ? 64.675 -1.574 -1.926 1.00 50.75 665 HIS A C 1
ATOM 5245 O O . HIS A 1 665 ? 63.527 -1.136 -1.807 1.00 50.75 665 HIS A O 1
ATOM 5251 N N . LYS A 1 666 ? 65.279 -1.651 -3.118 1.00 52.25 666 LYS A N 1
ATOM 5252 C CA . LYS A 1 666 ? 64.719 -1.147 -4.385 1.00 52.25 666 LYS A CA 1
ATOM 5253 C C . LYS A 1 666 ? 64.783 -2.211 -5.488 1.00 52.25 666 LYS A C 1
ATOM 5255 O O . LYS A 1 666 ? 65.802 -2.882 -5.614 1.00 52.25 666 LYS A O 1
ATOM 5260 N N . ALA A 1 667 ? 63.728 -2.318 -6.296 1.00 53.09 667 ALA A N 1
ATOM 5261 C CA . ALA A 1 667 ? 63.670 -3.102 -7.533 1.00 53.09 667 ALA A CA 1
ATOM 5262 C C . ALA A 1 667 ? 63.215 -2.218 -8.708 1.00 53.09 667 ALA A C 1
ATOM 5264 O O . ALA A 1 667 ? 62.536 -1.209 -8.510 1.00 53.09 667 ALA A O 1
ATOM 5265 N N . MET A 1 668 ? 63.584 -2.574 -9.940 1.00 51.72 668 MET A N 1
ATOM 5266 C CA . MET A 1 668 ? 63.263 -1.781 -11.133 1.00 51.72 668 MET A CA 1
ATOM 5267 C C . MET A 1 668 ? 62.932 -2.675 -12.334 1.00 51.72 668 MET A C 1
ATOM 5269 O O . MET A 1 668 ? 63.792 -3.415 -12.815 1.00 51.72 668 MET A O 1
ATOM 5273 N N . VAL A 1 669 ? 61.698 -2.560 -12.830 1.00 54.56 669 VAL A N 1
ATOM 5274 C CA . VAL A 1 669 ? 61.263 -3.084 -14.133 1.00 54.56 669 VAL A CA 1
ATOM 5275 C C . VAL A 1 669 ? 61.696 -2.094 -15.213 1.00 54.56 669 VAL A C 1
ATOM 5277 O O . VAL A 1 669 ? 61.654 -0.874 -15.022 1.00 54.56 669 VAL A O 1
ATOM 5280 N N . SER A 1 670 ? 62.204 -2.618 -16.325 1.00 52.03 670 SER A N 1
ATOM 5281 C CA . SER A 1 670 ? 63.031 -1.834 -17.240 1.00 52.03 670 SER A CA 1
ATOM 5282 C C . SER A 1 670 ? 62.245 -1.002 -18.259 1.00 52.03 670 SER A C 1
ATOM 5284 O O . SER A 1 670 ? 61.168 -1.385 -18.712 1.00 52.03 670 SER A O 1
ATOM 5286 N N . ALA A 1 671 ? 62.870 0.108 -18.665 1.00 47.25 671 ALA A N 1
ATOM 5287 C CA . ALA A 1 671 ? 62.424 1.091 -19.660 1.00 47.25 671 ALA A CA 1
ATOM 5288 C C . ALA A 1 671 ? 61.942 0.533 -21.011 1.00 47.25 671 ALA A C 1
ATOM 5290 O O . ALA A 1 671 ? 61.192 1.186 -21.737 1.00 47.25 671 ALA A O 1
ATOM 5291 N N . TYR A 1 672 ? 62.433 -0.649 -21.378 1.00 50.91 672 TYR A N 1
ATOM 5292 C CA . TYR A 1 672 ? 62.360 -1.190 -22.734 1.00 50.91 672 TYR A CA 1
ATOM 5293 C C . TYR A 1 672 ? 61.421 -2.396 -22.850 1.00 50.91 672 TYR A C 1
ATOM 5295 O O . TYR A 1 672 ? 61.349 -3.012 -23.908 1.00 50.91 672 TYR A O 1
ATOM 5303 N N . SER A 1 673 ? 60.715 -2.732 -21.769 1.00 67.00 673 SER A N 1
ATOM 5304 C CA . SER A 1 673 ? 59.759 -3.838 -21.726 1.00 67.00 673 SER A CA 1
ATOM 5305 C C . SER A 1 673 ? 58.389 -3.442 -22.291 1.00 67.00 673 SER A C 1
ATOM 5307 O O . SER A 1 673 ? 57.929 -2.313 -22.094 1.00 67.00 673 SER A O 1
ATOM 5309 N N . GLU A 1 674 ? 57.717 -4.372 -22.978 1.00 70.94 674 GLU A N 1
ATOM 5310 C CA . GLU A 1 674 ? 56.341 -4.167 -23.458 1.00 70.94 674 GLU A CA 1
ATOM 5311 C C . GLU A 1 674 ? 55.368 -3.987 -22.284 1.00 70.94 674 GLU A C 1
ATOM 5313 O O . GLU A 1 674 ? 54.448 -3.174 -22.356 1.00 70.94 674 GLU A O 1
ATOM 5318 N N . GLU A 1 675 ? 55.625 -4.647 -21.152 1.00 74.81 675 GLU A N 1
ATOM 5319 C CA . GLU A 1 675 ? 54.857 -4.489 -19.915 1.00 74.81 675 GLU A CA 1
ATOM 5320 C C . GLU A 1 675 ? 54.941 -3.055 -19.377 1.00 74.81 675 GLU A C 1
ATOM 5322 O O . GLU A 1 675 ? 53.928 -2.498 -18.958 1.00 74.81 675 GLU A O 1
ATOM 5327 N N . ALA A 1 676 ? 56.120 -2.420 -19.413 1.00 73.12 676 ALA A N 1
ATOM 5328 C CA . ALA A 1 676 ? 56.265 -1.040 -18.952 1.00 73.12 676 ALA A CA 1
ATOM 5329 C C . ALA A 1 676 ? 55.599 -0.030 -19.901 1.00 73.12 676 ALA A C 1
ATOM 5331 O O . ALA A 1 676 ? 55.027 0.947 -19.416 1.00 73.12 676 ALA A O 1
ATOM 5332 N N . LYS A 1 677 ? 55.597 -0.280 -21.222 1.00 77.19 677 LYS A N 1
ATOM 5333 C CA . LYS A 1 677 ? 54.812 0.513 -22.192 1.00 77.19 677 LYS A CA 1
ATOM 5334 C C . LYS A 1 677 ? 53.312 0.385 -21.920 1.00 77.19 677 LYS A C 1
ATOM 5336 O O . LYS A 1 677 ? 52.625 1.394 -21.789 1.00 77.19 677 LYS A O 1
ATOM 5341 N N . TYR A 1 678 ? 52.823 -0.850 -21.799 1.00 83.88 678 TYR A N 1
ATOM 5342 C CA . TYR A 1 678 ? 51.414 -1.157 -21.559 1.00 83.88 678 TYR A CA 1
ATOM 5343 C C . TYR A 1 678 ? 50.911 -0.549 -20.245 1.00 83.88 678 TYR A C 1
ATOM 5345 O O . TYR A 1 678 ? 49.899 0.139 -20.217 1.00 83.88 678 TYR A O 1
ATOM 5353 N N . LEU A 1 679 ? 51.647 -0.723 -19.149 1.00 84.12 679 LEU A N 1
ATOM 5354 C CA . LEU A 1 679 ? 51.268 -0.122 -17.873 1.00 84.12 679 LEU A CA 1
ATOM 5355 C C . LEU A 1 679 ? 51.355 1.413 -17.918 1.00 84.12 679 LEU A C 1
ATOM 5357 O O . LEU A 1 679 ? 50.498 2.083 -17.348 1.00 84.12 679 LEU A O 1
ATOM 5361 N N . SER A 1 680 ? 52.321 1.990 -18.642 1.00 81.00 680 SER A N 1
ATOM 5362 C CA . SER A 1 680 ? 52.377 3.446 -18.845 1.00 81.00 680 SER A CA 1
ATOM 5363 C C . SER A 1 680 ? 51.176 3.987 -19.628 1.00 81.00 680 SER A C 1
ATOM 5365 O O . SER A 1 680 ? 50.734 5.094 -19.328 1.00 81.00 680 SER A O 1
ATOM 5367 N N . SER A 1 681 ? 50.604 3.226 -20.572 1.00 82.69 681 SER A N 1
ATOM 5368 C CA . SER A 1 681 ? 49.361 3.626 -21.248 1.00 82.69 681 SER A CA 1
ATOM 5369 C C . SER A 1 681 ? 48.123 3.442 -20.362 1.00 82.69 681 SER A C 1
ATOM 5371 O O . SER A 1 681 ? 47.267 4.323 -20.341 1.00 82.69 681 SER A O 1
ATOM 5373 N N . VAL A 1 682 ? 48.052 2.372 -19.559 1.00 84.50 682 VAL A N 1
ATOM 5374 C CA . VAL A 1 682 ? 46.958 2.141 -18.590 1.00 84.50 682 VAL A CA 1
ATOM 5375 C C . VAL A 1 682 ? 46.877 3.244 -17.523 1.00 84.50 682 VAL A C 1
ATOM 5377 O O . VAL A 1 682 ? 45.781 3.592 -17.087 1.00 84.50 682 VAL A O 1
ATOM 5380 N N . PHE A 1 683 ? 48.013 3.819 -17.118 1.00 83.50 683 PHE A N 1
ATOM 5381 C CA . PHE A 1 683 ? 48.089 4.881 -16.104 1.00 83.50 683 PHE A CA 1
ATOM 5382 C C . PHE A 1 683 ? 48.328 6.288 -16.679 1.00 83.50 683 PHE A C 1
ATOM 5384 O O . PHE A 1 683 ? 48.782 7.173 -15.947 1.00 83.50 683 PHE A O 1
ATOM 5391 N N . ALA A 1 684 ? 48.024 6.518 -17.963 1.00 76.38 684 ALA A N 1
ATOM 5392 C CA . ALA A 1 684 ? 48.177 7.829 -18.604 1.00 76.38 684 ALA A CA 1
ATOM 5393 C C . ALA A 1 684 ? 47.401 8.938 -17.858 1.00 76.38 684 ALA A C 1
ATOM 5395 O O . ALA A 1 684 ? 47.952 10.004 -17.590 1.00 76.38 684 ALA A O 1
ATOM 5396 N N . ASP A 1 685 ? 46.180 8.634 -17.402 1.00 68.69 685 ASP A N 1
ATOM 5397 C CA . ASP A 1 685 ? 45.324 9.525 -16.598 1.00 68.69 685 ASP A CA 1
ATOM 5398 C C . ASP A 1 685 ? 45.621 9.463 -15.083 1.00 68.69 685 ASP A C 1
ATOM 5400 O O . ASP A 1 685 ? 44.753 9.722 -14.239 1.00 68.69 685 ASP A O 1
ATOM 5404 N N . GLY A 1 686 ? 46.849 9.076 -14.726 1.00 75.69 686 GLY A N 1
ATOM 5405 C CA . GLY A 1 686 ? 47.353 8.971 -13.362 1.00 75.69 686 GLY A CA 1
ATOM 5406 C C . GLY A 1 686 ? 47.412 7.541 -12.816 1.00 75.69 686 GLY A C 1
ATOM 5407 O O . GLY A 1 686 ? 46.637 6.657 -13.179 1.00 75.69 686 GLY A O 1
ATOM 5408 N N . LYS A 1 687 ? 48.333 7.322 -11.867 1.00 79.19 687 LYS A N 1
ATOM 5409 C CA . LYS A 1 687 ? 48.509 6.048 -11.153 1.00 79.19 687 LYS A CA 1
ATOM 5410 C C . LYS A 1 687 ? 47.314 5.774 -10.225 1.00 79.19 687 LYS A C 1
ATOM 5412 O O . LYS A 1 687 ? 47.301 6.197 -9.063 1.00 79.19 687 LYS A O 1
ATOM 5417 N N . ARG A 1 688 ? 46.317 5.053 -10.735 1.00 84.25 688 ARG A N 1
ATOM 5418 C CA . ARG A 1 688 ? 45.148 4.569 -9.987 1.00 84.25 688 ARG A CA 1
ATOM 5419 C C . ARG A 1 688 ? 44.622 3.250 -10.545 1.00 84.25 688 ARG A C 1
ATOM 5421 O O . ARG A 1 688 ? 44.862 2.972 -11.715 1.00 84.25 688 ARG A O 1
ATOM 5428 N N . LEU A 1 689 ? 43.889 2.471 -9.745 1.00 88.00 689 LEU A N 1
ATOM 5429 C CA . LEU A 1 689 ? 43.131 1.329 -10.276 1.00 88.00 689 LEU A CA 1
ATOM 5430 C C . LEU A 1 689 ? 42.227 1.823 -11.426 1.00 88.00 689 LEU A C 1
ATOM 5432 O O . LEU A 1 689 ? 41.510 2.811 -11.230 1.00 88.00 689 LEU A O 1
ATOM 5436 N N . PRO A 1 690 ? 42.276 1.207 -12.623 1.00 87.94 690 PRO A N 1
ATOM 5437 C CA . PRO A 1 690 ? 41.537 1.719 -13.771 1.00 87.94 690 PRO A CA 1
ATOM 5438 C C . PRO A 1 690 ? 40.027 1.634 -13.556 1.00 87.94 690 PRO A C 1
ATOM 5440 O O . PRO A 1 690 ? 39.516 0.601 -13.133 1.00 87.94 690 PRO A O 1
ATOM 5443 N N . SER A 1 691 ? 39.289 2.689 -13.905 1.00 82.31 691 SER A N 1
ATOM 5444 C CA . SER A 1 691 ? 37.825 2.721 -13.755 1.00 82.31 691 SER A CA 1
ATOM 5445 C C . SER A 1 691 ? 37.124 1.601 -14.528 1.00 82.31 691 SER A C 1
ATOM 5447 O O . SER A 1 691 ? 36.130 1.065 -14.049 1.00 82.31 691 SER A O 1
ATOM 5449 N N . TRP A 1 692 ? 37.674 1.183 -15.675 1.00 87.19 692 TRP A N 1
ATOM 5450 C CA . TRP A 1 692 ? 37.139 0.084 -16.484 1.00 87.19 692 TRP A CA 1
ATOM 5451 C C . TRP A 1 692 ? 37.162 -1.283 -15.784 1.00 87.19 692 TRP A C 1
ATOM 5453 O O . TRP A 1 692 ? 36.457 -2.184 -16.232 1.00 87.19 692 TRP A O 1
ATOM 5463 N N . PHE A 1 693 ? 37.876 -1.441 -14.658 1.00 89.25 693 PHE A N 1
ATOM 5464 C CA . PHE A 1 693 ? 37.807 -2.654 -13.833 1.00 89.25 693 PHE A CA 1
ATOM 5465 C C . PHE A 1 693 ? 36.375 -2.970 -13.364 1.00 89.25 693 PHE A C 1
ATOM 5467 O O . PHE A 1 693 ? 36.054 -4.126 -13.120 1.00 89.25 693 PHE A O 1
ATOM 5474 N N . VAL A 1 694 ? 35.483 -1.975 -13.287 1.00 84.50 694 VAL A N 1
ATOM 5475 C CA . VAL A 1 694 ? 34.059 -2.175 -12.958 1.00 84.50 694 VAL A CA 1
ATOM 5476 C C . VAL A 1 694 ? 33.322 -3.097 -13.948 1.00 84.50 694 VAL A C 1
ATOM 5478 O O . VAL A 1 694 ? 32.273 -3.643 -13.609 1.00 84.50 694 VAL A O 1
ATOM 5481 N N . ASN A 1 695 ? 33.878 -3.288 -15.151 1.00 84.00 695 ASN A N 1
ATOM 5482 C CA . ASN A 1 695 ? 33.338 -4.117 -16.233 1.00 84.00 695 ASN A CA 1
ATOM 5483 C C . ASN A 1 695 ? 34.009 -5.498 -16.348 1.00 84.00 695 ASN A C 1
ATOM 5485 O O . ASN A 1 695 ? 33.777 -6.195 -17.329 1.00 84.00 695 ASN A O 1
ATOM 5489 N N . LEU A 1 696 ? 34.858 -5.893 -15.393 1.00 86.25 696 LEU A N 1
ATOM 5490 C CA . LEU A 1 696 ? 35.462 -7.230 -15.390 1.00 86.25 696 LEU A CA 1
ATOM 5491 C C . LEU A 1 696 ? 34.388 -8.323 -15.249 1.00 86.25 696 LEU A C 1
ATOM 5493 O O . LEU A 1 696 ? 33.354 -8.102 -14.601 1.00 86.25 696 LEU A O 1
ATOM 5497 N N . SER A 1 697 ? 34.664 -9.511 -15.804 1.00 84.19 697 SER A N 1
ATOM 5498 C CA . SER A 1 697 ? 33.927 -10.730 -15.441 1.00 84.19 697 SER A CA 1
ATOM 5499 C C . SER A 1 697 ? 34.101 -11.000 -13.944 1.00 84.19 697 SER A C 1
ATOM 5501 O O . SER A 1 697 ? 35.072 -10.548 -13.332 1.00 84.19 697 SER A O 1
ATOM 5503 N N . ASP A 1 698 ? 33.194 -11.753 -13.328 1.00 82.94 698 ASP A N 1
ATOM 5504 C CA . ASP A 1 698 ? 33.297 -12.031 -11.892 1.00 82.94 698 ASP A CA 1
ATOM 5505 C C . ASP A 1 698 ? 34.562 -12.863 -11.559 1.00 82.94 698 ASP A C 1
ATOM 5507 O O . ASP A 1 698 ? 35.251 -12.585 -10.575 1.00 82.94 698 ASP A O 1
ATOM 5511 N N . ARG A 1 699 ? 35.007 -13.755 -12.457 1.00 85.62 699 ARG A N 1
ATOM 5512 C CA . ARG A 1 699 ? 36.318 -14.425 -12.345 1.00 85.62 699 ARG A CA 1
ATOM 5513 C C . ARG A 1 699 ? 37.484 -13.428 -12.392 1.00 85.62 699 ARG A C 1
ATOM 5515 O O . ARG A 1 699 ? 38.385 -13.485 -11.558 1.00 85.62 699 ARG A O 1
ATOM 5522 N N . GLN A 1 700 ? 37.483 -12.497 -13.346 1.00 88.81 700 GLN A N 1
ATOM 5523 C CA . GLN A 1 700 ? 38.531 -11.477 -13.464 1.00 88.81 700 GLN A CA 1
ATOM 5524 C C . GLN A 1 700 ? 38.511 -10.479 -12.287 1.00 88.81 700 GLN A C 1
ATOM 5526 O O . GLN A 1 700 ? 39.565 -10.010 -11.851 1.00 88.81 700 GLN A O 1
ATOM 5531 N N . ALA A 1 701 ? 37.335 -10.185 -11.728 1.00 88.31 701 ALA A N 1
ATOM 5532 C CA . ALA A 1 701 ? 37.178 -9.398 -10.510 1.00 88.31 701 ALA A CA 1
ATOM 5533 C C . ALA A 1 701 ? 37.764 -10.123 -9.285 1.00 88.31 701 ALA A C 1
ATOM 5535 O O . ALA A 1 701 ? 38.441 -9.490 -8.472 1.00 88.31 701 ALA A O 1
ATOM 5536 N N . GLU A 1 702 ? 37.579 -11.444 -9.178 1.00 87.12 702 GLU A N 1
ATOM 5537 C CA . GLU A 1 702 ? 38.192 -12.263 -8.126 1.00 87.12 702 GLU A CA 1
ATOM 5538 C C . GLU A 1 702 ? 39.726 -12.259 -8.238 1.00 87.12 702 GLU A C 1
ATOM 5540 O O . GLU A 1 702 ? 40.402 -12.013 -7.242 1.00 87.12 702 GLU A O 1
ATOM 5545 N N . VAL A 1 703 ? 40.286 -12.383 -9.451 1.00 90.06 703 VAL A N 1
ATOM 5546 C CA . VAL A 1 703 ? 41.734 -12.214 -9.721 1.00 90.06 703 VAL A CA 1
ATOM 5547 C C . VAL A 1 703 ? 42.252 -10.843 -9.260 1.00 90.06 703 VAL A C 1
ATOM 5549 O O . VAL A 1 703 ? 43.353 -10.749 -8.712 1.00 90.06 703 VAL A O 1
ATOM 5552 N N . VAL A 1 704 ? 41.474 -9.774 -9.457 1.00 90.44 704 VAL A N 1
ATOM 5553 C CA . VAL A 1 704 ? 41.837 -8.416 -9.020 1.00 90.44 704 VAL A CA 1
ATOM 5554 C C . VAL A 1 704 ? 41.786 -8.271 -7.497 1.00 90.44 704 VAL A C 1
ATOM 5556 O O . VAL A 1 704 ? 42.755 -7.774 -6.920 1.00 90.44 704 VAL A O 1
ATOM 5559 N N . LEU A 1 705 ? 40.724 -8.725 -6.821 1.00 87.81 705 LEU A N 1
ATOM 5560 C CA . LEU A 1 705 ? 40.661 -8.694 -5.351 1.00 87.81 705 LEU A CA 1
ATOM 5561 C C . LEU A 1 705 ? 41.761 -9.565 -4.717 1.00 87.81 705 LEU A C 1
ATOM 5563 O O . LEU A 1 705 ? 42.375 -9.156 -3.725 1.00 87.81 705 LEU A O 1
ATOM 5567 N N . ASP A 1 706 ? 42.060 -10.714 -5.329 1.00 86.75 706 ASP A N 1
ATOM 5568 C CA . ASP A 1 706 ? 43.124 -11.634 -4.926 1.00 86.75 706 ASP A CA 1
ATOM 5569 C C . ASP A 1 706 ? 44.538 -11.044 -5.089 1.00 86.75 706 ASP A C 1
ATOM 5571 O O . ASP A 1 706 ? 45.442 -11.351 -4.312 1.00 86.75 706 ASP A O 1
ATOM 5575 N N . GLU A 1 707 ? 44.752 -10.128 -6.034 1.00 90.69 707 GLU A N 1
ATOM 5576 C CA . GLU A 1 707 ? 46.009 -9.380 -6.086 1.00 90.69 707 GLU A CA 1
ATOM 5577 C C . GLU A 1 707 ? 46.005 -8.181 -5.124 1.00 90.69 707 GLU A C 1
ATOM 5579 O O . GLU A 1 707 ? 47.029 -7.887 -4.508 1.00 90.69 707 GLU A O 1
ATOM 5584 N N . ILE A 1 708 ? 44.867 -7.510 -4.904 1.00 88.06 708 ILE A N 1
ATOM 5585 C CA . ILE A 1 708 ? 44.783 -6.363 -3.979 1.00 88.06 708 ILE A CA 1
ATOM 5586 C C . ILE A 1 708 ? 45.169 -6.781 -2.549 1.00 88.06 708 ILE A C 1
ATOM 5588 O O . ILE A 1 708 ? 45.961 -6.081 -1.907 1.00 88.06 708 ILE A O 1
ATOM 5592 N N . ARG A 1 709 ? 44.719 -7.955 -2.069 1.00 78.25 709 ARG A N 1
ATOM 5593 C CA . ARG A 1 709 ? 45.175 -8.541 -0.782 1.00 78.25 709 ARG A CA 1
ATOM 5594 C C . ARG A 1 709 ? 46.691 -8.757 -0.720 1.00 78.25 709 ARG A C 1
ATOM 5596 O O . ARG A 1 709 ? 47.265 -8.750 0.370 1.00 78.25 709 ARG A O 1
ATOM 5603 N N . PHE A 1 710 ? 47.356 -8.945 -1.861 1.00 79.44 710 PHE A N 1
ATOM 5604 C CA . PHE A 1 710 ? 48.802 -9.125 -1.924 1.00 79.44 710 PHE A CA 1
ATOM 5605 C C . PHE A 1 710 ? 49.543 -7.810 -1.662 1.00 79.44 710 PHE A C 1
ATOM 5607 O O . PHE A 1 710 ? 50.508 -7.781 -0.884 1.00 79.44 710 PHE A O 1
ATOM 5614 N N . TRP A 1 711 ? 49.100 -6.717 -2.279 1.00 81.94 711 TRP A N 1
ATOM 5615 C CA . TRP A 1 711 ? 49.822 -5.448 -2.253 1.00 81.94 711 TRP A CA 1
ATOM 5616 C C . TRP A 1 711 ? 49.400 -4.551 -1.093 1.00 81.94 711 TRP A C 1
ATOM 5618 O O . TRP A 1 711 ? 50.083 -4.542 -0.064 1.00 81.94 711 TRP A O 1
ATOM 5628 N N . ASP A 1 712 ? 48.298 -3.825 -1.246 1.00 71.00 712 ASP A N 1
ATOM 5629 C CA . ASP A 1 712 ? 47.854 -2.799 -0.290 1.00 71.00 712 ASP A CA 1
ATOM 5630 C C . ASP A 1 712 ? 46.771 -3.294 0.672 1.00 71.00 712 ASP A C 1
ATOM 5632 O O . ASP A 1 712 ? 46.222 -2.522 1.459 1.00 71.00 712 ASP A O 1
ATOM 5636 N N . GLY A 1 713 ? 46.492 -4.599 0.638 1.00 66.38 713 GLY A N 1
ATOM 5637 C CA . GLY A 1 713 ? 45.610 -5.253 1.584 1.00 66.38 713 GLY A CA 1
ATOM 5638 C C . GLY A 1 713 ? 46.294 -5.978 2.744 1.00 66.38 713 GLY A C 1
ATOM 5639 O O . GLY A 1 713 ? 47.520 -6.118 2.842 1.00 66.38 713 GLY A O 1
ATOM 5640 N N . VAL A 1 714 ? 45.446 -6.461 3.652 1.00 66.81 714 VAL A N 1
ATOM 5641 C CA . VAL A 1 714 ? 45.839 -7.287 4.800 1.00 66.81 714 VAL A CA 1
ATOM 5642 C C . VAL A 1 714 ? 46.225 -8.688 4.318 1.00 66.81 714 VAL A C 1
ATOM 5644 O O . VAL A 1 714 ? 45.386 -9.563 4.109 1.00 66.81 714 VAL A O 1
ATOM 5647 N N . TYR A 1 715 ? 47.528 -8.880 4.125 1.00 59.09 715 TYR A N 1
ATOM 5648 C CA . TYR A 1 715 ? 48.113 -10.158 3.730 1.00 59.09 715 TYR A CA 1
ATOM 5649 C C . TYR A 1 715 ? 48.321 -11.064 4.943 1.00 59.09 715 TYR A C 1
ATOM 5651 O O . TYR A 1 715 ? 49.350 -10.969 5.611 1.00 59.09 715 TYR A O 1
ATOM 5659 N N . ASP A 1 716 ? 47.340 -11.939 5.139 1.00 60.16 716 ASP A N 1
ATOM 5660 C CA . ASP A 1 716 ? 47.303 -13.053 6.087 1.00 60.16 716 ASP A CA 1
ATOM 5661 C C . ASP A 1 716 ? 47.284 -12.672 7.583 1.00 60.16 716 ASP A C 1
ATOM 5663 O O . ASP A 1 716 ? 48.245 -12.162 8.158 1.00 60.16 716 ASP A O 1
ATOM 5667 N N . THR A 1 717 ? 46.139 -12.933 8.215 1.00 51.91 717 THR A N 1
ATOM 5668 C CA . THR A 1 717 ? 45.850 -12.663 9.635 1.00 51.91 717 THR A CA 1
ATOM 5669 C C . THR A 1 717 ? 45.195 -13.848 10.344 1.00 51.91 717 THR A C 1
ATOM 5671 O O . THR A 1 717 ? 44.735 -13.695 11.475 1.00 51.91 717 THR A O 1
ATOM 5674 N N . GLY A 1 718 ? 45.062 -15.007 9.685 1.00 52.06 718 GLY A N 1
ATOM 5675 C CA . GLY A 1 718 ? 44.252 -16.126 10.190 1.00 52.06 718 GLY A CA 1
ATOM 5676 C C . GLY A 1 718 ? 42.750 -15.819 10.340 1.00 52.06 718 GLY A C 1
ATOM 5677 O O . GLY A 1 718 ? 42.004 -16.635 10.874 1.00 52.06 718 GLY A O 1
ATOM 5678 N N . SER A 1 719 ? 42.292 -14.652 9.877 1.00 56.34 719 SER A N 1
ATOM 5679 C CA . SER A 1 719 ? 40.892 -14.221 9.887 1.00 56.34 719 SER A CA 1
ATOM 5680 C C . SER A 1 719 ? 40.334 -14.141 8.465 1.00 56.34 719 SER A C 1
ATOM 5682 O O . SER A 1 719 ? 41.075 -14.015 7.489 1.00 56.34 719 SER A O 1
ATOM 5684 N N . SER A 1 720 ? 39.010 -14.211 8.331 1.00 59.03 720 SER A N 1
ATOM 5685 C CA . SER A 1 720 ? 38.323 -14.167 7.034 1.00 59.03 720 SER A CA 1
ATOM 5686 C C . SER A 1 720 ? 38.077 -12.762 6.487 1.00 59.03 720 SER A C 1
ATOM 5688 O O . SER A 1 720 ? 37.698 -12.614 5.327 1.00 59.03 720 SER A O 1
ATOM 5690 N N . GLY A 1 721 ? 38.316 -11.726 7.292 1.00 64.19 721 GLY A N 1
ATOM 5691 C CA . GLY A 1 721 ? 38.263 -10.342 6.841 1.00 64.19 721 GLY A CA 1
ATOM 5692 C C . GLY A 1 721 ? 39.446 -9.994 5.937 1.00 64.19 721 GLY A C 1
ATOM 5693 O O . GLY A 1 721 ? 40.601 -10.303 6.238 1.00 64.19 721 GLY A O 1
ATOM 5694 N N . ARG A 1 722 ? 39.155 -9.301 4.842 1.00 76.81 722 ARG A N 1
ATOM 5695 C CA . ARG A 1 722 ? 40.114 -8.580 4.009 1.00 76.81 722 ARG A CA 1
ATOM 5696 C C . ARG A 1 722 ? 39.848 -7.096 4.120 1.00 76.81 722 ARG A C 1
ATOM 5698 O O . ARG A 1 722 ? 38.723 -6.665 4.360 1.00 76.81 722 ARG A O 1
ATOM 5705 N N . GLN A 1 723 ? 40.895 -6.313 3.931 1.00 80.06 723 GLN A N 1
ATOM 5706 C CA . GLN A 1 723 ? 40.818 -4.864 3.935 1.00 80.06 723 GLN A CA 1
ATOM 5707 C C . GLN A 1 723 ? 41.774 -4.315 2.886 1.00 80.06 723 GLN A C 1
ATOM 5709 O O . GLN A 1 723 ? 42.866 -4.855 2.728 1.00 80.06 723 GLN A O 1
ATOM 5714 N N . PHE A 1 724 ? 41.353 -3.249 2.214 1.00 83.81 724 PHE A N 1
ATOM 5715 C CA . PHE A 1 724 ? 42.112 -2.420 1.283 1.00 83.81 724 PHE A CA 1
ATOM 5716 C C . PHE A 1 724 ? 41.966 -0.961 1.718 1.00 83.81 724 PHE A C 1
ATOM 5718 O O . PHE A 1 724 ? 40.878 -0.544 2.122 1.00 83.81 724 PHE A O 1
ATOM 5725 N N . SER A 1 725 ? 43.037 -0.177 1.618 1.00 82.12 725 SER A N 1
ATOM 5726 C CA . SER A 1 725 ? 43.027 1.238 1.995 1.00 82.12 725 SER A CA 1
ATOM 5727 C C . SER A 1 725 ? 43.577 2.108 0.873 1.00 82.12 725 SER A C 1
ATOM 5729 O O . SER A 1 725 ? 44.642 1.831 0.335 1.00 82.12 725 SER A O 1
ATOM 5731 N N . THR A 1 726 ? 42.888 3.206 0.569 1.00 83.31 726 THR A N 1
ATOM 5732 C CA . THR A 1 726 ? 43.306 4.185 -0.447 1.00 83.31 726 THR A CA 1
ATOM 5733 C C . THR A 1 726 ? 42.939 5.605 -0.016 1.00 83.31 726 THR A C 1
ATOM 5735 O O . THR A 1 726 ? 42.005 5.810 0.755 1.00 83.31 726 THR A O 1
ATOM 5738 N N . SER A 1 727 ? 43.664 6.613 -0.501 1.00 80.94 727 SER A N 1
ATOM 5739 C CA . SER A 1 727 ? 43.280 8.029 -0.394 1.00 80.94 727 SER A CA 1
ATOM 5740 C C . SER A 1 727 ? 42.386 8.509 -1.550 1.00 80.94 727 SER A C 1
ATOM 5742 O O . SER A 1 727 ? 42.017 9.684 -1.593 1.00 80.94 727 SER A O 1
ATOM 5744 N N . LYS A 1 728 ? 42.036 7.624 -2.498 1.00 83.62 728 LYS A N 1
ATOM 5745 C CA . LYS A 1 728 ? 41.229 7.946 -3.683 1.00 83.62 728 LYS A CA 1
ATOM 5746 C C . LYS A 1 728 ? 39.834 7.328 -3.579 1.00 83.62 728 LYS A C 1
ATOM 5748 O O . LYS A 1 728 ? 39.668 6.114 -3.666 1.00 83.62 728 LYS A O 1
ATOM 5753 N N . GLU A 1 729 ? 38.825 8.181 -3.467 1.00 83.56 729 GLU A N 1
ATOM 5754 C CA . GLU A 1 729 ? 37.414 7.788 -3.362 1.00 83.56 729 GLU A CA 1
ATOM 5755 C C . GLU A 1 729 ? 36.923 6.871 -4.509 1.00 83.56 729 GLU A C 1
ATOM 5757 O O . GLU A 1 729 ? 36.341 5.828 -4.203 1.00 83.56 729 GLU A O 1
ATOM 5762 N N . PRO A 1 730 ? 37.236 7.125 -5.802 1.00 83.50 730 PRO A N 1
ATOM 5763 C CA . PRO A 1 730 ? 36.780 6.251 -6.888 1.00 83.50 730 PRO A CA 1
ATOM 5764 C C . PRO A 1 730 ? 37.383 4.840 -6.840 1.00 83.50 730 PRO A C 1
ATOM 5766 O O . PRO A 1 730 ? 36.722 3.880 -7.219 1.00 83.50 730 PRO A O 1
ATOM 5769 N N . GLU A 1 731 ? 38.617 4.687 -6.343 1.00 85.94 731 GLU A N 1
ATOM 5770 C CA . GLU A 1 731 ? 39.225 3.361 -6.152 1.00 85.94 731 GLU A CA 1
ATOM 5771 C C . GLU A 1 731 ? 38.521 2.585 -5.034 1.00 85.94 731 GLU A C 1
ATOM 5773 O O . GLU A 1 731 ? 38.346 1.374 -5.141 1.00 85.94 731 GLU A O 1
ATOM 5778 N N . ALA A 1 732 ? 38.097 3.273 -3.970 1.00 86.94 732 ALA A N 1
ATOM 5779 C CA . ALA A 1 732 ? 37.380 2.645 -2.869 1.00 86.94 732 ALA A CA 1
ATOM 5780 C C . ALA A 1 732 ? 35.999 2.136 -3.318 1.00 86.94 732 ALA A C 1
ATOM 5782 O O . ALA A 1 732 ? 35.651 0.987 -3.050 1.00 86.94 732 ALA A O 1
ATOM 5783 N N . TYR A 1 733 ? 35.240 2.946 -4.064 1.00 88.00 733 TYR A N 1
ATOM 5784 C CA . TYR A 1 733 ? 33.937 2.538 -4.604 1.00 88.00 733 TYR A CA 1
ATOM 5785 C C . TYR A 1 733 ? 34.037 1.470 -5.697 1.00 88.00 733 TYR A C 1
ATOM 5787 O O . TYR A 1 733 ? 33.176 0.592 -5.754 1.00 88.00 733 TYR A O 1
ATOM 5795 N N . LEU A 1 734 ? 35.103 1.481 -6.503 1.00 88.75 734 LEU A N 1
ATOM 5796 C CA . LEU A 1 734 ? 35.422 0.403 -7.440 1.00 88.75 734 LEU A CA 1
ATOM 5797 C C . LEU A 1 734 ? 35.655 -0.924 -6.701 1.00 88.75 734 LEU A C 1
ATOM 5799 O O . LEU A 1 734 ? 34.967 -1.904 -6.971 1.00 88.75 734 LEU A O 1
ATOM 5803 N N . VAL A 1 735 ? 36.584 -0.963 -5.741 1.00 88.19 735 VAL A N 1
ATOM 5804 C CA . VAL A 1 735 ? 36.911 -2.202 -5.008 1.00 88.19 735 VAL A CA 1
ATOM 5805 C C . VAL A 1 735 ? 35.713 -2.698 -4.193 1.00 88.19 735 VAL A C 1
ATOM 5807 O O . VAL A 1 735 ? 35.460 -3.900 -4.150 1.00 88.19 735 VAL A O 1
ATOM 5810 N N . ALA A 1 736 ? 34.918 -1.790 -3.619 1.00 87.44 736 ALA A N 1
ATOM 5811 C CA . ALA A 1 736 ? 33.674 -2.149 -2.946 1.00 87.44 736 ALA A CA 1
ATOM 5812 C C . ALA A 1 736 ? 32.607 -2.698 -3.914 1.00 87.44 736 ALA A C 1
ATOM 5814 O O . ALA A 1 736 ? 31.897 -3.638 -3.566 1.00 87.44 736 ALA A O 1
ATOM 5815 N N . SER A 1 737 ? 32.498 -2.150 -5.129 1.00 88.56 737 SER A N 1
ATOM 5816 C CA . SER A 1 737 ? 31.583 -2.643 -6.169 1.00 88.56 737 SER A CA 1
ATOM 5817 C C . SER A 1 737 ? 31.941 -4.066 -6.605 1.00 88.56 737 SER A C 1
ATOM 5819 O O . SER A 1 737 ? 31.056 -4.922 -6.644 1.00 88.56 737 SER A O 1
ATOM 5821 N N . LEU A 1 738 ? 33.230 -4.337 -6.848 1.00 88.69 738 LEU A N 1
ATOM 5822 C CA . LEU A 1 738 ? 33.729 -5.675 -7.185 1.00 88.69 738 LEU A CA 1
ATOM 5823 C C . LEU A 1 738 ? 33.459 -6.672 -6.051 1.00 88.69 738 LEU A C 1
ATOM 5825 O O . LEU A 1 738 ? 32.928 -7.751 -6.295 1.00 88.69 738 LEU A O 1
ATOM 5829 N N . ALA A 1 739 ? 33.756 -6.295 -4.805 1.00 86.50 739 ALA A N 1
ATOM 5830 C CA . ALA A 1 739 ? 33.507 -7.161 -3.657 1.00 86.50 739 ALA A CA 1
ATOM 5831 C C . ALA A 1 739 ? 32.007 -7.454 -3.456 1.00 86.50 739 ALA A C 1
ATOM 5833 O O . ALA A 1 739 ? 31.637 -8.611 -3.268 1.00 86.50 739 ALA A O 1
ATOM 5834 N N . ASN A 1 740 ? 31.135 -6.446 -3.580 1.00 85.38 740 ASN A N 1
ATOM 5835 C CA . ASN A 1 740 ? 29.687 -6.637 -3.490 1.00 85.38 740 ASN A CA 1
ATOM 5836 C C . ASN A 1 740 ? 29.142 -7.537 -4.612 1.00 85.38 740 ASN A C 1
ATOM 5838 O O . ASN A 1 740 ? 28.346 -8.416 -4.301 1.00 85.38 740 ASN A O 1
ATOM 5842 N N . ARG A 1 741 ? 29.579 -7.365 -5.872 1.00 84.12 741 ARG A N 1
ATOM 5843 C CA . ARG A 1 741 ? 29.179 -8.216 -7.018 1.00 84.12 741 ARG A CA 1
ATOM 5844 C C . ARG A 1 741 ? 29.492 -9.696 -6.791 1.00 84.12 741 ARG A C 1
ATOM 5846 O O . ARG A 1 741 ? 28.654 -10.554 -7.066 1.00 84.12 741 ARG A O 1
ATOM 5853 N N . LEU A 1 742 ? 30.661 -9.981 -6.218 1.00 83.06 742 LEU A N 1
ATOM 5854 C CA . LEU A 1 742 ? 31.130 -11.328 -5.874 1.00 83.06 742 LEU A CA 1
ATOM 5855 C C . LEU A 1 742 ? 30.453 -11.924 -4.629 1.00 83.06 742 LEU A C 1
ATOM 5857 O O . LEU A 1 742 ? 30.962 -12.871 -4.035 1.00 83.06 742 LEU A O 1
ATOM 5861 N N . GLY A 1 743 ? 29.328 -11.352 -4.196 1.00 74.19 743 GLY A N 1
ATOM 5862 C CA . GLY A 1 743 ? 28.565 -11.825 -3.047 1.00 74.19 743 GLY A CA 1
ATOM 5863 C C . GLY A 1 743 ? 29.188 -11.473 -1.695 1.00 74.19 743 GLY A C 1
ATOM 5864 O O . GLY A 1 743 ? 28.537 -11.627 -0.659 1.00 74.19 743 GLY A O 1
ATOM 5865 N N . TYR A 1 744 ? 30.420 -10.948 -1.660 1.00 81.19 744 TYR A N 1
ATOM 5866 C CA . TYR A 1 744 ? 31.087 -10.644 -0.403 1.00 81.19 744 TYR A CA 1
ATOM 5867 C C . TYR A 1 744 ? 30.358 -9.535 0.351 1.00 81.19 744 TYR A C 1
ATOM 5869 O O . TYR A 1 744 ? 30.138 -8.423 -0.145 1.00 81.19 744 TYR A O 1
ATOM 5877 N N . ARG A 1 745 ? 30.079 -9.813 1.625 1.00 73.94 745 ARG A N 1
ATOM 5878 C CA . ARG A 1 745 ? 29.655 -8.798 2.582 1.00 73.94 745 ARG A CA 1
ATOM 5879 C C . ARG A 1 745 ? 30.722 -7.709 2.655 1.00 73.94 745 ARG A C 1
ATOM 5881 O O . ARG A 1 745 ? 31.835 -7.964 3.117 1.00 73.94 745 ARG A O 1
ATOM 5888 N N . THR A 1 746 ? 30.366 -6.515 2.195 1.00 78.75 746 THR A N 1
ATOM 5889 C CA . THR A 1 746 ? 31.304 -5.429 1.898 1.00 78.75 746 THR A CA 1
ATOM 5890 C C . THR A 1 746 ? 30.979 -4.183 2.712 1.00 78.75 746 THR A C 1
ATOM 5892 O O . THR A 1 746 ? 29.812 -3.845 2.901 1.00 78.75 746 THR A O 1
ATOM 5895 N N . THR A 1 747 ? 32.012 -3.472 3.162 1.00 80.06 747 THR A N 1
ATOM 5896 C CA . THR A 1 747 ? 31.897 -2.118 3.714 1.00 80.06 747 THR A CA 1
ATOM 5897 C C . THR A 1 747 ? 32.924 -1.181 3.088 1.00 80.06 747 THR A C 1
ATOM 5899 O O . THR A 1 747 ? 34.048 -1.590 2.797 1.00 80.06 747 THR A O 1
ATOM 5902 N N . CYS A 1 748 ? 32.561 0.087 2.889 1.00 82.88 748 CYS A N 1
ATOM 5903 C CA . CYS A 1 748 ? 33.470 1.135 2.419 1.00 82.88 748 CYS A CA 1
ATOM 5904 C C . CYS A 1 748 ? 33.351 2.375 3.311 1.00 82.88 748 CYS A C 1
ATOM 5906 O O . CYS A 1 748 ? 32.363 3.103 3.249 1.00 82.88 748 CYS A O 1
ATOM 5908 N N . LYS A 1 749 ? 34.362 2.622 4.151 1.00 79.38 749 LYS A N 1
ATOM 5909 C CA . LYS A 1 749 ? 34.333 3.663 5.185 1.00 79.38 749 LYS A CA 1
ATOM 5910 C C . LYS A 1 749 ? 35.478 4.663 5.032 1.00 79.38 749 LYS A C 1
ATOM 5912 O O . LYS A 1 749 ? 36.643 4.280 4.961 1.00 79.38 749 LYS A O 1
ATOM 5917 N N . LYS A 1 750 ? 35.162 5.957 5.094 1.00 78.75 750 LYS A N 1
ATOM 5918 C CA . LYS A 1 750 ? 36.146 7.037 5.268 1.00 78.75 750 LYS A CA 1
ATOM 5919 C C . LYS A 1 750 ? 36.600 7.083 6.734 1.00 78.75 750 LYS A C 1
ATOM 5921 O O . LYS A 1 750 ? 35.757 7.144 7.628 1.00 78.75 750 LYS A O 1
ATOM 5926 N N . ILE A 1 751 ? 37.905 6.984 6.994 1.00 67.62 751 ILE A N 1
ATOM 5927 C CA . ILE A 1 751 ? 38.447 6.803 8.357 1.00 67.62 751 ILE A CA 1
ATOM 5928 C C . ILE A 1 751 ? 38.949 8.105 8.989 1.00 67.62 751 ILE A C 1
ATOM 5930 O O . ILE A 1 751 ? 38.768 8.286 10.190 1.00 67.62 751 ILE A O 1
ATOM 5934 N N . ASP A 1 752 ? 39.527 9.018 8.206 1.00 57.66 752 ASP A N 1
ATOM 5935 C CA . ASP A 1 752 ? 40.032 10.304 8.702 1.00 57.66 752 ASP A CA 1
ATOM 5936 C C . ASP A 1 752 ? 39.580 11.451 7.783 1.00 57.66 752 ASP A C 1
ATOM 5938 O O . ASP A 1 752 ? 39.657 11.350 6.553 1.00 57.66 752 ASP A O 1
ATOM 5942 N N . SER A 1 753 ? 39.094 12.541 8.382 1.00 52.62 753 SER A N 1
ATOM 5943 C CA . SER A 1 753 ? 38.679 13.758 7.679 1.00 52.62 753 SER A CA 1
ATOM 5944 C C . SER A 1 753 ? 39.853 14.641 7.246 1.00 52.62 753 SER A C 1
ATOM 5946 O O . SER A 1 753 ? 39.666 15.484 6.374 1.00 52.62 753 SER A O 1
ATOM 5948 N N . ARG A 1 754 ? 41.051 14.447 7.815 1.00 50.97 754 ARG A N 1
ATOM 5949 C CA . ARG A 1 754 ? 42.267 15.222 7.509 1.00 50.97 754 ARG A CA 1
ATOM 5950 C C . ARG A 1 754 ? 43.067 14.633 6.345 1.00 50.97 754 ARG A C 1
ATOM 5952 O O . ARG A 1 754 ? 43.575 15.378 5.517 1.00 50.97 754 ARG A O 1
ATOM 5959 N N . ASP A 1 755 ? 43.117 13.303 6.266 1.00 55.38 755 ASP A N 1
ATOM 5960 C CA . ASP A 1 755 ? 43.955 12.537 5.323 1.00 55.38 755 ASP A CA 1
ATOM 5961 C C . ASP A 1 755 ? 43.183 11.966 4.112 1.00 55.38 755 ASP A C 1
ATOM 5963 O O . ASP A 1 755 ? 43.759 11.279 3.267 1.00 55.38 755 ASP A O 1
ATOM 5967 N N . ASN A 1 756 ? 41.866 12.200 4.041 1.00 65.81 756 ASN A N 1
ATOM 5968 C CA . ASN A 1 756 ? 40.962 11.729 2.980 1.00 65.81 756 ASN A CA 1
ATOM 5969 C C . ASN A 1 756 ? 41.049 10.210 2.685 1.00 65.81 756 ASN A C 1
ATOM 5971 O O . ASN A 1 756 ? 40.891 9.775 1.546 1.00 65.81 756 ASN A O 1
ATOM 5975 N N . ARG A 1 757 ? 41.320 9.392 3.713 1.00 79.75 757 ARG A N 1
ATOM 5976 C CA . ARG A 1 757 ? 41.591 7.951 3.571 1.00 79.75 757 ARG A CA 1
ATOM 5977 C C . ARG A 1 757 ? 40.328 7.101 3.708 1.00 79.75 757 ARG A C 1
ATOM 5979 O O . ARG A 1 757 ? 39.615 7.182 4.710 1.00 79.75 757 ARG A O 1
ATOM 5986 N N . PHE A 1 758 ? 40.108 6.235 2.729 1.00 84.31 758 PHE A N 1
ATOM 5987 C CA . PHE A 1 758 ? 39.045 5.240 2.653 1.00 84.31 758 PHE A CA 1
ATOM 5988 C C . PHE A 1 758 ? 39.598 3.853 2.975 1.00 84.31 758 PHE A C 1
ATOM 5990 O O . PHE A 1 758 ? 40.718 3.515 2.591 1.00 84.31 758 PHE A O 1
ATOM 5997 N N . HIS A 1 759 ? 38.809 3.053 3.681 1.00 82.62 759 HIS A N 1
ATOM 5998 C CA . HIS A 1 759 ? 39.047 1.638 3.930 1.00 82.62 759 HIS A CA 1
ATOM 5999 C C . HIS A 1 759 ? 37.854 0.851 3.390 1.00 82.62 759 HIS A C 1
ATOM 6001 O O . HIS A 1 759 ? 36.728 1.021 3.862 1.00 82.62 759 HIS A O 1
ATOM 6007 N N . VAL A 1 760 ? 38.116 -0.019 2.422 1.00 84.31 760 VAL A N 1
ATOM 6008 C CA . VAL A 1 760 ? 37.178 -1.043 1.961 1.00 84.31 760 VAL A CA 1
ATOM 6009 C C . VAL A 1 760 ? 37.483 -2.321 2.730 1.00 84.31 760 VAL A C 1
ATOM 6011 O O . VAL A 1 760 ? 38.653 -2.663 2.893 1.00 84.31 760 VAL A O 1
ATOM 6014 N N . SER A 1 761 ? 36.471 -3.041 3.203 1.00 79.19 761 SER A N 1
ATOM 6015 C CA . SER A 1 761 ? 36.657 -4.393 3.736 1.00 79.19 761 SER A CA 1
ATOM 6016 C C . SER A 1 761 ? 35.589 -5.349 3.233 1.00 79.19 761 SER A C 1
ATOM 6018 O O . SER A 1 761 ? 34.442 -4.949 3.043 1.00 79.19 761 SER A O 1
ATOM 6020 N N . TRP A 1 762 ? 35.984 -6.598 3.008 1.00 79.38 762 TRP A N 1
ATOM 6021 C CA . TRP A 1 762 ? 35.118 -7.682 2.548 1.00 79.38 762 TRP A CA 1
ATOM 6022 C C . TRP A 1 762 ? 35.467 -8.979 3.286 1.00 79.38 762 TRP A C 1
ATOM 6024 O O . TRP A 1 762 ? 36.587 -9.128 3.776 1.00 79.38 762 TRP A O 1
ATOM 6034 N N . CYS A 1 763 ? 34.512 -9.897 3.437 1.00 69.81 763 CYS A N 1
ATOM 6035 C CA . CYS A 1 763 ? 34.693 -11.124 4.222 1.00 69.81 763 CYS A CA 1
ATOM 6036 C C . CYS A 1 763 ? 34.634 -12.376 3.337 1.00 69.81 763 CYS A C 1
ATOM 6038 O O . CYS A 1 763 ? 33.622 -12.609 2.685 1.00 69.81 763 CYS A O 1
ATOM 6040 N N . GLU A 1 764 ? 35.694 -13.188 3.344 1.00 62.72 764 GLU A N 1
ATOM 6041 C CA . GLU A 1 764 ? 35.872 -14.343 2.446 1.00 62.72 764 GLU A CA 1
ATOM 6042 C C . GLU A 1 764 ? 35.402 -15.695 3.017 1.00 62.72 764 GLU A C 1
ATOM 6044 O O . GLU A 1 764 ? 35.405 -16.684 2.293 1.00 62.72 764 GLU A O 1
ATOM 6049 N N . SER A 1 765 ? 35.030 -15.806 4.299 1.00 54.03 765 SER A N 1
ATOM 6050 C CA . SER A 1 765 ? 34.725 -17.129 4.881 1.00 54.03 765 SER A CA 1
ATOM 6051 C C . SER A 1 765 ? 33.415 -17.719 4.370 1.00 54.03 765 SER A C 1
ATOM 6053 O O . SER A 1 765 ? 32.380 -17.062 4.463 1.00 54.03 765 SER A O 1
ATOM 6055 N N . ASP A 1 766 ? 33.444 -19.019 4.062 1.00 45.56 766 ASP A N 1
ATOM 6056 C CA . ASP A 1 766 ? 32.297 -19.874 3.702 1.00 45.56 766 ASP A CA 1
ATOM 6057 C C . ASP A 1 766 ? 31.087 -19.782 4.650 1.00 45.56 766 ASP A C 1
ATOM 6059 O O . ASP A 1 766 ? 29.978 -20.135 4.276 1.00 45.56 766 ASP A O 1
ATOM 6063 N N . HIS A 1 767 ? 31.276 -19.296 5.881 1.00 43.56 767 HIS A N 1
ATOM 6064 C CA . HIS A 1 767 ? 30.196 -19.053 6.845 1.00 43.56 767 HIS A CA 1
ATOM 6065 C C . HIS A 1 767 ? 29.283 -17.869 6.455 1.00 43.56 767 HIS A C 1
ATOM 6067 O O . HIS A 1 767 ? 28.195 -17.730 7.005 1.00 43.56 767 HIS A O 1
ATOM 6073 N N . PHE A 1 768 ? 29.718 -17.009 5.525 1.00 45.75 768 PHE A N 1
ATOM 6074 C CA . PHE A 1 768 ? 28.941 -15.887 4.983 1.00 45.75 768 PHE A CA 1
ATOM 6075 C C . PHE A 1 768 ? 28.632 -16.031 3.480 1.00 45.75 768 PHE A C 1
ATOM 6077 O O . PHE A 1 768 ? 28.034 -15.119 2.915 1.00 45.75 768 PHE A O 1
ATOM 6084 N N . ARG A 1 769 ? 28.996 -17.153 2.838 1.00 42.81 769 ARG A N 1
ATOM 6085 C CA . ARG A 1 769 ? 28.481 -17.524 1.506 1.00 42.81 769 ARG A CA 1
ATOM 6086 C C . ARG A 1 769 ? 27.157 -18.300 1.700 1.00 42.81 769 ARG A C 1
ATOM 6088 O O . ARG A 1 769 ? 27.138 -19.194 2.551 1.00 42.81 769 ARG A O 1
ATOM 6095 N N . PRO A 1 770 ? 26.049 -17.969 1.007 1.00 40.12 770 PRO A N 1
ATOM 6096 C CA . PRO A 1 770 ? 24.738 -18.600 1.240 1.00 40.12 770 PRO A CA 1
ATOM 6097 C C . PRO A 1 770 ? 24.664 -20.139 1.170 1.00 40.12 770 PRO A C 1
ATOM 6099 O O . PRO A 1 770 ? 23.781 -20.710 1.808 1.00 40.12 770 PRO A O 1
ATOM 6102 N N . THR A 1 771 ? 25.588 -20.823 0.484 1.00 36.97 771 THR A N 1
ATOM 6103 C CA . THR A 1 771 ? 25.628 -22.298 0.332 1.00 36.97 771 THR A CA 1
ATOM 6104 C C . THR A 1 771 ? 25.631 -23.140 1.621 1.00 36.97 771 THR A C 1
ATOM 6106 O O . THR A 1 771 ? 25.457 -24.360 1.535 1.00 36.97 771 THR A O 1
ATOM 6109 N N . ARG A 1 772 ? 25.809 -22.568 2.823 1.00 34.44 772 ARG A N 1
ATOM 6110 C CA . ARG A 1 772 ? 25.667 -23.310 4.092 1.00 34.44 772 ARG A CA 1
ATOM 6111 C C . ARG A 1 772 ? 24.573 -22.744 4.990 1.00 34.44 772 ARG A C 1
ATOM 6113 O O . ARG A 1 772 ? 24.639 -21.608 5.453 1.00 34.44 772 ARG A O 1
ATOM 6120 N N . ALA A 1 773 ? 23.603 -23.608 5.297 1.00 34.25 773 ALA A N 1
ATOM 6121 C CA . ALA A 1 773 ? 22.530 -23.342 6.245 1.00 34.25 773 ALA A CA 1
ATOM 6122 C C . ALA A 1 773 ? 23.088 -22.863 7.595 1.00 34.25 773 ALA A C 1
ATOM 6124 O O . ALA A 1 773 ? 23.913 -23.532 8.226 1.00 34.25 773 ALA A O 1
ATOM 6125 N N . TRP A 1 774 ? 22.617 -21.698 8.037 1.00 32.38 774 TRP A N 1
ATOM 6126 C CA . TRP A 1 774 ? 23.017 -21.095 9.301 1.00 32.38 774 TRP A CA 1
ATOM 6127 C C . TRP A 1 774 ? 22.503 -21.930 10.474 1.00 32.38 774 TRP A C 1
ATOM 6129 O O . TRP A 1 774 ? 21.300 -22.058 10.693 1.00 32.38 774 TRP A O 1
ATOM 6139 N N . ASN A 1 775 ? 23.422 -22.500 11.251 1.00 34.72 775 ASN A N 1
ATOM 6140 C CA . ASN A 1 775 ? 23.064 -23.264 12.437 1.00 34.72 775 ASN A CA 1
ATOM 6141 C C . ASN A 1 775 ? 22.815 -22.289 13.602 1.00 34.72 775 ASN A C 1
ATOM 6143 O O . ASN A 1 775 ? 23.750 -21.669 14.104 1.00 34.72 775 ASN A O 1
ATOM 6147 N N . ILE A 1 776 ? 21.551 -22.172 14.021 1.00 32.09 776 ILE A N 1
ATOM 6148 C CA . ILE A 1 776 ? 20.963 -21.190 14.967 1.00 32.09 776 ILE A CA 1
ATOM 6149 C C . ILE A 1 776 ? 21.626 -21.120 16.372 1.00 32.09 776 ILE A C 1
ATOM 6151 O O . ILE A 1 776 ? 21.240 -20.324 17.224 1.00 32.09 776 ILE A O 1
ATOM 6155 N N . ASN A 1 777 ? 22.659 -21.919 16.642 1.00 31.08 777 ASN A N 1
ATOM 6156 C CA . ASN A 1 777 ? 23.185 -22.175 17.983 1.00 31.08 777 ASN A CA 1
ATOM 6157 C C . ASN A 1 777 ? 24.391 -21.321 18.441 1.00 31.08 777 ASN A C 1
ATOM 6159 O O . ASN A 1 777 ? 24.852 -21.530 19.567 1.00 31.08 777 ASN A O 1
ATOM 6163 N N . ASP A 1 778 ? 24.914 -20.361 17.661 1.00 35.44 778 ASP A N 1
ATOM 6164 C CA . ASP A 1 778 ? 26.012 -19.492 18.142 1.00 35.44 778 ASP A CA 1
ATOM 6165 C C . ASP A 1 778 ? 25.510 -18.352 19.050 1.00 35.44 778 ASP A C 1
ATOM 6167 O O . ASP A 1 778 ? 25.348 -17.197 18.655 1.00 35.44 778 ASP A O 1
ATOM 6171 N N . LYS A 1 779 ? 25.283 -18.697 20.322 1.00 34.03 779 LYS A N 1
ATOM 6172 C CA . LYS A 1 779 ? 24.725 -17.834 21.381 1.00 34.03 779 LYS A CA 1
ATOM 6173 C C . LYS A 1 779 ? 25.585 -16.616 21.779 1.00 34.03 779 LYS A C 1
ATOM 6175 O O . LYS A 1 779 ? 25.292 -15.992 22.793 1.00 34.03 779 LYS A O 1
ATOM 6180 N N . ARG A 1 780 ? 26.663 -16.282 21.057 1.00 34.50 780 ARG A N 1
ATOM 6181 C CA . ARG A 1 780 ? 27.637 -15.236 21.447 1.00 34.50 780 ARG A CA 1
ATOM 6182 C C . ARG A 1 780 ? 27.523 -13.898 20.704 1.00 34.50 780 ARG A C 1
ATOM 6184 O O . ARG A 1 780 ? 28.394 -13.054 20.895 1.00 34.50 780 ARG A O 1
ATOM 6191 N N . ARG A 1 781 ? 26.504 -13.690 19.858 1.00 40.59 781 ARG A N 1
ATOM 6192 C CA . ARG A 1 781 ? 26.355 -12.462 19.036 1.00 40.59 781 ARG A CA 1
ATOM 6193 C C . ARG A 1 781 ? 24.922 -11.916 18.926 1.00 40.59 781 ARG A C 1
ATOM 6195 O O . ARG A 1 781 ? 24.591 -11.253 17.948 1.00 40.59 781 ARG A O 1
ATOM 6202 N N . ILE A 1 782 ? 24.065 -12.215 19.901 1.00 37.47 782 ILE A N 1
ATOM 6203 C CA . ILE A 1 782 ? 22.641 -11.830 19.868 1.00 37.47 782 ILE A CA 1
ATOM 6204 C C . ILE A 1 782 ? 22.426 -10.351 20.272 1.00 37.47 782 ILE A C 1
ATOM 6206 O O . ILE A 1 782 ? 21.441 -9.753 19.862 1.00 37.47 782 ILE A O 1
ATOM 6210 N N . ASP A 1 783 ? 23.382 -9.715 20.959 1.00 38.50 783 ASP A N 1
ATOM 6211 C CA . ASP A 1 783 ? 23.184 -8.406 21.616 1.00 38.50 783 ASP A CA 1
ATOM 6212 C C . ASP A 1 783 ? 23.520 -7.156 20.756 1.00 38.50 783 ASP A C 1
ATOM 6214 O O . ASP A 1 783 ? 23.512 -6.031 21.255 1.00 38.50 783 ASP A O 1
ATOM 6218 N N . ASP A 1 784 ? 23.849 -7.318 19.469 1.00 49.28 784 ASP A N 1
ATOM 6219 C CA . ASP A 1 784 ? 24.608 -6.321 18.680 1.00 49.28 784 ASP A CA 1
ATOM 6220 C C . ASP A 1 784 ? 23.777 -5.359 17.787 1.00 49.28 784 ASP A C 1
ATOM 6222 O O . ASP A 1 784 ? 24.327 -4.656 16.922 1.00 49.28 784 ASP A O 1
ATOM 6226 N N . TRP A 1 785 ? 22.449 -5.300 17.950 1.00 54.91 785 TRP A N 1
ATOM 6227 C CA . TRP A 1 785 ? 21.616 -4.345 17.204 1.00 54.91 785 TRP A CA 1
ATOM 6228 C C . TRP A 1 785 ? 21.455 -3.001 17.929 1.00 54.91 785 TRP A C 1
ATOM 6230 O O . TRP A 1 785 ? 20.858 -2.907 19.000 1.00 54.91 785 TRP A O 1
ATOM 6240 N N . GLY A 1 786 ? 21.916 -1.923 17.293 1.00 57.03 786 GLY A N 1
ATOM 6241 C CA . GLY A 1 786 ? 21.768 -0.552 17.777 1.00 57.03 786 GLY A CA 1
ATOM 6242 C C . GLY A 1 786 ? 20.777 0.247 16.937 1.00 57.03 786 GLY A C 1
ATOM 6243 O O . GLY A 1 786 ? 20.976 0.406 15.736 1.00 57.03 786 GLY A O 1
ATOM 6244 N N . VAL A 1 787 ? 19.754 0.821 17.569 1.00 61.38 787 VAL A N 1
ATOM 6245 C CA . VAL A 1 787 ? 18.779 1.708 16.913 1.00 61.38 787 VAL A CA 1
ATOM 6246 C C . VAL A 1 787 ? 18.940 3.130 17.445 1.00 61.38 787 VAL A C 1
ATOM 6248 O O . VAL A 1 787 ? 19.068 3.339 18.652 1.00 61.38 787 VAL A O 1
ATOM 6251 N N . ARG A 1 788 ? 18.965 4.124 16.553 1.00 67.62 788 ARG A N 1
ATOM 6252 C CA . ARG A 1 788 ? 19.035 5.552 16.902 1.00 67.62 788 ARG A CA 1
ATOM 6253 C C . ARG A 1 788 ? 18.105 6.356 16.009 1.00 67.62 788 ARG A C 1
ATOM 6255 O O . ARG A 1 788 ? 18.163 6.207 14.797 1.00 67.62 788 ARG A O 1
ATOM 6262 N N . THR A 1 789 ? 17.334 7.268 16.586 1.00 66.75 789 THR A N 1
ATOM 6263 C CA . THR A 1 789 ? 16.457 8.163 15.820 1.00 66.75 789 THR A CA 1
ATOM 6264 C C . THR A 1 789 ? 16.972 9.595 15.914 1.00 66.75 789 THR A C 1
ATOM 6266 O O . THR A 1 789 ? 17.214 10.074 17.023 1.00 66.75 789 THR A O 1
ATOM 6269 N N . ARG A 1 790 ? 17.112 10.299 14.782 1.00 72.56 790 ARG A N 1
ATOM 6270 C CA . ARG A 1 790 ? 17.293 11.763 14.756 1.00 72.56 790 ARG A CA 1
ATOM 6271 C C . ARG A 1 790 ? 16.092 12.424 14.092 1.00 72.56 790 ARG A C 1
ATOM 6273 O O . ARG A 1 790 ? 15.552 11.885 13.135 1.00 72.56 790 ARG A O 1
ATOM 6280 N N . GLN A 1 791 ? 15.669 13.578 14.596 1.00 69.19 791 GLN A N 1
ATOM 6281 C CA . GLN A 1 791 ? 14.715 14.421 13.872 1.00 69.19 791 GLN A CA 1
ATOM 6282 C C . GLN A 1 791 ? 15.465 15.213 12.805 1.00 69.19 791 GLN A C 1
ATOM 6284 O O . GLN A 1 791 ? 16.586 15.664 13.052 1.00 69.19 791 GLN A O 1
ATOM 6289 N N . VAL A 1 792 ? 14.842 15.376 11.643 1.00 53.50 792 VAL A N 1
ATOM 6290 C CA . VAL A 1 792 ? 15.332 16.232 10.563 1.00 53.50 792 VAL A CA 1
ATOM 6291 C C . VAL A 1 792 ? 14.227 17.154 10.078 1.00 53.50 792 VAL A C 1
ATOM 6293 O O . VAL A 1 792 ? 13.050 16.788 10.091 1.00 53.50 792 VAL A O 1
ATOM 6296 N N . GLU A 1 793 ? 14.620 18.341 9.637 1.00 60.28 793 GLU A N 1
ATOM 6297 C CA . GLU A 1 793 ? 13.769 19.274 8.911 1.00 60.28 793 GLU A CA 1
ATOM 6298 C C . GLU A 1 793 ? 14.372 19.446 7.518 1.00 60.28 793 GLU A C 1
ATOM 6300 O O . GLU A 1 793 ? 15.572 19.674 7.379 1.00 60.28 793 GLU A O 1
ATOM 6305 N N . ASP A 1 794 ? 13.534 19.254 6.504 1.00 63.34 794 ASP A N 1
ATOM 6306 C CA . ASP A 1 794 ? 13.811 19.477 5.087 1.00 63.34 794 ASP A CA 1
ATOM 6307 C C . ASP A 1 794 ? 15.032 18.716 4.516 1.00 63.34 794 ASP A C 1
ATOM 6309 O O . ASP A 1 794 ? 15.699 19.149 3.574 1.00 63.34 794 ASP A O 1
ATOM 6313 N N . GLU A 1 795 ? 15.285 17.513 5.040 1.00 58.50 795 GLU A N 1
ATOM 6314 C CA . GLU A 1 795 ? 16.304 16.585 4.539 1.00 58.50 795 GLU A CA 1
ATOM 6315 C C . GLU A 1 795 ? 15.922 16.080 3.139 1.00 58.50 795 GLU A C 1
ATOM 6317 O O . GLU A 1 795 ? 14.791 15.655 2.893 1.00 58.50 795 GLU A O 1
ATOM 6322 N N . THR A 1 796 ? 16.869 16.082 2.201 1.00 57.03 796 THR A N 1
ATOM 6323 C CA . THR A 1 796 ? 16.609 15.566 0.850 1.00 57.03 796 THR A CA 1
ATOM 6324 C C . THR A 1 796 ? 16.445 14.042 0.868 1.00 57.03 796 THR A C 1
ATOM 6326 O O . THR A 1 796 ? 17.243 13.320 1.464 1.00 57.03 796 THR A O 1
ATOM 6329 N N . VAL A 1 797 ? 15.425 13.542 0.168 1.00 50.84 797 VAL A N 1
ATOM 6330 C CA . VAL A 1 797 ? 15.085 12.119 0.051 1.00 50.84 797 VAL A CA 1
ATOM 6331 C C . VAL A 1 797 ? 15.115 11.630 -1.399 1.00 50.84 797 VAL A C 1
ATOM 6333 O O . VAL A 1 797 ? 14.460 12.198 -2.270 1.00 50.84 797 VAL A O 1
ATOM 6336 N N . PHE A 1 798 ? 15.841 10.540 -1.651 1.00 49.31 798 PHE A N 1
ATOM 6337 C CA . PHE A 1 798 ? 15.924 9.823 -2.928 1.00 49.31 798 PHE A CA 1
ATOM 6338 C C . PHE A 1 798 ? 15.161 8.496 -2.851 1.00 49.31 798 PHE A C 1
ATOM 6340 O O . PHE A 1 798 ? 14.561 8.140 -1.844 1.00 49.31 798 PHE A O 1
ATOM 6347 N N . CYS A 1 799 ? 14.980 7.824 -3.972 1.00 50.09 799 CYS A N 1
ATOM 6348 C CA . CYS A 1 799 ? 14.370 6.496 -4.071 1.00 50.09 799 CYS A CA 1
ATOM 6349 C C . CYS A 1 799 ? 14.689 6.033 -5.476 1.00 50.09 799 CYS A C 1
ATOM 6351 O O . CYS A 1 799 ? 14.815 6.860 -6.380 1.00 50.09 799 CYS A O 1
ATOM 6353 N N . LEU A 1 800 ? 14.834 4.734 -5.610 1.00 46.53 800 LEU A N 1
ATOM 6354 C CA . LEU A 1 800 ? 15.100 4.062 -6.854 1.00 46.53 800 LEU A CA 1
ATOM 6355 C C . LEU A 1 800 ? 14.028 2.992 -6.950 1.00 46.53 800 LEU A C 1
ATOM 6357 O O . LEU A 1 800 ? 13.894 2.185 -6.031 1.00 46.53 800 LEU A O 1
ATOM 6361 N N . THR A 1 801 ? 13.272 3.009 -8.035 1.00 49.66 801 THR A N 1
ATOM 6362 C CA . THR A 1 801 ? 12.371 1.909 -8.374 1.00 49.66 801 THR A CA 1
ATOM 6363 C C . THR A 1 801 ? 13.130 1.007 -9.334 1.00 49.66 801 THR A C 1
ATOM 6365 O O . THR A 1 801 ? 13.728 1.509 -10.289 1.00 49.66 801 THR A O 1
ATOM 6368 N N . THR A 1 802 ? 13.143 -0.303 -9.097 1.00 46.62 802 THR A N 1
ATOM 6369 C CA . THR A 1 802 ? 13.862 -1.279 -9.932 1.00 46.62 802 THR A CA 1
ATOM 6370 C C . THR A 1 802 ? 12.960 -2.432 -10.361 1.00 46.62 802 THR A C 1
ATOM 6372 O O . THR A 1 802 ? 11.963 -2.699 -9.696 1.00 46.62 802 THR A O 1
ATOM 6375 N N . GLU A 1 803 ? 13.266 -3.088 -11.487 1.00 47.09 803 GLU A N 1
ATOM 6376 C CA . GLU A 1 803 ? 12.437 -4.176 -12.058 1.00 47.09 803 GLU A CA 1
ATOM 6377 C C . GLU A 1 803 ? 12.196 -5.319 -11.057 1.00 47.09 803 GLU A C 1
ATOM 6379 O O . GLU A 1 803 ? 11.105 -5.875 -10.992 1.00 47.09 803 GLU A O 1
ATOM 6384 N N . SER A 1 804 ? 13.185 -5.623 -10.217 1.00 44.53 804 SER A N 1
ATOM 6385 C CA . SER A 1 804 ? 13.089 -6.633 -9.155 1.00 44.53 804 SER A CA 1
ATOM 6386 C C . SER A 1 804 ? 12.437 -6.116 -7.859 1.00 44.53 804 SER A C 1
ATOM 6388 O O . SER A 1 804 ? 12.349 -6.865 -6.887 1.00 44.53 804 SER A O 1
ATOM 6390 N N . GLN A 1 805 ? 12.007 -4.843 -7.830 1.00 47.44 805 GLN A N 1
ATOM 6391 C CA . GLN A 1 805 ? 11.599 -4.041 -6.655 1.00 47.44 805 GLN A CA 1
ATOM 6392 C C . GLN A 1 805 ? 12.675 -3.923 -5.568 1.00 47.44 805 GLN A C 1
ATOM 6394 O O . GLN A 1 805 ? 12.420 -3.535 -4.431 1.00 47.44 805 GLN A O 1
ATOM 6399 N N . ASN A 1 806 ? 13.899 -4.292 -5.919 1.00 52.31 806 ASN A N 1
ATOM 6400 C CA . ASN A 1 806 ? 14.918 -4.654 -4.971 1.00 52.31 806 ASN A CA 1
ATOM 6401 C C . ASN A 1 806 ? 16.290 -4.235 -5.526 1.00 52.31 806 ASN A C 1
ATOM 6403 O O . ASN A 1 806 ? 16.529 -4.282 -6.726 1.00 52.31 806 ASN A O 1
ATOM 6407 N N . PHE A 1 807 ? 17.161 -3.678 -4.691 1.00 61.00 807 PHE A N 1
ATOM 6408 C CA . PHE A 1 807 ? 18.503 -3.239 -5.066 1.00 61.00 807 PHE A CA 1
ATOM 6409 C C . PHE A 1 807 ? 19.337 -3.006 -3.810 1.00 61.00 807 PHE A C 1
ATOM 6411 O O . PHE A 1 807 ? 18.804 -2.938 -2.709 1.00 61.00 807 PHE A O 1
ATOM 6418 N N . TRP A 1 808 ? 20.648 -2.891 -3.980 1.00 72.88 808 TRP A N 1
ATOM 6419 C CA . TRP A 1 808 ? 21.636 -2.785 -2.912 1.00 72.88 808 TRP A CA 1
ATOM 6420 C C . TRP A 1 808 ? 22.059 -1.319 -2.637 1.00 72.88 808 TRP A C 1
ATOM 6422 O O . TRP A 1 808 ? 22.849 -0.768 -3.410 1.00 72.88 808 TRP A O 1
ATOM 6432 N N . VAL A 1 809 ? 21.621 -0.690 -1.522 1.00 67.81 809 VAL A N 1
ATOM 6433 C CA . VAL A 1 809 ? 22.023 0.702 -1.150 1.00 67.81 809 VAL A CA 1
ATOM 6434 C C . VAL A 1 809 ? 23.101 0.862 -0.066 1.00 67.81 809 VAL A C 1
ATOM 6436 O O . VAL A 1 809 ? 22.828 0.748 1.121 1.00 67.81 809 VAL A O 1
ATOM 6439 N N . MET A 1 810 ? 24.321 1.246 -0.446 1.00 75.12 810 MET A N 1
ATOM 6440 C CA . MET A 1 810 ? 25.409 1.627 0.462 1.00 75.12 810 MET A CA 1
ATOM 6441 C C . MET A 1 810 ? 25.105 2.919 1.243 1.00 75.12 810 MET A C 1
ATOM 6443 O O . MET A 1 810 ? 24.874 3.977 0.658 1.00 75.12 810 MET A O 1
ATOM 6447 N N . SER A 1 811 ? 25.192 2.846 2.571 1.00 66.12 811 SER A N 1
ATOM 6448 C CA . SER A 1 811 ? 24.976 3.964 3.493 1.00 66.12 811 SER A CA 1
ATOM 6449 C C . SER A 1 811 ? 26.162 4.940 3.568 1.00 66.12 811 SER A C 1
ATOM 6451 O O . SER A 1 811 ? 27.291 4.487 3.778 1.00 66.12 811 SER A O 1
ATOM 6453 N N . PRO A 1 812 ? 25.945 6.273 3.522 1.00 63.81 812 PRO A N 1
ATOM 6454 C CA . PRO A 1 812 ? 27.022 7.271 3.577 1.00 63.81 812 PRO A CA 1
ATOM 6455 C C . PRO A 1 812 ? 27.758 7.318 4.923 1.00 63.81 812 PRO A C 1
ATOM 6457 O O . PRO A 1 812 ? 28.894 7.782 4.997 1.00 63.81 812 PRO A O 1
ATOM 6460 N N . VAL A 1 813 ? 27.118 6.857 6.001 1.00 62.22 813 VAL A N 1
ATOM 6461 C CA . VAL A 1 813 ? 27.630 6.982 7.378 1.00 62.22 813 VAL A CA 1
ATOM 6462 C C . VAL A 1 813 ? 28.573 5.828 7.755 1.00 62.22 813 VAL A C 1
ATOM 6464 O O . VAL A 1 813 ? 29.442 5.989 8.616 1.00 62.22 813 VAL A O 1
ATOM 6467 N N . THR A 1 814 ? 28.419 4.656 7.130 1.00 51.75 814 THR A N 1
ATOM 6468 C CA . THR A 1 814 ? 29.151 3.423 7.494 1.00 51.75 814 THR A CA 1
ATOM 6469 C C . THR A 1 814 ? 29.616 2.563 6.317 1.00 51.75 814 THR A C 1
ATOM 6471 O O . THR A 1 814 ? 30.549 1.781 6.498 1.00 51.75 814 THR A O 1
ATOM 6474 N N . GLY A 1 815 ? 28.982 2.676 5.146 1.00 43.56 815 GLY A N 1
ATOM 6475 C CA . GLY A 1 815 ? 29.292 1.891 3.952 1.00 43.56 815 GLY A CA 1
ATOM 6476 C C . GLY A 1 815 ? 28.588 0.529 3.804 1.00 43.56 815 GLY A C 1
ATOM 6477 O O . GLY A 1 815 ? 29.141 -0.305 3.099 1.00 43.56 815 GLY A O 1
ATOM 6478 N N . GLN A 1 816 ? 27.437 0.269 4.447 1.00 44.94 816 GLN A N 1
ATOM 6479 C CA . GLN A 1 816 ? 26.678 -1.020 4.423 1.00 44.94 816 GLN A CA 1
ATOM 6480 C C . GLN A 1 816 ? 25.364 -0.946 3.592 1.00 44.94 816 GLN A C 1
ATOM 6482 O O . GLN A 1 816 ? 24.938 0.170 3.324 1.00 44.94 816 GLN A O 1
ATOM 6487 N N . VAL A 1 817 ? 24.738 -2.074 3.176 1.00 29.25 817 VAL A N 1
ATOM 6488 C CA . VAL A 1 817 ? 23.931 -2.185 1.914 1.00 29.25 817 VAL A CA 1
ATOM 6489 C C . VAL A 1 817 ? 22.496 -2.851 2.043 1.00 29.25 817 VAL A C 1
ATOM 6491 O O . VAL A 1 817 ? 22.429 -3.838 2.770 1.00 29.25 817 VAL A O 1
ATOM 6494 N N . SER A 1 818 ? 21.368 -2.365 1.413 1.00 30.44 818 SER A N 1
ATOM 6495 C CA . SER A 1 818 ? 19.909 -2.807 1.643 1.00 30.44 818 SER A CA 1
ATOM 6496 C C . SER A 1 818 ? 18.716 -2.277 0.709 1.00 30.44 818 SER A C 1
ATOM 6498 O O . SER A 1 818 ? 19.079 -1.704 -0.308 1.00 30.44 818 SER A O 1
ATOM 6500 N N . LEU A 1 819 ? 17.355 -2.429 1.013 1.00 30.22 819 LEU A N 1
ATOM 6501 C CA . LEU A 1 819 ? 16.160 -2.642 0.052 1.00 30.22 819 LEU A CA 1
ATOM 6502 C C . LEU A 1 819 ? 14.602 -2.518 0.593 1.00 30.22 819 LEU A C 1
ATOM 6504 O O . LEU A 1 819 ? 14.479 -2.734 1.795 1.00 30.22 819 LEU A O 1
ATOM 6508 N N . THR A 1 820 ? 13.440 -2.269 -0.176 1.00 31.78 820 THR A N 1
ATOM 6509 C CA . THR A 1 820 ? 11.944 -1.955 0.254 1.00 31.78 820 THR A CA 1
ATOM 6510 C C . THR A 1 820 ? 10.639 -2.195 -0.717 1.00 31.78 820 THR A C 1
ATOM 6512 O O . THR A 1 820 ? 10.883 -2.235 -1.912 1.00 31.78 820 THR A O 1
ATOM 6515 N N . GLY A 1 821 ? 9.287 -2.239 -0.314 1.00 30.61 821 GLY A N 1
ATOM 6516 C CA . GLY A 1 821 ? 7.988 -2.439 -1.179 1.00 30.61 821 GLY A CA 1
ATOM 6517 C C . GLY A 1 821 ? 6.450 -2.130 -0.689 1.00 30.61 821 GLY A C 1
ATOM 6518 O O . GLY A 1 821 ? 6.316 -1.742 0.470 1.00 30.61 821 GLY A O 1
ATOM 6519 N N . ASN A 1 822 ? 5.321 -2.239 -1.525 1.00 37.22 822 ASN A N 1
ATOM 6520 C CA . ASN A 1 822 ? 3.926 -1.505 -1.629 1.00 37.22 822 ASN A CA 1
ATOM 6521 C C . ASN A 1 822 ? 2.568 -2.061 -0.948 1.00 37.22 822 ASN A C 1
ATOM 6523 O O . ASN A 1 822 ? 2.487 -3.279 -0.808 1.00 37.22 822 ASN A O 1
ATOM 6527 N N . SER A 1 823 ? 1.472 -1.287 -0.581 1.00 44.81 823 SER A N 1
ATOM 6528 C CA . SER A 1 823 ? 0.125 -1.757 0.025 1.00 44.81 823 SER A CA 1
ATOM 6529 C C . SER A 1 823 ? -1.073 -0.731 0.287 1.00 44.81 823 SER A C 1
ATOM 6531 O O . SER A 1 823 ? -0.792 0.461 0.404 1.00 44.81 823 SER A O 1
ATOM 6533 N N . PRO A 1 824 ? -2.371 -1.147 0.511 1.00 47.88 824 PRO A N 1
ATOM 6534 C CA . PRO A 1 824 ? -3.559 -0.280 0.802 1.00 47.88 824 PRO A CA 1
ATOM 6535 C C . PRO A 1 824 ? -3.793 0.132 2.286 1.00 47.88 824 PRO A C 1
ATOM 6537 O O . PRO A 1 824 ? -3.339 -0.550 3.212 1.00 47.88 824 PRO A O 1
ATOM 6540 N N . TYR A 1 825 ? -4.519 1.244 2.539 1.00 67.06 825 TYR A N 1
ATOM 6541 C CA . TYR A 1 825 ? -4.660 1.862 3.883 1.00 67.06 825 TYR A CA 1
ATOM 6542 C C . TYR A 1 825 ? -5.800 2.908 4.059 1.00 67.06 825 TYR A C 1
ATOM 6544 O O . TYR A 1 825 ? -6.289 3.509 3.105 1.00 67.06 825 TYR A O 1
ATOM 6552 N N . ILE A 1 826 ? -6.133 3.244 5.318 1.00 80.12 826 ILE A N 1
ATOM 6553 C CA . ILE A 1 826 ? -6.843 4.479 5.724 1.00 80.12 826 ILE A CA 1
ATOM 6554 C C . ILE A 1 826 ? -5.977 5.257 6.717 1.00 80.12 826 ILE A C 1
ATOM 6556 O O . ILE A 1 826 ? -5.634 4.748 7.788 1.00 80.12 826 ILE A O 1
ATOM 6560 N N . ARG A 1 827 ? -5.681 6.528 6.415 1.00 77.62 827 ARG A N 1
ATOM 6561 C CA . ARG A 1 827 ? -4.880 7.395 7.290 1.00 77.62 827 ARG A CA 1
ATOM 6562 C C . ARG A 1 827 ? -5.343 8.845 7.284 1.00 77.62 827 ARG A C 1
ATOM 6564 O O . ARG A 1 827 ? -5.264 9.527 6.270 1.00 77.62 827 ARG A O 1
ATOM 6571 N N . ASP A 1 828 ? -5.751 9.335 8.456 1.00 76.69 828 ASP A N 1
ATOM 6572 C CA . ASP A 1 828 ? -5.955 10.764 8.757 1.00 76.69 828 ASP A CA 1
ATOM 6573 C C . ASP A 1 828 ? -6.926 11.526 7.819 1.00 76.69 828 ASP A C 1
ATOM 6575 O O . ASP A 1 828 ? -6.989 12.751 7.871 1.00 76.69 828 ASP A O 1
ATOM 6579 N N . GLY A 1 829 ? -7.737 10.817 7.024 1.00 71.06 829 GLY A N 1
ATOM 6580 C CA . GLY A 1 829 ? -8.660 11.390 6.033 1.00 71.06 829 GLY A CA 1
ATOM 6581 C C . GLY A 1 829 ? -8.374 10.971 4.586 1.00 71.06 829 GLY A C 1
ATOM 6582 O O . GLY A 1 829 ? -9.242 11.163 3.733 1.00 71.06 829 GLY A O 1
ATOM 6583 N N . VAL A 1 830 ? -7.222 10.350 4.324 1.00 74.38 830 VAL A N 1
ATOM 6584 C CA . VAL A 1 830 ? -6.889 9.673 3.062 1.00 74.38 830 VAL A CA 1
ATOM 6585 C C . VAL A 1 830 ? -7.351 8.225 3.125 1.00 74.38 830 VAL A C 1
ATOM 6587 O O . VAL A 1 830 ? -7.102 7.538 4.119 1.00 74.38 830 VAL A O 1
ATOM 6590 N N . TYR A 1 831 ? -8.016 7.784 2.065 1.00 85.06 831 TYR A N 1
ATOM 6591 C CA . TYR A 1 831 ? -8.410 6.402 1.823 1.00 85.06 831 TYR A CA 1
ATOM 6592 C C . TYR A 1 831 ? -7.662 5.954 0.567 1.00 85.06 831 TYR A C 1
ATOM 6594 O O . TYR A 1 831 ? -7.699 6.666 -0.433 1.00 85.06 831 TYR A O 1
ATOM 6602 N N . ALA A 1 832 ? -6.956 4.829 0.630 1.00 75.25 832 ALA A N 1
ATOM 6603 C CA . ALA A 1 832 ? -6.312 4.224 -0.527 1.00 75.25 832 ALA A CA 1
ATOM 6604 C C . ALA A 1 832 ? -7.014 2.912 -0.873 1.00 75.25 832 ALA A C 1
ATOM 6606 O O . ALA A 1 832 ? -7.202 2.073 0.014 1.00 75.25 832 ALA A O 1
ATOM 6607 N N . ALA A 1 833 ? -7.407 2.772 -2.136 1.00 77.81 833 ALA A N 1
ATOM 6608 C CA . ALA A 1 833 ? -7.943 1.534 -2.673 1.00 77.81 833 ALA A CA 1
ATOM 6609 C C . ALA A 1 833 ? -6.835 0.468 -2.780 1.00 77.81 833 ALA A C 1
ATOM 6611 O O . ALA A 1 833 ? -5.658 0.729 -2.516 1.00 77.81 833 ALA A O 1
ATOM 6612 N N . GLY A 1 834 ? -7.245 -0.758 -3.082 1.00 68.69 834 GLY A N 1
ATOM 6613 C CA . GLY A 1 834 ? -6.373 -1.894 -3.343 1.00 68.69 834 GLY A CA 1
ATOM 6614 C C . GLY A 1 834 ? -6.101 -2.082 -4.833 1.00 68.69 834 GLY A C 1
ATOM 6615 O O . GLY A 1 834 ? -5.989 -1.118 -5.580 1.00 68.69 834 GLY A O 1
ATOM 6616 N N . ILE A 1 835 ? -6.027 -3.343 -5.256 1.00 71.38 835 ILE A N 1
ATOM 6617 C CA . ILE A 1 835 ? -5.870 -3.744 -6.659 1.00 71.38 835 ILE A CA 1
ATOM 6618 C C . ILE A 1 835 ? -7.046 -4.633 -7.071 1.00 71.38 835 ILE A C 1
ATOM 6620 O O . ILE A 1 835 ? -7.394 -5.552 -6.333 1.00 71.38 835 ILE A O 1
ATOM 6624 N N . GLU A 1 836 ? -7.640 -4.378 -8.235 1.00 80.75 836 GLU A N 1
ATOM 6625 C CA . GLU A 1 836 ? -8.721 -5.202 -8.799 1.00 80.75 836 GLU A CA 1
ATOM 6626 C C . GLU A 1 836 ? -8.201 -6.282 -9.757 1.00 80.75 836 GLU A C 1
ATOM 6628 O O . GLU A 1 836 ? -8.817 -7.342 -9.914 1.00 80.75 836 GLU A O 1
ATOM 6633 N N . GLY A 1 837 ? -7.008 -6.077 -10.315 1.00 68.50 837 GLY A N 1
ATOM 6634 C CA . GLY A 1 837 ? -6.226 -7.137 -10.938 1.00 68.50 837 GLY A CA 1
ATOM 6635 C C . GLY A 1 837 ? -5.859 -8.289 -9.988 1.00 68.50 837 GLY A C 1
ATOM 6636 O O . GLY A 1 837 ? -6.049 -8.246 -8.770 1.00 68.50 837 GLY A O 1
ATOM 6637 N N . LEU A 1 838 ? -5.280 -9.345 -10.560 1.00 66.38 838 LEU A N 1
ATOM 6638 C CA . LEU A 1 838 ? -4.715 -10.477 -9.824 1.00 66.38 838 LEU A CA 1
ATOM 6639 C C . LEU A 1 838 ? -3.716 -10.004 -8.757 1.00 66.38 838 LEU A C 1
ATOM 6641 O O . LEU A 1 838 ? -2.848 -9.176 -9.033 1.00 66.38 838 LEU A O 1
ATOM 6645 N N . LEU A 1 839 ? -3.761 -10.601 -7.561 1.00 56.12 839 LEU A N 1
ATOM 6646 C CA . LEU A 1 839 ? -2.773 -10.326 -6.506 1.00 56.12 839 LEU A CA 1
ATOM 6647 C C . LEU A 1 839 ? -1.340 -10.734 -6.903 1.00 56.12 839 LEU A C 1
ATOM 6649 O O . LEU A 1 839 ? -0.387 -10.264 -6.286 1.00 56.12 839 LEU A O 1
ATOM 6653 N N . ASP A 1 840 ? -1.175 -11.571 -7.932 1.00 58.47 840 ASP A N 1
ATOM 6654 C CA . ASP A 1 840 ? 0.098 -11.804 -8.618 1.00 58.47 840 ASP A CA 1
ATOM 6655 C C . ASP A 1 840 ? 0.105 -11.084 -9.974 1.00 58.47 840 ASP A C 1
ATOM 6657 O O . ASP A 1 840 ? -0.468 -11.553 -10.956 1.00 58.47 840 ASP A O 1
ATOM 6661 N N . GLN A 1 841 ? 0.776 -9.938 -10.023 1.00 54.12 841 GLN A N 1
ATOM 6662 C CA . GLN A 1 841 ? 0.964 -9.124 -11.224 1.00 54.12 841 GLN A CA 1
ATOM 6663 C C . GLN A 1 841 ? 2.224 -9.528 -12.017 1.00 54.12 841 GLN A C 1
ATOM 6665 O O . GLN A 1 841 ? 2.619 -8.833 -12.960 1.00 54.12 841 GLN A O 1
ATOM 6670 N N . GLY A 1 842 ? 2.896 -10.619 -11.625 1.00 44.84 842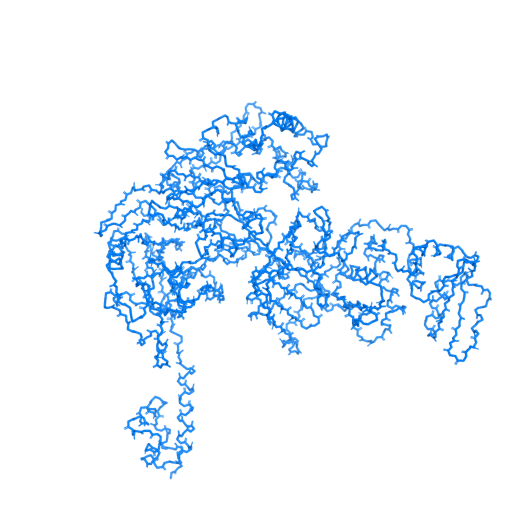 GLY A N 1
ATOM 6671 C CA . GLY A 1 842 ? 4.126 -11.142 -12.228 1.00 44.84 842 GLY A CA 1
ATOM 6672 C C . GLY A 1 842 ? 5.406 -10.429 -11.772 1.00 44.84 842 GLY A C 1
ATOM 6673 O O . GLY A 1 842 ? 6.447 -11.070 -11.638 1.00 44.84 842 GLY A O 1
ATOM 6674 N N . TYR A 1 843 ? 5.334 -9.128 -11.470 1.00 42.50 843 TYR A N 1
ATOM 6675 C CA . TYR A 1 843 ? 6.467 -8.338 -10.965 1.00 42.50 843 TYR A CA 1
ATOM 6676 C C . TYR A 1 843 ? 6.548 -8.268 -9.430 1.00 42.50 843 TYR A C 1
ATOM 6678 O O . TYR A 1 843 ? 7.571 -7.847 -8.890 1.00 42.50 843 TYR A O 1
ATOM 6686 N N . ASN A 1 844 ? 5.506 -8.674 -8.695 1.00 40.69 844 ASN A N 1
ATOM 6687 C CA . ASN A 1 844 ? 5.496 -8.700 -7.231 1.00 40.69 844 ASN A CA 1
ATOM 6688 C C . ASN A 1 844 ? 5.801 -10.109 -6.689 1.00 40.69 844 ASN A C 1
ATOM 6690 O O . ASN A 1 844 ? 5.037 -11.062 -6.847 1.00 40.69 844 ASN A O 1
ATOM 6694 N N . LYS A 1 845 ? 6.959 -10.248 -6.040 1.00 38.62 845 LYS A N 1
ATOM 6695 C CA . LYS A 1 845 ? 7.441 -11.490 -5.417 1.00 38.62 845 LYS A CA 1
ATOM 6696 C C . LYS A 1 845 ? 7.484 -11.342 -3.893 1.00 38.62 845 LYS A C 1
ATOM 6698 O O . LYS A 1 845 ? 7.650 -10.236 -3.389 1.00 38.62 845 LYS A O 1
ATOM 6703 N N . GLY A 1 846 ? 7.383 -12.465 -3.181 1.00 37.81 846 GLY A N 1
ATOM 6704 C CA . GLY A 1 846 ? 7.420 -12.499 -1.716 1.00 37.81 846 GLY A CA 1
ATOM 6705 C C . GLY A 1 846 ? 6.072 -12.215 -1.046 1.00 37.81 846 GLY A C 1
ATOM 6706 O O . GLY A 1 846 ? 5.018 -12.254 -1.680 1.00 37.81 846 GLY A O 1
ATOM 6707 N N . ALA A 1 847 ? 6.111 -11.991 0.268 1.00 39.09 847 ALA A N 1
ATOM 6708 C CA . ALA A 1 847 ? 4.932 -11.655 1.063 1.00 39.09 847 ALA A CA 1
ATOM 6709 C C . ALA A 1 847 ? 4.357 -10.286 0.658 1.00 39.09 847 ALA A C 1
ATOM 6711 O O . ALA A 1 847 ? 5.113 -9.337 0.454 1.00 39.09 847 ALA A O 1
ATOM 6712 N N . SER A 1 848 ? 3.030 -10.176 0.575 1.00 45.25 848 SER A N 1
ATOM 6713 C CA . SER A 1 848 ? 2.334 -8.985 0.079 1.00 45.25 848 SER A CA 1
ATOM 6714 C C . SER A 1 848 ? 1.237 -8.540 1.039 1.00 45.25 848 SER A C 1
ATOM 6716 O O . SER A 1 848 ? 0.520 -9.369 1.595 1.00 45.25 848 SER A O 1
ATOM 6718 N N . GLY A 1 849 ? 1.103 -7.226 1.233 1.00 52.47 849 GLY A N 1
ATOM 6719 C CA . GLY A 1 849 ? -0.052 -6.616 1.900 1.00 52.47 849 GLY A CA 1
ATOM 6720 C C . GLY A 1 849 ? -1.155 -6.197 0.926 1.00 52.47 849 GLY A C 1
ATOM 6721 O O . GLY A 1 849 ? -2.127 -5.572 1.348 1.00 52.47 849 GLY A O 1
ATOM 6722 N N . TRP A 1 850 ? -1.022 -6.508 -0.368 1.00 61.31 850 TRP A N 1
ATOM 6723 C CA . TRP A 1 850 ? -2.037 -6.186 -1.371 1.00 61.31 850 TRP A CA 1
ATOM 6724 C C . TRP A 1 850 ? -3.336 -6.925 -1.068 1.00 61.31 850 TRP A C 1
ATOM 6726 O O . TRP A 1 850 ? -3.341 -8.111 -0.740 1.00 61.31 850 TRP A O 1
ATOM 6736 N N . ALA A 1 851 ? -4.438 -6.199 -1.195 1.00 67.44 851 ALA A N 1
ATOM 6737 C CA . ALA A 1 851 ? -5.780 -6.711 -1.019 1.00 67.44 851 ALA A CA 1
ATOM 6738 C C . ALA A 1 851 ? -6.667 -6.144 -2.125 1.00 67.44 851 ALA A C 1
ATOM 6740 O O . ALA A 1 851 ? -6.415 -5.054 -2.636 1.00 67.44 851 ALA A O 1
ATOM 6741 N N . GLN A 1 852 ? -7.710 -6.890 -2.450 1.00 80.75 852 GLN A N 1
ATOM 6742 C CA . GLN A 1 852 ? -8.772 -6.493 -3.360 1.00 80.75 852 GLN A CA 1
ATOM 6743 C C . GLN A 1 852 ? -9.787 -5.660 -2.577 1.00 80.75 852 GLN A C 1
ATOM 6745 O O . GLN A 1 852 ? -10.524 -6.207 -1.751 1.00 80.75 852 GLN A O 1
ATOM 6750 N N . ALA A 1 853 ? -9.729 -4.333 -2.717 1.00 84.12 853 ALA A N 1
ATOM 6751 C CA . ALA A 1 853 ? -10.430 -3.414 -1.823 1.00 84.12 853 ALA A CA 1
ATOM 6752 C C . ALA A 1 853 ? -10.817 -2.084 -2.486 1.00 84.12 853 ALA A C 1
ATOM 6754 O O . ALA A 1 853 ? -9.968 -1.374 -3.017 1.00 84.12 853 ALA A O 1
ATOM 6755 N N . GLU A 1 854 ? -12.082 -1.707 -2.322 1.00 92.06 854 GLU A N 1
ATOM 6756 C CA . GLU A 1 854 ? -12.707 -0.535 -2.948 1.00 92.06 854 GLU A CA 1
ATOM 6757 C C . GLU A 1 854 ? -12.988 0.557 -1.914 1.00 92.06 854 GLU A C 1
ATOM 6759 O O . GLU A 1 854 ? -13.277 0.249 -0.751 1.00 92.06 854 GLU A O 1
ATOM 6764 N N . ILE A 1 855 ? -13.023 1.829 -2.326 1.00 93.94 855 ILE A N 1
ATOM 6765 C CA . ILE A 1 855 ? -13.516 2.924 -1.474 1.00 93.94 855 ILE A CA 1
ATOM 6766 C C . ILE A 1 855 ? -14.971 3.227 -1.834 1.00 93.94 855 ILE A C 1
ATOM 6768 O O . ILE A 1 855 ? -15.264 3.724 -2.920 1.00 93.94 855 ILE A O 1
ATOM 6772 N N . ILE A 1 856 ? -15.887 3.019 -0.888 1.00 96.50 856 ILE A N 1
ATOM 6773 C CA . ILE A 1 856 ? -17.296 3.409 -1.028 1.00 96.50 856 ILE A CA 1
ATOM 6774 C C . ILE A 1 856 ? -17.504 4.770 -0.369 1.00 96.50 856 ILE A C 1
ATOM 6776 O O . ILE A 1 856 ? -17.162 4.948 0.802 1.00 96.50 856 ILE A O 1
ATOM 6780 N N . THR A 1 857 ? -18.100 5.718 -1.094 1.00 95.56 857 THR A N 1
ATOM 6781 C CA . THR A 1 857 ? -18.496 7.040 -0.584 1.00 95.56 857 THR A CA 1
ATOM 6782 C C . THR A 1 857 ? -20.018 7.135 -0.483 1.00 95.56 857 THR A C 1
ATOM 6784 O O . THR A 1 857 ? -20.727 6.822 -1.435 1.00 95.56 857 THR A O 1
ATOM 6787 N N . TYR A 1 858 ? -20.528 7.591 0.659 1.00 94.75 858 TYR A N 1
ATOM 6788 C CA . TYR A 1 858 ? -21.954 7.728 0.977 1.00 94.75 858 TYR A CA 1
ATOM 6789 C C . TYR A 1 858 ? -22.437 9.180 0.871 1.00 94.75 858 TYR A C 1
ATOM 6791 O O . TYR A 1 858 ? -21.645 10.102 1.065 1.00 94.75 858 TYR A O 1
ATOM 6799 N N . ASP A 1 859 ? -23.742 9.392 0.658 1.00 90.50 859 ASP A N 1
ATOM 6800 C CA . ASP A 1 859 ? -24.338 10.731 0.457 1.00 90.50 859 ASP A CA 1
ATOM 6801 C C . ASP A 1 859 ? -24.156 11.673 1.670 1.00 90.50 859 ASP A C 1
ATOM 6803 O O . ASP A 1 859 ? -24.188 12.894 1.533 1.00 90.50 859 ASP A O 1
ATOM 6807 N N . ASN A 1 860 ? -23.871 11.132 2.861 1.00 86.38 860 ASN A N 1
ATOM 6808 C CA . ASN A 1 860 ? -23.530 11.896 4.069 1.00 86.38 860 ASN A CA 1
ATOM 6809 C C . ASN A 1 860 ? -22.033 12.304 4.167 1.00 86.38 860 ASN A C 1
ATOM 6811 O O . ASN A 1 860 ? -21.532 12.612 5.257 1.00 86.38 860 ASN A O 1
ATOM 6815 N N . SER A 1 861 ? -21.302 12.276 3.046 1.00 85.69 861 SER A N 1
ATOM 6816 C CA . SER A 1 861 ? -19.861 12.575 2.929 1.00 85.69 861 SER A CA 1
ATOM 6817 C C . SER A 1 861 ? -18.958 11.677 3.790 1.00 85.69 861 SER A C 1
ATOM 6819 O O . SER A 1 861 ? -17.863 12.088 4.208 1.00 85.69 861 SER A O 1
ATOM 6821 N N . ARG A 1 862 ? -19.418 10.461 4.110 1.00 92.38 862 ARG A N 1
ATOM 6822 C CA . ARG A 1 862 ? -18.631 9.426 4.796 1.00 92.38 862 ARG A CA 1
ATOM 6823 C C . ARG A 1 862 ? -18.136 8.381 3.806 1.00 92.38 862 ARG A C 1
ATOM 6825 O O . ARG A 1 862 ? -18.651 8.272 2.700 1.00 92.38 862 ARG A O 1
ATOM 6832 N N . ARG A 1 863 ? -17.096 7.653 4.207 1.00 92.88 863 ARG A N 1
ATOM 6833 C CA . ARG A 1 863 ? -16.427 6.642 3.389 1.00 92.88 863 ARG A CA 1
ATOM 6834 C C . ARG A 1 863 ? -16.113 5.408 4.213 1.00 92.88 863 ARG A C 1
ATOM 6836 O O . ARG A 1 863 ? -15.903 5.524 5.420 1.00 92.88 863 ARG A O 1
ATOM 6843 N N . THR A 1 864 ? -16.020 4.270 3.543 1.00 93.75 864 THR A N 1
ATOM 6844 C CA . THR A 1 864 ? -15.455 3.031 4.082 1.00 93.75 864 THR A CA 1
ATOM 6845 C C . THR A 1 864 ? -14.637 2.336 3.000 1.00 93.75 864 THR A C 1
ATOM 6847 O O . THR A 1 864 ? -14.899 2.533 1.815 1.00 93.75 864 THR A O 1
ATOM 6850 N N . LEU A 1 865 ? -13.672 1.510 3.406 1.00 90.94 865 LEU A N 1
ATOM 6851 C CA . LEU A 1 865 ? -13.150 0.469 2.524 1.00 90.94 865 LEU A CA 1
ATOM 6852 C C . LEU A 1 865 ? -14.085 -0.745 2.559 1.00 90.94 865 LEU A C 1
ATOM 6854 O O . LEU A 1 865 ? -14.674 -1.035 3.605 1.00 90.94 865 LEU A O 1
ATOM 6858 N N . VAL A 1 866 ? -14.209 -1.434 1.428 1.00 92.12 866 VAL A N 1
ATOM 6859 C CA . VAL A 1 866 ? -14.848 -2.748 1.298 1.00 92.12 866 VAL A CA 1
ATOM 6860 C C . VAL A 1 866 ? -13.819 -3.693 0.697 1.00 92.12 866 VAL A C 1
ATOM 6862 O O . VAL A 1 866 ? -13.421 -3.516 -0.448 1.00 92.12 866 VAL A O 1
ATOM 6865 N N . THR A 1 867 ? -13.381 -4.681 1.475 1.00 88.94 867 THR A N 1
ATOM 6866 C CA . THR A 1 867 ? -12.415 -5.696 1.027 1.00 88.94 867 THR A CA 1
ATOM 6867 C C . THR A 1 867 ? -13.159 -6.949 0.580 1.00 88.94 867 THR A C 1
ATOM 6869 O O . THR A 1 867 ? -14.069 -7.402 1.279 1.00 88.94 867 THR A O 1
ATOM 6872 N N . ARG A 1 868 ? -12.785 -7.507 -0.573 1.00 87.00 868 ARG A N 1
ATOM 6873 C CA . ARG A 1 868 ? -13.399 -8.712 -1.142 1.00 87.00 868 ARG A CA 1
ATOM 6874 C C . ARG A 1 868 ? -12.805 -9.988 -0.539 1.00 87.00 868 ARG A C 1
ATOM 6876 O O . ARG A 1 868 ? -11.640 -10.030 -0.150 1.00 87.00 868 ARG A O 1
ATOM 6883 N N . VAL A 1 869 ? -13.625 -11.034 -0.471 1.00 83.75 869 VAL A N 1
ATOM 6884 C CA . VAL A 1 869 ? -13.256 -12.384 -0.023 1.00 83.75 869 VAL A CA 1
ATOM 6885 C C . VAL A 1 869 ? -13.853 -13.378 -1.019 1.00 83.75 869 VAL A C 1
ATOM 6887 O O . VAL A 1 869 ? -15.040 -13.699 -0.965 1.00 83.75 869 VAL A O 1
ATOM 6890 N N . GLY A 1 870 ? -13.043 -13.819 -1.986 1.00 82.25 870 GLY A N 1
ATOM 6891 C CA . GLY A 1 870 ? -13.532 -14.597 -3.127 1.00 82.25 870 GLY A CA 1
ATOM 6892 C C . GLY A 1 870 ? -14.612 -13.835 -3.906 1.00 82.25 870 GLY A C 1
ATOM 6893 O O . GLY A 1 870 ? -14.487 -12.633 -4.129 1.00 82.25 870 GLY A O 1
ATOM 6894 N N . GLU A 1 871 ? -15.701 -14.516 -4.280 1.00 85.25 871 GLU A N 1
ATOM 6895 C CA . GLU A 1 871 ? -16.837 -13.909 -5.003 1.00 85.25 871 GLU A CA 1
ATOM 6896 C C . GLU A 1 871 ? -17.738 -13.005 -4.129 1.00 85.25 871 GLU A C 1
ATOM 6898 O O . GLU A 1 871 ? -18.811 -12.579 -4.563 1.00 85.25 871 GLU A O 1
ATOM 6903 N N . LYS A 1 872 ? -17.359 -12.740 -2.870 1.00 88.88 872 LYS A N 1
ATOM 6904 C CA . LYS A 1 872 ? -18.170 -12.001 -1.894 1.00 88.88 872 LYS A CA 1
ATOM 6905 C C . LYS A 1 872 ? -17.518 -10.663 -1.541 1.00 88.88 872 LYS A C 1
ATOM 6907 O O . LYS A 1 872 ? -16.321 -10.579 -1.281 1.00 88.88 872 LYS A O 1
ATOM 6912 N N . TRP A 1 873 ? -18.336 -9.619 -1.438 1.00 89.19 873 TRP A N 1
ATOM 6913 C CA . TRP A 1 873 ? -17.942 -8.279 -0.963 1.00 89.19 873 TRP A CA 1
ATOM 6914 C C . TRP A 1 873 ? -18.705 -7.830 0.299 1.00 89.19 873 TRP A C 1
ATOM 6916 O O . TRP A 1 873 ? -18.423 -6.789 0.887 1.00 89.19 873 TRP A O 1
ATOM 6926 N N . ARG A 1 874 ? -19.688 -8.629 0.716 1.00 89.81 874 ARG A N 1
ATOM 6927 C CA . ARG A 1 874 ? -20.460 -8.535 1.960 1.00 89.81 874 ARG A CA 1
ATOM 6928 C C . ARG A 1 874 ? -21.034 -9.917 2.262 1.00 89.81 874 ARG A C 1
ATOM 6930 O O . ARG A 1 874 ? -21.144 -10.735 1.344 1.00 89.81 874 ARG A O 1
ATOM 6937 N N . ALA A 1 875 ? -21.482 -10.157 3.491 1.00 85.75 875 ALA A N 1
ATOM 6938 C CA . ALA A 1 875 ? -22.168 -11.406 3.793 1.00 85.75 875 ALA A CA 1
ATOM 6939 C C . ALA A 1 875 ? -23.524 -11.462 3.059 1.00 85.75 875 ALA A C 1
ATOM 6941 O O . ALA A 1 875 ? -24.300 -10.501 3.085 1.00 85.75 875 ALA A O 1
ATOM 6942 N N . ALA A 1 876 ? -23.814 -12.581 2.391 1.00 70.19 876 ALA A N 1
ATOM 6943 C CA . ALA A 1 876 ? -25.097 -12.790 1.723 1.00 70.19 876 ALA A CA 1
ATOM 6944 C C . ALA A 1 876 ? -26.211 -12.990 2.769 1.00 70.19 876 ALA A C 1
ATOM 6946 O O . ALA A 1 876 ? -26.080 -13.826 3.664 1.00 70.19 876 ALA A O 1
ATOM 6947 N N . ARG A 1 877 ? -27.287 -12.204 2.657 1.00 58.47 877 ARG A N 1
ATOM 6948 C CA . ARG A 1 877 ? -28.420 -12.147 3.597 1.00 58.47 877 ARG A CA 1
ATOM 6949 C C . ARG A 1 877 ? -29.676 -12.756 2.983 1.00 58.47 877 ARG A C 1
ATOM 6951 O O . ARG A 1 877 ? -29.920 -12.462 1.792 1.00 58.47 877 ARG A O 1
#